Protein AF-A0A060Y395-F1 (afdb_monomer)

Organism: Oncorhynchus mykiss (NCBI:txid8022)

Structure (mmCIF, N/CA/C/O backbone):
data_AF-A0A060Y395-F1
#
_entry.id   AF-A0A060Y395-F1
#
loop_
_atom_site.group_PDB
_atom_site.id
_atom_site.type_symbol
_atom_site.label_atom_id
_atom_site.label_alt_id
_atom_site.label_comp_id
_atom_site.label_asym_id
_atom_site.label_entity_id
_atom_site.label_seq_id
_atom_site.pdbx_PDB_ins_code
_atom_site.Cartn_x
_atom_site.Cartn_y
_atom_site.Cartn_z
_atom_site.occupancy
_atom_site.B_iso_or_equiv
_atom_site.auth_seq_id
_atom_site.auth_comp_id
_atom_site.auth_asym_id
_atom_site.auth_atom_id
_atom_site.pdbx_PDB_model_num
ATOM 1 N N . MET A 1 1 ? 77.746 35.854 -129.790 1.00 38.38 1 MET A N 1
ATOM 2 C CA . MET A 1 1 ? 78.821 36.772 -130.230 1.00 38.38 1 MET A CA 1
ATOM 3 C C . MET A 1 1 ? 80.081 35.918 -130.303 1.00 38.38 1 MET A C 1
ATOM 5 O O . MET A 1 1 ? 80.412 35.333 -129.287 1.00 38.38 1 MET A O 1
ATOM 9 N N . PHE A 1 2 ? 80.633 35.550 -131.465 1.00 36.66 2 PHE A N 1
ATOM 10 C CA . PHE A 1 2 ? 81.180 36.406 -132.534 1.00 36.66 2 PHE A CA 1
ATOM 11 C C . PHE A 1 2 ? 82.167 37.447 -131.997 1.00 36.66 2 PHE A C 1
ATOM 13 O O . PHE A 1 2 ? 81.721 38.480 -131.511 1.00 36.66 2 PHE A O 1
ATOM 20 N N . LEU A 1 3 ? 83.472 37.170 -132.138 1.00 44.25 3 LEU A N 1
ATOM 21 C CA . LEU A 1 3 ? 84.481 38.069 -132.724 1.00 44.25 3 LEU A CA 1
ATOM 22 C C . LEU A 1 3 ? 85.849 37.356 -132.870 1.00 44.25 3 LEU A C 1
ATOM 24 O O . LEU A 1 3 ? 86.218 36.531 -132.043 1.00 44.25 3 LEU A O 1
ATOM 28 N N . CYS A 1 4 ? 86.583 37.714 -133.929 1.00 45.62 4 CYS A N 1
ATOM 29 C CA . CYS A 1 4 ? 88.037 37.568 -134.121 1.00 45.62 4 CYS A CA 1
ATOM 30 C C . CYS A 1 4 ? 88.732 36.191 -133.958 1.00 45.62 4 CYS A C 1
ATOM 32 O O . CYS A 1 4 ? 89.458 35.974 -132.993 1.00 45.62 4 CYS A O 1
ATOM 34 N N . VAL A 1 5 ? 88.729 35.377 -135.028 1.00 42.47 5 VAL A N 1
ATOM 35 C CA . VAL A 1 5 ? 89.919 34.586 -135.439 1.00 42.47 5 VAL A CA 1
ATOM 36 C C . VAL A 1 5 ? 90.135 34.727 -136.957 1.00 42.47 5 VAL A C 1
ATOM 38 O O . VAL A 1 5 ? 89.859 33.820 -137.736 1.00 42.47 5 VAL A O 1
ATOM 41 N N . CYS A 1 6 ? 90.626 35.894 -137.388 1.00 54.25 6 CYS A N 1
ATOM 42 C CA . CYS A 1 6 ? 91.003 36.170 -138.783 1.00 54.25 6 CYS A CA 1
ATOM 43 C C . CYS A 1 6 ? 92.441 36.705 -138.845 1.00 54.25 6 CYS A C 1
ATOM 45 O O . CYS A 1 6 ? 92.653 37.915 -138.799 1.00 54.25 6 CYS A O 1
ATOM 47 N N . PRO A 1 7 ? 93.441 35.807 -138.881 1.00 58.91 7 PRO A N 1
ATOM 48 C CA . PRO A 1 7 ? 94.378 35.847 -140.017 1.00 58.91 7 PRO A CA 1
ATOM 49 C C . PRO A 1 7 ? 94.522 34.492 -140.731 1.00 58.91 7 PRO A C 1
ATOM 51 O O . PRO A 1 7 ? 94.713 34.441 -141.945 1.00 58.91 7 PRO A O 1
ATOM 54 N N . GLN A 1 8 ? 94.382 33.382 -139.997 1.00 54.38 8 GLN A N 1
ATOM 55 C CA . GLN A 1 8 ? 94.578 32.023 -140.521 1.00 54.38 8 GLN A CA 1
ATOM 56 C C . GLN A 1 8 ? 93.573 31.657 -141.624 1.00 54.38 8 GLN A C 1
ATOM 58 O O . GLN A 1 8 ? 93.914 30.893 -142.526 1.00 54.38 8 GLN A O 1
ATOM 63 N N . LEU A 1 9 ? 92.364 32.230 -141.602 1.00 58.78 9 LEU A N 1
ATOM 64 C CA . LEU A 1 9 ? 91.356 31.968 -142.630 1.00 58.78 9 LEU A CA 1
ATOM 65 C C . LEU A 1 9 ? 91.713 32.615 -143.981 1.00 58.78 9 LEU A C 1
ATOM 67 O O . LEU A 1 9 ? 91.558 31.971 -145.011 1.00 58.78 9 LEU A O 1
ATOM 71 N N . GLU A 1 10 ? 92.286 33.827 -144.003 1.00 63.78 10 GLU A N 1
ATOM 72 C CA . GLU A 1 10 ? 92.788 34.413 -145.258 1.00 63.78 10 GLU A CA 1
ATOM 73 C C . GLU A 1 10 ? 94.008 33.659 -145.792 1.00 63.78 10 GLU A C 1
ATOM 75 O O . GLU A 1 10 ? 94.135 33.458 -147.000 1.00 63.78 10 GLU A O 1
ATOM 80 N N . GLN A 1 11 ? 94.927 33.256 -144.907 1.00 63.94 11 GLN A N 1
ATOM 81 C CA . GLN A 1 11 ? 96.128 32.539 -145.324 1.00 63.94 11 GLN A CA 1
ATOM 82 C C . GLN A 1 11 ? 95.771 31.170 -145.912 1.00 63.94 11 GLN A C 1
ATOM 84 O O . GLN A 1 11 ? 96.187 30.865 -147.031 1.00 63.94 11 GLN A O 1
ATOM 89 N N . THR A 1 12 ? 94.915 30.402 -145.230 1.00 64.94 12 THR A N 1
ATOM 90 C CA . THR A 1 12 ? 94.403 29.140 -145.778 1.00 64.94 12 THR A CA 1
ATOM 91 C C . THR A 1 12 ? 93.585 29.367 -147.051 1.00 64.94 12 THR A C 1
ATOM 93 O O . THR A 1 12 ? 93.749 28.601 -147.989 1.00 64.94 12 THR A O 1
ATOM 96 N N . GLN A 1 13 ? 92.798 30.443 -147.185 1.00 69.38 13 GLN A N 1
ATOM 97 C CA . GLN A 1 13 ? 92.070 30.745 -148.429 1.00 69.38 13 GLN A CA 1
ATOM 98 C C . GLN A 1 13 ? 92.991 31.121 -149.608 1.00 69.38 13 GLN A C 1
ATOM 100 O O . GLN A 1 13 ? 92.698 30.748 -150.749 1.00 69.38 13 GLN A O 1
ATOM 105 N N . ARG A 1 14 ? 94.131 31.786 -149.365 1.00 72.81 14 ARG A N 1
ATOM 106 C CA . ARG A 1 14 ? 95.171 32.035 -150.387 1.00 72.81 14 ARG A CA 1
ATOM 107 C C . ARG A 1 14 ? 95.894 30.745 -150.780 1.00 72.81 14 ARG A C 1
ATOM 109 O O . ARG A 1 14 ? 96.120 30.510 -151.966 1.00 72.81 14 ARG A O 1
ATOM 116 N N . GLU A 1 15 ? 96.216 29.887 -149.816 1.00 70.06 15 GLU A N 1
ATOM 117 C CA . GLU A 1 15 ? 96.837 28.582 -150.071 1.00 70.06 15 GLU A CA 1
ATOM 118 C C . GLU A 1 15 ? 95.877 27.626 -150.796 1.00 70.06 15 GLU A C 1
ATOM 120 O O . GLU A 1 15 ? 96.282 26.978 -151.758 1.00 70.06 15 GLU A O 1
ATOM 125 N N . LEU A 1 16 ? 94.591 27.616 -150.439 1.00 72.81 16 LEU A N 1
ATOM 126 C CA . LEU A 1 16 ? 93.543 26.822 -151.087 1.00 72.81 16 LEU A CA 1
ATOM 127 C C . LEU A 1 16 ? 93.286 27.312 -152.522 1.00 72.81 16 LEU A C 1
ATOM 129 O O . LEU A 1 16 ? 93.223 26.491 -153.433 1.00 72.81 16 LEU A O 1
ATOM 133 N N . SER A 1 17 ? 93.283 28.630 -152.758 1.00 75.31 17 SER A N 1
ATOM 134 C CA . SER A 1 17 ? 93.276 29.213 -154.114 1.00 75.31 17 SER A CA 1
ATOM 135 C C . SER A 1 17 ? 94.496 28.778 -154.940 1.00 75.31 17 SER A C 1
ATOM 137 O O . SER A 1 17 ? 94.365 28.373 -156.096 1.00 75.31 17 SER A O 1
ATOM 139 N N . ARG A 1 18 ? 95.702 28.804 -154.352 1.00 80.00 18 ARG A N 1
ATOM 140 C CA . ARG A 1 18 ? 96.942 28.374 -155.023 1.00 80.00 18 ARG A CA 1
ATOM 141 C C . ARG A 1 18 ? 96.932 26.872 -155.327 1.00 80.00 18 ARG A C 1
ATOM 143 O O . ARG A 1 18 ? 97.356 26.469 -156.409 1.00 80.00 18 ARG A O 1
ATOM 150 N N . LEU A 1 19 ? 96.416 26.056 -154.409 1.00 74.19 19 LEU A N 1
ATOM 151 C CA . LEU A 1 19 ? 96.227 24.619 -154.596 1.00 74.19 19 LEU A CA 1
ATOM 152 C C . LEU A 1 19 ? 95.162 24.321 -155.658 1.00 74.19 19 LEU A C 1
ATOM 154 O O . LEU A 1 19 ? 95.382 23.424 -156.465 1.00 74.19 19 LEU A O 1
ATOM 158 N N . GLN A 1 20 ? 94.068 25.088 -155.741 1.00 75.56 20 GLN A N 1
ATOM 159 C CA . GLN A 1 20 ? 93.102 24.987 -156.843 1.00 75.56 20 GLN A CA 1
ATOM 160 C C . GLN A 1 20 ? 93.747 25.313 -158.195 1.00 75.56 20 GLN A C 1
ATOM 162 O O . GLN A 1 20 ? 93.569 24.548 -159.140 1.00 75.56 20 GLN A O 1
ATOM 167 N N . GLN A 1 21 ? 94.556 26.374 -158.288 1.00 79.00 21 GLN A N 1
ATOM 168 C CA . GLN A 1 21 ? 95.262 26.729 -159.526 1.00 79.00 21 GLN A CA 1
ATOM 169 C C . GLN A 1 21 ? 96.214 25.608 -159.991 1.00 79.00 21 GLN A C 1
ATOM 171 O O . GLN A 1 21 ? 96.262 25.273 -161.175 1.00 79.00 21 GLN A O 1
ATOM 176 N N . VAL A 1 22 ? 96.936 24.982 -159.052 1.00 77.38 22 VAL A N 1
ATOM 177 C CA . VAL A 1 22 ? 97.796 23.814 -159.322 1.00 77.38 22 VAL A CA 1
ATOM 178 C C . VAL A 1 22 ? 96.968 22.576 -159.687 1.00 77.38 22 VAL A C 1
ATOM 180 O O . VAL A 1 22 ? 97.352 21.840 -160.591 1.00 77.38 22 VAL A O 1
ATOM 183 N N . ASN A 1 23 ? 95.814 22.360 -159.052 1.00 71.44 23 ASN A N 1
ATOM 184 C CA . ASN A 1 23 ? 94.918 21.243 -159.360 1.00 71.44 23 ASN A CA 1
ATOM 185 C C . ASN A 1 23 ? 94.340 21.367 -160.782 1.00 71.44 23 ASN A C 1
ATOM 187 O O . ASN A 1 23 ? 94.367 20.396 -161.527 1.00 71.44 23 ASN A O 1
ATOM 191 N N . ILE A 1 24 ? 93.929 22.568 -161.207 1.00 77.25 24 ILE A N 1
ATOM 192 C CA . ILE A 1 24 ? 93.476 22.843 -162.583 1.00 77.25 24 ILE A CA 1
ATOM 193 C C . ILE A 1 24 ? 94.603 22.578 -163.598 1.00 77.25 24 ILE A C 1
ATOM 195 O O . ILE A 1 24 ? 94.369 21.919 -164.609 1.00 77.25 24 ILE A O 1
ATOM 199 N N . SER A 1 25 ? 95.832 23.020 -163.308 1.00 72.12 25 SER A N 1
ATOM 200 C CA . SER A 1 25 ? 97.013 22.743 -164.144 1.00 72.12 25 SER A CA 1
ATOM 201 C C . SER A 1 25 ? 97.285 21.236 -164.286 1.00 72.12 25 SER A C 1
ATOM 203 O O . SER A 1 25 ? 97.408 20.718 -165.398 1.00 72.12 25 SER A O 1
ATOM 205 N N . LEU A 1 26 ? 97.285 20.499 -163.169 1.00 74.19 26 LEU A N 1
ATOM 206 C CA . LEU A 1 26 ? 97.465 19.045 -163.164 1.00 74.19 26 LEU A CA 1
ATOM 207 C C . LEU A 1 26 ? 96.314 18.315 -163.870 1.00 74.19 26 LEU A C 1
ATOM 209 O O . LEU A 1 26 ? 96.564 17.345 -164.580 1.00 74.19 26 LEU A O 1
ATOM 213 N N . GLN A 1 27 ? 95.070 18.785 -163.741 1.00 69.44 27 GLN A N 1
ATOM 214 C CA . GLN A 1 27 ? 93.933 18.241 -164.488 1.00 69.44 27 GLN A CA 1
ATOM 215 C C . GLN A 1 27 ? 94.102 18.443 -165.999 1.00 69.44 27 GLN A C 1
ATOM 217 O O . GLN A 1 27 ? 93.843 17.508 -166.749 1.00 69.44 27 GLN A O 1
ATOM 222 N N . GLN A 1 28 ? 94.593 19.601 -166.455 1.00 72.44 28 GLN A N 1
ATOM 223 C CA . GLN A 1 28 ? 94.872 19.850 -167.877 1.00 72.44 28 GLN A CA 1
ATOM 224 C C . GLN A 1 28 ? 95.999 18.954 -168.417 1.00 72.44 28 GLN A C 1
ATOM 226 O O . GLN A 1 28 ? 95.841 18.354 -169.481 1.00 72.44 28 GLN A O 1
ATOM 231 N N . GLN A 1 29 ? 97.096 18.781 -167.672 1.00 67.31 29 GLN A N 1
ATOM 232 C CA . GLN A 1 29 ? 98.173 17.851 -168.048 1.00 67.31 29 GLN A CA 1
ATOM 233 C C . GLN A 1 29 ? 97.691 16.392 -168.088 1.00 67.31 29 GLN A C 1
ATOM 235 O O . GLN A 1 29 ? 98.003 15.650 -169.019 1.00 67.31 29 GLN A O 1
ATOM 240 N N . LEU A 1 30 ? 96.873 15.985 -167.115 1.00 69.44 30 LEU A N 1
ATOM 241 C CA . LEU A 1 30 ? 96.305 14.639 -167.048 1.00 69.44 30 LEU A CA 1
ATOM 242 C C . LEU A 1 30 ? 95.219 14.411 -168.119 1.00 69.44 30 LEU A C 1
ATOM 244 O O . LEU A 1 30 ? 94.985 13.270 -168.514 1.00 69.44 30 LEU A O 1
ATOM 248 N N . GLN A 1 31 ? 94.610 15.478 -168.648 1.00 66.19 31 GLN A N 1
ATOM 249 C CA . GLN A 1 31 ? 93.768 15.440 -169.846 1.00 66.19 31 GLN A CA 1
ATOM 250 C C . GLN A 1 31 ? 94.612 15.183 -171.110 1.00 66.19 31 GLN A C 1
ATOM 252 O O . GLN A 1 31 ? 94.292 14.271 -171.867 1.00 66.19 31 GLN A O 1
ATOM 257 N N . GLN A 1 32 ? 95.731 15.899 -171.292 1.00 61.25 32 GLN A N 1
ATOM 258 C CA . GLN A 1 32 ? 96.637 15.705 -172.438 1.00 61.25 32 GLN A CA 1
ATOM 259 C C . GLN A 1 32 ? 97.252 14.297 -172.479 1.00 61.25 32 GLN A C 1
ATOM 261 O O . GLN A 1 32 ? 97.297 13.671 -173.539 1.00 61.25 32 GLN A O 1
ATOM 266 N N . GLU A 1 33 ? 97.669 13.742 -171.338 1.00 60.16 33 GLU A N 1
ATOM 267 C CA . GLU A 1 33 ? 98.155 12.353 -171.284 1.00 60.16 33 GLU A CA 1
ATOM 268 C C . GLU A 1 33 ? 97.033 11.322 -171.519 1.00 60.16 33 GLU A C 1
ATOM 270 O O . GLU A 1 33 ? 97.270 10.258 -172.096 1.00 60.16 33 GLU A O 1
ATOM 275 N N . ARG A 1 34 ? 95.777 11.645 -171.176 1.00 59.41 34 ARG A N 1
ATOM 276 C CA . ARG A 1 34 ? 94.595 10.840 -171.553 1.00 59.41 34 ARG A CA 1
ATOM 277 C C . ARG A 1 34 ? 94.244 10.916 -173.040 1.00 59.41 34 ARG A C 1
ATOM 279 O O . ARG A 1 34 ? 93.534 10.042 -173.531 1.00 59.41 34 ARG A O 1
ATOM 286 N N . GLU A 1 35 ? 94.726 11.922 -173.759 1.00 57.44 35 GLU A N 1
ATOM 287 C CA . GLU A 1 35 ? 94.578 12.031 -175.213 1.00 57.44 35 GLU A CA 1
ATOM 288 C C . GLU A 1 35 ? 95.725 11.292 -175.924 1.00 57.44 35 GLU A C 1
ATOM 290 O O . GLU A 1 35 ? 95.457 10.410 -176.740 1.00 57.44 35 GLU A O 1
ATOM 295 N N . ARG A 1 36 ? 96.980 11.482 -175.489 1.00 54.72 36 ARG A N 1
ATOM 296 C CA . ARG A 1 36 ? 98.149 10.701 -175.958 1.00 54.72 36 ARG A CA 1
ATOM 297 C C . ARG A 1 36 ? 97.998 9.188 -175.781 1.00 54.72 36 ARG A C 1
ATOM 299 O O . ARG A 1 36 ? 98.437 8.411 -176.631 1.00 54.72 36 ARG A O 1
ATOM 306 N N . THR A 1 37 ? 97.368 8.745 -174.693 1.00 53.03 37 THR A N 1
ATOM 307 C CA . THR A 1 37 ? 97.089 7.314 -174.472 1.00 53.03 37 THR A CA 1
ATOM 308 C C . THR A 1 37 ? 95.938 6.782 -175.330 1.00 53.03 37 THR A C 1
ATOM 310 O O . THR A 1 37 ? 95.930 5.594 -175.637 1.00 53.03 37 THR A O 1
ATOM 313 N N . ARG A 1 38 ? 95.009 7.627 -175.803 1.00 54.81 38 ARG A N 1
ATOM 314 C CA . ARG A 1 38 ? 93.940 7.205 -176.731 1.00 54.81 38 ARG A CA 1
ATOM 315 C C . ARG A 1 38 ? 94.454 6.938 -178.144 1.00 54.81 38 ARG A C 1
ATOM 317 O O . ARG A 1 38 ? 94.015 5.971 -178.760 1.00 54.81 38 ARG A O 1
ATOM 324 N N . GLU A 1 39 ? 95.400 7.733 -178.639 1.00 51.03 39 GLU A N 1
ATOM 325 C CA . GLU A 1 39 ? 95.950 7.564 -179.997 1.00 51.03 39 GLU A CA 1
ATOM 326 C C . GLU A 1 39 ? 96.805 6.290 -180.156 1.00 51.03 39 GLU A C 1
ATOM 328 O O . GLU A 1 39 ? 96.930 5.760 -181.257 1.00 51.03 39 GLU A O 1
ATOM 333 N N . ASN A 1 40 ? 97.323 5.729 -179.057 1.00 47.19 40 ASN A N 1
ATOM 334 C CA . ASN A 1 40 ? 98.153 4.515 -179.064 1.00 47.19 40 ASN A CA 1
ATOM 335 C C . ASN A 1 40 ? 97.363 3.188 -178.953 1.00 47.19 40 ASN A C 1
ATOM 337 O O . ASN A 1 40 ? 97.964 2.117 -178.871 1.00 47.19 40 ASN A O 1
ATOM 341 N N . HIS A 1 41 ? 96.025 3.214 -178.973 1.00 48.09 41 HIS A N 1
ATOM 342 C CA . HIS A 1 41 ? 95.170 2.025 -178.799 1.00 48.09 41 HIS A CA 1
ATOM 343 C C . HIS A 1 41 ? 94.569 1.461 -180.107 1.00 48.09 41 HIS A C 1
ATOM 345 O O . HIS A 1 41 ? 93.479 0.889 -180.090 1.00 48.09 41 HIS A O 1
ATOM 351 N N . LEU A 1 42 ? 95.265 1.596 -181.247 1.00 45.31 42 LEU A N 1
ATOM 352 C CA . LEU A 1 42 ? 94.699 1.299 -182.577 1.00 45.31 42 LEU A CA 1
ATOM 353 C C . LEU A 1 42 ? 95.373 0.186 -183.408 1.00 45.31 42 LEU A C 1
ATOM 355 O O . LEU A 1 42 ? 95.017 0.017 -184.574 1.00 45.31 42 LEU A O 1
ATOM 359 N N . LEU A 1 43 ? 96.285 -0.619 -182.845 1.00 45.59 43 LEU A N 1
ATOM 360 C CA . LEU A 1 43 ? 96.879 -1.761 -183.563 1.00 45.59 43 LEU A CA 1
ATOM 361 C C . LEU A 1 43 ? 96.780 -3.102 -182.811 1.00 45.59 43 LEU A C 1
ATOM 363 O O . LEU A 1 43 ? 97.359 -3.292 -181.749 1.00 45.59 43 LEU A O 1
ATOM 367 N N . GLN A 1 44 ? 96.102 -4.047 -183.474 1.00 41.22 44 GLN A N 1
ATOM 368 C CA . GLN A 1 44 ? 96.220 -5.509 -183.342 1.00 41.22 44 GLN A CA 1
ATOM 369 C C . GLN A 1 44 ? 95.869 -6.145 -181.981 1.00 41.22 44 GLN A C 1
ATOM 371 O O . GLN A 1 44 ? 96.712 -6.702 -181.281 1.00 41.22 44 GLN A O 1
ATOM 376 N N . PHE A 1 45 ? 94.567 -6.212 -181.687 1.00 46.47 45 PHE A N 1
ATOM 377 C CA . PHE A 1 45 ? 94.023 -7.188 -180.736 1.00 46.47 45 PHE A CA 1
ATOM 378 C C . PHE A 1 45 ? 94.015 -8.612 -181.317 1.00 46.47 45 PHE A C 1
ATOM 380 O O . PHE A 1 45 ? 93.616 -8.819 -182.463 1.00 46.47 45 PHE A O 1
ATOM 387 N N . SER A 1 46 ? 94.334 -9.608 -180.485 1.00 51.78 46 SER A N 1
ATOM 388 C CA . SER A 1 46 ? 93.948 -11.010 -180.694 1.00 51.78 46 SER A CA 1
ATOM 389 C C . SER A 1 46 ? 93.005 -11.471 -179.573 1.00 51.78 46 SER A C 1
ATOM 391 O O . SER A 1 46 ? 92.986 -10.905 -178.476 1.00 51.78 46 SER A O 1
ATOM 393 N N . SER A 1 47 ? 92.180 -12.486 -179.842 1.00 55.62 47 SER A N 1
ATOM 394 C CA . SER A 1 47 ? 91.003 -12.825 -179.021 1.00 55.62 47 SER A CA 1
ATOM 395 C C . SER A 1 47 ? 91.300 -13.289 -177.586 1.00 55.62 47 SER A C 1
ATOM 397 O O . SER A 1 47 ? 90.400 -13.278 -176.748 1.00 55.62 47 SER A O 1
ATOM 399 N N . ALA A 1 48 ? 92.543 -13.660 -177.266 1.00 53.91 48 ALA A N 1
ATOM 400 C CA . ALA A 1 48 ? 92.907 -14.206 -175.958 1.00 53.91 48 ALA A CA 1
ATOM 401 C C . ALA A 1 48 ? 92.951 -13.163 -174.819 1.00 53.91 48 ALA A C 1
ATOM 403 O O . ALA A 1 48 ? 92.647 -13.493 -173.673 1.00 53.91 48 ALA A O 1
ATOM 404 N N . GLN A 1 49 ? 93.324 -11.908 -175.099 1.00 56.81 49 GLN A N 1
ATOM 405 C CA . GLN A 1 49 ? 93.677 -10.947 -174.038 1.00 56.81 49 GLN A CA 1
ATOM 406 C C . GLN A 1 49 ? 92.467 -10.310 -173.328 1.00 56.81 49 GLN A C 1
ATOM 408 O O . GLN A 1 49 ? 92.551 -9.988 -172.142 1.00 56.81 49 GLN A O 1
ATOM 413 N N . SER A 1 50 ? 91.318 -10.183 -174.002 1.00 58.03 50 SER A N 1
ATOM 414 C CA . SER A 1 50 ? 90.119 -9.532 -173.438 1.00 58.03 50 SER A CA 1
ATOM 415 C C . SER A 1 50 ? 89.571 -10.250 -172.188 1.00 58.03 50 SER A C 1
ATOM 417 O O . SER A 1 50 ? 89.191 -9.609 -171.205 1.00 58.03 50 SER A O 1
ATOM 419 N N . CYS A 1 51 ? 89.613 -11.588 -172.174 1.00 59.56 51 CYS A N 1
ATOM 420 C CA . CYS A 1 51 ? 89.054 -12.411 -171.093 1.00 59.56 51 CYS A CA 1
ATOM 421 C C . CYS A 1 51 ? 89.842 -12.324 -169.767 1.00 59.56 51 CYS A C 1
ATOM 423 O O . CYS A 1 51 ? 89.301 -12.645 -168.708 1.00 59.56 51 CYS A O 1
ATOM 425 N N . ALA A 1 52 ? 91.107 -11.889 -169.794 1.00 63.19 52 ALA A N 1
ATOM 426 C CA . ALA A 1 52 ? 91.906 -11.712 -168.580 1.00 63.19 52 ALA A CA 1
ATOM 427 C C . ALA A 1 52 ? 91.502 -10.443 -167.808 1.00 63.19 52 ALA A C 1
ATOM 429 O O . ALA A 1 52 ? 91.355 -10.471 -166.585 1.00 63.19 52 ALA A O 1
ATOM 430 N N . TRP A 1 53 ? 91.268 -9.340 -168.525 1.00 67.25 53 TRP A N 1
ATOM 431 C CA . TRP A 1 53 ? 91.027 -8.024 -167.928 1.00 67.25 53 TRP A CA 1
ATOM 432 C C . TRP A 1 53 ? 89.685 -7.943 -167.183 1.00 67.25 53 TRP A C 1
ATOM 434 O O . TRP A 1 53 ? 89.633 -7.452 -166.055 1.00 67.25 53 TRP A O 1
ATOM 444 N N . GLN A 1 54 ? 88.614 -8.517 -167.748 1.00 71.06 54 GLN A N 1
ATOM 445 C CA . GLN A 1 54 ? 87.289 -8.547 -167.107 1.00 71.06 54 GLN A CA 1
ATOM 446 C C . GLN A 1 54 ? 87.287 -9.273 -165.750 1.00 71.06 54 GLN A C 1
ATOM 448 O O . GLN A 1 54 ? 86.600 -8.839 -164.825 1.00 71.06 54 GLN A O 1
ATOM 453 N N . ARG A 1 55 ? 88.080 -10.346 -165.593 1.00 72.69 55 ARG A N 1
ATOM 454 C CA . ARG A 1 55 ? 88.205 -11.068 -164.310 1.00 72.69 55 ARG A CA 1
ATOM 455 C C . ARG A 1 55 ? 88.834 -10.182 -163.237 1.00 72.69 55 ARG A C 1
ATOM 457 O O . ARG A 1 55 ? 88.357 -10.154 -162.108 1.00 72.69 55 ARG A O 1
ATOM 464 N N . LEU A 1 56 ? 89.872 -9.432 -163.609 1.00 74.88 56 LEU A N 1
ATOM 465 C CA . LEU A 1 56 ? 90.578 -8.512 -162.717 1.00 74.88 56 LEU A CA 1
ATOM 466 C C . LEU A 1 56 ? 89.701 -7.316 -162.315 1.00 74.88 56 LEU A C 1
ATOM 468 O O . LEU A 1 56 ? 89.730 -6.898 -161.157 1.00 74.88 56 LEU A O 1
ATOM 472 N N . GLN A 1 57 ? 88.885 -6.798 -163.241 1.00 73.44 57 GLN A N 1
ATOM 473 C CA . GLN A 1 57 ? 87.910 -5.747 -162.942 1.00 73.44 57 GLN A CA 1
ATOM 474 C C . GLN A 1 57 ? 86.827 -6.243 -161.976 1.00 73.44 57 GLN A C 1
ATOM 476 O O . GLN A 1 57 ? 86.526 -5.545 -161.008 1.00 73.44 57 GLN A O 1
ATOM 481 N N . LYS A 1 58 ? 86.280 -7.448 -162.198 1.00 79.00 58 LYS A N 1
ATOM 482 C CA . LYS A 1 58 ? 85.272 -8.026 -161.304 1.00 79.00 58 LYS A CA 1
ATOM 483 C C . LYS A 1 58 ? 85.836 -8.297 -159.905 1.00 79.00 58 LYS A C 1
ATOM 485 O O . LYS A 1 58 ? 85.260 -7.809 -158.943 1.00 79.00 58 LYS A O 1
ATOM 490 N N . LEU A 1 59 ? 87.016 -8.913 -159.791 1.00 80.38 59 LEU A N 1
ATOM 491 C CA . LEU A 1 59 ? 87.685 -9.116 -158.498 1.00 80.38 59 LEU A CA 1
ATOM 492 C C . LEU A 1 59 ? 87.892 -7.793 -157.728 1.00 80.38 59 LEU A C 1
ATOM 494 O O . LEU A 1 59 ? 87.743 -7.758 -156.514 1.00 80.38 59 LEU A O 1
ATOM 498 N N . ASN A 1 60 ? 88.180 -6.686 -158.424 1.00 74.50 60 ASN A N 1
ATOM 499 C CA . ASN A 1 60 ? 88.288 -5.354 -157.811 1.00 74.50 60 ASN A CA 1
ATOM 500 C C . ASN A 1 60 ? 86.941 -4.741 -157.383 1.00 74.50 60 ASN A C 1
ATOM 502 O O . ASN A 1 60 ? 86.932 -3.852 -156.533 1.00 74.50 60 ASN A O 1
ATOM 506 N N . GLN A 1 61 ? 85.819 -5.158 -157.972 1.00 79.75 61 GLN A N 1
ATOM 507 C CA . GLN A 1 61 ? 84.480 -4.777 -157.511 1.00 79.75 61 GLN A CA 1
ATOM 508 C C . GLN A 1 61 ? 84.067 -5.634 -156.314 1.00 79.75 61 GLN A C 1
ATOM 510 O O . GLN A 1 61 ? 83.650 -5.080 -155.300 1.00 79.75 61 GLN A O 1
ATOM 515 N N . ASP A 1 62 ? 84.264 -6.949 -156.405 1.00 81.69 62 ASP A N 1
ATOM 516 C CA . ASP A 1 62 ? 83.948 -7.908 -155.347 1.00 81.69 62 ASP A CA 1
ATOM 517 C C . ASP A 1 62 ? 84.733 -7.559 -154.060 1.00 81.69 62 ASP A C 1
ATOM 519 O O . ASP A 1 62 ? 84.118 -7.331 -153.021 1.00 81.69 62 ASP A O 1
ATOM 523 N N . LEU A 1 63 ? 86.053 -7.317 -154.147 1.00 79.75 63 LEU A N 1
ATOM 524 C CA . LEU A 1 63 ? 86.884 -6.847 -153.019 1.00 79.75 63 LEU A CA 1
ATOM 525 C C . LEU A 1 63 ? 86.420 -5.510 -152.410 1.00 79.75 63 LEU A C 1
ATOM 527 O O . LEU A 1 63 ? 86.613 -5.277 -151.219 1.00 79.75 63 LEU A O 1
ATOM 531 N N . ARG A 1 64 ? 85.825 -4.603 -153.198 1.00 79.94 64 ARG A N 1
ATOM 532 C CA . ARG A 1 64 ? 85.278 -3.340 -152.667 1.00 79.94 64 ARG A CA 1
ATOM 533 C C . ARG A 1 64 ? 83.966 -3.566 -151.932 1.00 79.94 64 ARG A C 1
ATOM 535 O O . ARG A 1 64 ? 83.786 -2.990 -150.864 1.00 79.94 64 ARG A O 1
ATOM 542 N N . PHE A 1 65 ? 83.086 -4.415 -152.461 1.00 85.25 65 PHE A N 1
ATOM 543 C CA . PHE A 1 65 ? 81.870 -4.819 -151.758 1.00 85.25 65 PHE A CA 1
ATOM 544 C C . PHE A 1 65 ? 82.191 -5.575 -150.465 1.00 85.25 65 PHE A C 1
ATOM 546 O O . PHE A 1 65 ? 81.566 -5.295 -149.446 1.00 85.25 65 PHE A O 1
ATOM 553 N N . GLU A 1 66 ? 83.195 -6.455 -150.466 1.00 84.50 66 GLU A N 1
ATOM 554 C CA . GLU A 1 66 ? 83.684 -7.133 -149.261 1.00 84.50 66 GLU A CA 1
ATOM 555 C C . GLU A 1 66 ? 84.255 -6.143 -148.238 1.00 84.50 66 GLU A C 1
ATOM 557 O O . GLU A 1 66 ? 83.866 -6.190 -147.074 1.00 84.50 66 GLU A O 1
ATOM 562 N N . LEU A 1 67 ? 85.111 -5.199 -148.651 1.00 81.81 67 LEU A N 1
ATOM 563 C CA . LEU A 1 67 ? 85.656 -4.174 -147.751 1.00 81.81 67 LEU A CA 1
ATOM 564 C C . LEU A 1 67 ? 84.576 -3.224 -147.210 1.00 81.81 67 LEU A C 1
ATOM 566 O O . LEU A 1 67 ? 84.616 -2.874 -146.033 1.00 81.81 67 LEU A O 1
ATOM 570 N N . GLU A 1 68 ? 83.592 -2.820 -148.018 1.00 82.31 68 GLU A N 1
ATOM 571 C CA . GLU A 1 68 ? 82.467 -2.004 -147.546 1.00 82.31 68 GLU A CA 1
ATOM 572 C C . GLU A 1 68 ? 81.532 -2.779 -146.611 1.00 82.31 68 GLU A C 1
ATOM 574 O O . GLU A 1 68 ? 81.112 -2.228 -145.594 1.00 82.31 68 GLU A O 1
ATOM 579 N N . ALA A 1 69 ? 81.233 -4.047 -146.904 1.00 85.19 69 ALA A N 1
ATOM 580 C CA . ALA A 1 69 ? 80.445 -4.908 -146.025 1.00 85.19 69 ALA A CA 1
ATOM 581 C C . ALA A 1 69 ? 81.179 -5.180 -144.703 1.00 85.19 69 ALA A C 1
ATOM 583 O O . ALA A 1 69 ? 80.577 -5.101 -143.635 1.00 85.19 69 ALA A O 1
ATOM 584 N N . GLN A 1 70 ? 82.493 -5.412 -144.751 1.00 83.00 70 GLN A N 1
ATOM 585 C CA . GLN A 1 70 ? 83.335 -5.567 -143.567 1.00 83.00 70 GLN A CA 1
ATOM 586 C C . GLN A 1 70 ? 83.422 -4.260 -142.761 1.00 83.00 70 GLN A C 1
ATOM 588 O O . GLN A 1 70 ? 83.403 -4.310 -141.532 1.00 83.00 70 GLN A O 1
ATOM 593 N N . ARG A 1 71 ? 83.449 -3.089 -143.418 1.00 85.38 71 ARG A N 1
ATOM 594 C CA . ARG A 1 71 ? 83.394 -1.784 -142.737 1.00 85.38 71 ARG A CA 1
ATOM 595 C C . ARG A 1 71 ? 82.046 -1.563 -142.050 1.00 85.38 71 ARG A C 1
ATOM 597 O O . ARG A 1 71 ? 82.045 -1.210 -140.878 1.00 85.38 71 ARG A O 1
ATOM 604 N N . ARG A 1 72 ? 80.926 -1.835 -142.733 1.00 83.75 72 ARG A N 1
ATOM 605 C CA . ARG A 1 72 ? 79.571 -1.745 -142.153 1.00 83.75 72 ARG A CA 1
ATOM 606 C C . ARG A 1 72 ? 79.403 -2.711 -140.986 1.00 83.75 72 ARG A C 1
ATOM 608 O O . ARG A 1 72 ? 78.997 -2.282 -139.920 1.00 83.75 72 ARG A O 1
ATOM 615 N N . SER A 1 73 ? 79.851 -3.959 -141.124 1.00 82.88 73 SER A N 1
ATOM 616 C CA . SER A 1 73 ? 79.847 -4.938 -140.030 1.00 82.88 73 SER A CA 1
ATOM 617 C C . SER A 1 73 ? 80.692 -4.488 -138.825 1.00 82.88 73 SER A C 1
ATOM 619 O O . SER A 1 73 ? 80.286 -4.695 -137.684 1.00 82.88 73 SER A O 1
ATOM 621 N N . GLN A 1 74 ? 81.832 -3.815 -139.040 1.00 82.88 74 GLN A N 1
ATOM 622 C CA . GLN A 1 74 ? 82.605 -3.197 -137.951 1.00 82.88 74 GLN A CA 1
ATOM 623 C C . GLN A 1 74 ? 81.925 -1.958 -137.345 1.00 82.88 74 GLN A C 1
ATOM 625 O O . GLN A 1 74 ? 82.099 -1.702 -136.156 1.00 82.88 74 GLN A O 1
ATOM 630 N N . GLU A 1 75 ? 81.188 -1.177 -138.133 1.00 84.25 75 GLU A N 1
ATOM 631 C CA . GLU A 1 75 ? 80.422 -0.016 -137.663 1.00 8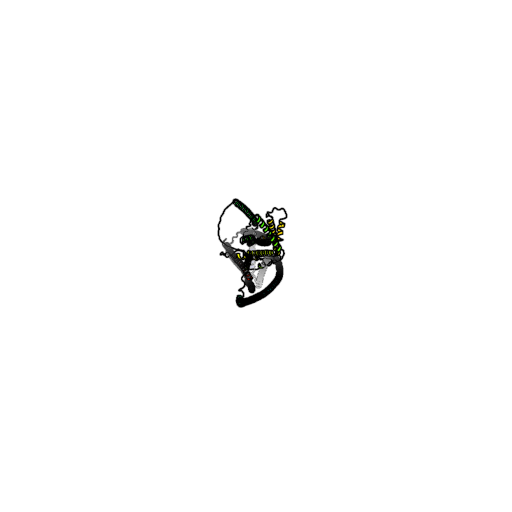4.25 75 GLU A CA 1
ATOM 632 C C . GLU A 1 75 ? 79.208 -0.472 -136.838 1.00 84.25 75 GLU A C 1
ATOM 634 O O . GLU A 1 75 ? 79.104 -0.095 -135.674 1.00 84.25 75 GLU A O 1
ATOM 639 N N . GLU A 1 76 ? 78.401 -1.400 -137.354 1.00 87.62 76 GLU A N 1
ATOM 640 C CA . GLU A 1 76 ? 77.293 -2.067 -136.655 1.00 87.62 76 GLU A CA 1
ATOM 641 C C . GLU A 1 76 ? 77.755 -2.756 -135.359 1.00 87.62 76 GLU A C 1
ATOM 643 O O . GLU A 1 76 ? 77.109 -2.621 -134.321 1.00 87.62 76 GLU A O 1
ATOM 648 N N . ALA A 1 77 ? 78.901 -3.450 -135.371 1.00 86.38 77 ALA A N 1
ATOM 649 C CA . ALA A 1 77 ? 79.456 -4.071 -134.167 1.00 86.38 77 ALA A CA 1
ATOM 650 C C . ALA A 1 77 ? 79.877 -3.036 -133.106 1.00 86.38 77 ALA A C 1
ATOM 652 O O . ALA A 1 77 ? 79.656 -3.259 -131.914 1.00 86.38 77 ALA A O 1
ATOM 653 N N . ARG A 1 78 ? 80.448 -1.894 -133.519 1.00 86.81 78 ARG A N 1
ATOM 654 C CA . ARG A 1 78 ? 80.793 -0.783 -132.612 1.00 86.81 78 ARG A CA 1
ATOM 655 C C . ARG A 1 78 ? 79.547 -0.087 -132.077 1.00 86.81 78 ARG A C 1
ATOM 657 O O . ARG A 1 78 ? 79.506 0.223 -130.891 1.00 86.81 78 ARG A O 1
ATOM 664 N N . GLU A 1 79 ? 78.533 0.135 -132.908 1.00 87.31 79 GLU A N 1
ATOM 665 C CA . GLU A 1 79 ? 77.259 0.715 -132.478 1.00 87.31 79 GLU A CA 1
ATOM 666 C C . GLU A 1 79 ? 76.527 -0.209 -131.502 1.00 87.31 79 GLU A C 1
ATOM 668 O O . GLU A 1 79 ? 76.092 0.256 -130.452 1.00 87.31 79 GLU A O 1
ATOM 673 N N . ALA A 1 80 ? 76.489 -1.520 -131.757 1.00 88.19 80 ALA A N 1
ATOM 674 C CA . ALA A 1 80 ? 75.941 -2.504 -130.824 1.00 88.19 80 ALA A CA 1
ATOM 675 C C . ALA A 1 80 ? 76.735 -2.576 -129.503 1.00 88.19 80 ALA A C 1
ATOM 677 O O . ALA A 1 80 ? 76.148 -2.765 -128.436 1.00 88.19 80 ALA A O 1
ATOM 678 N N . GLU A 1 81 ? 78.061 -2.401 -129.529 1.00 90.00 81 GLU A N 1
ATOM 679 C CA . GLU A 1 81 ? 78.860 -2.313 -128.301 1.00 90.00 81 GLU A CA 1
ATOM 680 C C . GLU A 1 81 ? 78.590 -1.008 -127.530 1.00 90.00 81 GLU A C 1
ATOM 682 O O . GLU A 1 81 ? 78.439 -1.033 -126.308 1.00 90.00 81 GLU A O 1
ATOM 687 N N . LEU A 1 82 ? 78.470 0.127 -128.225 1.00 90.25 82 LEU A N 1
ATOM 688 C CA . LEU A 1 82 ? 78.113 1.417 -127.626 1.00 90.25 82 LEU A CA 1
ATOM 689 C C . LEU A 1 82 ? 76.689 1.409 -127.051 1.00 90.25 82 LEU A C 1
ATOM 691 O O . LEU A 1 82 ? 76.489 1.922 -125.952 1.00 90.25 82 LEU A O 1
ATOM 695 N N . GLN A 1 83 ? 75.731 0.772 -127.730 1.00 90.75 83 GLN A N 1
ATOM 696 C CA . GLN A 1 83 ? 74.374 0.545 -127.226 1.00 90.75 83 GLN A CA 1
ATOM 697 C C . GLN A 1 83 ? 74.407 -0.291 -125.944 1.00 90.75 83 GLN A C 1
ATOM 699 O O . GLN A 1 83 ? 73.911 0.172 -124.923 1.00 90.75 83 GLN A O 1
ATOM 704 N N . ARG A 1 84 ? 75.094 -1.443 -125.930 1.00 91.12 84 ARG A N 1
ATOM 705 C CA . ARG A 1 84 ? 75.254 -2.270 -124.715 1.00 91.12 84 ARG A CA 1
ATOM 706 C C . ARG A 1 84 ? 75.930 -1.519 -123.566 1.00 91.12 84 ARG A C 1
ATOM 708 O O . ARG A 1 84 ? 75.543 -1.687 -122.412 1.00 91.12 84 ARG A O 1
ATOM 715 N N . ARG A 1 85 ? 76.927 -0.672 -123.855 1.00 90.62 85 ARG A N 1
ATOM 716 C CA . ARG A 1 85 ? 77.570 0.201 -122.854 1.00 90.62 85 ARG A CA 1
ATOM 717 C C . ARG A 1 85 ? 76.591 1.254 -122.317 1.00 90.62 85 ARG A C 1
ATOM 719 O O . ARG A 1 85 ? 76.559 1.476 -121.111 1.00 90.62 85 ARG A O 1
ATOM 726 N N . ALA A 1 86 ? 75.768 1.863 -123.172 1.00 87.88 86 ALA A N 1
ATOM 727 C CA . ALA A 1 86 ? 74.741 2.825 -122.767 1.00 87.88 86 ALA A CA 1
ATOM 728 C C . ALA A 1 86 ? 73.605 2.168 -121.958 1.00 87.88 86 ALA A C 1
ATOM 730 O O . ALA A 1 86 ? 73.194 2.712 -120.936 1.00 87.88 86 ALA A O 1
ATOM 731 N N . GLU A 1 87 ? 73.148 0.978 -122.356 1.00 91.06 87 GLU A N 1
ATOM 732 C CA . GLU A 1 87 ? 72.189 0.155 -121.609 1.00 91.06 87 GLU A CA 1
ATOM 733 C C . GLU A 1 87 ? 72.741 -0.239 -120.237 1.00 91.06 87 GLU A C 1
ATOM 735 O O . GLU A 1 87 ? 72.047 -0.085 -119.234 1.00 91.06 87 GLU A O 1
ATOM 740 N N . PHE A 1 88 ? 74.003 -0.677 -120.165 1.00 91.31 88 PHE A N 1
ATOM 741 C CA . PHE A 1 88 ? 74.671 -0.988 -118.901 1.00 91.31 88 PHE A CA 1
ATOM 742 C C . PHE A 1 88 ? 74.741 0.237 -117.980 1.00 91.31 88 PHE A C 1
ATOM 744 O O . PHE A 1 88 ? 74.380 0.134 -116.810 1.00 91.31 88 PHE A O 1
ATOM 751 N N . ILE A 1 89 ? 75.122 1.409 -118.501 1.00 90.50 89 ILE A N 1
ATOM 752 C CA . ILE A 1 89 ? 75.143 2.666 -117.733 1.00 90.50 89 ILE A CA 1
ATOM 753 C C . ILE A 1 89 ? 73.727 3.060 -117.278 1.00 90.50 89 ILE A C 1
ATOM 755 O O . ILE A 1 89 ? 73.547 3.467 -116.133 1.00 90.50 89 ILE A O 1
ATOM 759 N N . ALA A 1 90 ? 72.704 2.894 -118.122 1.00 87.56 90 ALA A N 1
ATOM 760 C CA . ALA A 1 90 ? 71.315 3.181 -117.762 1.00 87.56 90 ALA A CA 1
ATOM 761 C C . ALA A 1 90 ? 70.769 2.215 -116.693 1.00 87.56 90 ALA A C 1
ATOM 763 O O . ALA A 1 90 ? 70.044 2.639 -115.791 1.00 87.56 90 ALA A O 1
ATOM 764 N N . LEU A 1 91 ? 71.135 0.931 -116.753 1.00 90.81 91 LEU A N 1
ATOM 765 C CA . LEU A 1 91 ? 70.821 -0.060 -115.721 1.00 90.81 91 LEU A CA 1
ATOM 766 C C . LEU A 1 91 ? 71.572 0.232 -114.417 1.00 90.81 91 LEU A C 1
ATOM 768 O O . LEU A 1 91 ? 70.966 0.171 -113.351 1.00 90.81 91 LEU A O 1
ATOM 772 N N . GLN A 1 92 ? 72.849 0.616 -114.489 1.00 89.00 92 GLN A N 1
ATOM 773 C CA . GLN A 1 92 ? 73.655 1.003 -113.331 1.00 89.00 92 GLN A CA 1
ATOM 774 C C . GLN A 1 92 ? 73.093 2.260 -112.651 1.00 89.00 92 GLN A C 1
ATOM 776 O O . GLN A 1 92 ? 72.923 2.267 -111.435 1.00 89.00 92 GLN A O 1
ATOM 781 N N . ALA A 1 93 ? 72.726 3.290 -113.420 1.00 86.44 93 ALA A N 1
ATOM 782 C CA . ALA A 1 93 ? 72.091 4.501 -112.901 1.00 86.44 93 ALA A CA 1
ATOM 783 C C . ALA A 1 93 ? 70.735 4.198 -112.239 1.00 86.44 93 ALA A C 1
ATOM 785 O O . ALA A 1 93 ? 70.487 4.651 -111.124 1.00 86.44 93 ALA A O 1
ATOM 786 N N . ARG A 1 94 ? 69.891 3.367 -112.871 1.00 89.19 94 ARG A N 1
ATOM 787 C CA . ARG A 1 94 ? 68.620 2.905 -112.280 1.00 89.19 94 ARG A CA 1
ATOM 788 C C . ARG A 1 94 ? 68.833 2.106 -110.994 1.00 89.19 94 ARG A C 1
ATOM 790 O O . ARG A 1 94 ? 68.085 2.298 -110.039 1.00 89.19 94 ARG A O 1
ATOM 797 N N . ALA A 1 95 ? 69.840 1.233 -110.953 1.00 86.62 95 ALA A N 1
ATOM 798 C CA . ALA A 1 95 ? 70.183 0.447 -109.770 1.00 86.62 95 ALA A CA 1
ATOM 799 C C . ALA A 1 95 ? 70.690 1.328 -108.616 1.00 86.62 95 ALA A C 1
ATOM 801 O O . ALA A 1 95 ? 70.317 1.087 -107.470 1.00 86.62 95 ALA A O 1
ATOM 802 N N . LEU A 1 96 ? 71.471 2.374 -108.911 1.00 88.25 96 LEU A N 1
ATOM 803 C CA . LEU A 1 96 ? 71.896 3.371 -107.926 1.00 88.25 96 LEU A CA 1
ATOM 804 C C . LEU A 1 96 ? 70.696 4.157 -107.380 1.00 88.25 96 LEU A C 1
ATOM 806 O O . LEU A 1 96 ? 70.471 4.125 -106.173 1.00 88.25 96 LEU A O 1
ATOM 810 N N . SER A 1 97 ? 69.851 4.739 -108.241 1.00 86.44 97 SER A N 1
ATOM 811 C CA . SER A 1 97 ? 68.664 5.486 -107.790 1.00 86.44 97 SER A CA 1
ATOM 812 C C . SER A 1 97 ? 67.657 4.612 -107.029 1.00 86.44 97 SER A C 1
ATOM 814 O O . SER A 1 97 ? 67.018 5.069 -106.086 1.00 86.44 97 SER A O 1
ATOM 816 N N . ALA A 1 98 ? 67.525 3.331 -107.398 1.00 86.81 98 ALA A N 1
ATOM 817 C CA . ALA A 1 98 ? 66.709 2.373 -106.653 1.00 86.81 98 ALA A CA 1
ATOM 818 C C . ALA A 1 98 ? 67.351 1.996 -105.305 1.00 86.81 98 ALA A C 1
ATOM 820 O O . ALA A 1 98 ? 66.640 1.803 -104.321 1.00 86.81 98 ALA A O 1
ATOM 821 N N . GLY A 1 99 ? 68.684 1.923 -105.236 1.00 87.56 99 GLY A N 1
ATOM 822 C CA . GLY A 1 99 ? 69.438 1.718 -104.000 1.00 87.56 99 GLY A CA 1
ATOM 823 C C . GLY A 1 99 ? 69.302 2.886 -103.020 1.00 87.56 99 GLY A C 1
ATOM 824 O O . GLY A 1 99 ? 69.106 2.648 -101.827 1.00 87.56 99 GLY A O 1
ATOM 825 N N . GLU A 1 100 ? 69.339 4.119 -103.530 1.00 88.56 100 GLU A N 1
ATOM 826 C CA . GLU A 1 100 ? 69.108 5.370 -102.795 1.00 88.56 100 GLU A CA 1
ATOM 827 C C . GLU A 1 100 ? 67.662 5.466 -102.293 1.00 88.56 100 GLU A C 1
ATOM 829 O O . GLU A 1 100 ? 67.441 5.608 -101.091 1.00 88.56 100 GLU A O 1
ATOM 834 N N . ALA A 1 101 ? 66.669 5.277 -103.170 1.00 86.62 101 ALA A N 1
ATOM 835 C CA . ALA A 1 101 ? 65.256 5.256 -102.783 1.00 86.62 101 ALA A CA 1
ATOM 836 C C . ALA A 1 101 ? 64.959 4.160 -101.743 1.00 86.62 101 ALA A C 1
ATOM 838 O O . ALA A 1 101 ? 64.266 4.400 -100.757 1.00 86.62 101 ALA A O 1
ATOM 839 N N . ALA A 1 102 ? 65.546 2.968 -101.899 1.00 87.81 102 ALA A N 1
ATOM 840 C CA . ALA A 1 102 ? 65.424 1.901 -100.911 1.00 87.81 102 ALA A CA 1
ATOM 841 C C . ALA A 1 102 ? 66.200 2.189 -99.611 1.00 87.81 102 ALA A C 1
ATOM 843 O O . ALA A 1 102 ? 65.871 1.611 -98.578 1.00 87.81 102 ALA A O 1
ATOM 844 N N . ALA A 1 103 ? 67.226 3.047 -99.622 1.00 87.56 103 ALA A N 1
ATOM 845 C CA . ALA A 1 103 ? 67.909 3.497 -98.409 1.00 87.56 103 ALA A CA 1
ATOM 846 C C . ALA A 1 103 ? 67.063 4.515 -97.635 1.00 87.56 103 ALA A C 1
ATOM 848 O O . ALA A 1 103 ? 66.927 4.367 -96.421 1.00 87.56 103 ALA A O 1
ATOM 849 N N . LEU A 1 104 ? 66.434 5.465 -98.335 1.00 91.12 104 LEU A N 1
ATOM 850 C CA . LEU A 1 104 ? 65.466 6.398 -97.754 1.00 91.12 104 LEU A CA 1
ATOM 851 C C . LEU A 1 104 ? 64.275 5.643 -97.152 1.00 91.12 104 LEU A C 1
ATOM 853 O O . LEU A 1 104 ? 64.061 5.743 -95.949 1.00 91.12 104 LEU A O 1
ATOM 857 N N . ALA A 1 105 ? 63.625 4.759 -97.915 1.00 89.06 105 ALA A N 1
ATOM 858 C CA . ALA A 1 105 ? 62.503 3.954 -97.423 1.00 89.06 105 ALA A CA 1
ATOM 859 C C . ALA A 1 105 ? 62.876 3.038 -96.236 1.00 89.06 105 ALA A C 1
ATOM 861 O O . ALA A 1 105 ? 62.051 2.779 -95.361 1.00 89.06 105 ALA A O 1
ATOM 862 N N . ARG A 1 106 ? 64.128 2.552 -96.155 1.00 91.38 106 ARG A N 1
ATOM 863 C CA . ARG A 1 106 ? 64.629 1.843 -94.959 1.00 91.38 106 ARG A CA 1
ATOM 864 C C . ARG A 1 106 ? 64.807 2.778 -93.762 1.00 91.38 106 ARG A C 1
ATOM 866 O O . ARG A 1 106 ? 64.528 2.353 -92.646 1.00 91.38 106 ARG A O 1
ATOM 873 N N . SER A 1 107 ? 65.265 4.010 -93.979 1.00 86.12 107 SER A N 1
ATOM 874 C CA . SER A 1 107 ? 65.418 5.025 -92.930 1.00 86.12 107 SER A CA 1
ATOM 875 C C . SER A 1 107 ? 64.061 5.496 -92.402 1.00 86.12 107 SER A C 1
ATOM 877 O O . SER A 1 107 ? 63.874 5.559 -91.192 1.00 86.12 107 SER A O 1
ATOM 879 N N . GLU A 1 108 ? 63.102 5.749 -93.292 1.00 91.69 108 GLU A N 1
ATOM 880 C CA . GLU A 1 108 ? 61.718 6.113 -92.969 1.00 91.69 108 GLU A CA 1
ATOM 881 C C . GLU A 1 108 ? 61.040 4.989 -92.180 1.00 91.69 108 GLU A C 1
ATOM 883 O O . GLU A 1 108 ? 60.625 5.207 -91.046 1.00 91.69 108 GLU A O 1
ATOM 888 N N . LEU A 1 109 ? 61.063 3.748 -92.684 1.00 92.00 109 LEU A N 1
ATOM 889 C CA . LEU A 1 109 ? 60.531 2.583 -91.967 1.00 92.00 109 LEU A CA 1
ATOM 890 C C . LEU A 1 109 ? 61.242 2.339 -90.622 1.00 92.00 109 LEU A C 1
ATOM 892 O O . LEU A 1 109 ? 60.634 1.839 -89.675 1.00 92.00 109 LEU A O 1
ATOM 896 N N . GLN A 1 110 ? 62.534 2.661 -90.503 1.00 91.62 110 GLN A N 1
ATOM 897 C CA . GLN A 1 110 ? 63.254 2.587 -89.230 1.00 91.62 110 GLN A CA 1
ATOM 898 C C . GLN A 1 110 ? 62.808 3.691 -88.261 1.00 91.62 110 GLN A C 1
ATOM 900 O O . GLN A 1 110 ? 62.664 3.412 -87.071 1.00 91.62 110 GLN A O 1
ATOM 905 N N . GLN A 1 111 ? 62.547 4.903 -88.751 1.00 90.94 111 GLN A N 1
ATOM 906 C CA . GLN A 1 111 ? 62.023 6.020 -87.968 1.00 90.94 111 GLN A CA 1
ATOM 907 C C . GLN A 1 111 ? 60.579 5.758 -87.512 1.00 90.94 111 GLN A C 1
ATOM 909 O O . GLN A 1 111 ? 60.295 5.914 -86.328 1.00 90.94 111 GLN A O 1
ATOM 914 N N . GLU A 1 112 ? 59.706 5.247 -88.386 1.00 88.94 112 GLU A N 1
ATOM 915 C CA . GLU A 1 112 ? 58.353 4.782 -88.042 1.00 88.94 112 GLU A CA 1
ATOM 916 C C . GLU A 1 112 ? 58.383 3.655 -87.002 1.00 88.94 112 GLU A C 1
ATOM 918 O O . GLU A 1 112 ? 57.622 3.658 -86.037 1.00 88.94 112 GLU A O 1
ATOM 923 N N . ARG A 1 113 ? 59.303 2.691 -87.143 1.00 89.50 113 ARG A N 1
ATOM 924 C CA . ARG A 1 113 ? 59.503 1.631 -86.140 1.00 89.50 113 ARG A CA 1
ATOM 925 C C . ARG A 1 113 ? 60.050 2.163 -84.818 1.00 89.50 113 ARG A C 1
ATOM 927 O O . ARG A 1 113 ? 59.835 1.518 -83.797 1.00 89.50 113 ARG A O 1
ATOM 934 N N . GLN A 1 114 ? 60.756 3.292 -84.814 1.00 89.75 114 GLN A N 1
ATOM 935 C CA . GLN A 1 114 ? 61.211 3.951 -83.590 1.00 89.75 114 GLN A CA 1
ATOM 936 C C . GLN A 1 114 ? 60.092 4.774 -82.941 1.00 89.75 114 GLN A C 1
ATOM 938 O O . GLN A 1 114 ? 59.923 4.668 -81.730 1.00 89.75 114 GLN A O 1
ATOM 943 N N . SER A 1 115 ? 59.279 5.518 -83.700 1.00 88.38 115 SER A N 1
ATOM 944 C CA . SER A 1 115 ? 58.118 6.232 -83.146 1.00 88.38 115 SER A CA 1
ATOM 945 C C . SER A 1 115 ? 57.044 5.266 -82.644 1.00 88.38 115 SER A C 1
ATOM 947 O O . SER A 1 115 ? 56.579 5.418 -81.523 1.00 88.38 115 SER A O 1
ATOM 949 N N . ALA A 1 116 ? 56.732 4.206 -83.395 1.00 87.88 116 ALA A N 1
ATOM 950 C CA . ALA A 1 116 ? 55.785 3.173 -82.973 1.00 87.88 116 ALA A CA 1
ATOM 951 C C . ALA A 1 116 ? 56.301 2.300 -81.811 1.00 87.88 116 ALA A C 1
ATOM 953 O O . ALA A 1 116 ? 55.505 1.625 -81.165 1.00 87.88 116 ALA A O 1
ATOM 954 N N . ARG A 1 117 ? 57.617 2.285 -81.539 1.00 88.75 117 ARG A N 1
ATOM 955 C CA . ARG A 1 117 ? 58.171 1.721 -80.294 1.00 88.75 117 ARG A CA 1
ATOM 956 C C . ARG A 1 117 ? 57.995 2.684 -79.133 1.00 88.75 117 ARG A C 1
ATOM 958 O O . ARG A 1 117 ? 57.413 2.276 -78.141 1.00 88.75 117 ARG A O 1
ATOM 965 N N . LYS A 1 118 ? 58.386 3.953 -79.295 1.00 90.44 118 LYS A N 1
ATOM 966 C CA . LYS A 1 118 ? 58.186 4.989 -78.272 1.00 90.44 118 LYS A CA 1
ATOM 967 C C . LYS A 1 118 ? 56.729 5.086 -77.838 1.00 90.44 118 LYS A C 1
ATOM 969 O O . LYS A 1 118 ? 56.467 4.900 -76.667 1.00 90.44 118 LYS A O 1
ATOM 974 N N . GLN A 1 119 ? 55.787 5.184 -78.775 1.00 88.31 119 GLN A N 1
ATOM 975 C CA . GLN A 1 119 ? 54.349 5.231 -78.475 1.00 88.31 119 GLN A CA 1
ATOM 976 C C . GLN A 1 119 ? 53.831 3.988 -77.729 1.00 88.31 119 GLN A C 1
ATOM 978 O O . GLN A 1 119 ? 52.858 4.079 -76.988 1.00 88.31 119 GLN A O 1
ATOM 983 N N . ARG A 1 120 ? 54.468 2.819 -77.902 1.00 89.12 120 ARG A N 1
ATOM 984 C CA . ARG A 1 120 ? 54.152 1.611 -77.119 1.00 89.12 120 ARG A CA 1
ATOM 985 C C . ARG A 1 120 ? 54.811 1.633 -75.748 1.00 89.12 120 ARG A C 1
ATOM 987 O O . ARG A 1 120 ? 54.167 1.265 -74.783 1.00 89.12 120 ARG A O 1
ATOM 994 N N . GLU A 1 121 ? 56.064 2.058 -75.651 1.00 89.81 121 GLU A N 1
ATOM 995 C CA . GLU A 1 121 ? 56.792 2.196 -74.384 1.00 89.81 121 GLU A CA 1
ATOM 996 C C . GLU A 1 121 ? 56.139 3.272 -73.489 1.00 89.81 121 GLU A C 1
ATOM 998 O O . GLU A 1 121 ? 55.986 3.058 -72.288 1.00 89.81 121 GLU A O 1
ATOM 1003 N N . GLU A 1 122 ? 55.681 4.371 -74.095 1.00 89.69 122 GLU A N 1
ATOM 1004 C CA . GLU A 1 122 ? 54.882 5.457 -73.517 1.00 89.69 122 GLU A CA 1
ATOM 1005 C C . GLU A 1 122 ? 53.506 4.933 -73.074 1.00 89.69 122 GLU A C 1
ATOM 1007 O O . GLU A 1 122 ? 53.226 4.955 -71.879 1.00 89.69 122 GLU A O 1
ATOM 1012 N N . GLY A 1 123 ? 52.705 4.339 -73.969 1.00 88.56 123 GLY A N 1
ATOM 1013 C CA . GLY A 1 123 ? 51.386 3.788 -73.618 1.00 88.56 123 GLY A CA 1
ATOM 1014 C C . GLY A 1 123 ? 51.430 2.633 -72.605 1.00 88.56 123 GLY A C 1
ATOM 1015 O O . GLY A 1 123 ? 50.605 2.555 -71.701 1.00 88.56 123 GLY A O 1
ATOM 1016 N N . GLU A 1 124 ? 52.434 1.751 -72.663 1.00 89.94 124 GLU A N 1
ATOM 1017 C CA . GLU A 1 124 ? 52.657 0.757 -71.607 1.00 89.94 124 GLU A CA 1
ATOM 1018 C C . GLU A 1 124 ? 53.088 1.408 -70.281 1.00 89.94 124 GLU A C 1
ATOM 1020 O O . GLU A 1 124 ? 52.914 0.801 -69.223 1.00 89.94 124 GLU A O 1
ATOM 1025 N N . HIS A 1 125 ? 53.728 2.581 -70.294 1.00 91.50 125 HIS A N 1
ATOM 1026 C CA . HIS A 1 125 ? 54.068 3.298 -69.065 1.00 91.50 125 HIS A CA 1
ATOM 1027 C C . HIS A 1 125 ? 52.846 4.013 -68.486 1.00 91.50 125 HIS A C 1
ATOM 1029 O O . HIS A 1 125 ? 52.611 3.877 -67.288 1.00 91.50 125 HIS A O 1
ATOM 1035 N N . GLU A 1 126 ? 52.036 4.662 -69.324 1.00 90.31 126 GLU A N 1
ATOM 1036 C CA . GLU A 1 126 ? 50.732 5.236 -68.972 1.00 90.31 126 GLU A CA 1
ATOM 1037 C C . GLU A 1 126 ? 49.830 4.160 -68.352 1.00 90.31 126 GLU A C 1
ATOM 1039 O O . GLU A 1 126 ? 49.472 4.276 -67.184 1.00 90.31 126 GLU A O 1
ATOM 1044 N N . HIS A 1 127 ? 49.607 3.029 -69.030 1.00 89.75 127 HIS A N 1
ATOM 1045 C CA . HIS A 1 127 ? 48.828 1.913 -68.476 1.00 89.75 127 HIS A CA 1
ATOM 1046 C C . HIS A 1 127 ? 49.427 1.314 -67.191 1.00 89.75 127 HIS A C 1
ATOM 1048 O O . HIS A 1 127 ? 48.689 0.823 -66.336 1.00 89.75 127 HIS A O 1
ATOM 1054 N N . ARG A 1 128 ? 50.756 1.353 -67.000 1.00 94.12 128 ARG A N 1
ATOM 1055 C CA . ARG A 1 128 ? 51.379 0.965 -65.719 1.00 94.12 128 ARG A CA 1
ATOM 1056 C C . ARG A 1 128 ? 51.062 1.971 -64.609 1.00 94.12 128 ARG A C 1
ATOM 1058 O O . ARG A 1 128 ? 50.695 1.538 -63.520 1.00 94.12 128 ARG A O 1
ATOM 1065 N N . GLN A 1 129 ? 51.138 3.273 -64.885 1.00 93.75 129 GLN A N 1
ATOM 1066 C CA . GLN A 1 129 ? 50.764 4.331 -63.938 1.00 93.75 129 GLN A CA 1
ATOM 1067 C C . GLN A 1 129 ? 49.262 4.290 -63.605 1.00 93.75 129 GLN A C 1
ATOM 1069 O O . GLN A 1 129 ? 48.896 4.386 -62.435 1.00 93.75 129 GLN A O 1
ATOM 1074 N N . GLU A 1 130 ? 48.392 4.063 -64.594 1.00 92.69 130 GLU A N 1
ATOM 1075 C CA . GLU A 1 130 ? 46.948 3.866 -64.403 1.00 92.69 130 GLU A CA 1
ATOM 1076 C C . GLU A 1 130 ? 46.663 2.654 -63.506 1.00 92.69 130 GLU A C 1
ATOM 1078 O O . GLU A 1 130 ? 45.924 2.764 -62.529 1.00 92.69 130 GLU A O 1
ATOM 1083 N N . LEU A 1 131 ? 47.292 1.503 -63.778 1.00 93.25 131 LEU A N 1
ATOM 1084 C CA . LEU A 1 131 ? 47.150 0.300 -62.953 1.00 93.25 131 LEU A CA 1
ATOM 1085 C C . LEU A 1 131 ? 47.700 0.489 -61.532 1.00 93.25 131 LEU A C 1
ATOM 1087 O O . LEU A 1 131 ? 47.146 -0.078 -60.590 1.00 93.25 131 LEU A O 1
ATOM 1091 N N . GLU A 1 132 ? 48.764 1.270 -61.344 1.00 94.25 132 GLU A N 1
ATOM 1092 C CA . GLU A 1 132 ? 49.297 1.603 -60.018 1.00 94.25 132 GLU A CA 1
ATOM 1093 C C . GLU A 1 132 ? 48.387 2.577 -59.258 1.00 94.25 132 GLU A C 1
ATOM 1095 O O . GLU A 1 132 ? 48.097 2.331 -58.088 1.00 94.25 132 GLU A O 1
ATOM 1100 N N . CYS A 1 133 ? 47.834 3.595 -59.923 1.00 95.38 133 CYS A N 1
ATOM 1101 C CA . CYS A 1 133 ? 46.842 4.506 -59.348 1.00 95.38 133 CYS A CA 1
ATOM 1102 C C . CYS A 1 133 ? 45.546 3.769 -58.962 1.00 95.38 133 CYS A C 1
ATOM 1104 O O . CYS A 1 133 ? 45.042 3.927 -57.849 1.00 95.38 133 CYS A O 1
ATOM 1106 N N . LEU A 1 134 ? 45.039 2.883 -59.827 1.00 94.06 134 LEU A N 1
ATOM 1107 C CA . LEU A 1 134 ? 43.881 2.036 -59.525 1.00 94.06 134 LEU A CA 1
ATOM 1108 C C . LEU A 1 134 ? 44.164 1.074 -58.361 1.00 94.06 134 LEU A C 1
ATOM 1110 O O . LEU A 1 134 ? 43.299 0.884 -57.508 1.00 94.06 134 LEU A O 1
ATOM 1114 N N . ARG A 1 135 ? 45.375 0.506 -58.265 1.00 94.56 135 ARG A N 1
ATOM 1115 C CA . ARG A 1 135 ? 45.791 -0.316 -57.112 1.00 94.56 135 ARG A CA 1
ATOM 1116 C C . ARG A 1 135 ? 45.855 0.490 -55.818 1.00 94.56 135 ARG A C 1
ATOM 1118 O O . ARG A 1 135 ? 45.360 -0.001 -54.808 1.00 94.56 135 ARG A O 1
ATOM 1125 N N . GLN A 1 136 ? 46.418 1.697 -55.839 1.00 95.31 136 GLN A N 1
ATOM 1126 C CA . GLN A 1 136 ? 46.451 2.599 -54.682 1.00 95.31 136 GLN A CA 1
ATOM 1127 C C . GLN A 1 136 ? 45.027 2.936 -54.225 1.00 95.31 136 GLN A C 1
ATOM 1129 O O . GLN A 1 136 ? 44.680 2.697 -53.072 1.00 95.31 136 GLN A O 1
ATOM 1134 N N . ARG A 1 137 ? 44.154 3.348 -55.148 1.00 93.44 137 ARG A N 1
ATOM 1135 C CA . ARG A 1 137 ? 42.756 3.689 -54.850 1.00 93.44 137 ARG A CA 1
ATOM 1136 C C . ARG A 1 137 ? 41.935 2.492 -54.349 1.00 93.44 137 ARG A C 1
ATOM 1138 O O . ARG A 1 137 ? 41.105 2.644 -53.457 1.00 93.44 137 ARG A O 1
ATOM 1145 N N . LEU A 1 138 ? 42.191 1.281 -54.855 1.00 93.88 138 LEU A N 1
ATOM 1146 C CA . LEU A 1 138 ? 41.615 0.042 -54.311 1.00 93.88 138 LEU A CA 1
ATOM 1147 C C . LEU A 1 138 ? 42.153 -0.279 -52.908 1.00 93.88 138 LEU A C 1
ATOM 1149 O O . LEU A 1 138 ? 41.386 -0.708 -52.046 1.00 93.88 138 LEU A O 1
ATOM 1153 N N . GLN A 1 139 ? 43.444 -0.053 -52.646 1.00 94.62 139 GLN A N 1
ATOM 1154 C CA . GLN A 1 139 ? 44.030 -0.216 -51.312 1.00 94.62 139 GLN A CA 1
ATOM 1155 C C . GLN A 1 139 ? 43.427 0.780 -50.314 1.00 94.62 139 GLN A C 1
ATOM 1157 O O . GLN A 1 139 ? 42.996 0.352 -49.243 1.00 94.62 139 GLN A O 1
ATOM 1162 N N . GLU A 1 140 ? 43.305 2.057 -50.682 1.00 94.38 140 GLU A N 1
ATOM 1163 C CA . GLU A 1 140 ? 42.644 3.108 -49.898 1.00 94.38 140 GLU A CA 1
ATOM 1164 C C . GLU A 1 140 ? 41.195 2.745 -49.565 1.00 94.38 140 GLU A C 1
ATOM 1166 O O . GLU A 1 140 ? 40.828 2.725 -48.391 1.00 94.38 140 GLU A O 1
ATOM 1171 N N . VAL A 1 141 ? 40.382 2.378 -50.563 1.00 93.94 141 VAL A N 1
ATOM 1172 C CA . VAL A 1 141 ? 38.990 1.952 -50.339 1.00 93.94 141 VAL A CA 1
ATOM 1173 C C . VAL A 1 141 ? 38.937 0.708 -49.445 1.00 93.94 141 VAL A C 1
ATOM 1175 O O . VAL A 1 141 ? 38.147 0.673 -48.504 1.00 93.94 141 VAL A O 1
ATOM 1178 N N . SER A 1 142 ? 39.820 -0.279 -49.645 1.00 93.25 142 SER A N 1
ATOM 1179 C CA . SER A 1 142 ? 39.881 -1.466 -48.777 1.00 93.25 142 SER A CA 1
ATOM 1180 C C . SER A 1 142 ? 40.271 -1.140 -47.330 1.00 93.25 142 SER A C 1
ATOM 1182 O O . SER A 1 142 ? 39.880 -1.862 -46.415 1.00 93.25 142 SER A O 1
ATOM 1184 N N . ALA A 1 143 ? 41.066 -0.089 -47.108 1.00 94.69 143 ALA A N 1
ATOM 1185 C CA . ALA A 1 143 ? 41.472 0.362 -45.781 1.00 94.69 143 ALA A CA 1
ATOM 1186 C C . ALA A 1 143 ? 40.356 1.178 -45.114 1.00 94.69 143 ALA A C 1
ATOM 1188 O O . ALA A 1 143 ? 40.074 0.973 -43.938 1.00 94.69 143 ALA A O 1
ATOM 1189 N N . GLN A 1 144 ? 39.660 2.032 -45.871 1.00 92.75 144 GLN A N 1
ATOM 1190 C CA . GLN A 1 144 ? 38.484 2.764 -45.396 1.00 92.75 144 GLN A CA 1
ATOM 1191 C C . GLN A 1 144 ? 37.317 1.833 -45.040 1.00 92.75 144 GLN A C 1
ATOM 1193 O O . GLN A 1 144 ? 36.602 2.113 -44.081 1.00 92.75 144 GLN A O 1
ATOM 1198 N N . MET A 1 145 ? 37.116 0.738 -45.782 1.00 89.19 145 MET A N 1
ATOM 1199 C CA . MET A 1 145 ? 36.115 -0.278 -45.436 1.00 89.19 145 MET A CA 1
ATOM 1200 C C . MET A 1 145 ? 36.490 -1.007 -44.144 1.00 89.19 145 MET A C 1
ATOM 1202 O O . MET A 1 145 ? 35.702 -0.980 -43.205 1.00 89.19 145 MET A O 1
ATOM 1206 N N . ARG A 1 146 ? 37.724 -1.522 -44.032 1.00 93.94 146 ARG A N 1
ATOM 1207 C CA . ARG A 1 146 ? 38.209 -2.164 -42.795 1.00 93.94 146 ARG A CA 1
ATOM 1208 C C . ARG A 1 146 ? 38.128 -1.244 -41.576 1.00 93.94 146 ARG A C 1
ATOM 1210 O O . ARG A 1 146 ? 37.618 -1.660 -40.547 1.00 93.94 146 ARG A O 1
ATOM 1217 N N . ALA A 1 147 ? 38.510 0.027 -41.700 1.00 94.44 147 ALA A N 1
ATOM 1218 C CA . ALA A 1 147 ? 38.393 0.993 -40.604 1.00 94.44 147 ALA A CA 1
ATOM 1219 C C . ALA A 1 147 ? 36.930 1.267 -40.188 1.00 94.44 147 ALA A C 1
ATOM 1221 O O . ALA A 1 147 ? 36.660 1.537 -39.018 1.00 94.44 147 ALA A O 1
ATOM 1222 N N . LYS A 1 148 ? 35.966 1.185 -41.120 1.00 89.31 148 LYS A N 1
ATOM 1223 C CA . LYS A 1 148 ? 34.526 1.267 -40.807 1.00 89.31 148 LYS A CA 1
ATOM 1224 C C . LYS A 1 148 ? 34.013 -0.012 -40.144 1.00 89.31 148 LYS A C 1
ATOM 1226 O O . LYS A 1 148 ? 33.241 0.084 -39.196 1.00 89.31 148 LYS A O 1
ATOM 1231 N N . GLU A 1 149 ? 34.454 -1.178 -40.611 1.00 93.50 149 GLU A N 1
ATOM 1232 C CA . GLU A 1 149 ? 34.138 -2.490 -40.031 1.00 93.50 149 GLU A CA 1
ATOM 1233 C C . GLU A 1 149 ? 34.681 -2.602 -38.594 1.00 93.50 149 GLU A C 1
ATOM 1235 O O . GLU A 1 149 ? 33.939 -2.964 -37.685 1.00 93.50 149 GLU A O 1
ATOM 1240 N N . GLU A 1 150 ? 35.929 -2.190 -38.357 1.00 93.75 150 GLU A N 1
ATOM 1241 C CA . GLU A 1 150 ? 36.563 -2.115 -37.033 1.00 93.75 150 GLU A CA 1
ATOM 1242 C C . GLU A 1 150 ? 35.820 -1.138 -36.103 1.00 93.75 150 GLU A C 1
ATOM 1244 O O . GLU A 1 150 ? 35.468 -1.497 -34.977 1.00 93.75 150 GLU A O 1
ATOM 1249 N N . ALA A 1 151 ? 35.488 0.069 -36.579 1.00 91.88 151 ALA A N 1
ATOM 1250 C CA . ALA A 1 151 ? 34.717 1.045 -35.803 1.00 91.88 151 ALA A CA 1
ATOM 1251 C C . ALA A 1 151 ? 33.277 0.577 -35.501 1.00 91.88 151 ALA A C 1
ATOM 1253 O O . ALA A 1 151 ? 32.725 0.903 -34.444 1.00 91.88 151 ALA A O 1
ATOM 1254 N N . GLN A 1 152 ? 32.661 -0.199 -36.399 1.00 89.31 152 GLN A N 1
ATOM 1255 C CA . GLN A 1 152 ? 31.364 -0.827 -36.158 1.00 89.31 152 GLN A CA 1
ATOM 1256 C C . GLN A 1 152 ? 31.478 -1.969 -35.138 1.00 89.31 152 GLN A C 1
ATOM 1258 O O . GLN A 1 152 ? 30.685 -2.000 -34.198 1.00 89.31 152 GLN A O 1
ATOM 1263 N N . ALA A 1 153 ? 32.482 -2.841 -35.247 1.00 92.38 153 ALA A N 1
ATOM 1264 C CA . ALA A 1 153 ? 32.731 -3.905 -34.276 1.00 92.38 153 ALA A CA 1
ATOM 1265 C C . ALA A 1 153 ? 32.994 -3.337 -32.868 1.00 92.38 153 ALA A C 1
ATOM 1267 O O . ALA A 1 153 ? 32.429 -3.818 -31.886 1.00 92.38 153 ALA A O 1
ATOM 1268 N N . GLU A 1 154 ? 33.761 -2.247 -32.752 1.00 93.00 154 GLU A N 1
ATOM 1269 C CA . GLU A 1 154 ? 33.911 -1.513 -31.491 1.00 93.00 154 GLU A CA 1
ATOM 1270 C C . GLU A 1 154 ? 32.573 -0.993 -30.947 1.00 93.00 154 GLU A C 1
ATOM 1272 O O . GLU A 1 154 ? 32.307 -1.098 -29.747 1.00 93.00 154 GLU A O 1
ATOM 1277 N N . LYS A 1 155 ? 31.713 -0.429 -31.804 1.00 92.19 155 LYS A N 1
ATOM 1278 C CA . LYS A 1 155 ? 30.376 0.040 -31.411 1.00 92.19 155 LYS A CA 1
ATOM 1279 C C . LYS A 1 155 ? 29.502 -1.119 -30.924 1.00 92.19 155 LYS A C 1
ATOM 1281 O O . LYS A 1 155 ? 28.822 -0.967 -29.911 1.00 92.19 155 LYS A O 1
ATOM 1286 N N . GLU A 1 156 ? 29.538 -2.263 -31.596 1.00 91.38 156 GLU A N 1
ATOM 1287 C CA . GLU A 1 156 ? 28.790 -3.465 -31.219 1.00 91.38 156 GLU A CA 1
ATOM 1288 C C . GLU A 1 156 ? 29.277 -4.038 -29.881 1.00 91.38 156 GLU A C 1
ATOM 1290 O O . GLU A 1 156 ? 28.454 -4.282 -29.001 1.00 91.38 156 GLU A O 1
ATOM 1295 N N . VAL A 1 157 ? 30.591 -4.127 -29.647 1.00 95.62 157 VAL A N 1
ATOM 1296 C CA . VAL A 1 157 ? 31.164 -4.535 -28.348 1.00 95.62 157 VAL A CA 1
ATOM 1297 C C . VAL A 1 157 ? 30.786 -3.558 -27.225 1.00 95.62 157 VAL A C 1
ATOM 1299 O O . VAL A 1 157 ? 30.444 -3.981 -26.117 1.00 95.62 157 VAL A O 1
ATOM 1302 N N . ARG A 1 158 ? 30.783 -2.242 -27.489 1.00 94.31 158 ARG A N 1
ATOM 1303 C CA . ARG A 1 158 ? 30.310 -1.233 -26.520 1.00 94.31 158 ARG A CA 1
ATOM 1304 C C . ARG A 1 158 ? 28.821 -1.423 -26.202 1.00 94.31 158 ARG A C 1
ATOM 1306 O O . ARG A 1 158 ? 28.452 -1.398 -25.030 1.00 94.31 158 ARG A O 1
ATOM 1313 N N . LEU A 1 159 ? 27.977 -1.657 -27.210 1.00 93.06 159 LEU A N 1
ATOM 1314 C CA . LEU A 1 159 ? 26.543 -1.918 -27.028 1.00 93.06 159 LEU A CA 1
ATOM 1315 C C . LEU A 1 159 ? 26.291 -3.218 -26.25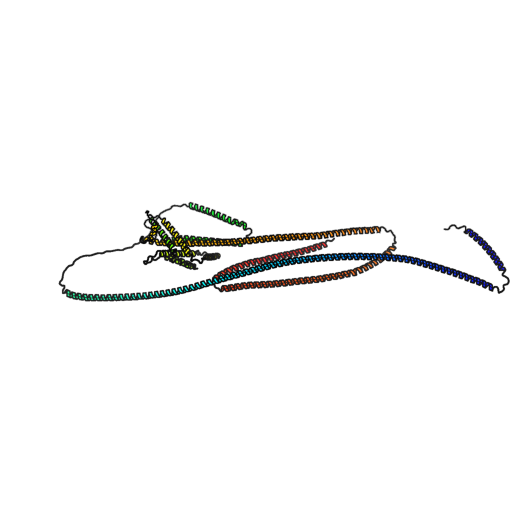0 1.00 93.06 159 LEU A C 1
ATOM 1317 O O . LEU A 1 159 ? 25.524 -3.196 -25.292 1.00 93.06 159 LEU A O 1
ATOM 1321 N N . GLN A 1 160 ? 26.985 -4.310 -26.580 1.00 94.81 160 GLN A N 1
ATOM 1322 C CA . GLN A 1 160 ? 26.929 -5.573 -25.832 1.00 94.81 160 GLN A CA 1
ATOM 1323 C C . GLN A 1 160 ? 27.318 -5.376 -24.360 1.00 94.81 160 GLN A C 1
ATOM 1325 O O . GLN A 1 160 ? 26.627 -5.871 -23.471 1.00 94.81 160 GLN A O 1
ATOM 1330 N N . LYS A 1 161 ? 28.365 -4.587 -24.076 1.00 96.00 161 LYS A N 1
ATOM 1331 C CA . LYS A 1 161 ? 28.756 -4.245 -22.700 1.00 96.00 161 LYS A CA 1
ATOM 1332 C C . LYS A 1 161 ? 27.684 -3.430 -21.967 1.00 96.00 161 LYS A C 1
ATOM 1334 O O . LYS A 1 161 ? 27.434 -3.690 -20.793 1.00 96.00 161 LYS A O 1
ATOM 1339 N N . HIS A 1 162 ? 27.047 -2.461 -22.627 1.00 94.81 162 HIS A N 1
ATOM 1340 C CA . HIS A 1 162 ? 25.955 -1.689 -22.022 1.00 94.81 162 HIS A CA 1
ATOM 1341 C C . HIS A 1 162 ? 24.705 -2.544 -21.765 1.00 94.81 162 HIS A C 1
ATOM 1343 O O . HIS A 1 162 ? 24.112 -2.422 -20.696 1.00 94.81 162 HIS A O 1
ATOM 1349 N N . LEU A 1 163 ? 24.348 -3.441 -22.691 1.00 94.25 163 LEU A N 1
ATOM 1350 C CA . LEU A 1 163 ? 23.261 -4.409 -22.514 1.00 94.25 163 LEU A CA 1
ATOM 1351 C C . LEU A 1 163 ? 23.546 -5.362 -21.346 1.00 94.25 163 LEU A C 1
ATOM 1353 O O . LEU A 1 163 ? 22.683 -5.538 -20.492 1.00 94.25 163 LEU A O 1
ATOM 1357 N N . GLY A 1 164 ? 24.768 -5.897 -21.251 1.00 95.69 164 GLY A N 1
ATOM 1358 C CA . GLY A 1 164 ? 25.193 -6.738 -20.131 1.00 95.69 164 GLY A CA 1
ATOM 1359 C C . GLY A 1 164 ? 25.109 -6.015 -18.784 1.00 95.69 164 GLY A C 1
ATOM 1360 O O . GLY A 1 164 ? 24.501 -6.531 -17.854 1.00 95.69 164 GLY A O 1
ATOM 1361 N N . LEU A 1 165 ? 25.631 -4.787 -18.682 1.00 96.12 165 LEU A N 1
ATOM 1362 C CA . LEU A 1 165 ? 25.549 -3.989 -17.449 1.00 96.12 165 LEU A CA 1
ATOM 1363 C C . LEU A 1 165 ? 24.102 -3.646 -17.052 1.00 96.12 165 LEU A C 1
ATOM 1365 O O . LEU A 1 165 ? 23.781 -3.655 -15.863 1.00 96.12 165 LEU A O 1
ATOM 1369 N N . LEU A 1 166 ? 23.229 -3.369 -18.028 1.00 94.62 166 LEU A N 1
ATOM 1370 C CA . LEU A 1 166 ? 21.803 -3.134 -17.793 1.00 94.62 166 LEU A CA 1
ATOM 1371 C C . LEU A 1 166 ? 21.104 -4.407 -17.296 1.00 94.62 166 LEU A C 1
ATOM 1373 O O . LEU A 1 166 ? 20.379 -4.352 -16.305 1.00 94.62 166 LEU A O 1
ATOM 1377 N N . GLN A 1 167 ? 21.361 -5.549 -17.938 1.00 94.75 167 GLN A N 1
ATOM 1378 C CA . GLN A 1 167 ? 20.822 -6.845 -17.532 1.00 94.75 167 GLN A CA 1
ATOM 1379 C C . GLN A 1 167 ? 21.306 -7.231 -16.128 1.00 94.75 167 GLN A C 1
ATOM 1381 O O . GLN A 1 167 ? 20.494 -7.592 -15.284 1.00 94.75 167 GLN A O 1
ATOM 1386 N N . GLU A 1 168 ? 22.592 -7.048 -15.815 1.00 94.81 168 GLU A N 1
ATOM 1387 C CA . GLU A 1 168 ? 23.097 -7.258 -14.457 1.00 94.81 168 GLU A CA 1
ATOM 1388 C C . GLU A 1 168 ? 22.438 -6.320 -13.426 1.00 94.81 168 GLU A C 1
ATOM 1390 O O . GLU A 1 168 ? 22.283 -6.721 -12.272 1.00 94.81 168 GLU A O 1
ATOM 1395 N N . SER A 1 169 ? 22.078 -5.078 -13.789 1.00 91.06 169 SER A N 1
ATOM 1396 C CA . SER A 1 169 ? 21.328 -4.170 -12.899 1.00 91.06 169 SER A CA 1
ATOM 1397 C C . SER A 1 169 ? 19.922 -4.700 -12.647 1.00 91.06 169 SER A C 1
ATOM 1399 O O . SER A 1 169 ? 19.555 -4.922 -11.496 1.00 91.06 169 SER A O 1
ATOM 1401 N N . GLN A 1 170 ? 19.191 -5.042 -13.711 1.00 91.88 170 GLN A N 1
ATOM 1402 C CA . GLN A 1 170 ? 17.864 -5.650 -13.610 1.00 91.88 170 GLN A CA 1
ATOM 1403 C C . GLN A 1 170 ? 17.897 -6.957 -12.806 1.00 91.88 170 GLN A C 1
ATOM 1405 O O . GLN A 1 170 ? 17.006 -7.202 -12.000 1.00 91.88 170 GLN A O 1
ATOM 1410 N N . ASP A 1 171 ? 18.942 -7.775 -12.942 1.00 93.69 171 ASP A N 1
ATOM 1411 C CA . ASP A 1 171 ? 19.109 -8.991 -12.147 1.00 93.69 171 ASP A CA 1
ATOM 1412 C C . ASP A 1 171 ? 19.451 -8.691 -10.680 1.00 93.69 171 ASP A C 1
ATOM 1414 O O . ASP A 1 171 ? 19.055 -9.457 -9.800 1.00 93.69 171 ASP A O 1
ATOM 1418 N N . ARG A 1 172 ? 20.199 -7.618 -10.377 1.00 93.56 172 ARG A N 1
ATOM 1419 C CA . ARG A 1 172 ? 20.440 -7.152 -8.993 1.00 93.56 172 ARG A CA 1
ATOM 1420 C C . ARG A 1 172 ? 19.144 -6.641 -8.364 1.00 93.56 172 ARG A C 1
ATOM 1422 O O . ARG A 1 172 ? 18.846 -7.001 -7.230 1.00 93.56 172 ARG A O 1
ATOM 1429 N N . GLU A 1 173 ? 18.362 -5.867 -9.109 1.00 92.56 173 GLU A N 1
ATOM 1430 C CA . GLU A 1 173 ? 17.056 -5.345 -8.703 1.00 92.56 173 GLU A CA 1
ATOM 1431 C C . GLU A 1 173 ? 16.059 -6.488 -8.470 1.00 92.56 173 GLU A C 1
ATOM 1433 O O . GLU A 1 173 ? 15.502 -6.581 -7.381 1.00 92.56 173 GLU A O 1
ATOM 1438 N N . ARG A 1 174 ? 15.928 -7.438 -9.408 1.00 93.44 174 ARG A N 1
ATOM 1439 C CA . ARG A 1 174 ? 15.119 -8.665 -9.252 1.00 93.44 174 ARG A CA 1
ATOM 1440 C C . ARG A 1 174 ? 15.516 -9.468 -8.010 1.00 93.44 174 ARG A C 1
ATOM 1442 O O . ARG A 1 174 ? 14.641 -9.907 -7.271 1.00 93.44 174 ARG A O 1
ATOM 1449 N N . ARG A 1 175 ? 16.819 -9.638 -7.744 1.00 95.62 175 ARG A N 1
ATOM 1450 C CA . ARG A 1 175 ? 17.314 -10.326 -6.533 1.00 95.62 175 ARG A CA 1
ATOM 1451 C C . ARG A 1 175 ? 17.028 -9.546 -5.248 1.00 95.62 175 ARG A C 1
ATOM 1453 O O . ARG A 1 175 ? 16.674 -10.163 -4.250 1.00 95.62 175 ARG A O 1
ATOM 1460 N N . SER A 1 176 ? 17.149 -8.219 -5.270 1.00 96.19 176 SER A N 1
ATOM 1461 C CA . SER A 1 176 ? 16.832 -7.345 -4.132 1.00 96.19 176 SER A CA 1
ATOM 1462 C C . SER A 1 176 ? 15.334 -7.366 -3.811 1.00 96.19 176 SER A C 1
ATOM 1464 O O . SER A 1 176 ? 14.941 -7.638 -2.680 1.00 96.19 176 SER A O 1
ATOM 1466 N N . LEU A 1 177 ? 14.484 -7.184 -4.825 1.00 93.44 177 LEU A N 1
ATOM 1467 C CA . LEU A 1 177 ? 13.028 -7.250 -4.700 1.00 93.44 177 LEU A CA 1
ATOM 1468 C C . LEU A 1 177 ? 12.559 -8.644 -4.264 1.00 93.44 177 LEU A C 1
ATOM 1470 O O . LEU A 1 177 ? 11.730 -8.736 -3.366 1.00 93.44 177 LEU A O 1
ATOM 1474 N N . GLY A 1 178 ? 13.135 -9.718 -4.813 1.00 96.00 178 GLY A N 1
ATOM 1475 C CA . GLY A 1 178 ? 12.849 -11.090 -4.384 1.00 96.00 178 GLY A CA 1
ATOM 1476 C C . GLY A 1 178 ? 13.267 -11.376 -2.936 1.00 96.00 178 GLY A C 1
ATOM 1477 O O . GLY A 1 178 ? 12.535 -12.043 -2.212 1.00 96.00 178 GLY A O 1
ATOM 1478 N N . ALA A 1 179 ? 14.398 -10.831 -2.474 1.00 95.81 179 ALA A N 1
ATOM 1479 C CA . ALA A 1 179 ? 14.814 -10.940 -1.074 1.00 95.81 179 ALA A CA 1
ATOM 1480 C C . ALA A 1 179 ? 13.898 -10.141 -0.128 1.00 95.81 179 ALA A C 1
ATOM 1482 O O . ALA A 1 179 ? 13.562 -10.628 0.951 1.00 95.81 179 ALA A O 1
ATOM 1483 N N . ASN A 1 180 ? 13.456 -8.949 -0.543 1.00 93.69 180 ASN A N 1
ATOM 1484 C CA . ASN A 1 180 ? 12.503 -8.132 0.210 1.00 93.69 180 ASN A CA 1
ATOM 1485 C C . ASN A 1 180 ? 11.117 -8.795 0.278 1.00 93.69 180 ASN A C 1
ATOM 1487 O O . ASN A 1 180 ? 10.509 -8.809 1.346 1.00 93.69 180 ASN A O 1
ATOM 1491 N N . LEU A 1 181 ? 10.649 -9.389 -0.826 1.00 95.00 181 LEU A N 1
ATOM 1492 C CA . LEU A 1 181 ? 9.406 -10.160 -0.884 1.00 95.00 181 LEU A CA 1
ATOM 1493 C C . LEU A 1 181 ? 9.482 -11.379 0.044 1.00 95.00 181 LEU A C 1
ATOM 1495 O O . LEU A 1 181 ? 8.656 -11.499 0.938 1.00 95.00 181 LEU A O 1
ATOM 1499 N N . ALA A 1 182 ? 10.537 -12.193 -0.056 1.00 94.69 182 ALA A N 1
ATOM 1500 C CA . ALA A 1 182 ? 10.744 -13.337 0.834 1.00 94.69 182 ALA A CA 1
ATOM 1501 C C . ALA A 1 182 ? 10.911 -12.940 2.318 1.00 94.69 182 ALA A C 1
ATOM 1503 O O . ALA A 1 182 ? 10.645 -13.745 3.212 1.00 94.69 182 ALA A O 1
ATOM 1504 N N . GLN A 1 183 ? 11.346 -11.709 2.616 1.00 95.25 183 GLN A N 1
ATOM 1505 C CA . GLN A 1 183 ? 11.333 -11.177 3.982 1.00 95.25 183 GLN A CA 1
ATOM 1506 C C . GLN A 1 183 ? 9.926 -10.739 4.419 1.00 95.25 183 GLN A C 1
ATOM 1508 O O . GLN A 1 183 ? 9.577 -10.932 5.582 1.00 95.25 183 GLN A O 1
ATOM 1513 N N . ALA A 1 184 ? 9.123 -10.162 3.523 1.00 89.56 184 ALA A N 1
ATOM 1514 C CA . ALA A 1 184 ? 7.731 -9.813 3.797 1.00 89.56 184 ALA A CA 1
ATOM 1515 C C . ALA A 1 184 ? 6.871 -11.070 4.017 1.00 89.56 184 ALA A C 1
ATOM 1517 O O . ALA A 1 184 ? 6.188 -11.146 5.031 1.00 89.56 184 ALA A O 1
ATOM 1518 N N . GLU A 1 185 ? 6.998 -12.078 3.148 1.00 95.31 185 GLU A N 1
ATOM 1519 C CA . GLU A 1 185 ? 6.336 -13.388 3.252 1.00 95.31 185 GLU A CA 1
ATOM 1520 C C . GLU A 1 185 ? 6.612 -14.059 4.605 1.00 95.31 185 GLU A C 1
ATOM 1522 O O . GLU A 1 185 ? 5.683 -14.487 5.291 1.00 95.31 185 GLU A O 1
ATOM 1527 N N . ARG A 1 186 ? 7.880 -14.075 5.043 1.00 96.06 186 ARG A N 1
ATOM 1528 C CA . ARG A 1 186 ? 8.256 -14.585 6.372 1.00 96.06 186 ARG A CA 1
ATOM 1529 C C . ARG A 1 186 ? 7.622 -13.784 7.498 1.00 96.06 186 ARG A C 1
ATOM 1531 O O . ARG A 1 186 ? 7.050 -14.388 8.387 1.00 96.06 186 ARG A O 1
ATOM 1538 N N . ARG A 1 187 ? 7.635 -12.447 7.439 1.00 94.19 187 ARG A N 1
ATOM 1539 C CA . ARG A 1 187 ? 6.959 -11.619 8.455 1.00 94.19 187 ARG A CA 1
ATOM 1540 C C . ARG A 1 187 ? 5.454 -11.881 8.498 1.00 94.19 187 ARG A C 1
ATOM 1542 O O . ARG A 1 187 ? 4.888 -11.885 9.582 1.00 94.19 187 ARG A O 1
ATOM 1549 N N . THR A 1 188 ? 4.800 -12.108 7.357 1.00 91.56 188 THR A N 1
ATOM 1550 C CA . THR A 1 188 ? 3.379 -12.486 7.340 1.00 91.56 188 THR A CA 1
ATOM 1551 C C . THR A 1 188 ? 3.145 -13.883 7.911 1.00 91.56 188 THR A C 1
ATOM 1553 O O . THR A 1 188 ? 2.169 -14.059 8.626 1.00 91.56 188 THR A O 1
ATOM 1556 N N . GLN A 1 189 ? 4.058 -14.837 7.697 1.00 95.00 189 GLN A N 1
ATOM 1557 C CA . GLN A 1 189 ? 4.013 -16.163 8.329 1.00 95.00 189 GLN A CA 1
ATOM 1558 C C . GLN A 1 189 ? 4.255 -16.077 9.847 1.00 95.00 189 GLN A C 1
ATOM 1560 O O . GLN A 1 189 ? 3.463 -16.613 10.612 1.00 95.00 189 GLN A O 1
ATOM 1565 N N . ASP A 1 190 ? 5.272 -15.328 10.292 1.00 95.44 190 ASP A N 1
ATOM 1566 C CA . ASP A 1 190 ? 5.568 -15.065 11.708 1.00 95.44 190 ASP A CA 1
ATOM 1567 C C . ASP A 1 190 ? 4.362 -14.427 12.427 1.00 95.44 190 ASP A C 1
ATOM 1569 O O . ASP A 1 190 ? 4.077 -14.754 13.580 1.00 95.44 190 ASP A O 1
ATOM 1573 N N . LEU A 1 191 ? 3.653 -13.512 11.750 1.00 94.00 191 LEU A N 1
ATOM 1574 C CA . LEU A 1 191 ? 2.446 -12.853 12.259 1.00 94.00 191 LEU A CA 1
ATOM 1575 C C . LEU A 1 191 ? 1.215 -13.768 12.229 1.00 94.00 191 LEU A C 1
ATOM 1577 O O . LEU A 1 191 ? 0.452 -13.750 13.187 1.00 94.00 191 LEU A O 1
ATOM 1581 N N . GLN A 1 192 ? 1.031 -14.593 11.195 1.00 93.50 192 GLN A N 1
ATOM 1582 C CA . GLN A 1 192 ? -0.033 -15.607 11.148 1.00 93.50 192 GLN A CA 1
ATOM 1583 C C . GLN A 1 192 ? 0.155 -16.667 12.239 1.00 93.50 192 GLN A C 1
ATOM 1585 O O . GLN A 1 192 ? -0.802 -17.024 12.918 1.00 93.50 192 GLN A O 1
ATOM 1590 N N . GLU A 1 193 ? 1.389 -17.113 12.480 1.00 96.00 193 GLU A N 1
ATOM 1591 C CA . GLU A 1 193 ? 1.716 -17.998 13.599 1.00 96.00 193 GLU A CA 1
ATOM 1592 C C . GLU A 1 193 ? 1.461 -17.344 14.965 1.00 96.00 193 GLU A C 1
ATOM 1594 O O . GLU A 1 193 ? 1.083 -18.036 15.908 1.00 96.00 193 GLU A O 1
ATOM 1599 N N . GLN A 1 194 ? 1.696 -16.035 15.109 1.00 94.38 194 GLN A N 1
ATOM 1600 C CA . GLN A 1 194 ? 1.383 -15.303 16.343 1.00 94.38 194 GLN A CA 1
ATOM 1601 C C . GLN A 1 194 ? -0.125 -15.117 16.529 1.00 94.38 194 GLN A C 1
ATOM 1603 O O . GLN A 1 194 ? -0.607 -15.301 17.644 1.00 94.38 194 GLN A O 1
ATOM 1608 N N . LEU A 1 195 ? -0.859 -14.828 15.450 1.00 93.25 195 LEU A N 1
ATOM 1609 C CA . LEU A 1 195 ? -2.317 -14.745 15.442 1.00 93.25 195 LEU A CA 1
ATOM 1610 C C . LEU A 1 195 ? -2.927 -16.078 15.892 1.00 93.25 195 LEU A C 1
ATOM 1612 O O . LEU A 1 195 ? -3.607 -16.103 16.907 1.00 93.25 195 LEU A O 1
ATOM 1616 N N . GLN A 1 196 ? -2.557 -17.193 15.254 1.00 94.81 196 GLN A N 1
ATOM 1617 C CA . GLN A 1 196 ? -3.042 -18.537 15.606 1.00 94.81 196 GLN A CA 1
ATOM 1618 C C . GLN A 1 196 ? -2.747 -18.928 17.059 1.00 94.81 196 GLN A C 1
ATOM 1620 O O . GLN A 1 196 ? -3.553 -19.596 17.702 1.00 94.81 196 GLN A O 1
ATOM 1625 N N . LYS A 1 197 ? -1.602 -18.505 17.610 1.00 94.81 197 LYS A N 1
ATOM 1626 C CA . LYS A 1 197 ? -1.261 -18.747 19.023 1.00 94.81 197 LYS A CA 1
ATOM 1627 C C . LYS A 1 197 ? -2.084 -17.873 19.973 1.00 94.81 197 LYS A C 1
ATOM 1629 O O . LYS A 1 197 ? -2.398 -18.334 21.065 1.00 94.81 197 LYS A O 1
ATOM 1634 N N . ALA A 1 198 ? -2.440 -16.652 19.575 1.00 90.56 198 ALA A N 1
ATOM 1635 C CA . ALA A 1 198 ? -3.322 -15.773 20.342 1.00 90.56 198 ALA A CA 1
ATOM 1636 C C . ALA A 1 198 ? -4.793 -16.226 20.264 1.00 90.56 198 ALA A C 1
ATOM 1638 O O . ALA A 1 198 ? -5.472 -16.242 21.285 1.00 90.56 198 ALA A O 1
ATOM 1639 N N . GLU A 1 199 ? -5.251 -16.666 19.088 1.00 92.50 199 GLU A N 1
ATOM 1640 C CA . GLU A 1 199 ? -6.565 -17.279 18.853 1.00 92.50 199 GLU A CA 1
ATOM 1641 C C . GLU A 1 199 ? -6.735 -18.530 19.724 1.00 92.50 199 GLU A C 1
ATOM 1643 O O . GLU A 1 199 ? -7.654 -18.584 20.532 1.00 92.50 199 GLU A O 1
ATOM 1648 N N . GLN A 1 200 ? -5.787 -19.475 19.682 1.00 93.06 200 GLN A N 1
ATOM 1649 C CA . GLN A 1 200 ? -5.807 -20.670 20.541 1.00 93.06 200 GLN A CA 1
ATOM 1650 C C . GLN A 1 200 ? -5.763 -20.331 22.040 1.00 93.06 200 GLN A C 1
ATOM 1652 O O . GLN A 1 200 ? -6.410 -20.996 22.846 1.00 93.06 200 GLN A O 1
ATOM 1657 N N . GLN A 1 201 ? -5.022 -19.292 22.442 1.00 92.75 201 GLN A N 1
ATOM 1658 C CA . GLN A 1 201 ? -5.024 -18.831 23.834 1.00 92.75 201 GLN A CA 1
ATOM 1659 C C . GLN A 1 201 ? -6.396 -18.276 24.235 1.00 92.75 201 GLN A C 1
ATOM 1661 O O . GLN A 1 201 ? -6.914 -18.675 25.277 1.00 92.75 201 GLN A O 1
ATOM 1666 N N . ALA A 1 202 ? -7.013 -17.439 23.397 1.00 89.81 202 ALA A N 1
ATOM 1667 C CA . ALA A 1 202 ? -8.365 -16.933 23.616 1.00 89.81 202 ALA A CA 1
ATOM 1668 C C . ALA A 1 202 ? -9.402 -18.070 23.662 1.00 89.81 202 ALA A C 1
ATOM 1670 O O . ALA A 1 202 ? -10.198 -18.108 24.593 1.00 89.81 202 ALA A O 1
ATOM 1671 N N . GLU A 1 203 ? -9.345 -19.041 22.744 1.00 92.12 203 GLU A N 1
ATOM 1672 C CA . GLU A 1 203 ? -10.202 -20.234 22.764 1.00 92.12 203 GLU A CA 1
ATOM 1673 C C . GLU A 1 203 ? -10.067 -21.011 24.080 1.00 92.12 203 GLU A C 1
ATOM 1675 O O . GLU A 1 203 ? -11.079 -21.341 24.693 1.00 92.12 203 GLU A O 1
ATOM 1680 N N . THR A 1 204 ? -8.845 -21.272 24.564 1.00 91.81 204 THR A N 1
ATOM 1681 C CA . THR A 1 204 ? -8.659 -22.003 25.835 1.00 91.81 204 THR A CA 1
ATOM 1682 C C . THR A 1 204 ? -9.119 -21.220 27.068 1.00 91.81 204 THR A C 1
ATOM 1684 O O . THR A 1 204 ? -9.576 -21.831 28.033 1.00 91.81 204 THR A O 1
ATOM 1687 N N . LEU A 1 205 ? -9.041 -19.884 27.044 1.00 92.44 205 LEU A N 1
ATOM 1688 C CA . LEU A 1 205 ? -9.577 -19.034 28.111 1.00 92.44 205 LEU A CA 1
ATOM 1689 C C . LEU A 1 205 ? -11.110 -19.025 28.084 1.00 92.44 205 LEU A C 1
ATOM 1691 O O . LEU A 1 205 ? -11.725 -19.308 29.107 1.00 92.44 205 LEU A O 1
ATOM 1695 N N . LEU A 1 206 ? -11.717 -18.816 26.913 1.00 90.00 206 LEU A N 1
ATOM 1696 C CA . LEU A 1 206 ? -13.171 -18.833 26.724 1.00 90.00 206 LEU A CA 1
ATOM 1697 C C . LEU A 1 206 ? -13.786 -20.212 27.012 1.00 90.00 206 LEU A C 1
ATOM 1699 O O . LEU A 1 206 ? -14.888 -20.285 27.543 1.00 90.00 206 LEU A O 1
ATOM 1703 N N . GLN A 1 207 ? -13.075 -21.308 26.731 1.00 89.38 207 GLN A N 1
ATOM 1704 C CA . GLN A 1 207 ? -13.475 -22.656 27.156 1.00 89.38 207 GLN A CA 1
ATOM 1705 C C . GLN A 1 207 ? -13.424 -22.801 28.684 1.00 89.38 207 GLN A C 1
ATOM 1707 O O . GLN A 1 207 ? -14.358 -23.333 29.276 1.00 89.38 207 GLN A O 1
ATOM 1712 N N . GLY A 1 208 ? -12.377 -22.289 29.342 1.00 89.88 208 GLY A N 1
ATOM 1713 C CA . GLY A 1 208 ? -12.264 -22.310 30.804 1.00 89.88 208 GLY A CA 1
ATOM 1714 C C . GLY A 1 208 ? -13.331 -21.465 31.512 1.00 89.88 208 GLY A C 1
ATOM 1715 O O . GLY A 1 208 ? -13.917 -21.916 32.497 1.00 89.88 208 GLY A O 1
ATOM 1716 N N . GLU A 1 209 ? -13.613 -20.269 30.992 1.00 91.25 209 GLU A N 1
ATOM 1717 C CA . GLU A 1 209 ? -14.684 -19.384 31.463 1.00 91.25 209 GLU A CA 1
ATOM 1718 C C . GLU A 1 209 ? -16.069 -19.973 31.164 1.00 91.25 209 GLU A C 1
ATOM 1720 O O . GLU A 1 209 ? -16.935 -19.953 32.036 1.00 91.25 209 GLU A O 1
ATOM 1725 N N . GLY A 1 210 ? -16.255 -20.581 29.989 1.00 90.12 210 GLY A N 1
ATOM 1726 C CA . GLY A 1 210 ? -17.464 -21.307 29.601 1.00 90.12 210 GLY A CA 1
ATOM 1727 C C . GLY A 1 210 ? -17.767 -22.476 30.537 1.00 90.12 210 GLY A C 1
ATOM 1728 O O . GLY A 1 210 ? -18.841 -22.510 31.128 1.00 90.12 210 GLY A O 1
ATOM 1729 N N . GLU A 1 211 ? -16.807 -23.376 30.778 1.00 92.81 211 GLU A N 1
ATOM 1730 C CA . GLU A 1 211 ? -16.973 -24.455 31.762 1.00 92.81 211 GLU A CA 1
ATOM 1731 C C . GLU A 1 211 ? -17.232 -23.915 33.181 1.00 92.81 211 GLU A C 1
ATOM 1733 O O . GLU A 1 211 ? -17.944 -24.540 33.968 1.00 92.81 211 GLU A O 1
ATOM 1738 N N . GLN A 1 212 ? -16.635 -22.779 33.559 1.00 93.06 212 GLN A N 1
ATOM 1739 C CA . GLN A 1 212 ? -16.861 -22.165 34.870 1.00 93.06 212 GLN A CA 1
ATOM 1740 C C . GLN A 1 212 ? -18.272 -21.565 34.986 1.00 93.06 212 GLN A C 1
ATOM 1742 O O . GLN A 1 212 ? -18.902 -21.708 36.038 1.00 93.06 212 GLN A O 1
ATOM 1747 N N . LEU A 1 213 ? -18.784 -20.952 33.917 1.00 92.50 213 LEU A N 1
ATOM 1748 C CA . LEU A 1 213 ? -20.162 -20.477 33.813 1.00 92.50 213 LEU A CA 1
ATOM 1749 C C . LEU A 1 213 ? -21.150 -21.647 33.814 1.00 92.50 213 LEU A C 1
ATOM 1751 O O . LEU A 1 213 ? -22.074 -21.627 34.617 1.00 92.50 213 LEU A O 1
ATOM 1755 N N . GLU A 1 214 ? -20.923 -22.706 33.031 1.00 92.25 214 GLU A N 1
ATOM 1756 C CA . GLU A 1 214 ? -21.743 -23.929 33.054 1.00 92.25 214 GLU A CA 1
ATOM 1757 C C . GLU A 1 214 ? -21.804 -24.543 34.459 1.00 92.25 214 GLU A C 1
ATOM 1759 O O . GLU A 1 214 ? -22.890 -24.828 34.968 1.00 92.25 214 GLU A O 1
ATOM 1764 N N . ARG A 1 215 ? -20.652 -24.680 35.134 1.00 92.25 215 ARG A N 1
ATOM 1765 C CA . ARG A 1 215 ? -20.581 -25.158 36.524 1.00 92.25 215 ARG A CA 1
ATOM 1766 C C . ARG A 1 215 ? -21.383 -24.266 37.478 1.00 92.25 215 ARG A C 1
ATOM 1768 O O . ARG A 1 215 ? -22.082 -24.795 38.340 1.00 92.25 215 ARG A O 1
ATOM 1775 N N . ARG A 1 216 ? -21.334 -22.937 37.316 1.00 93.31 216 ARG A N 1
ATOM 1776 C CA . ARG A 1 216 ? -22.096 -21.991 38.150 1.00 93.31 216 ARG A CA 1
ATOM 1777 C C . ARG A 1 216 ? -23.594 -21.995 37.832 1.00 93.31 216 ARG A C 1
ATOM 1779 O O . ARG A 1 216 ? -24.400 -21.945 38.755 1.00 93.31 216 ARG A O 1
ATOM 1786 N N . CYS A 1 217 ? -23.984 -22.113 36.566 1.00 89.12 217 CYS A N 1
ATOM 1787 C CA . CYS A 1 217 ? -25.376 -22.288 36.157 1.00 89.12 217 CYS A CA 1
ATOM 1788 C C . CYS A 1 217 ? -25.952 -23.597 36.708 1.00 89.12 217 CYS A C 1
ATOM 1790 O O . CYS A 1 217 ? -27.067 -23.593 37.222 1.00 89.12 217 CYS A O 1
ATOM 1792 N N . GLN A 1 218 ? -25.189 -24.694 36.681 1.00 94.50 218 GLN A N 1
ATOM 1793 C CA . GLN A 1 218 ? -25.608 -25.965 37.271 1.00 94.50 218 GLN A CA 1
ATOM 1794 C C . GLN A 1 218 ? -25.735 -25.879 38.800 1.00 94.50 218 GLN A C 1
ATOM 1796 O O . GLN A 1 218 ? -26.676 -26.428 39.366 1.00 94.50 218 GLN A O 1
ATOM 1801 N N . GLU A 1 219 ? -24.826 -25.169 39.472 1.00 94.44 219 GLU A N 1
ATOM 1802 C CA . GLU A 1 219 ? -24.901 -24.910 40.915 1.00 94.44 219 GLU A CA 1
ATOM 1803 C C . GLU A 1 219 ? -26.152 -24.091 41.286 1.00 94.44 219 GLU A C 1
ATOM 1805 O O . GLU A 1 219 ? -26.875 -24.467 42.206 1.00 94.44 219 GLU A O 1
ATOM 1810 N N . LEU A 1 220 ? -26.464 -23.035 40.525 1.00 93.75 220 LEU A N 1
ATOM 1811 C CA . LEU A 1 220 ? -27.679 -22.230 40.706 1.00 93.75 220 LEU A CA 1
ATOM 1812 C C . LEU A 1 220 ? -28.963 -23.023 40.402 1.00 93.75 220 LEU A C 1
ATOM 1814 O O . LEU A 1 220 ? -29.943 -22.892 41.130 1.00 93.75 220 LEU A O 1
ATOM 1818 N N . GLN A 1 221 ? -28.963 -23.888 39.381 1.00 93.88 221 GLN A N 1
ATOM 1819 C CA . GLN A 1 221 ? -30.083 -24.801 39.104 1.00 93.88 221 GLN A CA 1
ATOM 1820 C C . GLN A 1 221 ? -30.313 -25.798 40.246 1.00 93.88 221 GLN A C 1
ATOM 1822 O O . GLN A 1 221 ? -31.460 -26.077 40.591 1.00 93.88 221 GLN A O 1
ATOM 1827 N N . ASN A 1 222 ? -29.240 -26.313 40.855 1.00 93.94 222 ASN A N 1
ATOM 1828 C CA . ASN A 1 222 ? -29.344 -27.203 42.010 1.00 93.94 222 ASN A CA 1
ATOM 1829 C C . ASN A 1 222 ? -29.923 -26.456 43.223 1.00 93.94 222 ASN A C 1
ATOM 1831 O O . ASN A 1 222 ? -30.853 -26.955 43.846 1.00 93.94 222 ASN A O 1
ATOM 1835 N N . GLN A 1 223 ? -29.441 -25.239 43.504 1.00 95.06 223 GLN A N 1
ATOM 1836 C CA . GLN A 1 223 ? -29.965 -24.384 44.580 1.00 95.06 223 GLN A CA 1
ATOM 1837 C C . GLN A 1 223 ? -31.445 -24.027 44.371 1.00 95.06 223 GLN A C 1
ATOM 1839 O O . GLN A 1 223 ? -32.218 -24.042 45.326 1.00 95.06 223 GLN A O 1
ATOM 1844 N N . LEU A 1 224 ? -31.866 -23.766 43.127 1.00 92.75 224 LEU A N 1
ATOM 1845 C CA . LEU A 1 224 ? -33.272 -23.528 42.795 1.00 92.75 224 LEU A CA 1
ATOM 1846 C C . LEU A 1 224 ? -34.131 -24.781 43.035 1.00 92.75 224 LEU A C 1
ATOM 1848 O O . LEU A 1 224 ? -35.182 -24.687 43.658 1.00 92.75 224 LEU A O 1
ATOM 1852 N N . ALA A 1 225 ? -33.661 -25.962 42.619 1.00 92.31 225 ALA A N 1
ATOM 1853 C CA . ALA A 1 225 ? -34.362 -27.226 42.852 1.00 92.31 225 ALA A CA 1
ATOM 1854 C C . ALA A 1 225 ? -34.425 -27.621 44.344 1.00 92.31 225 ALA A C 1
ATOM 1856 O O . ALA A 1 225 ? -35.394 -28.247 44.781 1.00 92.31 225 ALA A O 1
ATOM 1857 N N . GLU A 1 226 ? -33.414 -27.251 45.136 1.00 94.88 226 GLU A N 1
ATOM 1858 C CA . GLU A 1 226 ? -33.426 -27.382 46.596 1.00 94.88 226 GLU A CA 1
ATOM 1859 C C . GLU A 1 226 ? -34.455 -26.426 47.224 1.00 94.88 226 GLU A C 1
ATOM 1861 O O . GLU A 1 226 ? -35.292 -26.877 48.009 1.00 94.88 226 GLU A O 1
ATOM 1866 N N . ALA A 1 227 ? -34.483 -25.155 46.806 1.00 90.62 227 ALA A N 1
ATOM 1867 C CA . ALA A 1 227 ? -35.460 -24.164 47.262 1.00 90.62 227 ALA A CA 1
ATOM 1868 C C . ALA A 1 227 ? -36.910 -24.537 46.892 1.00 90.62 227 ALA A C 1
ATOM 1870 O O . ALA A 1 227 ? -37.790 -24.483 47.751 1.00 90.62 227 ALA A O 1
ATOM 1871 N N . ASP A 1 228 ? -37.169 -25.002 45.665 1.00 94.00 228 ASP A N 1
ATOM 1872 C CA . ASP A 1 228 ? -38.467 -25.563 45.257 1.00 94.00 228 ASP A CA 1
ATOM 1873 C C . ASP A 1 228 ? -38.856 -26.764 46.139 1.00 94.00 228 ASP A C 1
ATOM 1875 O O . ASP A 1 228 ? -40.011 -26.915 46.552 1.00 94.00 228 ASP A O 1
ATOM 1879 N N . GLY A 1 229 ? -37.880 -27.611 46.482 1.00 93.62 229 GLY A N 1
ATOM 1880 C CA . GLY A 1 229 ? -38.048 -28.725 47.412 1.00 93.62 229 GLY A CA 1
ATOM 1881 C C . GLY A 1 229 ? -38.447 -28.279 48.823 1.00 93.62 229 GLY A C 1
ATOM 1882 O O . GLY A 1 229 ? -39.327 -28.897 49.432 1.00 93.62 229 GLY A O 1
ATOM 1883 N N . GLU A 1 230 ? -37.850 -27.201 49.336 1.00 95.81 230 GLU A N 1
ATOM 1884 C CA . GLU A 1 230 ? -38.216 -26.594 50.620 1.00 95.81 230 GLU A CA 1
ATOM 1885 C C . GLU A 1 230 ? -39.590 -25.920 50.572 1.00 95.81 230 GLU A C 1
ATOM 1887 O O . GLU A 1 230 ? -40.410 -26.167 51.457 1.00 95.81 230 GLU A O 1
ATOM 1892 N N . VAL A 1 231 ? -39.908 -25.162 49.518 1.00 95.06 231 VAL A N 1
ATOM 1893 C CA . VAL A 1 231 ? -41.237 -24.559 49.307 1.00 95.06 231 VAL A CA 1
ATOM 1894 C C . VAL A 1 231 ? -42.320 -25.639 49.295 1.00 95.06 231 VAL A C 1
ATOM 1896 O O . VAL A 1 231 ? -43.331 -25.507 49.986 1.00 95.06 231 VAL A O 1
ATOM 1899 N N . VAL A 1 232 ? -42.097 -26.759 48.603 1.00 94.50 232 VAL A N 1
ATOM 1900 C CA . VAL A 1 232 ? -43.028 -27.898 48.591 1.00 94.50 232 VAL A CA 1
ATOM 1901 C C . VAL A 1 232 ? -43.116 -28.599 49.958 1.00 94.50 232 VAL A C 1
ATOM 1903 O O . VAL A 1 232 ? -44.183 -29.108 50.311 1.00 94.50 232 VAL A O 1
ATOM 1906 N N . GLN A 1 233 ? -42.052 -28.623 50.770 1.00 96.12 233 GLN A N 1
ATOM 1907 C CA . GLN A 1 233 ? -42.141 -29.094 52.161 1.00 96.12 233 GLN A CA 1
ATOM 1908 C C . GLN A 1 233 ? -42.940 -28.130 53.049 1.00 96.12 233 GLN A C 1
ATOM 1910 O O . GLN A 1 233 ? -43.790 -28.580 53.819 1.00 96.12 233 GLN A O 1
ATOM 1915 N N . LEU A 1 234 ? -42.708 -26.822 52.929 1.00 94.50 234 LEU A N 1
ATOM 1916 C CA . LEU A 1 234 ? -43.418 -25.787 53.681 1.00 94.50 234 LEU A CA 1
ATOM 1917 C C . LEU A 1 234 ? -44.908 -25.758 53.321 1.00 94.50 234 LEU A C 1
ATOM 1919 O O . LEU A 1 234 ? -45.736 -25.715 54.225 1.00 94.50 234 LEU A O 1
ATOM 1923 N N . GLN A 1 235 ? -45.264 -25.903 52.042 1.00 93.25 235 GLN A N 1
ATOM 1924 C CA . GLN A 1 235 ? -46.654 -26.047 51.594 1.00 93.25 235 GLN A CA 1
ATOM 1925 C C . GLN A 1 235 ? -47.340 -27.278 52.205 1.00 93.25 235 GLN A C 1
ATOM 1927 O O . GLN A 1 235 ? -48.473 -27.173 52.665 1.00 93.25 235 GLN A O 1
ATOM 1932 N N . ARG A 1 236 ? -46.664 -28.436 52.280 1.00 94.69 236 ARG A N 1
ATOM 1933 C CA . ARG A 1 236 ? -47.225 -29.623 52.958 1.00 94.69 236 ARG A CA 1
ATOM 1934 C C . ARG A 1 236 ? -47.380 -29.414 54.463 1.00 94.69 236 ARG A C 1
ATOM 1936 O O . ARG A 1 236 ? -48.370 -29.867 55.024 1.00 94.69 236 ARG A O 1
ATOM 1943 N N . ARG A 1 237 ? -46.421 -28.742 55.113 1.00 95.38 237 ARG A N 1
ATOM 1944 C CA . ARG A 1 237 ? -46.502 -28.407 56.545 1.00 95.38 237 ARG A CA 1
ATOM 1945 C C . ARG A 1 237 ? -47.651 -27.444 56.835 1.00 95.38 237 ARG A C 1
ATOM 1947 O O . ARG A 1 237 ? -48.376 -27.660 57.801 1.00 95.38 237 ARG A O 1
ATOM 1954 N N . LEU A 1 238 ? -47.840 -26.440 55.979 1.00 94.19 238 LEU A N 1
ATOM 1955 C CA . LEU A 1 238 ? -48.975 -25.526 56.037 1.00 94.19 238 LEU A CA 1
ATOM 1956 C C . LEU A 1 238 ? -50.292 -26.291 55.868 1.00 94.19 238 LEU A C 1
ATOM 1958 O O . LEU A 1 238 ? -51.158 -26.156 56.715 1.00 94.19 238 LEU A O 1
ATOM 1962 N N . GLN A 1 239 ? -50.402 -27.179 54.875 1.00 93.62 239 GLN A N 1
ATOM 1963 C CA . GLN A 1 239 ? -51.590 -28.026 54.694 1.00 93.62 239 GLN A CA 1
ATOM 1964 C C . GLN A 1 239 ? -51.884 -28.920 55.909 1.00 93.62 239 GLN A C 1
ATOM 1966 O O . GLN A 1 239 ? -53.050 -29.104 56.250 1.00 93.62 239 GLN A O 1
ATOM 1971 N N . THR A 1 240 ? -50.865 -29.466 56.587 1.00 94.62 240 THR A N 1
ATOM 1972 C CA . THR A 1 240 ? -51.093 -30.227 57.828 1.00 94.62 240 THR A CA 1
ATOM 1973 C C . THR A 1 240 ? -51.567 -29.335 58.975 1.00 94.62 240 THR A C 1
ATOM 1975 O O . THR A 1 240 ? -52.561 -29.681 59.609 1.00 94.62 240 THR A O 1
ATOM 1978 N N . GLU A 1 241 ? -50.943 -28.170 59.187 1.00 93.38 241 GLU A N 1
ATOM 1979 C CA . GLU A 1 241 ? -51.394 -27.181 60.181 1.00 93.38 241 GLU A CA 1
ATOM 1980 C C . GLU A 1 241 ? -52.834 -26.729 59.885 1.00 93.38 241 GLU A C 1
ATOM 1982 O O . GLU A 1 241 ? -53.672 -26.762 60.775 1.00 93.38 241 GLU A O 1
ATOM 1987 N N . GLU A 1 242 ? -53.167 -26.402 58.632 1.00 94.12 242 GLU A N 1
ATOM 1988 C CA . GLU A 1 242 ? -54.527 -26.066 58.187 1.00 94.12 242 GLU A CA 1
ATOM 1989 C C . GLU A 1 242 ? -55.525 -27.182 58.534 1.00 94.12 242 GLU A C 1
ATOM 1991 O O . GLU A 1 242 ? -56.579 -26.905 59.110 1.00 94.12 242 GLU A O 1
ATOM 1996 N N . THR A 1 243 ? -55.202 -28.452 58.250 1.00 94.19 243 THR A N 1
ATOM 1997 C CA . THR A 1 243 ? -56.081 -29.569 58.635 1.00 94.19 243 THR A CA 1
ATOM 1998 C C . THR A 1 243 ? -56.197 -29.743 60.146 1.00 94.19 243 THR A C 1
ATOM 2000 O O . THR A 1 243 ? -57.288 -30.047 60.624 1.00 94.19 243 THR A O 1
ATOM 2003 N N . ASP A 1 244 ? -55.129 -29.515 60.910 1.00 93.75 244 ASP A N 1
ATOM 2004 C CA . ASP A 1 244 ? -55.158 -29.615 62.369 1.00 93.75 244 ASP A CA 1
ATOM 2005 C C . ASP A 1 244 ? -55.920 -28.444 63.012 1.00 93.75 244 ASP A C 1
ATOM 2007 O O . ASP A 1 244 ? -56.651 -28.660 63.980 1.00 93.75 244 ASP A O 1
ATOM 2011 N N . TYR A 1 245 ? -55.877 -27.246 62.421 1.00 94.31 245 TYR A N 1
ATOM 2012 C CA . TYR A 1 245 ? -56.745 -26.121 62.777 1.00 94.31 245 TYR A CA 1
ATOM 2013 C C . TYR A 1 245 ? -58.223 -26.428 62.495 1.00 94.31 245 TYR A C 1
ATOM 2015 O O . TYR A 1 245 ? -59.043 -26.231 63.388 1.00 94.31 245 TYR A O 1
ATOM 2023 N N . TYR A 1 246 ? -58.575 -26.980 61.325 1.00 95.00 246 TYR A N 1
ATOM 2024 C CA . TYR A 1 246 ? -59.957 -27.406 61.043 1.00 95.00 246 TYR A CA 1
ATOM 2025 C C . TYR A 1 246 ? -60.429 -28.535 61.978 1.00 95.00 246 TYR A C 1
ATOM 2027 O O . TYR A 1 246 ? -61.567 -28.516 62.452 1.00 95.00 246 TYR A O 1
ATOM 2035 N N . ASN A 1 247 ? -59.561 -29.502 62.296 1.00 94.31 247 ASN A N 1
ATOM 2036 C CA . ASN A 1 247 ? -59.853 -30.555 63.275 1.00 94.31 247 ASN A CA 1
ATOM 2037 C C . ASN A 1 247 ? -60.091 -29.964 64.678 1.00 94.31 247 ASN A C 1
ATOM 2039 O O . ASN A 1 247 ? -61.010 -30.387 65.385 1.00 94.31 247 ASN A O 1
ATOM 2043 N N . LEU A 1 248 ? -59.279 -28.981 65.083 1.00 94.44 248 LEU A N 1
ATOM 2044 C CA . LEU A 1 248 ? -59.393 -28.298 66.370 1.00 94.44 248 LEU A CA 1
ATOM 2045 C C . LEU A 1 248 ? -60.668 -27.449 66.447 1.00 94.44 248 LEU A C 1
ATOM 2047 O O . LEU A 1 248 ? -61.390 -27.556 67.438 1.00 94.44 248 LEU A O 1
ATOM 2051 N N . GLU A 1 249 ? -60.979 -26.675 65.406 1.00 93.81 249 GLU A N 1
ATOM 2052 C CA . GLU A 1 249 ? -62.209 -25.883 65.283 1.00 93.81 249 GLU A CA 1
ATOM 2053 C C . GLU A 1 249 ? -63.444 -26.783 65.403 1.00 93.81 249 GLU A C 1
ATOM 2055 O O . GLU A 1 249 ? -64.276 -26.563 66.282 1.00 93.81 249 GLU A O 1
ATOM 2060 N N . HIS A 1 250 ? -63.506 -27.879 64.643 1.00 94.06 250 HIS A N 1
ATOM 2061 C CA . HIS A 1 250 ? -64.626 -28.818 64.725 1.00 94.06 250 HIS A CA 1
ATOM 2062 C C . HIS A 1 250 ? -64.717 -29.536 66.089 1.00 94.06 250 HIS A C 1
ATOM 2064 O O . HIS A 1 250 ? -65.810 -29.819 66.593 1.00 94.06 250 HIS A O 1
ATOM 2070 N N . SER A 1 251 ? -63.581 -29.793 66.752 1.00 92.25 251 SER A N 1
ATOM 2071 C CA . SER A 1 251 ? -63.584 -30.308 68.129 1.00 92.25 251 SER A CA 1
ATOM 2072 C C . SER A 1 251 ? -64.127 -29.279 69.132 1.00 92.25 251 SER A C 1
ATOM 2074 O O . SER A 1 251 ? -64.869 -29.646 70.046 1.00 92.25 251 SER A O 1
ATOM 2076 N N . TYR A 1 252 ? -63.824 -27.991 68.933 1.00 92.31 252 TYR A N 1
ATOM 2077 C CA . TYR A 1 252 ? -64.340 -26.890 69.741 1.00 92.31 252 TYR A CA 1
ATOM 2078 C C . TYR A 1 252 ? -65.844 -26.695 69.518 1.00 92.31 252 TYR A C 1
ATOM 2080 O O . TYR A 1 252 ? -66.582 -26.577 70.496 1.00 92.31 252 TYR A O 1
ATOM 2088 N N . GLU A 1 253 ? -66.321 -26.751 68.269 1.00 94.31 253 GLU A N 1
ATOM 2089 C CA . GLU A 1 253 ? -67.752 -26.771 67.940 1.00 94.31 253 GLU A CA 1
ATOM 2090 C C . GLU A 1 253 ? -68.470 -27.904 68.684 1.00 94.31 253 GLU A C 1
ATOM 2092 O O . GLU A 1 253 ? -69.413 -27.641 69.432 1.00 94.31 253 GLU A O 1
ATOM 2097 N N . SER A 1 254 ? -67.982 -29.144 68.555 1.00 94.25 254 SER A N 1
ATOM 2098 C CA . SER A 1 254 ? -68.576 -30.331 69.187 1.00 94.25 254 SER A CA 1
ATOM 2099 C C . SER A 1 254 ? -68.642 -30.215 70.717 1.00 94.25 254 SER A C 1
ATOM 2101 O O . SER A 1 254 ? -69.687 -30.477 71.320 1.00 94.25 254 SER A O 1
ATOM 2103 N N . VAL A 1 255 ? -67.567 -29.734 71.356 1.00 94.06 255 VAL A N 1
ATOM 2104 C CA . VAL A 1 255 ? -67.544 -29.459 72.804 1.00 94.06 255 VAL A CA 1
ATOM 2105 C C . VAL A 1 255 ? -68.485 -28.306 73.171 1.00 94.06 255 VAL A C 1
ATOM 2107 O O . VAL A 1 255 ? -69.155 -28.369 74.202 1.00 94.06 255 VAL A O 1
ATOM 2110 N N . SER A 1 256 ? -68.600 -27.269 72.336 1.00 89.06 256 SER A N 1
ATOM 2111 C CA . SER A 1 256 ? -69.533 -26.161 72.567 1.00 89.06 256 SER A CA 1
ATOM 2112 C C . SER A 1 256 ? -70.994 -26.618 72.482 1.00 89.06 256 SER A C 1
ATOM 2114 O O . SER A 1 256 ? -71.802 -26.228 73.328 1.00 89.06 256 SER A O 1
ATOM 2116 N N . GLU A 1 257 ? -71.333 -27.512 71.546 1.00 94.38 257 GLU A N 1
ATOM 2117 C CA . GLU A 1 257 ? -72.651 -28.136 71.485 1.00 94.38 257 GLU A CA 1
ATOM 2118 C C . GLU A 1 257 ? -72.897 -29.053 72.689 1.00 94.38 257 GLU A C 1
ATOM 2120 O O . GLU A 1 257 ? -73.993 -29.045 73.245 1.00 94.38 257 GLU A O 1
ATOM 2125 N N . GLU A 1 258 ? -71.909 -29.841 73.125 1.00 92.62 258 GLU A N 1
ATOM 2126 C CA . GLU A 1 258 ? -72.032 -30.665 74.335 1.00 92.62 258 GLU A CA 1
ATOM 2127 C C . GLU A 1 258 ? -72.290 -29.815 75.581 1.00 92.62 258 GLU A C 1
ATOM 2129 O O . GLU A 1 258 ? -73.174 -30.149 76.373 1.00 92.62 258 GLU A O 1
ATOM 2134 N N . LEU A 1 259 ? -71.604 -28.677 75.717 1.00 91.50 259 LEU A N 1
ATOM 2135 C CA . LEU A 1 259 ? -71.839 -27.710 76.788 1.00 91.50 259 LEU A CA 1
ATOM 2136 C C . LEU A 1 259 ? -73.228 -27.061 76.688 1.00 91.50 259 LEU A C 1
ATOM 2138 O O . LEU A 1 259 ? -73.904 -26.943 77.708 1.00 91.50 259 LEU A O 1
ATOM 2142 N N . GLN A 1 260 ? -73.705 -26.706 75.490 1.00 92.69 260 GLN A N 1
ATOM 2143 C CA . GLN A 1 260 ? -75.073 -26.200 75.290 1.00 92.69 260 GLN A CA 1
ATOM 2144 C C . GLN A 1 260 ? -76.134 -27.261 75.629 1.00 92.69 260 GLN A C 1
ATOM 2146 O O . GLN A 1 260 ? -77.101 -26.971 76.337 1.00 92.69 260 GLN A O 1
ATOM 2151 N N . ARG A 1 261 ? -75.939 -28.511 75.190 1.00 94.06 261 ARG A N 1
ATOM 2152 C CA . ARG A 1 261 ? -76.819 -29.651 75.500 1.00 94.06 261 ARG A CA 1
ATOM 2153 C C . ARG A 1 261 ? -76.828 -29.953 77.006 1.00 94.06 261 ARG A C 1
ATOM 2155 O O . ARG A 1 261 ? -77.892 -30.208 77.570 1.00 94.06 261 ARG A O 1
ATOM 2162 N N . ALA A 1 262 ? -75.678 -29.868 77.677 1.00 91.44 262 ALA A N 1
ATOM 2163 C CA . ALA A 1 262 ? -75.566 -30.016 79.128 1.00 91.44 262 ALA A CA 1
ATOM 2164 C C . ALA A 1 262 ? -76.214 -28.849 79.896 1.00 91.44 262 ALA A C 1
ATOM 2166 O O . ALA A 1 262 ? -76.879 -29.087 80.904 1.00 91.44 262 ALA A O 1
ATOM 2167 N N 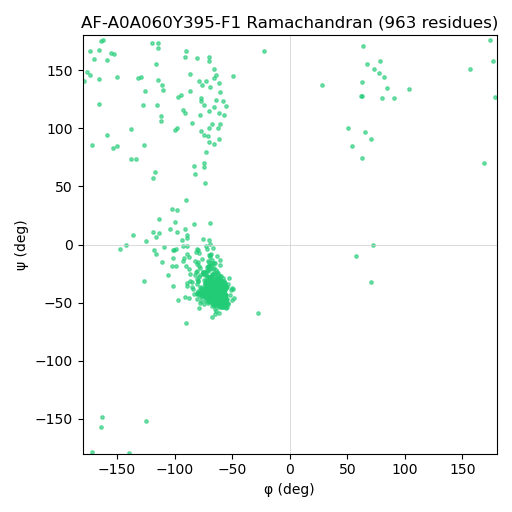. LEU A 1 263 ? -76.081 -27.610 79.408 1.00 91.88 263 LEU A N 1
ATOM 2168 C CA . LEU A 1 263 ? -76.745 -26.428 79.967 1.00 91.88 263 LEU A CA 1
ATOM 2169 C C . LEU A 1 263 ? -78.272 -26.553 79.866 1.00 91.88 263 LEU A C 1
ATOM 2171 O O . LEU A 1 263 ? -78.963 -26.314 80.854 1.00 91.88 263 LEU A O 1
ATOM 2175 N N . GLY A 1 264 ? -78.791 -27.003 78.719 1.00 91.75 264 GLY A N 1
ATOM 2176 C CA . GLY A 1 264 ? -80.215 -27.299 78.536 1.00 91.75 264 GLY A CA 1
ATOM 2177 C C . GLY A 1 264 ? -80.717 -28.352 79.528 1.00 91.75 264 GLY A C 1
ATOM 2178 O O . GLY A 1 264 ? -81.672 -28.103 80.258 1.00 91.75 264 GLY A O 1
ATOM 2179 N N . GLN A 1 265 ? -80.014 -29.484 79.661 1.00 91.88 265 GLN A N 1
ATOM 2180 C CA . GLN A 1 265 ? -80.354 -30.510 80.660 1.00 91.88 265 GLN A CA 1
ATOM 2181 C C . GLN A 1 265 ? -80.242 -30.009 82.111 1.00 91.88 265 GLN A C 1
ATOM 2183 O O . GLN A 1 265 ? -80.971 -30.482 82.984 1.00 91.88 265 GLN A O 1
ATOM 2188 N N . ALA A 1 266 ? -79.331 -29.076 82.402 1.00 88.06 266 ALA A N 1
ATOM 2189 C CA . ALA A 1 266 ? -79.229 -28.450 83.717 1.00 88.06 266 ALA A CA 1
ATOM 2190 C C . ALA A 1 266 ? -80.430 -27.531 83.993 1.00 88.06 266 ALA A C 1
ATOM 2192 O O . ALA A 1 266 ? -81.009 -27.619 85.073 1.00 88.06 266 ALA A O 1
ATOM 2193 N N . GLN A 1 267 ? -80.858 -26.736 83.008 1.00 90.62 267 GLN A N 1
ATOM 2194 C CA . GLN A 1 267 ? -82.055 -25.892 83.087 1.00 90.62 267 GLN A CA 1
ATOM 2195 C C . GLN A 1 267 ? -83.339 -26.729 83.210 1.00 90.62 267 GLN A C 1
ATOM 2197 O O . GLN A 1 267 ? -84.164 -26.446 84.073 1.00 90.62 267 GLN A O 1
ATOM 2202 N N . GLU A 1 268 ? -83.489 -27.811 82.440 1.00 89.94 268 GLU A N 1
ATOM 2203 C CA . GLU A 1 268 ? -84.603 -28.764 82.584 1.00 89.94 268 GLU A CA 1
ATOM 2204 C C . GLU A 1 268 ? -84.658 -29.371 83.994 1.00 89.94 268 GLU A C 1
ATOM 2206 O O . GLU A 1 268 ? -85.729 -29.473 84.595 1.00 89.94 268 GLU A O 1
ATOM 2211 N N . ARG A 1 269 ? -83.500 -29.743 84.560 1.00 88.38 269 ARG A N 1
ATOM 2212 C CA . ARG A 1 269 ? -83.403 -30.251 85.938 1.00 88.38 269 ARG A CA 1
ATOM 2213 C C . ARG A 1 269 ? -83.661 -29.172 86.984 1.00 88.38 269 ARG A C 1
ATOM 2215 O O . ARG A 1 269 ? -84.217 -29.496 88.028 1.00 88.38 269 ARG A O 1
ATOM 2222 N N . GLU A 1 270 ? -83.284 -27.921 86.734 1.00 89.06 270 GLU A N 1
ATOM 2223 C CA . GLU A 1 270 ? -83.587 -26.795 87.620 1.00 89.06 270 GLU A CA 1
ATOM 2224 C C . GLU A 1 270 ? -85.087 -26.479 87.623 1.00 89.06 270 GLU A C 1
ATOM 2226 O O . GLU A 1 270 ? -85.668 -26.348 88.700 1.00 89.06 270 GLU A O 1
ATOM 2231 N N . VAL A 1 271 ? -85.740 -26.471 86.456 1.00 92.19 271 VAL A N 1
ATOM 2232 C CA . VAL A 1 271 ? -87.202 -26.349 86.334 1.00 92.19 271 VAL A CA 1
ATOM 2233 C C . VAL A 1 271 ? -87.894 -27.514 87.042 1.00 92.19 271 VAL A C 1
ATOM 2235 O O . VAL A 1 271 ? -88.704 -27.274 87.931 1.00 92.19 271 VAL A O 1
ATOM 2238 N N . ALA A 1 272 ? -87.508 -28.765 86.771 1.00 90.75 272 ALA A N 1
ATOM 2239 C CA . ALA A 1 272 ? -88.087 -29.931 87.444 1.00 90.75 272 ALA A CA 1
ATOM 2240 C C . ALA A 1 272 ? -87.841 -29.935 88.969 1.00 90.75 272 ALA A C 1
ATOM 2242 O O . ALA A 1 272 ? -88.693 -30.376 89.741 1.00 90.75 272 ALA A O 1
ATOM 2243 N N . ALA A 1 273 ? -86.698 -29.416 89.433 1.00 86.88 273 ALA A N 1
ATOM 2244 C CA . ALA A 1 273 ? -86.424 -29.220 90.855 1.00 86.88 273 ALA A CA 1
ATOM 2245 C C . ALA A 1 273 ? -87.226 -28.050 91.452 1.00 86.88 273 ALA A C 1
ATOM 2247 O O . ALA A 1 273 ? -87.584 -28.106 92.628 1.00 86.88 273 ALA A O 1
ATOM 2248 N N . SER A 1 274 ? -87.530 -27.013 90.669 1.00 88.56 274 SER A N 1
ATOM 2249 C CA . SER A 1 274 ? -88.417 -25.911 91.049 1.00 88.56 274 SER A CA 1
ATOM 2250 C C . SER A 1 274 ? -89.865 -26.388 91.168 1.00 88.56 274 SER A C 1
ATOM 2252 O O . SER A 1 274 ? -90.485 -26.169 92.204 1.00 88.56 274 SER A O 1
ATOM 2254 N N . ASP A 1 275 ? -90.367 -27.143 90.189 1.00 91.50 275 ASP A N 1
ATOM 2255 C CA . ASP A 1 275 ? -91.690 -27.774 90.226 1.00 91.50 275 ASP A CA 1
ATOM 2256 C C . ASP A 1 275 ? -91.817 -28.737 91.413 1.00 91.50 275 ASP A C 1
ATOM 2258 O O . ASP A 1 275 ? -92.793 -28.681 92.160 1.00 91.50 275 ASP A O 1
ATOM 2262 N N . ALA A 1 276 ? -90.795 -29.564 91.666 1.00 88.62 276 ALA A N 1
ATOM 2263 C CA . ALA A 1 276 ? -90.760 -30.434 92.839 1.00 88.62 276 ALA A CA 1
ATOM 2264 C C . ALA A 1 276 ? -90.719 -29.639 94.157 1.00 88.62 276 ALA A C 1
ATOM 2266 O O . ALA A 1 276 ? -91.394 -30.013 95.117 1.00 88.62 276 ALA A O 1
ATOM 2267 N N . ARG A 1 277 ? -89.970 -28.526 94.230 1.00 88.62 277 ARG A N 1
ATOM 2268 C CA . ARG A 1 277 ? -89.989 -27.605 95.385 1.00 88.62 277 ARG A CA 1
ATOM 2269 C C . ARG A 1 277 ? -91.364 -26.967 95.566 1.00 88.62 277 ARG A C 1
ATOM 2271 O O . ARG A 1 277 ? -91.810 -26.843 96.705 1.00 88.62 277 ARG A O 1
ATOM 2278 N N . GLU A 1 278 ? -92.048 -26.599 94.486 1.00 91.25 278 GLU A N 1
ATOM 2279 C CA . GLU A 1 278 ? -93.421 -26.112 94.549 1.00 91.25 278 GLU A CA 1
ATOM 2280 C C . GLU A 1 278 ? -94.396 -27.199 95.000 1.00 91.25 278 GLU A C 1
ATOM 2282 O O . GLU A 1 278 ? -95.233 -26.911 95.846 1.00 91.25 278 GLU A O 1
ATOM 2287 N N . ASP A 1 279 ? -94.288 -28.445 94.540 1.00 89.69 279 ASP A N 1
ATOM 2288 C CA . ASP A 1 279 ? -95.138 -29.537 95.028 1.00 89.69 279 ASP A CA 1
ATOM 2289 C C . ASP A 1 279 ? -94.861 -29.895 96.491 1.00 89.69 279 ASP A C 1
ATOM 2291 O O . ASP A 1 279 ? -95.810 -30.093 97.256 1.00 89.69 279 ASP A O 1
ATOM 2295 N N . TYR A 1 280 ? -93.601 -29.870 96.938 1.00 86.69 280 TYR A N 1
ATOM 2296 C CA . TYR A 1 280 ? -93.280 -29.967 98.363 1.00 86.69 280 TYR A CA 1
ATOM 2297 C C . TYR A 1 280 ? -93.837 -28.783 99.156 1.00 86.69 280 TYR A C 1
ATOM 2299 O O . TYR A 1 280 ? -94.368 -29.000 100.243 1.00 86.69 280 TYR A O 1
ATOM 2307 N N . LYS A 1 281 ? -93.803 -27.556 98.622 1.00 90.81 281 LYS A N 1
ATOM 2308 C CA . LYS A 1 281 ? -94.437 -26.387 99.247 1.00 90.81 281 LYS A CA 1
ATOM 2309 C C . LYS A 1 281 ? -95.956 -26.554 99.318 1.00 90.81 281 LYS A C 1
ATOM 2311 O O . LYS A 1 281 ? -96.503 -26.515 100.407 1.00 90.81 281 LYS A O 1
ATOM 2316 N N . ARG A 1 282 ? -96.631 -26.882 98.213 1.00 92.06 282 ARG A N 1
ATOM 2317 C CA . ARG A 1 282 ? -98.079 -27.167 98.150 1.00 92.06 282 ARG A CA 1
ATOM 2318 C C . ARG A 1 282 ? -98.478 -28.309 99.099 1.00 92.06 282 ARG A C 1
ATOM 2320 O O . ARG A 1 282 ? -99.602 -28.313 99.606 1.00 92.06 282 ARG A O 1
ATOM 2327 N N . LEU A 1 283 ? -97.597 -29.287 99.335 1.00 91.94 283 LEU A N 1
ATOM 2328 C CA . LEU A 1 283 ? -97.786 -30.376 100.300 1.00 91.94 283 LEU A CA 1
ATOM 2329 C C . LEU A 1 283 ? -97.559 -29.920 101.748 1.00 91.94 283 LEU A C 1
ATOM 2331 O O . LEU A 1 283 ? -98.346 -30.297 102.616 1.00 91.94 283 LEU A O 1
ATOM 2335 N N . LEU A 1 284 ? -96.545 -29.093 102.009 1.00 89.25 284 LEU A N 1
ATOM 2336 C CA . LEU A 1 284 ? -96.330 -28.442 103.302 1.00 89.25 284 LEU A CA 1
ATOM 2337 C C . LEU A 1 284 ? -97.509 -27.528 103.635 1.00 89.25 284 LEU A C 1
ATOM 2339 O O . LEU A 1 284 ? -98.100 -27.726 104.681 1.00 89.25 284 LEU A O 1
ATOM 2343 N N . ASP A 1 285 ? -97.970 -26.673 102.721 1.00 88.62 285 ASP A N 1
ATOM 2344 C CA . ASP A 1 285 ? -99.169 -25.842 102.881 1.00 88.62 285 ASP A CA 1
ATOM 2345 C C . ASP A 1 285 ? -100.417 -26.695 103.193 1.00 88.62 285 ASP A C 1
ATOM 2347 O O . ASP A 1 285 ? -101.312 -26.265 103.921 1.00 88.62 285 ASP A O 1
ATOM 2351 N N . ARG A 1 286 ? -100.527 -27.911 102.624 1.00 92.06 286 ARG A N 1
ATOM 2352 C CA . ARG A 1 286 ? -101.603 -28.867 102.962 1.00 92.06 286 ARG A CA 1
ATOM 2353 C C . ARG A 1 286 ? -101.424 -29.419 104.370 1.00 92.06 286 ARG A C 1
ATOM 2355 O O . ARG A 1 286 ? -102.397 -29.439 105.111 1.00 92.06 286 ARG A O 1
ATOM 2362 N N . LYS A 1 287 ? -100.216 -29.838 104.750 1.00 89.38 287 LYS A N 1
ATOM 2363 C CA . LYS A 1 287 ? -99.932 -30.389 106.083 1.00 89.38 287 LYS A CA 1
ATOM 2364 C C . LYS A 1 287 ? -99.979 -29.335 107.179 1.00 89.38 287 LYS A C 1
ATOM 2366 O O . LYS A 1 287 ? -100.452 -29.642 108.261 1.00 89.38 287 LYS A O 1
ATOM 2371 N N . GLU A 1 288 ? -99.606 -28.098 106.889 1.00 85.88 288 GLU A N 1
ATOM 2372 C CA . GLU A 1 288 ? -99.801 -26.938 107.748 1.00 85.88 288 GLU A CA 1
ATOM 2373 C C . GLU A 1 288 ? -101.286 -26.602 107.871 1.00 85.88 288 GLU A C 1
ATOM 2375 O O . GLU A 1 288 ? -101.723 -26.307 108.974 1.00 85.88 288 GLU A O 1
ATOM 2380 N N . ARG A 1 289 ? -102.107 -26.736 106.817 1.00 86.25 289 ARG A N 1
ATOM 2381 C CA . ARG A 1 289 ? -103.573 -26.607 106.943 1.00 86.25 289 ARG A CA 1
ATOM 2382 C C . ARG A 1 289 ? -104.227 -27.769 107.690 1.00 86.25 289 ARG A C 1
ATOM 2384 O O . ARG A 1 289 ? -105.116 -27.518 108.491 1.00 86.25 289 ARG A O 1
ATOM 2391 N N . GLU A 1 290 ? -103.773 -29.008 107.511 1.00 86.62 290 GLU A N 1
ATOM 2392 C CA . GLU A 1 290 ? -104.212 -30.163 108.311 1.00 86.62 290 GLU A CA 1
ATOM 2393 C C . GLU A 1 290 ? -103.810 -30.010 109.788 1.00 86.62 290 GLU A C 1
ATOM 2395 O O . GLU A 1 290 ? -104.624 -30.262 110.675 1.00 86.62 290 GLU A O 1
ATOM 2400 N N . LEU A 1 291 ? -102.583 -29.549 110.058 1.00 83.50 291 LEU A N 1
ATOM 2401 C CA . LEU A 1 291 ? -102.098 -29.208 111.396 1.00 83.50 291 LEU A CA 1
ATOM 2402 C C . LEU A 1 291 ? -102.824 -27.991 111.966 1.00 83.50 291 LEU A C 1
ATOM 2404 O O . LEU A 1 291 ? -103.141 -28.008 113.143 1.00 83.50 291 LEU A O 1
ATOM 2408 N N . SER A 1 292 ? -103.147 -26.975 111.165 1.00 78.00 292 SER A N 1
ATOM 2409 C CA . SER A 1 292 ? -103.935 -25.810 111.592 1.00 78.00 292 SER A CA 1
ATOM 2410 C C . SER A 1 292 ? -105.368 -26.211 111.900 1.00 78.00 292 SER A C 1
ATOM 2412 O O . SER A 1 292 ? -105.919 -25.772 112.898 1.00 78.00 292 SER A O 1
ATOM 2414 N N . GLU A 1 293 ? -105.968 -27.105 111.115 1.00 82.38 293 GLU A N 1
ATOM 2415 C CA . GLU A 1 293 ? -107.255 -27.712 111.442 1.00 82.38 293 GLU A CA 1
ATOM 2416 C C . GLU A 1 293 ? -107.173 -28.563 112.713 1.00 82.38 293 GLU A C 1
ATOM 2418 O O . GLU A 1 293 ? -108.097 -28.528 113.521 1.00 82.38 293 GLU A O 1
ATOM 2423 N N . ALA A 1 294 ? -106.097 -29.328 112.915 1.00 76.62 294 ALA A N 1
ATOM 2424 C CA . ALA A 1 294 ? -105.879 -30.098 114.137 1.00 76.62 294 ALA A CA 1
ATOM 2425 C C . ALA A 1 294 ? -105.653 -29.181 115.349 1.00 76.62 294 ALA A C 1
ATOM 2427 O O . ALA A 1 294 ? -106.214 -29.438 116.407 1.00 76.62 294 ALA A O 1
ATOM 2428 N N . LEU A 1 295 ? -104.916 -28.081 115.188 1.00 74.44 295 LEU A N 1
ATOM 2429 C CA . LEU A 1 295 ? -104.701 -27.031 116.182 1.00 74.44 295 LEU A CA 1
ATOM 2430 C C . LEU A 1 295 ? -105.991 -26.265 116.468 1.00 74.44 295 LEU A C 1
ATOM 2432 O O . LEU A 1 295 ? -106.247 -25.985 117.624 1.00 74.44 295 LEU A O 1
ATOM 2436 N N . VAL A 1 296 ? -106.851 -26.006 115.481 1.00 75.50 296 VAL A N 1
ATOM 2437 C CA . VAL A 1 296 ? -108.187 -25.417 115.683 1.00 75.50 296 VAL A CA 1
ATOM 2438 C C . VAL A 1 296 ? -109.143 -26.416 116.339 1.00 75.50 296 VAL A C 1
ATOM 2440 O O . VAL A 1 296 ? -109.957 -26.017 117.162 1.00 75.50 296 VAL A O 1
ATOM 2443 N N . LYS A 1 297 ? -109.026 -27.722 116.072 1.00 74.38 297 LYS A N 1
ATOM 2444 C CA . LYS A 1 297 ? -109.783 -28.768 116.790 1.00 74.38 297 LYS A CA 1
ATOM 2445 C C . LYS A 1 297 ? -109.274 -28.934 118.231 1.00 74.38 297 LYS A C 1
ATOM 2447 O O . LYS A 1 297 ? -110.083 -29.069 119.144 1.00 74.38 297 LYS A O 1
ATOM 2452 N N . MET A 1 298 ? -107.964 -28.832 118.464 1.00 62.59 298 MET A N 1
ATOM 2453 C CA . MET A 1 298 ? -107.365 -28.785 119.804 1.00 62.59 298 MET A CA 1
ATOM 2454 C C . MET A 1 298 ? -107.646 -27.464 120.529 1.00 62.59 298 MET A C 1
ATOM 2456 O O . MET A 1 298 ? -107.833 -27.491 121.735 1.00 62.59 298 MET A O 1
ATOM 2460 N N . ALA A 1 299 ? -107.757 -26.335 119.829 1.00 60.47 299 ALA A N 1
ATOM 2461 C CA . ALA A 1 299 ? -108.139 -25.040 120.390 1.00 60.47 299 ALA A CA 1
ATOM 2462 C C . ALA A 1 299 ? -109.656 -24.916 120.581 1.00 60.47 299 ALA A C 1
ATOM 2464 O O . ALA A 1 299 ? -110.085 -24.181 121.456 1.00 60.47 299 ALA A O 1
ATOM 2465 N N . ALA A 1 300 ? -110.483 -25.680 119.862 1.00 59.12 300 ALA A N 1
ATOM 2466 C CA . ALA A 1 300 ? -111.889 -25.865 120.214 1.00 59.12 300 ALA A CA 1
ATOM 2467 C C . ALA A 1 300 ? -112.007 -26.632 121.543 1.00 59.12 300 ALA A C 1
ATOM 2469 O O . ALA A 1 300 ? -112.738 -26.209 122.436 1.00 59.12 300 ALA A O 1
ATOM 2470 N N . LEU A 1 301 ? -111.212 -27.695 121.727 1.00 54.88 301 LEU A N 1
ATOM 2471 C CA . LEU A 1 301 ? -111.081 -28.385 123.018 1.00 54.88 301 LEU A CA 1
ATOM 2472 C C . LEU A 1 301 ? -110.453 -27.478 124.103 1.00 54.88 301 LEU A C 1
ATOM 2474 O O . LEU A 1 301 ? -110.900 -27.499 125.245 1.00 54.88 301 LEU A O 1
ATOM 2478 N N . GLY A 1 302 ? -109.484 -26.631 123.741 1.00 49.81 302 GLY A N 1
ATOM 2479 C CA . GLY A 1 302 ? -108.846 -25.638 124.614 1.00 49.81 302 GLY A CA 1
ATOM 2480 C C . GLY A 1 302 ? -109.755 -24.463 124.981 1.00 49.81 302 GLY A C 1
ATOM 2481 O O . GLY A 1 302 ? -109.704 -23.977 126.103 1.00 49.81 302 GLY A O 1
ATOM 2482 N N . SER A 1 303 ? -110.690 -24.077 124.110 1.00 46.69 303 SER A N 1
ATOM 2483 C CA . SER A 1 303 ? -111.705 -23.051 124.394 1.00 46.69 303 SER A CA 1
ATOM 2484 C C . SER A 1 303 ? -112.740 -23.496 125.437 1.00 46.69 303 SER A C 1
ATOM 2486 O O . SER A 1 303 ? -113.507 -22.677 125.928 1.00 46.69 303 SER A O 1
ATOM 2488 N N . SER A 1 304 ? -112.715 -24.777 125.829 1.00 43.94 304 SER A N 1
ATOM 2489 C CA . SER A 1 304 ? -113.413 -25.318 127.002 1.00 43.94 304 SER A CA 1
ATOM 2490 C C . SER A 1 304 ? -112.542 -25.355 128.275 1.00 43.94 304 SER A C 1
ATOM 2492 O O . SER A 1 304 ? -112.985 -25.903 129.286 1.00 43.94 304 SER A O 1
ATOM 2494 N N . LEU A 1 305 ? -111.304 -24.844 128.234 1.00 43.81 305 LEU A N 1
ATOM 2495 C CA . LEU A 1 305 ? -110.321 -24.924 129.326 1.00 43.81 305 LEU A CA 1
ATOM 2496 C C . LEU A 1 305 ? -109.456 -23.655 129.508 1.00 43.81 305 LEU A C 1
ATOM 2498 O O . LEU A 1 305 ? -108.649 -23.606 130.428 1.00 43.81 305 LEU A O 1
ATOM 2502 N N . GLU A 1 306 ? -109.643 -22.614 128.691 1.00 42.81 306 GLU A N 1
ATOM 2503 C CA . GLU A 1 306 ? -108.940 -21.322 128.815 1.00 42.81 306 GLU A CA 1
ATOM 2504 C C . GLU A 1 306 ? -109.881 -20.156 129.197 1.00 42.81 306 GLU A C 1
ATOM 2506 O O . GLU A 1 306 ? -109.555 -18.980 129.062 1.00 42.81 306 GLU A O 1
ATOM 2511 N N . GLU A 1 307 ? -111.037 -20.480 129.794 1.00 41.41 307 GLU A N 1
ATOM 2512 C CA . GLU A 1 307 ? -111.899 -19.521 130.515 1.00 41.41 307 GLU A CA 1
ATOM 2513 C C . GLU A 1 307 ? -111.258 -19.049 131.851 1.00 41.41 307 GLU A C 1
ATOM 2515 O O . GLU A 1 307 ? -111.838 -18.273 132.612 1.00 41.41 307 GLU A O 1
ATOM 2520 N N . THR A 1 308 ? -110.023 -19.488 132.134 1.00 37.88 308 THR A N 1
ATOM 2521 C CA . THR A 1 308 ? -109.232 -19.145 133.322 1.00 37.88 308 THR A CA 1
ATOM 2522 C C . THR A 1 308 ? -107.753 -18.876 133.003 1.00 37.88 308 THR A C 1
ATOM 2524 O O . THR A 1 308 ? -106.914 -19.689 133.366 1.00 37.88 308 THR A O 1
ATOM 2527 N N . GLU A 1 309 ? -107.420 -17.728 132.393 1.00 35.97 309 GLU A N 1
ATOM 2528 C CA . GLU A 1 309 ? -106.297 -16.864 132.843 1.00 35.97 309 GLU A CA 1
ATOM 2529 C C . GLU A 1 309 ? -106.225 -15.505 132.106 1.00 35.97 309 GLU A C 1
ATOM 2531 O O . GLU A 1 309 ? -105.491 -15.284 131.147 1.00 35.97 309 GLU A O 1
ATOM 2536 N N . LEU A 1 310 ? -106.978 -14.523 132.617 1.00 31.39 310 LEU A N 1
ATOM 2537 C CA . LEU A 1 310 ? -106.723 -13.104 132.339 1.00 31.39 310 LEU A CA 1
ATOM 2538 C C . LEU A 1 310 ? -105.564 -12.583 133.212 1.00 31.39 310 LEU A C 1
ATOM 2540 O O . LEU A 1 310 ? -105.589 -12.796 134.428 1.00 31.39 310 LEU A O 1
ATOM 2544 N N . LYS A 1 311 ? -104.704 -11.730 132.616 1.00 31.11 311 LYS A N 1
ATOM 2545 C CA . LYS A 1 311 ? -103.491 -11.051 133.167 1.00 31.11 311 LYS A CA 1
ATOM 2546 C C . LYS A 1 311 ? -102.233 -11.948 133.087 1.00 31.11 311 LYS A C 1
ATOM 2548 O O . LYS A 1 311 ? -102.291 -13.097 133.480 1.00 31.11 311 LYS A O 1
ATOM 2553 N N . LEU A 1 312 ? -101.059 -11.477 132.649 1.00 32.91 312 LEU A N 1
ATOM 2554 C CA . LEU A 1 312 ? -100.331 -10.299 133.156 1.00 32.91 312 LEU A CA 1
ATOM 2555 C C . LEU A 1 312 ? -99.304 -9.707 132.159 1.00 32.91 312 LEU A C 1
ATOM 2557 O O . LEU A 1 312 ? -98.738 -10.421 131.345 1.00 32.91 312 LEU A O 1
ATOM 2561 N N . ASN A 1 313 ? -98.978 -8.427 132.391 1.00 30.08 313 ASN A N 1
ATOM 2562 C CA . ASN A 1 313 ? -97.762 -7.681 132.011 1.00 30.08 313 ASN A CA 1
ATOM 2563 C C . ASN A 1 313 ? -97.386 -7.483 130.524 1.00 30.08 313 ASN A C 1
ATOM 2565 O O . ASN A 1 313 ? -97.152 -8.415 129.767 1.00 30.08 313 ASN A O 1
ATOM 2569 N N . GLY A 1 314 ? -97.143 -6.213 130.178 1.00 24.92 314 GLY A N 1
ATOM 2570 C CA . GLY A 1 314 ? -96.239 -5.799 129.097 1.00 24.92 314 GLY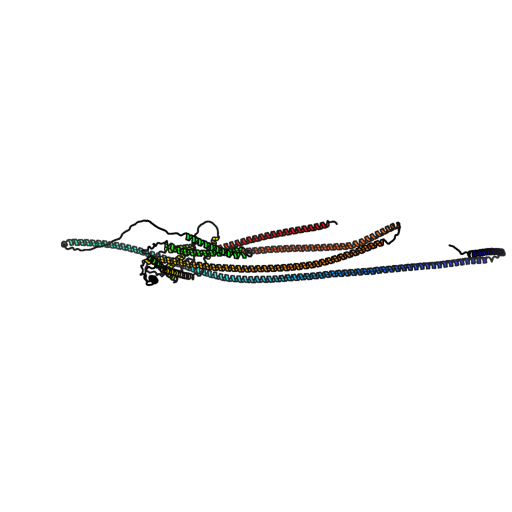 A CA 1
ATOM 2571 C C . GLY A 1 314 ? -95.029 -5.031 129.656 1.00 24.92 314 GLY A C 1
ATOM 2572 O O . GLY A 1 314 ? -94.997 -4.709 130.845 1.00 24.92 314 GLY A O 1
ATOM 2573 N N . GLY A 1 315 ? -94.048 -4.708 128.807 1.00 26.16 315 GLY A N 1
ATOM 2574 C CA . GLY A 1 315 ? -92.843 -3.945 129.169 1.00 26.16 315 GLY A CA 1
ATOM 2575 C C . GLY A 1 315 ? -92.081 -3.444 127.931 1.00 26.16 315 GLY A C 1
ATOM 2576 O O . GLY A 1 315 ? -92.048 -4.126 126.914 1.00 26.16 315 GLY A O 1
ATOM 2577 N N . GLN A 1 316 ? -91.527 -2.229 127.996 1.00 30.23 316 GLN A N 1
ATOM 2578 C CA . GLN A 1 316 ? -90.957 -1.466 126.863 1.00 30.23 316 GLN A CA 1
ATOM 2579 C C . GLN A 1 316 ? -89.447 -1.720 126.647 1.00 30.23 316 GLN A C 1
ATOM 2581 O O . GLN A 1 316 ? -88.778 -2.088 127.609 1.00 30.23 316 GLN A O 1
ATOM 2586 N N . THR A 1 317 ? -88.891 -1.402 125.456 1.00 23.73 317 THR A N 1
ATOM 2587 C CA . THR A 1 317 ? -87.715 -0.495 125.206 1.00 23.73 317 THR A CA 1
ATOM 2588 C C . THR A 1 317 ? -87.261 -0.471 123.711 1.00 23.73 317 THR A C 1
ATOM 2590 O O . THR A 1 317 ? -87.866 -1.156 122.891 1.00 23.73 317 THR A O 1
ATOM 2593 N N . ASN A 1 318 ? -86.266 0.364 123.331 1.00 26.61 318 ASN A N 1
ATOM 2594 C CA . ASN A 1 318 ? -85.879 0.768 121.942 1.00 26.61 318 ASN A CA 1
ATOM 2595 C C . ASN A 1 318 ? -84.408 0.362 121.603 1.00 26.61 318 ASN A C 1
ATOM 2597 O O . ASN A 1 318 ? -83.704 -0.044 122.522 1.00 26.61 318 ASN A O 1
ATOM 2601 N N . GLY A 1 319 ? -83.802 0.480 120.399 1.00 28.23 319 GLY A N 1
ATOM 2602 C CA . GLY A 1 319 ? -84.111 1.072 119.065 1.00 28.23 319 GLY A CA 1
ATOM 2603 C C . GLY A 1 319 ? -83.142 0.485 117.985 1.00 28.23 319 GLY A C 1
ATOM 2604 O O . GLY A 1 319 ? -82.715 -0.646 118.176 1.00 28.23 319 GLY A O 1
ATOM 2605 N N . SER A 1 320 ? -82.688 1.116 116.879 1.00 26.78 320 SER A N 1
ATOM 2606 C CA . SER A 1 320 ? -82.868 2.468 116.293 1.00 26.78 320 SER A CA 1
ATOM 2607 C C . SER A 1 320 ? -82.422 2.528 114.783 1.00 26.78 320 SER A C 1
ATOM 2609 O O . SER A 1 320 ? -82.408 1.506 114.106 1.00 26.78 320 SER A O 1
ATOM 2611 N N . SER A 1 321 ? -82.089 3.723 114.262 1.00 29.19 321 SER A N 1
ATOM 2612 C CA . SER A 1 321 ? -81.678 4.174 112.895 1.00 29.19 321 SER A CA 1
ATOM 2613 C C . SER A 1 321 ? -80.266 3.743 112.381 1.00 29.19 321 SER A C 1
ATOM 2615 O O . SER A 1 321 ? -79.446 3.376 113.217 1.00 29.19 321 SER A O 1
ATOM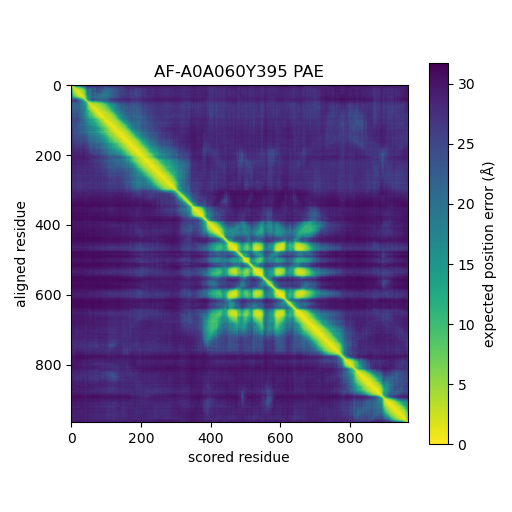 2617 N N . VAL A 1 322 ? -79.854 3.728 111.080 1.00 42.56 322 VAL A N 1
ATOM 2618 C CA . VAL A 1 322 ? -80.159 4.486 109.804 1.00 42.56 322 VAL A CA 1
ATOM 2619 C C . VAL A 1 322 ? -79.434 5.865 109.727 1.00 42.56 322 VAL A C 1
ATOM 2621 O O . VAL A 1 322 ? -79.534 6.576 110.727 1.00 42.56 322 VAL A O 1
ATOM 2624 N N . PRO A 1 323 ? -78.633 6.257 108.680 1.00 55.28 323 PRO A N 1
ATOM 2625 C CA . PRO A 1 323 ? -78.912 6.411 107.214 1.00 55.28 323 PRO A CA 1
ATOM 2626 C C . PRO A 1 323 ? -77.931 5.599 106.295 1.00 55.28 323 PRO A C 1
ATOM 2628 O O . PRO A 1 323 ? -77.536 4.537 106.761 1.00 55.28 323 PRO A O 1
ATOM 2631 N N . ALA A 1 324 ? -77.523 5.863 105.023 1.00 29.53 324 ALA A N 1
ATOM 2632 C CA . ALA A 1 324 ? -77.455 6.993 104.037 1.00 29.53 324 ALA A CA 1
ATOM 2633 C C . ALA A 1 324 ? -77.502 6.466 102.549 1.00 29.53 324 ALA A C 1
ATOM 2635 O O . ALA A 1 324 ? -77.372 5.258 102.388 1.00 29.53 324 ALA A O 1
ATOM 2636 N N . ILE A 1 325 ? -77.764 7.168 101.410 1.00 30.23 325 ILE A N 1
ATOM 2637 C CA . ILE A 1 325 ? -77.712 8.589 100.909 1.00 30.23 325 ILE A CA 1
ATOM 2638 C C . ILE A 1 325 ? -76.332 8.947 100.266 1.00 30.23 325 ILE A C 1
ATOM 2640 O O . ILE A 1 325 ? -75.339 8.769 100.957 1.00 30.23 325 ILE A O 1
ATOM 2644 N N . SER A 1 326 ? -76.136 9.466 99.021 1.00 28.11 326 SER A N 1
ATOM 2645 C CA . SER A 1 326 ? -76.992 9.903 97.864 1.00 28.11 326 SER A CA 1
ATOM 2646 C C . SER A 1 326 ? -76.169 10.093 96.538 1.00 28.11 326 SER A C 1
ATOM 2648 O O . SER A 1 326 ? -74.950 10.184 96.623 1.00 28.11 326 SER A O 1
ATOM 2650 N N . HIS A 1 327 ? -76.792 10.241 95.340 1.00 36.78 327 HIS A N 1
ATOM 2651 C CA . HIS A 1 327 ? -76.152 10.640 94.045 1.00 36.78 327 HIS A CA 1
ATOM 2652 C C . HIS A 1 327 ? -77.104 11.418 93.080 1.00 36.78 327 HIS A C 1
ATOM 2654 O O . HIS A 1 327 ? -78.281 11.079 93.016 1.00 36.78 327 HIS A O 1
ATOM 2660 N N . TYR A 1 328 ? -76.588 12.410 92.321 1.00 31.02 328 TYR A N 1
ATOM 2661 C CA . TYR A 1 328 ? -77.166 13.170 91.160 1.00 31.02 328 TYR A CA 1
ATOM 2662 C C . TYR A 1 328 ? -76.003 13.914 90.420 1.00 31.02 328 TYR A C 1
ATOM 2664 O O . TYR A 1 328 ? -74.888 13.846 90.933 1.00 31.02 328 TYR A O 1
ATOM 2672 N N . GLY A 1 329 ? -76.100 14.635 89.278 1.00 29.03 329 GLY A N 1
ATOM 2673 C CA . GLY A 1 329 ? -77.156 14.919 88.267 1.00 29.03 329 GLY A CA 1
ATOM 2674 C C . GLY A 1 329 ? -76.657 15.935 87.172 1.00 29.03 329 GLY A C 1
ATOM 2675 O O . GLY A 1 329 ? -75.699 16.645 87.470 1.00 29.03 329 GLY A O 1
ATOM 2676 N N . PRO A 1 330 ? -77.220 16.027 85.931 1.00 58.62 330 PRO A N 1
ATOM 2677 C CA . PRO A 1 330 ? -76.561 16.694 84.767 1.00 58.62 330 PRO A CA 1
ATOM 2678 C C . PRO A 1 330 ? -77.213 17.993 84.184 1.00 58.62 330 PRO A C 1
ATOM 2680 O O . PRO A 1 330 ? -78.366 18.296 84.482 1.00 58.62 330 PRO A O 1
ATOM 2683 N N . GLY A 1 331 ? -76.502 18.724 83.290 1.00 27.88 331 GLY A N 1
ATOM 2684 C CA . GLY A 1 331 ? -76.942 19.971 82.596 1.00 27.88 331 GLY A CA 1
ATOM 2685 C C . GLY A 1 331 ? -76.119 20.359 81.330 1.00 27.88 331 GLY A C 1
ATOM 2686 O O . GLY A 1 331 ? -75.165 19.660 81.007 1.00 27.88 331 GLY A O 1
ATOM 2687 N N . SER A 1 332 ? -76.489 21.427 80.585 1.00 31.17 332 SER A N 1
ATOM 2688 C CA . SER A 1 332 ? -76.025 21.739 79.193 1.00 31.17 332 SER A CA 1
ATOM 2689 C C . SER A 1 332 ? -75.731 23.246 78.901 1.00 31.17 332 SER A C 1
ATOM 2691 O O . SER A 1 332 ? -75.962 24.070 79.782 1.00 31.17 332 SER A O 1
ATOM 2693 N N . CYS A 1 333 ? -75.328 23.583 77.649 1.00 24.02 333 CYS A N 1
ATOM 2694 C CA . CYS A 1 333 ? -75.141 24.928 77.010 1.00 24.02 333 CYS A CA 1
ATOM 2695 C C . CYS A 1 333 ? -73.844 25.734 77.352 1.00 24.02 333 CYS A C 1
ATOM 2697 O O . CYS A 1 333 ? -73.273 25.507 78.409 1.00 24.02 333 CYS A O 1
ATOM 2699 N N . SER A 1 334 ? -73.321 26.720 76.574 1.00 24.55 334 SER A N 1
ATOM 2700 C CA . SER A 1 334 ? -73.397 27.087 75.123 1.00 24.55 334 SER A CA 1
ATOM 2701 C C . SER A 1 334 ? -72.535 28.342 74.754 1.00 24.55 334 SER A C 1
ATOM 2703 O O . SER A 1 334 ? -72.648 29.328 75.469 1.00 24.55 334 SER A O 1
ATOM 2705 N N . VAL A 1 335 ? -71.861 28.358 73.582 1.00 26.62 335 VAL A N 1
ATOM 2706 C CA . VAL A 1 335 ? -71.458 29.527 72.715 1.00 26.62 335 VAL A CA 1
ATOM 2707 C C . VAL A 1 335 ? -70.472 30.634 73.225 1.00 26.62 335 VAL A C 1
ATOM 2709 O O . VAL A 1 335 ? -70.550 31.093 74.355 1.00 26.62 335 VAL A O 1
ATOM 2712 N N . ASP A 1 336 ? -69.584 31.051 72.296 1.00 32.06 336 ASP A N 1
ATOM 2713 C CA . ASP A 1 336 ? -68.767 32.292 72.051 1.00 32.06 336 ASP A CA 1
ATOM 2714 C C . ASP A 1 336 ? -69.241 33.648 72.697 1.00 32.06 336 ASP A C 1
ATOM 2716 O O . ASP A 1 336 ? -70.424 33.694 73.045 1.00 32.06 336 ASP A O 1
ATOM 2720 N N . PRO A 1 337 ? -68.467 34.793 72.783 1.00 43.28 337 PRO A N 1
ATOM 2721 C CA . PRO A 1 337 ? -67.334 35.211 71.904 1.00 43.28 337 PRO A CA 1
ATOM 2722 C C . PRO A 1 337 ? -66.188 36.191 72.391 1.00 43.28 337 PRO A C 1
ATOM 2724 O O . PRO A 1 337 ? -66.370 37.019 73.278 1.00 43.28 337 PRO A O 1
ATOM 2727 N N . ALA A 1 338 ? -65.080 36.227 71.616 1.00 31.70 338 ALA A N 1
ATOM 2728 C CA . ALA A 1 338 ? -64.278 37.399 71.129 1.00 31.70 338 ALA A CA 1
ATOM 2729 C C . ALA A 1 338 ? -63.485 38.419 72.036 1.00 31.70 338 ALA A C 1
ATOM 2731 O O . ALA A 1 338 ? -63.652 38.499 73.246 1.00 31.70 338 ALA A O 1
ATOM 2732 N N . TYR A 1 339 ? -62.676 39.272 71.345 1.00 28.25 339 TYR A N 1
ATOM 2733 C CA . TYR A 1 339 ? -61.874 40.476 71.754 1.00 28.25 339 TYR A CA 1
ATOM 2734 C C . TYR A 1 339 ? -60.519 40.259 72.499 1.00 28.25 339 TYR A C 1
ATOM 2736 O O . TYR A 1 339 ? -60.420 39.344 73.302 1.00 28.25 339 TYR A O 1
ATOM 2744 N N . GLN A 1 340 ? -59.444 41.081 72.371 1.00 28.81 340 GLN A N 1
ATOM 2745 C CA . GLN A 1 340 ? -58.912 41.994 71.310 1.00 28.81 340 GLN A CA 1
ATOM 2746 C C . GLN A 1 340 ? -57.488 42.530 71.696 1.00 28.81 340 GLN A C 1
ATOM 2748 O O . GLN A 1 340 ? -57.037 42.265 72.804 1.00 28.81 340 GLN A O 1
ATOM 2753 N N . TYR A 1 341 ? -56.873 43.390 70.848 1.00 28.12 341 TYR A N 1
ATOM 2754 C CA . TYR A 1 341 ? -55.673 44.253 71.081 1.00 28.12 341 TYR A CA 1
ATOM 2755 C C . TYR A 1 341 ? -54.286 43.536 71.135 1.00 28.12 341 TYR A C 1
ATOM 2757 O O . TYR A 1 341 ? -54.230 42.409 71.598 1.00 28.12 341 TYR A O 1
ATOM 2765 N N . ILE A 1 342 ? -53.088 44.068 70.791 1.00 30.22 342 ILE A N 1
ATOM 2766 C CA . ILE A 1 342 ? -52.475 45.206 70.021 1.00 30.22 342 ILE A CA 1
ATOM 2767 C C . ILE A 1 342 ? -51.041 45.421 70.626 1.00 30.22 342 ILE A C 1
ATOM 2769 O O . ILE A 1 342 ? -50.896 45.193 71.820 1.00 30.22 342 ILE A O 1
ATOM 2773 N N . VAL A 1 343 ? -49.953 45.899 69.981 1.00 30.70 343 VAL A N 1
ATOM 2774 C CA . VAL A 1 343 ? -49.535 46.011 68.558 1.00 30.70 343 VAL A CA 1
ATOM 2775 C C . VAL A 1 343 ? -48.032 46.428 68.439 1.00 30.70 343 VAL A C 1
ATOM 2777 O O . VAL A 1 343 ? -47.492 46.990 69.383 1.00 30.70 343 VAL A O 1
ATOM 2780 N N . THR A 1 344 ? -47.396 46.163 67.281 1.00 39.72 344 THR A N 1
ATOM 2781 C CA . THR A 1 344 ? -46.118 46.683 66.681 1.00 39.72 344 THR A CA 1
ATOM 2782 C C . THR A 1 344 ? -44.919 47.202 67.512 1.00 39.72 344 THR A C 1
ATOM 2784 O O . THR A 1 344 ? -45.056 48.154 68.276 1.00 39.72 344 THR A O 1
ATOM 2787 N N . ALA A 1 345 ? -43.700 46.811 67.095 1.00 34.94 345 ALA A N 1
ATOM 2788 C CA . ALA A 1 345 ? -42.701 47.667 66.396 1.00 34.94 345 ALA A CA 1
ATOM 2789 C C . ALA A 1 345 ? -41.463 46.821 65.986 1.00 34.94 345 ALA A C 1
ATOM 2791 O O . ALA A 1 345 ? -41.137 45.879 66.700 1.00 34.94 345 ALA A O 1
ATOM 2792 N N . GLY A 1 346 ? -40.719 47.070 64.899 1.00 34.00 346 GLY A N 1
ATOM 2793 C CA . GLY A 1 346 ? -40.847 48.037 63.793 1.00 34.00 346 GLY A CA 1
ATOM 2794 C C . GLY A 1 346 ? -39.769 47.776 62.710 1.00 34.00 346 GLY A C 1
ATOM 2795 O O . GLY A 1 346 ? -38.842 47.003 62.950 1.00 34.00 346 GLY A O 1
ATOM 2796 N N . ASP A 1 347 ? -39.909 48.373 61.523 1.00 47.62 347 ASP A N 1
ATOM 2797 C CA . ASP A 1 347 ? -39.139 48.051 60.302 1.00 47.62 347 ASP A CA 1
ATOM 2798 C C . ASP A 1 347 ? -37.724 48.668 60.205 1.00 47.62 347 ASP A C 1
ATOM 2800 O O . ASP A 1 347 ? -37.442 49.699 60.813 1.00 47.62 347 ASP A O 1
ATOM 2804 N N . ASP A 1 348 ? -36.868 48.096 59.339 1.00 42.81 348 ASP A N 1
ATOM 2805 C CA . ASP A 1 348 ? -35.686 48.773 58.753 1.00 42.81 348 ASP A CA 1
ATOM 2806 C C . ASP A 1 348 ? -35.296 48.159 57.375 1.00 42.81 348 ASP A C 1
ATOM 2808 O O . ASP A 1 348 ? -34.452 47.255 57.302 1.00 42.81 348 ASP A O 1
ATOM 2812 N N . PRO A 1 349 ? -35.937 48.572 56.258 1.00 57.25 349 PRO A N 1
ATOM 2813 C CA . PRO A 1 349 ? -35.762 47.938 54.945 1.00 57.25 349 PRO A CA 1
ATOM 2814 C C . PRO A 1 349 ? -34.436 48.282 54.241 1.00 57.25 349 PRO A C 1
ATOM 2816 O O . PRO A 1 349 ? -33.935 47.477 53.450 1.00 57.25 349 PRO A O 1
ATOM 2819 N N . ASP A 1 350 ? -33.824 49.433 54.537 1.00 50.69 350 ASP A N 1
ATOM 2820 C CA . ASP A 1 350 ? -32.606 49.895 53.850 1.00 50.69 350 ASP A CA 1
ATOM 2821 C C . ASP A 1 350 ? -31.388 49.008 54.160 1.00 50.69 350 ASP A C 1
ATOM 2823 O O . ASP A 1 350 ? -30.484 48.854 53.328 1.00 50.69 350 ASP A O 1
ATOM 2827 N N . ARG A 1 351 ? -31.388 48.328 55.316 1.00 52.66 351 ARG A N 1
ATOM 2828 C CA . ARG A 1 351 ? -30.415 47.270 55.631 1.00 52.66 351 ARG A CA 1
ATOM 2829 C C . ARG A 1 351 ? -30.494 46.090 54.666 1.00 52.66 351 ARG A C 1
ATOM 2831 O O . ARG A 1 351 ? -29.448 45.599 54.244 1.00 52.66 351 ARG A O 1
ATOM 2838 N N . PHE A 1 352 ? -31.694 45.650 54.293 1.00 52.09 352 PHE A N 1
ATOM 2839 C CA . PHE A 1 352 ? -31.862 44.540 53.352 1.00 52.09 352 PHE A CA 1
ATOM 2840 C C . PHE A 1 352 ? -31.415 44.940 51.944 1.00 52.09 352 PHE A C 1
ATOM 2842 O O . PHE A 1 352 ? -30.638 44.208 51.333 1.00 52.09 352 PHE A O 1
ATOM 2849 N N . MET A 1 353 ? -31.786 46.138 51.477 1.00 62.47 353 MET A N 1
ATOM 2850 C CA . MET A 1 353 ? -31.294 46.677 50.200 1.00 62.47 353 MET A CA 1
ATOM 2851 C C . MET A 1 353 ? -29.763 46.802 50.167 1.00 62.47 353 MET A C 1
ATOM 2853 O O . MET A 1 353 ? -29.134 46.423 49.180 1.00 62.47 353 MET A O 1
ATOM 2857 N N . SER A 1 354 ? -29.148 47.248 51.267 1.00 63.38 354 SER A N 1
ATOM 2858 C CA . SER A 1 354 ? -27.686 47.336 51.393 1.00 63.38 354 SER A CA 1
ATOM 2859 C C . SER A 1 354 ? -27.006 45.962 51.336 1.00 63.38 354 SER A C 1
ATOM 2861 O O . SER A 1 354 ? -25.963 45.811 50.700 1.00 63.38 354 SER A O 1
ATOM 2863 N N . VAL A 1 355 ? -27.586 44.938 51.976 1.00 67.31 355 VAL A N 1
ATOM 2864 C CA . VAL A 1 355 ? -27.071 43.558 51.919 1.00 67.31 355 VAL A CA 1
ATOM 2865 C C . VAL A 1 355 ? -27.208 42.974 50.511 1.00 67.31 355 VAL A C 1
ATOM 2867 O O . VAL A 1 355 ? -26.260 42.351 50.034 1.00 67.31 355 VAL A O 1
ATOM 2870 N N . ILE A 1 356 ? -28.330 43.219 49.826 1.00 68.12 356 ILE A N 1
ATOM 2871 C CA . ILE A 1 356 ? -28.556 42.784 48.440 1.00 68.12 356 ILE A CA 1
ATOM 2872 C C . ILE A 1 356 ? -27.503 43.403 47.510 1.00 68.12 356 ILE A C 1
ATOM 2874 O O . ILE A 1 356 ? -26.769 42.659 46.867 1.00 68.12 356 ILE A O 1
ATOM 2878 N N . GLN A 1 357 ? -27.309 44.725 47.531 1.00 59.59 357 GLN A N 1
ATOM 2879 C CA . GLN A 1 357 ? -26.312 45.398 46.680 1.00 59.59 357 GLN A CA 1
ATOM 2880 C C . GLN A 1 357 ? -24.866 44.946 46.962 1.00 59.59 357 GLN A C 1
ATOM 2882 O O . GLN A 1 357 ? -24.041 44.840 46.049 1.00 59.59 357 GLN A O 1
ATOM 2887 N N . VAL A 1 358 ? -24.535 44.625 48.219 1.00 70.06 358 VAL A N 1
ATOM 2888 C CA . VAL A 1 358 ? -23.226 44.057 48.596 1.00 70.06 358 VAL A CA 1
ATOM 2889 C C . VAL A 1 358 ? -23.062 42.604 48.129 1.00 70.06 358 VAL A C 1
ATOM 2891 O O . VAL A 1 358 ? -21.932 42.168 47.902 1.00 70.06 358 VAL A O 1
ATOM 2894 N N . LEU A 1 359 ? -24.148 41.843 47.968 1.00 63.53 359 LEU A N 1
ATOM 2895 C CA . LEU A 1 359 ? -24.118 40.500 47.382 1.00 63.53 359 LEU A CA 1
ATOM 2896 C C . LEU A 1 359 ? -24.067 40.554 45.850 1.00 63.53 359 LEU A C 1
ATOM 2898 O O . LEU A 1 359 ? -23.250 39.848 45.267 1.00 63.53 359 LEU A O 1
ATOM 2902 N N . GLU A 1 360 ? -24.841 41.429 45.208 1.00 71.88 360 GLU A N 1
ATOM 2903 C CA . GLU A 1 360 ? -24.830 41.664 43.755 1.00 71.88 360 GLU A CA 1
ATOM 2904 C C . GLU A 1 360 ? -23.447 42.107 43.263 1.00 71.88 360 GLU A C 1
ATOM 2906 O O . GLU A 1 360 ? -22.894 41.512 42.340 1.00 71.88 360 GLU A O 1
ATOM 2911 N N . THR A 1 361 ? -22.827 43.093 43.921 1.00 74.75 361 THR A N 1
ATOM 2912 C CA . THR A 1 361 ? -21.474 43.556 43.558 1.00 74.75 361 THR A CA 1
ATOM 2913 C C . THR A 1 361 ? -20.397 42.495 43.797 1.00 74.75 361 THR A C 1
ATOM 2915 O O . THR A 1 361 ? -19.447 42.402 43.019 1.00 74.75 361 THR A O 1
ATOM 2918 N N . LYS A 1 362 ? -20.539 41.643 44.823 1.00 71.94 362 LYS A N 1
ATOM 2919 C CA . LYS A 1 362 ? -19.637 40.497 45.030 1.00 71.94 362 LYS A CA 1
ATOM 2920 C C . LYS A 1 362 ? -19.844 39.407 43.983 1.00 71.94 362 LYS A C 1
ATOM 2922 O O . LYS A 1 362 ? -18.848 38.889 43.486 1.00 71.94 362 LYS A O 1
ATOM 2927 N N . LEU A 1 363 ? -21.093 39.102 43.625 1.00 65.75 363 LEU A N 1
ATOM 2928 C CA . LEU A 1 363 ? -21.437 38.155 42.565 1.00 65.75 363 LEU A CA 1
ATOM 2929 C C . LEU A 1 363 ? -20.873 38.616 41.222 1.00 65.75 363 LEU A C 1
ATOM 2931 O O . LEU A 1 363 ? -20.141 37.849 40.602 1.00 65.75 363 LEU A O 1
ATOM 2935 N N . TYR A 1 364 ? -21.090 39.879 40.843 1.00 75.50 364 TYR A N 1
ATOM 2936 C CA . TYR A 1 364 ? -20.513 40.479 39.637 1.00 75.50 364 TYR A CA 1
ATOM 2937 C C . TYR A 1 364 ? -18.980 40.356 39.617 1.00 75.50 364 TYR A C 1
ATOM 2939 O O . TYR A 1 364 ? -18.412 39.885 38.639 1.00 75.50 364 TYR A O 1
ATOM 2947 N N . VAL A 1 365 ? -18.290 40.683 40.718 1.00 72.44 365 VAL A N 1
ATOM 2948 C CA . VAL A 1 365 ? -16.819 40.558 40.800 1.00 72.44 365 VAL A CA 1
ATOM 2949 C C . VAL A 1 365 ? -16.345 39.096 40.777 1.00 72.44 365 VAL A C 1
ATOM 2951 O O . VAL A 1 365 ? -15.239 38.827 40.306 1.00 72.44 365 VAL A O 1
ATOM 2954 N N . THR A 1 366 ? -17.134 38.128 41.258 1.00 71.81 366 THR A N 1
ATOM 2955 C CA . THR A 1 366 ? -16.818 36.700 41.056 1.00 71.81 366 THR A CA 1
ATOM 2956 C C . THR A 1 366 ? -17.103 36.232 39.633 1.00 71.81 366 THR A C 1
ATOM 2958 O O . THR A 1 366 ? -16.326 35.445 39.104 1.00 71.81 366 THR A O 1
ATOM 2961 N N . GLU A 1 367 ? -18.153 36.739 38.990 1.00 74.88 367 GLU A N 1
ATOM 2962 C CA . GLU A 1 367 ? -18.506 36.412 37.609 1.00 74.88 367 GLU A CA 1
ATOM 2963 C C . GLU A 1 367 ? -17.469 36.971 36.628 1.00 74.88 367 GLU A C 1
ATOM 2965 O O . GLU A 1 367 ? -16.981 36.242 35.773 1.00 74.88 367 GLU A O 1
ATOM 2970 N N . GLU A 1 368 ? -17.054 38.228 36.799 1.00 72.75 368 GLU A N 1
ATOM 2971 C CA . GLU A 1 368 ? -16.007 38.880 36.007 1.00 72.75 368 GLU A CA 1
ATOM 2972 C C . GLU A 1 368 ? -14.657 38.158 36.158 1.00 72.75 368 GLU A C 1
ATOM 2974 O O . GLU A 1 368 ? -13.975 37.912 35.166 1.00 72.75 368 GLU A O 1
ATOM 2979 N N . LYS A 1 369 ? -14.311 37.705 37.373 1.00 70.19 369 LYS A N 1
ATOM 2980 C CA . LYS A 1 369 ? -13.122 36.865 37.609 1.00 70.19 369 LYS A CA 1
ATOM 2981 C C . LYS A 1 369 ? -13.232 35.479 36.983 1.00 70.19 369 LYS A C 1
ATOM 2983 O O . LYS A 1 369 ? -12.244 34.994 36.447 1.00 70.19 369 LYS A O 1
ATOM 2988 N N . LEU A 1 370 ? -14.400 34.838 37.030 1.00 61.78 370 LEU A N 1
ATOM 2989 C CA . LEU A 1 370 ? -14.623 33.571 36.330 1.00 61.78 370 LEU A CA 1
ATOM 2990 C C . LEU A 1 370 ? -14.543 33.764 34.810 1.00 61.78 370 LEU A C 1
ATOM 2992 O O . LEU A 1 370 ? -13.979 32.920 34.126 1.00 61.78 370 LEU A O 1
ATOM 2996 N N . ARG A 1 371 ? -15.032 34.891 34.285 1.00 72.44 371 ARG A N 1
ATOM 2997 C CA . ARG A 1 371 ? -14.959 35.250 32.863 1.00 72.44 371 ARG A CA 1
ATOM 2998 C C . ARG A 1 371 ? -13.509 35.479 32.412 1.00 72.44 371 ARG A C 1
ATOM 3000 O O . ARG A 1 371 ? -13.104 34.912 31.404 1.00 72.44 371 ARG A O 1
ATOM 3007 N N . ASP A 1 372 ? -12.715 36.207 33.198 1.00 66.56 372 ASP A N 1
ATOM 3008 C CA . ASP A 1 372 ? -11.275 36.420 32.973 1.00 66.56 372 ASP A CA 1
ATOM 3009 C C . ASP A 1 372 ? -10.463 35.111 33.105 1.00 66.56 372 ASP A C 1
ATOM 3011 O O . ASP A 1 372 ? -9.569 34.855 32.303 1.00 66.56 372 ASP A O 1
ATOM 3015 N N . ILE A 1 373 ? -10.811 34.220 34.044 1.00 65.94 373 ILE A N 1
ATOM 3016 C CA . ILE A 1 373 ? -10.216 32.873 34.147 1.00 65.94 373 ILE A CA 1
ATOM 3017 C C . ILE A 1 373 ? -10.575 32.005 32.930 1.00 65.94 373 ILE A C 1
ATOM 3019 O O . ILE A 1 373 ? -9.697 31.331 32.397 1.00 65.94 373 ILE A O 1
ATOM 3023 N N . THR A 1 374 ? -11.825 32.038 32.457 1.00 64.25 374 THR A N 1
ATOM 3024 C CA . THR A 1 374 ? -12.252 31.313 31.246 1.00 64.25 374 THR A CA 1
ATOM 3025 C C . THR A 1 374 ? -11.514 31.828 30.011 1.00 64.25 374 THR A C 1
ATOM 3027 O O . THR A 1 374 ? -10.953 31.033 29.264 1.00 64.25 374 THR A O 1
ATOM 3030 N N . GLN A 1 375 ? -11.403 33.147 29.842 1.00 62.72 375 GLN A N 1
ATOM 3031 C CA . GLN A 1 375 ? -10.678 33.752 28.723 1.00 62.72 375 GLN A CA 1
ATOM 3032 C C . GLN A 1 375 ? -9.182 33.370 28.731 1.00 62.72 375 GLN A C 1
ATOM 3034 O O . GLN A 1 375 ? -8.625 33.008 27.695 1.00 62.72 375 GLN A O 1
ATOM 3039 N N . ARG A 1 376 ? -8.545 33.327 29.912 1.00 56.66 376 ARG A N 1
ATOM 3040 C CA . ARG A 1 376 ? -7.164 32.828 30.095 1.00 56.66 376 ARG A CA 1
ATOM 3041 C C . ARG A 1 376 ? -7.000 31.318 29.863 1.00 56.66 376 ARG A C 1
ATOM 3043 O O . ARG A 1 376 ? -5.871 30.862 29.693 1.00 56.66 376 ARG A O 1
ATOM 3050 N N . LEU A 1 377 ? -8.083 30.539 29.878 1.00 50.16 377 LEU A N 1
ATOM 3051 C CA . LEU A 1 377 ? -8.085 29.113 29.522 1.00 50.16 377 LEU A CA 1
ATOM 3052 C C . LEU A 1 377 ? -8.286 28.883 28.014 1.00 50.16 377 LEU A C 1
ATOM 3054 O O . LEU A 1 377 ? -7.875 27.839 27.511 1.00 50.16 377 LEU A O 1
ATOM 3058 N N . GLU A 1 378 ? -8.851 29.853 27.290 1.00 46.19 378 GLU A N 1
ATOM 3059 C CA . GLU A 1 378 ? -8.996 29.827 25.826 1.00 46.19 378 GLU A CA 1
ATOM 3060 C C . GLU A 1 378 ? -7.733 30.333 25.099 1.00 46.19 378 GLU A C 1
ATOM 3062 O O . GLU A 1 378 ? -7.335 29.764 24.077 1.00 46.19 378 GLU A O 1
ATOM 3067 N N . GLU A 1 379 ? -7.042 31.350 25.638 1.00 42.50 379 GLU A N 1
ATOM 3068 C CA . GLU A 1 379 ? -5.824 31.932 25.035 1.00 42.50 379 GLU A CA 1
ATOM 3069 C C . GLU A 1 379 ? -4.717 30.917 24.648 1.00 42.50 379 GLU A C 1
ATOM 3071 O O . GLU A 1 379 ? -4.139 31.074 23.566 1.00 42.50 379 GLU A O 1
ATOM 3076 N N . PRO A 1 380 ? -4.417 29.849 25.423 1.00 45.19 380 PRO A N 1
ATOM 3077 C CA . PRO A 1 380 ? -3.413 28.850 25.040 1.00 45.19 380 PRO A CA 1
ATOM 3078 C C . PRO A 1 380 ? -3.761 28.044 23.779 1.00 45.19 380 PRO A C 1
ATOM 3080 O O . PRO A 1 380 ? -2.865 27.481 23.145 1.00 45.19 380 PRO A O 1
ATOM 3083 N N . GLN A 1 381 ? -5.043 27.955 23.408 1.00 40.94 381 GLN A N 1
ATOM 3084 C CA . GLN A 1 381 ? -5.507 27.091 22.318 1.00 40.94 381 GLN A CA 1
ATOM 3085 C C . GLN A 1 381 ? -5.389 27.761 20.938 1.00 40.94 381 GLN A C 1
ATOM 3087 O O . GLN A 1 381 ? -5.077 27.095 19.948 1.00 40.94 381 GLN A O 1
ATOM 3092 N N . GLY A 1 382 ? -5.553 29.087 20.867 1.00 40.72 382 GLY A N 1
ATOM 3093 C CA . GLY A 1 382 ? -5.607 29.835 19.604 1.00 40.72 382 GLY A CA 1
ATOM 3094 C C . GLY A 1 382 ? -4.329 29.801 18.752 1.00 40.72 382 GLY A C 1
ATOM 3095 O O . GLY A 1 382 ? -4.404 29.979 17.539 1.00 40.72 382 GLY A O 1
ATOM 3096 N N . GLN A 1 383 ? -3.156 29.547 19.346 1.00 39.69 383 GLN A N 1
ATOM 3097 C CA . GLN A 1 383 ? -1.873 29.554 18.621 1.00 39.69 383 GLN A CA 1
ATOM 3098 C C . GLN A 1 383 ? -1.444 28.187 18.058 1.00 39.69 383 GLN A C 1
ATOM 3100 O O . GLN A 1 383 ? -0.532 28.144 17.235 1.00 39.69 383 GLN A O 1
ATOM 3105 N N . TRP A 1 384 ? -2.095 27.084 18.449 1.00 34.19 384 TRP A N 1
ATOM 3106 C CA . TRP A 1 384 ? -1.696 25.721 18.046 1.00 34.19 384 TRP A CA 1
ATOM 3107 C C . TRP A 1 384 ? -2.674 25.025 17.086 1.00 34.19 384 TRP A C 1
ATOM 3109 O O . TRP A 1 384 ? -2.301 24.038 16.454 1.00 34.19 384 TRP A O 1
ATOM 3119 N N . CYS A 1 385 ? -3.902 25.525 16.927 1.00 36.56 385 CYS A N 1
ATOM 3120 C CA . CYS A 1 385 ? -4.897 24.902 16.044 1.00 36.56 385 CYS A CA 1
ATOM 3121 C C . CYS A 1 385 ? -4.677 25.191 14.542 1.00 36.56 385 CYS A C 1
ATOM 3123 O O . CYS A 1 385 ? -5.156 24.437 13.699 1.00 36.56 385 CYS A O 1
ATOM 3125 N N . SER A 1 386 ? -3.936 26.245 14.185 1.00 37.38 386 SER A N 1
ATOM 3126 C CA . SER A 1 386 ? -3.928 26.833 12.830 1.00 37.38 386 SER A CA 1
ATOM 3127 C C . SER A 1 386 ? -3.164 26.066 11.734 1.00 37.38 386 SER A C 1
ATOM 3129 O O . SER A 1 386 ? -3.044 26.579 10.622 1.00 37.38 386 SER A O 1
ATOM 3131 N N . SER A 1 387 ? -2.620 24.874 12.006 1.00 40.59 387 SER A N 1
ATOM 3132 C CA . SER A 1 387 ? -1.891 24.077 10.994 1.00 40.59 387 SER A CA 1
ATOM 3133 C C . SER A 1 387 ? -1.992 22.550 11.121 1.00 40.59 387 SER A C 1
ATOM 3135 O O . SER A 1 387 ? -1.459 21.849 10.263 1.00 40.59 387 SER A O 1
ATOM 3137 N N . ALA A 1 388 ? -2.657 22.021 12.156 1.00 43.78 388 ALA A N 1
ATOM 3138 C CA . ALA A 1 388 ? -2.675 20.581 12.455 1.00 43.78 388 ALA A CA 1
ATOM 3139 C C . ALA A 1 388 ? -4.062 20.018 12.834 1.00 43.78 388 ALA A C 1
ATOM 3141 O O . ALA A 1 388 ? -4.160 18.865 13.246 1.00 43.78 388 ALA A O 1
ATOM 3142 N N . ALA A 1 389 ? -5.130 20.813 12.706 1.00 43.28 389 ALA A N 1
ATOM 3143 C CA . ALA A 1 389 ? -6.504 20.433 13.043 1.00 43.28 389 ALA A CA 1
ATOM 3144 C C . ALA A 1 389 ? -7.413 20.461 11.799 1.00 43.28 389 ALA A C 1
ATOM 3146 O O . ALA A 1 389 ? -8.352 21.248 11.713 1.00 43.28 389 ALA A O 1
ATOM 3147 N N . THR A 1 390 ? -7.105 19.619 10.808 1.00 44.72 390 THR A N 1
ATOM 3148 C CA . THR A 1 390 ? -7.850 19.537 9.534 1.00 44.72 390 THR A CA 1
ATOM 3149 C C . THR A 1 390 ? -9.017 18.542 9.559 1.00 44.72 390 THR A C 1
ATOM 3151 O O . THR A 1 390 ? -9.712 18.411 8.557 1.00 44.72 390 THR A O 1
ATOM 3154 N N . ASP A 1 391 ? -9.235 17.843 10.678 1.00 46.72 391 ASP A N 1
ATOM 3155 C CA . ASP A 1 391 ? -10.328 16.882 10.850 1.00 46.72 391 ASP A CA 1
ATOM 3156 C C . ASP A 1 391 ? -11.371 17.399 11.868 1.00 46.72 391 ASP A C 1
ATOM 3158 O O . ASP A 1 391 ? -11.109 17.400 13.079 1.00 46.72 391 ASP A O 1
ATOM 3162 N N . PRO A 1 392 ? -12.561 17.836 11.409 1.00 53.25 392 PRO A N 1
ATOM 3163 C CA . PRO A 1 392 ? -13.658 18.240 12.287 1.00 53.25 392 PRO A CA 1
ATOM 3164 C C . PRO A 1 392 ? -14.219 17.095 13.142 1.00 53.25 392 PRO A C 1
ATOM 3166 O O . PRO A 1 392 ? -14.791 17.356 14.200 1.00 53.25 392 PRO A O 1
ATOM 3169 N N . HIS A 1 393 ? -14.077 15.840 12.704 1.00 48.97 393 HIS A N 1
ATOM 3170 C CA . HIS A 1 393 ? -14.699 14.678 13.335 1.00 48.97 393 HIS A CA 1
ATOM 3171 C C . HIS A 1 393 ? -14.082 14.389 14.707 1.00 48.97 393 HIS A C 1
ATOM 3173 O O . HIS A 1 393 ? -14.805 14.290 15.698 1.00 48.97 393 HIS A O 1
ATOM 3179 N N . VAL A 1 394 ? -12.748 14.372 14.801 1.00 52.19 394 VAL A N 1
ATOM 3180 C CA . VAL A 1 394 ? -12.026 14.187 16.075 1.00 52.19 394 VAL A CA 1
ATOM 3181 C C . VAL A 1 394 ? -12.343 15.318 17.063 1.00 52.19 394 VAL A C 1
ATOM 3183 O O . VAL A 1 394 ? -12.548 15.069 18.251 1.00 52.19 394 VAL A O 1
ATOM 3186 N N . LEU A 1 395 ? -12.448 16.562 16.583 1.00 51.25 395 LEU A N 1
ATOM 3187 C CA . LEU A 1 395 ? -12.814 17.722 17.409 1.00 51.25 395 LEU A CA 1
ATOM 3188 C C . LEU A 1 395 ? -14.267 17.642 17.915 1.00 51.25 395 LEU A C 1
ATOM 3190 O O . LEU A 1 395 ? -14.532 17.957 19.079 1.00 51.25 395 LEU A O 1
ATOM 3194 N N . SER A 1 396 ? -15.191 17.161 17.077 1.00 56.97 396 SER A N 1
ATOM 3195 C CA . SER A 1 396 ? -16.573 16.851 17.465 1.00 56.97 396 SER A CA 1
ATOM 3196 C C . SER A 1 396 ? -16.630 15.735 18.512 1.00 56.97 396 SER A C 1
ATOM 3198 O O . SER A 1 396 ? -17.246 15.913 19.557 1.00 56.97 396 SER A O 1
ATOM 3200 N N . GLN A 1 397 ? -15.936 14.613 18.301 1.00 49.62 397 GLN A N 1
ATOM 3201 C CA . GLN A 1 397 ? -15.921 13.493 19.250 1.00 49.62 397 GLN A CA 1
ATOM 3202 C C . GLN A 1 397 ? -15.333 13.890 20.612 1.00 49.62 397 GLN A C 1
ATOM 3204 O O . GLN A 1 397 ? -15.912 13.560 21.649 1.00 49.62 397 GLN A O 1
ATOM 3209 N N . LEU A 1 398 ? -14.234 14.654 20.639 1.00 49.69 398 LEU A N 1
ATOM 3210 C CA . LEU A 1 398 ? -13.621 15.099 21.895 1.00 49.69 398 LEU A CA 1
ATOM 3211 C C . LEU A 1 398 ? -14.523 16.081 22.665 1.00 49.69 398 LEU A C 1
ATOM 3213 O O . LEU A 1 398 ? -14.626 15.999 23.890 1.00 49.69 398 LEU A O 1
ATOM 3217 N N . THR A 1 399 ? -15.211 16.992 21.966 1.00 59.09 399 THR A N 1
ATOM 3218 C CA . THR A 1 399 ? -16.161 17.922 22.604 1.00 59.09 399 THR A CA 1
ATOM 3219 C C . THR A 1 399 ? -17.449 17.228 23.047 1.00 59.09 399 THR A C 1
ATOM 3221 O O . THR A 1 399 ? -17.961 17.538 24.121 1.00 59.09 399 THR A O 1
ATOM 3224 N N . GLN A 1 400 ? -17.935 16.243 22.291 1.00 53.47 400 GLN A N 1
ATOM 3225 C CA . GLN A 1 400 ? -19.116 15.443 22.617 1.00 53.47 400 GLN A CA 1
ATOM 3226 C C . GLN A 1 400 ? -18.870 14.512 23.817 1.00 53.47 400 GLN A C 1
ATOM 3228 O O . GLN A 1 400 ? -19.704 14.465 24.721 1.00 53.47 400 GLN A O 1
ATOM 3233 N N . SER A 1 401 ? -17.697 13.869 23.885 1.00 52.47 401 SER A N 1
ATOM 3234 C CA . SER A 1 401 ? -17.231 13.109 25.056 1.00 52.47 401 SER A CA 1
ATOM 3235 C C . SER A 1 401 ? -17.127 14.004 26.296 1.00 52.47 401 SER A C 1
ATOM 3237 O O . SER A 1 401 ? -17.797 13.765 27.302 1.00 52.47 401 SER A O 1
ATOM 3239 N N . ARG A 1 402 ? -16.403 15.130 26.199 1.00 55.75 402 ARG A N 1
ATOM 3240 C CA . ARG A 1 402 ? -16.263 16.098 27.301 1.00 55.75 402 ARG A CA 1
ATOM 3241 C C . ARG A 1 402 ? -17.613 16.642 27.785 1.00 55.75 402 ARG A C 1
ATOM 3243 O O . ARG A 1 402 ? -17.806 16.800 28.990 1.00 55.75 402 ARG A O 1
ATOM 3250 N N . ALA A 1 403 ? -18.559 16.886 26.876 1.00 56.28 403 ALA A N 1
ATOM 3251 C CA . ALA A 1 403 ? -19.919 17.295 27.221 1.00 56.28 403 ALA A CA 1
ATOM 3252 C C . ALA A 1 403 ? -20.722 16.178 27.915 1.00 56.28 403 ALA A C 1
ATOM 3254 O O . ALA A 1 403 ? -21.517 16.477 28.805 1.00 56.28 403 ALA A O 1
ATOM 3255 N N . ALA A 1 404 ? -20.516 14.905 27.558 1.00 55.59 404 ALA A N 1
ATOM 3256 C CA . ALA A 1 404 ? -21.129 13.770 28.248 1.00 55.59 404 ALA A CA 1
ATOM 3257 C C . ALA A 1 404 ? -20.606 13.638 29.690 1.00 55.59 404 ALA A C 1
ATOM 3259 O O . ALA A 1 404 ? -21.407 13.622 30.625 1.00 55.59 404 ALA A O 1
ATOM 3260 N N . THR A 1 405 ? -19.284 13.668 29.899 1.00 52.62 405 THR A N 1
ATOM 3261 C CA . THR A 1 405 ? -18.676 13.620 31.243 1.00 52.62 405 THR A CA 1
ATOM 3262 C C . THR A 1 405 ? -19.120 14.801 32.115 1.00 52.62 405 THR A C 1
ATOM 3264 O O . THR A 1 405 ? -19.437 14.625 33.292 1.00 52.62 405 THR A O 1
ATOM 3267 N N . GLN A 1 406 ? -19.221 16.008 31.544 1.00 58.66 406 GLN A N 1
ATOM 3268 C CA . GLN A 1 406 ? -19.740 17.185 32.252 1.00 58.66 406 GLN A CA 1
ATOM 3269 C C . GLN A 1 406 ? -21.229 17.055 32.614 1.00 58.66 406 GLN A C 1
ATOM 3271 O O . GLN A 1 406 ? -21.616 17.435 33.720 1.00 58.66 406 GLN A O 1
ATOM 3276 N N . ARG A 1 407 ? -22.066 16.488 31.733 1.00 60.81 407 ARG A N 1
ATOM 3277 C CA . ARG A 1 407 ? -23.488 16.219 32.024 1.00 60.81 407 ARG A CA 1
ATOM 3278 C C . ARG A 1 407 ? -23.657 15.187 33.136 1.00 60.81 407 ARG A C 1
ATOM 3280 O O . ARG A 1 407 ? -24.411 15.452 34.066 1.00 60.81 407 ARG A O 1
ATOM 3287 N N . LEU A 1 408 ? -22.919 14.076 33.088 1.00 54.97 408 LEU A N 1
ATOM 3288 C CA . LEU A 1 408 ? -22.927 13.056 34.143 1.00 54.97 408 LEU A CA 1
ATOM 3289 C C . LEU A 1 408 ? -22.477 13.645 35.491 1.00 54.97 408 LEU A C 1
ATOM 3291 O O . LEU A 1 408 ? -23.091 13.384 36.524 1.00 54.97 408 LEU A O 1
ATOM 3295 N N . SER A 1 409 ? -21.466 14.520 35.478 1.00 53.59 409 SER A N 1
ATOM 3296 C CA . SER A 1 409 ? -21.005 15.206 36.688 1.00 53.59 409 SER A CA 1
ATOM 3297 C C . SER A 1 409 ? -22.047 16.152 37.287 1.00 53.59 409 SER A C 1
ATOM 3299 O O . SER A 1 409 ? -22.286 16.126 38.496 1.00 53.59 409 SER A O 1
ATOM 3301 N N . LEU A 1 410 ? -22.734 16.930 36.449 1.00 60.97 410 LEU A N 1
ATOM 3302 C CA . LEU A 1 410 ? -23.837 17.786 36.886 1.00 60.97 410 LEU A CA 1
ATOM 3303 C C . LEU A 1 410 ? -25.066 16.982 37.340 1.00 60.97 410 LEU A C 1
ATOM 3305 O O . LEU A 1 410 ? -25.766 17.434 38.245 1.00 60.97 410 LEU A O 1
ATOM 3309 N N . PHE A 1 411 ? -25.324 15.808 36.761 1.00 57.25 411 PHE A N 1
ATOM 3310 C CA . PHE A 1 411 ? -26.402 14.909 37.180 1.00 57.25 411 PHE A CA 1
ATOM 3311 C C . PHE A 1 411 ? -26.161 14.384 38.602 1.00 57.25 411 PHE A C 1
ATOM 3313 O O . PHE A 1 411 ? -26.926 14.719 39.506 1.00 57.25 411 PHE A O 1
ATOM 3320 N N . LEU A 1 412 ? -25.045 13.684 38.833 1.00 51.16 412 LEU A N 1
ATOM 3321 C CA . LEU A 1 412 ? -24.696 13.114 40.143 1.00 51.16 412 LEU A CA 1
ATOM 3322 C C . LEU A 1 412 ? -24.571 14.197 41.234 1.00 51.16 412 LEU A C 1
ATOM 3324 O O . LEU A 1 412 ? -24.999 14.002 42.372 1.00 51.16 412 LEU A O 1
ATOM 3328 N N . HIS A 1 413 ? -24.047 15.383 40.894 1.00 54.41 413 HIS A N 1
ATOM 3329 C CA . HIS A 1 413 ? -23.990 16.504 41.837 1.00 54.41 413 HIS A CA 1
ATOM 3330 C C . HIS A 1 413 ? -25.383 17.044 42.210 1.00 54.41 413 HIS A C 1
ATOM 3332 O O . HIS A 1 413 ? -25.606 17.412 43.365 1.00 54.41 413 HIS A O 1
ATOM 3338 N N . ASN A 1 414 ? -26.331 17.096 41.267 1.00 55.50 414 ASN A N 1
ATOM 3339 C CA . ASN A 1 414 ? -27.707 17.498 41.569 1.00 55.50 414 ASN A CA 1
ATOM 3340 C C . ASN A 1 414 ? -28.467 16.413 42.343 1.00 55.50 414 ASN A C 1
ATOM 3342 O O . ASN A 1 414 ? -29.163 16.765 43.291 1.00 55.50 414 ASN A O 1
ATOM 3346 N N . GLN A 1 415 ? -28.260 15.132 42.026 1.00 51.91 415 GLN A N 1
ATOM 3347 C CA . GLN A 1 415 ? -28.827 13.997 42.760 1.00 51.91 415 GLN A CA 1
ATOM 3348 C C . GLN A 1 415 ? -28.407 14.033 44.238 1.00 51.91 415 GLN A C 1
ATOM 3350 O O . GLN A 1 415 ? -29.257 14.125 45.120 1.00 51.91 415 GLN A O 1
ATOM 3355 N N . ALA A 1 416 ? -27.105 14.121 44.529 1.00 50.00 416 ALA A N 1
ATOM 3356 C CA . ALA A 1 416 ? -26.618 14.242 45.906 1.00 50.00 416 ALA A CA 1
ATOM 3357 C C . ALA A 1 416 ? -27.139 15.513 46.616 1.00 50.00 416 ALA A C 1
ATOM 3359 O O . ALA A 1 416 ? -27.413 15.513 47.817 1.00 50.00 416 ALA A O 1
ATOM 3360 N N . LYS A 1 417 ? -27.326 16.615 45.880 1.00 55.12 417 LYS A N 1
ATOM 3361 C CA . LYS A 1 417 ? -27.922 17.858 46.397 1.00 55.12 417 LYS A CA 1
ATOM 3362 C C . LYS A 1 417 ? -29.431 17.732 46.663 1.00 55.12 417 LYS A C 1
ATOM 3364 O O . LYS A 1 417 ? -29.936 18.447 47.530 1.00 55.12 417 LYS A O 1
ATOM 3369 N N . GLN A 1 418 ? -30.135 16.846 45.955 1.00 51.53 418 GLN A N 1
ATOM 3370 C CA . GLN A 1 418 ? -31.527 16.476 46.217 1.00 51.53 418 GLN A CA 1
ATOM 3371 C C . GLN A 1 418 ? -31.622 15.566 47.447 1.00 51.53 418 GLN A C 1
ATOM 3373 O O . GLN A 1 418 ? -32.313 15.961 48.382 1.00 51.53 418 GLN A O 1
ATOM 3378 N N . SER A 1 419 ? -30.852 14.470 47.535 1.00 51.09 419 SER A N 1
ATOM 3379 C CA . SER A 1 419 ? -30.798 13.604 48.732 1.00 51.09 419 SER A CA 1
ATOM 3380 C C . SER A 1 419 ? -30.517 14.411 50.008 1.00 51.09 419 SER A C 1
ATOM 3382 O O . SER A 1 419 ? -31.217 14.275 51.012 1.00 51.09 419 SER A O 1
ATOM 3384 N N . ARG A 1 420 ? -29.565 15.357 49.955 1.00 53.94 420 ARG A N 1
ATOM 3385 C CA . ARG A 1 420 ? -29.258 16.242 51.091 1.00 53.94 420 ARG A CA 1
ATOM 3386 C C . ARG A 1 420 ? -30.412 17.165 51.488 1.00 53.94 420 ARG A C 1
ATOM 3388 O O . ARG A 1 420 ? -30.576 17.463 52.670 1.00 53.94 420 ARG A O 1
ATOM 3395 N N . ARG A 1 421 ? -31.175 17.673 50.514 1.00 55.69 421 ARG A N 1
ATOM 3396 C CA . ARG A 1 421 ? -32.367 18.494 50.780 1.00 55.69 421 ARG A CA 1
ATOM 3397 C C . ARG A 1 421 ? -33.481 17.644 51.367 1.00 55.69 421 ARG A C 1
ATOM 3399 O O . ARG A 1 421 ? -34.051 18.058 52.366 1.00 55.69 421 ARG A O 1
ATOM 3406 N N . PHE A 1 422 ? -33.717 16.459 50.809 1.00 54.09 422 PHE A N 1
ATOM 3407 C CA . PHE A 1 422 ? -34.701 15.512 51.314 1.00 54.09 422 PHE A CA 1
ATOM 3408 C C . PHE A 1 422 ? -34.442 15.173 52.784 1.00 54.09 422 PHE A C 1
ATOM 3410 O O . PHE A 1 422 ? -35.340 15.378 53.586 1.00 54.09 422 PHE A O 1
ATOM 3417 N N . ALA A 1 423 ? -33.212 14.809 53.169 1.00 50.62 423 ALA A N 1
ATOM 3418 C CA . ALA A 1 423 ? -32.872 14.508 54.566 1.00 50.62 423 ALA A CA 1
ATOM 3419 C C . ALA A 1 423 ? -33.200 15.666 55.541 1.00 50.62 423 ALA A C 1
ATOM 3421 O O . ALA A 1 423 ? -33.772 15.446 56.611 1.00 50.62 423 ALA A O 1
ATOM 3422 N N . LEU A 1 424 ? -32.893 16.911 55.151 1.00 54.34 424 LEU A N 1
ATOM 3423 C CA . LEU A 1 424 ? -33.200 18.115 55.940 1.00 54.34 424 LEU A CA 1
ATOM 3424 C C . LEU A 1 424 ? -34.704 18.445 55.952 1.00 54.34 424 LEU A C 1
ATOM 3426 O O . LEU A 1 424 ? -35.236 18.889 56.968 1.00 54.34 424 LEU A O 1
ATOM 3430 N N . GLU A 1 425 ? -35.405 18.220 54.840 1.00 51.59 425 GLU A N 1
ATOM 3431 C CA . GLU A 1 425 ? -36.855 18.399 54.750 1.00 51.59 425 GLU A CA 1
ATOM 3432 C C . GLU A 1 425 ? -37.617 17.306 55.509 1.00 51.59 425 GLU A C 1
ATOM 3434 O O . GLU A 1 425 ? -38.644 17.617 56.103 1.00 51.59 425 GLU A O 1
ATOM 3439 N N . THR A 1 426 ? -37.122 16.066 55.580 1.00 48.66 426 THR A N 1
ATOM 3440 C CA . THR A 1 426 ? -37.712 15.006 56.412 1.00 48.66 426 THR A CA 1
ATOM 3441 C C . THR A 1 426 ? -37.498 15.266 57.898 1.00 48.66 426 THR A C 1
ATOM 3443 O O . THR A 1 426 ? -38.450 15.119 58.657 1.00 48.66 426 THR A O 1
ATOM 3446 N N . GLU A 1 427 ? -36.314 15.737 58.316 1.00 48.97 427 GLU A N 1
ATOM 3447 C CA . GLU A 1 427 ? -36.050 16.152 59.709 1.00 48.97 427 GLU A CA 1
ATOM 3448 C C . GLU A 1 427 ? -36.943 17.343 60.131 1.00 48.97 427 GLU A C 1
ATOM 3450 O O . GLU A 1 427 ? -37.324 17.473 61.296 1.00 48.97 427 GLU A O 1
ATOM 3455 N N . GLY A 1 428 ? -37.348 18.186 59.171 1.00 44.16 428 GLY A N 1
ATOM 3456 C CA . GLY A 1 428 ? -38.377 19.211 59.365 1.00 44.16 428 GLY A CA 1
ATOM 3457 C C . GLY A 1 428 ? -39.816 18.670 59.365 1.00 44.16 428 GLY A C 1
ATOM 3458 O O . GLY A 1 428 ? -40.616 19.052 60.220 1.00 44.16 428 GLY A O 1
ATOM 3459 N N . ARG A 1 429 ? -40.169 17.786 58.421 1.00 41.22 429 ARG A N 1
ATOM 3460 C CA . ARG A 1 429 ? -41.540 17.272 58.245 1.00 41.22 429 ARG A CA 1
ATOM 3461 C C . ARG A 1 429 ? -41.977 16.336 59.361 1.00 41.22 429 ARG A C 1
ATOM 3463 O O . ARG A 1 429 ? -43.119 16.463 59.780 1.00 41.22 429 ARG A O 1
ATOM 3470 N N . THR A 1 430 ? -41.113 15.463 59.882 1.00 41.94 430 THR A N 1
ATOM 3471 C CA . THR A 1 430 ? -41.463 14.602 61.031 1.00 41.94 430 THR A CA 1
ATOM 3472 C C . THR A 1 430 ? -41.901 15.450 62.224 1.00 41.94 430 THR A C 1
ATOM 3474 O O . THR A 1 430 ? -43.008 15.269 62.728 1.00 41.94 430 THR A O 1
ATOM 3477 N N . ARG A 1 431 ? -41.106 16.472 62.573 1.00 43.97 431 ARG A N 1
ATOM 3478 C CA . ARG A 1 431 ? -41.444 17.479 63.591 1.00 43.97 431 ARG A CA 1
ATOM 3479 C C . ARG A 1 431 ? -42.766 18.198 63.319 1.00 43.97 431 ARG A C 1
ATOM 3481 O O . ARG A 1 431 ? -43.553 18.389 64.241 1.00 43.97 431 ARG A O 1
ATOM 3488 N N . VAL A 1 432 ? -43.029 18.612 62.079 1.00 36.72 432 VAL A N 1
ATOM 3489 C CA . VAL A 1 432 ? -44.244 19.380 61.742 1.00 36.72 432 VAL A CA 1
ATOM 3490 C C . VAL A 1 432 ? -45.498 18.499 61.660 1.00 36.72 432 VAL A C 1
ATOM 3492 O O . VAL A 1 432 ? -46.557 18.922 62.120 1.00 36.72 432 VAL A O 1
ATOM 3495 N N . GLU A 1 433 ? -45.417 17.274 61.138 1.00 37.91 433 GLU A N 1
ATOM 3496 C CA . GLU A 1 433 ? -46.553 16.341 61.099 1.00 37.91 433 GLU A CA 1
ATOM 3497 C C . GLU A 1 433 ? -46.907 15.783 62.481 1.00 37.91 433 GLU A C 1
ATOM 3499 O O . GLU A 1 433 ? -48.090 15.629 62.781 1.00 37.91 433 GLU A O 1
ATOM 3504 N N . GLN A 1 434 ? -45.920 15.541 63.348 1.00 43.50 434 GLN A N 1
ATOM 3505 C CA . GLN A 1 434 ? -46.171 15.114 64.729 1.00 43.50 434 GLN A CA 1
ATOM 3506 C C . GLN A 1 434 ? -46.824 16.243 65.541 1.00 43.50 434 GLN A C 1
ATOM 3508 O O . GLN A 1 434 ? -47.876 16.026 66.139 1.00 43.50 434 GLN A O 1
ATOM 3513 N N . MET A 1 435 ? -46.316 17.481 65.447 1.00 33.62 435 MET A N 1
ATOM 3514 C CA . MET A 1 435 ? -46.952 18.644 66.091 1.00 33.62 435 MET A CA 1
ATOM 3515 C C . MET A 1 435 ? -48.341 19.006 65.526 1.00 33.62 435 MET A C 1
ATOM 3517 O O . MET A 1 435 ? -49.099 19.697 66.203 1.00 33.62 435 MET A O 1
ATOM 3521 N N . SER A 1 436 ? -48.703 18.575 64.309 1.00 36.09 436 SER A N 1
ATOM 3522 C CA . SER A 1 436 ? -50.005 18.898 63.687 1.00 36.09 436 SER A CA 1
ATOM 3523 C C . SER A 1 436 ? -51.054 17.780 63.750 1.00 36.09 436 SER A C 1
ATOM 3525 O O . SER A 1 436 ? -52.232 18.054 63.525 1.00 36.09 436 SER A O 1
ATOM 3527 N N . LYS A 1 437 ? -50.677 16.550 64.127 1.00 39.28 437 LYS A N 1
ATOM 3528 C CA . LYS A 1 437 ? -51.603 15.424 64.392 1.00 39.28 437 LYS A CA 1
ATOM 3529 C C . LYS A 1 437 ? -51.882 15.218 65.891 1.00 39.28 437 LYS A C 1
ATOM 3531 O O . LYS A 1 437 ? -52.330 14.150 66.308 1.00 39.28 437 LYS A O 1
ATOM 3536 N N . GLY A 1 438 ? -51.633 16.245 66.706 1.00 38.41 438 GLY A N 1
ATOM 3537 C CA . GLY A 1 438 ? -51.793 16.208 68.158 1.00 38.41 438 GLY A CA 1
ATOM 3538 C C . GLY A 1 438 ? -53.226 15.911 68.612 1.00 38.41 438 GLY A C 1
ATOM 3539 O O . GLY A 1 438 ? -54.073 16.798 68.643 1.00 38.41 438 GLY A O 1
ATOM 3540 N N . THR A 1 439 ? -53.461 14.674 69.058 1.00 39.34 439 THR A N 1
ATOM 3541 C CA . THR A 1 439 ? -54.618 14.304 69.909 1.00 39.34 439 THR A CA 1
ATOM 3542 C C . THR A 1 439 ? -54.259 14.413 71.404 1.00 39.34 439 THR A C 1
ATOM 3544 O O . THR A 1 439 ? -54.986 13.956 72.280 1.00 39.34 439 THR A O 1
ATOM 3547 N N . TYR A 1 440 ? -53.132 15.065 71.704 1.00 39.16 440 TYR A N 1
ATOM 3548 C CA . TYR A 1 440 ? -52.673 15.401 73.046 1.00 39.16 440 TYR A CA 1
ATOM 3549 C C . TYR A 1 440 ? -52.790 16.913 73.236 1.00 39.16 440 TYR A C 1
ATOM 3551 O O . TYR A 1 440 ? -52.428 17.692 72.354 1.00 39.16 440 TYR A O 1
ATOM 3559 N N . ALA A 1 441 ? -53.363 17.326 74.366 1.00 33.28 441 ALA A N 1
ATOM 3560 C CA . ALA A 1 441 ? -53.604 18.734 74.653 1.00 33.28 441 ALA A CA 1
ATOM 3561 C C . ALA A 1 441 ? -52.279 19.505 74.808 1.00 33.28 441 ALA A C 1
ATOM 3563 O O . ALA A 1 441 ? -51.297 18.929 75.283 1.00 33.28 441 ALA A O 1
ATOM 3564 N N . PRO A 1 442 ? -52.238 20.815 74.491 1.00 36.88 442 PRO A N 1
ATOM 3565 C CA . PRO A 1 442 ? -51.119 21.647 74.911 1.00 36.88 442 PRO A CA 1
ATOM 3566 C C . PRO A 1 442 ? -51.010 21.578 76.438 1.00 36.88 442 PRO A C 1
ATOM 3568 O O . PRO A 1 442 ? -51.979 21.875 77.140 1.00 36.88 442 PRO A O 1
ATOM 3571 N N . MET A 1 443 ? -49.843 21.173 76.945 1.00 38.09 443 MET A N 1
ATOM 3572 C CA . MET A 1 443 ? -49.574 21.045 78.379 1.00 38.09 443 MET A CA 1
ATOM 3573 C C . MET A 1 443 ? -49.601 22.421 79.053 1.00 38.09 443 MET A C 1
ATOM 3575 O O . MET A 1 443 ? -48.583 23.093 79.208 1.00 38.09 443 MET A O 1
ATOM 3579 N N . SER A 1 444 ? -50.795 22.849 79.460 1.00 36.94 444 SER A N 1
ATOM 3580 C CA . SER A 1 444 ? -51.002 24.018 80.304 1.00 36.94 444 SER A CA 1
ATOM 3581 C C . SER A 1 444 ? -50.560 23.687 81.729 1.00 36.94 444 SER A C 1
ATOM 3583 O O . SER A 1 444 ? -51.392 23.360 82.578 1.00 36.94 444 SER A O 1
ATOM 3585 N N . CYS A 1 445 ? -49.251 23.737 81.982 1.00 33.66 445 CYS A N 1
ATOM 3586 C CA . CYS A 1 445 ? -48.698 23.595 83.324 1.00 33.66 445 CYS A CA 1
ATOM 3587 C C . CYS A 1 445 ? -49.341 24.638 84.257 1.00 33.66 445 CYS A C 1
ATOM 3589 O O . CYS A 1 445 ? -49.199 25.840 84.004 1.00 33.66 445 CYS A O 1
ATOM 3591 N N . PRO A 1 446 ? -50.038 24.229 85.331 1.00 40.91 446 PRO A N 1
ATOM 3592 C CA . PRO A 1 446 ? -50.360 25.156 86.399 1.00 40.91 446 PRO A CA 1
ATOM 3593 C C . PRO A 1 446 ? -49.060 25.528 87.130 1.00 40.91 446 PRO A C 1
ATOM 3595 O O . PRO A 1 446 ? -48.262 24.658 87.457 1.00 40.91 446 PRO A O 1
ATOM 3598 N N . GLU A 1 447 ? -48.894 26.822 87.410 1.00 38.56 447 GLU A N 1
ATOM 3599 C CA . GLU A 1 447 ? -47.857 27.393 88.290 1.00 38.56 447 GLU A CA 1
ATOM 3600 C C . GLU A 1 447 ? -46.389 27.364 87.782 1.00 38.56 447 GLU A C 1
ATOM 3602 O O . GLU A 1 447 ? -45.589 26.502 88.130 1.00 38.56 447 GLU A O 1
ATOM 3607 N N . GLY A 1 448 ? -45.988 28.440 87.084 1.00 42.84 448 GLY A N 1
ATOM 3608 C CA . GLY A 1 448 ? -44.601 28.944 87.077 1.00 42.84 448 GLY A CA 1
ATOM 3609 C C . GLY A 1 448 ? -43.736 28.643 85.841 1.00 42.84 448 GLY A C 1
ATOM 3610 O O . GLY A 1 448 ? -43.623 27.508 85.391 1.00 42.84 448 GLY A O 1
ATOM 3611 N N . GLU A 1 449 ? -43.035 29.668 85.338 1.00 45.03 449 GLU A N 1
ATOM 3612 C CA . GLU A 1 449 ? -42.068 29.532 84.229 1.00 45.03 449 GLU A CA 1
ATOM 3613 C C . GLU A 1 449 ? -40.860 28.644 84.599 1.00 45.03 449 GLU A C 1
ATOM 3615 O O . GLU A 1 449 ? -40.322 27.945 83.742 1.00 45.03 449 GLU A O 1
ATOM 3620 N N . GLU A 1 450 ? -40.466 28.604 85.880 1.00 45.53 450 GLU A N 1
ATOM 3621 C CA . GLU A 1 450 ? -39.385 27.729 86.364 1.00 45.53 450 GLU A CA 1
ATOM 3622 C C . GLU A 1 450 ? -39.735 26.235 86.233 1.00 45.53 450 GLU A C 1
ATOM 3624 O O . GLU A 1 450 ? -38.874 25.430 85.874 1.00 45.53 450 GLU A O 1
ATOM 3629 N N . ALA A 1 451 ? -41.002 25.855 86.441 1.00 49.81 451 ALA A N 1
ATOM 3630 C CA . ALA A 1 451 ? -41.443 24.466 86.304 1.00 49.81 451 ALA A CA 1
ATOM 3631 C C . ALA A 1 451 ? -41.344 23.973 84.848 1.00 49.81 451 ALA A C 1
ATOM 3633 O O . ALA A 1 451 ? -40.973 22.824 84.614 1.00 49.81 451 ALA A O 1
ATOM 3634 N N . GLY A 1 452 ? -41.604 24.851 83.870 1.00 54.31 452 GLY A N 1
ATOM 3635 C CA . GLY A 1 452 ? -41.441 24.552 82.441 1.00 54.31 452 GLY A CA 1
ATOM 3636 C C . GLY A 1 452 ? -39.981 24.364 82.005 1.00 54.31 452 GLY A C 1
ATOM 3637 O O . GLY A 1 452 ? -39.704 23.581 81.099 1.00 54.31 452 GLY A O 1
ATOM 3638 N N . MET A 1 453 ? -39.035 25.040 82.667 1.00 58.53 453 MET A N 1
ATOM 3639 C CA . MET A 1 453 ? -37.598 24.816 82.459 1.00 58.53 453 MET A CA 1
ATOM 3640 C C . MET A 1 453 ? -37.148 23.475 83.052 1.00 58.53 453 MET A C 1
ATOM 3642 O O . MET A 1 453 ? -36.411 22.736 82.400 1.00 58.53 453 MET A O 1
ATOM 3646 N N . GLU A 1 454 ? -37.598 23.122 84.264 1.00 59.75 454 GLU A N 1
ATOM 3647 C CA . GLU A 1 454 ? -37.242 21.831 84.868 1.00 59.75 454 GLU A CA 1
ATOM 3648 C C . GLU A 1 454 ? -37.809 20.634 84.098 1.00 59.75 454 GLU A C 1
ATOM 3650 O O . GLU A 1 454 ? -37.096 19.645 83.922 1.00 59.75 454 GLU A O 1
ATOM 3655 N N . THR A 1 455 ? -39.054 20.700 83.613 1.00 62.59 455 THR A N 1
ATOM 3656 C CA . THR A 1 455 ? -39.619 19.615 82.793 1.00 62.59 455 THR A CA 1
ATOM 3657 C C . THR A 1 455 ? -38.879 19.473 81.465 1.00 62.59 455 THR A C 1
ATOM 3659 O O . THR A 1 455 ? -38.567 18.347 81.084 1.00 62.59 455 THR A O 1
ATOM 3662 N N . LEU A 1 456 ? -38.487 20.578 80.817 1.00 66.19 456 LEU A N 1
ATOM 3663 C CA . LEU A 1 456 ? -37.636 20.551 79.620 1.00 66.19 456 LEU A CA 1
ATOM 3664 C C . LEU A 1 456 ? -36.229 19.980 79.894 1.00 66.19 456 LEU A C 1
ATOM 3666 O O . LEU A 1 456 ? -35.675 19.282 79.047 1.00 66.19 456 LEU A O 1
ATOM 3670 N N . GLY A 1 457 ? -35.653 20.223 81.075 1.00 65.88 457 GLY A N 1
ATOM 3671 C CA . GLY A 1 457 ? -34.386 19.608 81.486 1.00 65.88 457 GLY A CA 1
ATOM 3672 C C . GLY A 1 457 ? -34.502 18.090 81.638 1.00 65.88 457 GLY A C 1
ATOM 3673 O O . GLY A 1 457 ? -33.805 17.341 80.954 1.00 65.88 457 GLY A O 1
ATOM 3674 N N . ARG A 1 458 ? -35.452 17.632 82.468 1.00 68.12 458 ARG A N 1
ATOM 3675 C CA . ARG A 1 458 ? -35.750 16.197 82.662 1.00 68.12 458 ARG A CA 1
ATOM 3676 C C . ARG A 1 458 ? -36.046 15.499 81.330 1.00 68.12 458 ARG A C 1
ATOM 3678 O O . ARG A 1 458 ? -35.635 14.360 81.126 1.00 68.12 458 ARG A O 1
ATOM 3685 N N . ALA A 1 459 ? -36.717 16.199 80.417 1.00 68.38 459 ALA A N 1
ATOM 3686 C CA . ALA A 1 459 ? -37.042 15.707 79.090 1.00 68.38 459 ALA A CA 1
ATOM 3687 C C . ALA A 1 459 ? -35.807 15.394 78.230 1.00 68.38 459 ALA A C 1
ATOM 3689 O O . ALA A 1 459 ? -35.684 14.289 77.698 1.00 68.38 459 ALA A O 1
ATOM 3690 N N . LEU A 1 460 ? -34.873 16.345 78.134 1.00 73.81 460 LEU A N 1
ATOM 3691 C CA . LEU A 1 460 ? -33.635 16.194 77.364 1.00 73.81 460 LEU A CA 1
ATOM 3692 C C . LEU A 1 460 ? -32.698 15.138 77.976 1.00 73.81 460 LEU A C 1
ATOM 3694 O O . LEU A 1 460 ? -31.994 14.447 77.239 1.00 73.81 460 LEU A O 1
ATOM 3698 N N . GLU A 1 461 ? -32.700 14.977 79.304 1.00 74.62 461 GLU A N 1
ATOM 3699 C CA . GLU A 1 461 ? -31.955 13.911 79.993 1.00 74.62 461 GLU A CA 1
ATOM 3700 C C . GLU A 1 461 ? -32.541 12.516 79.676 1.00 74.62 461 GLU A C 1
ATOM 3702 O O . GLU A 1 461 ? -31.784 11.572 79.426 1.00 74.62 461 GLU A O 1
ATOM 3707 N N . LEU A 1 462 ? -33.873 12.389 79.576 1.00 76.06 462 LEU A N 1
ATOM 3708 C CA . LEU A 1 462 ? -34.543 11.140 79.187 1.00 76.06 462 LEU A CA 1
ATOM 3709 C C . LEU A 1 462 ? -34.322 10.789 77.702 1.00 76.06 462 LEU A C 1
ATOM 3711 O O . LEU A 1 462 ? -34.038 9.630 77.391 1.00 76.06 462 LEU A O 1
ATOM 3715 N N . GLU A 1 463 ? -34.376 11.771 76.790 1.00 79.12 463 GLU A N 1
ATOM 3716 C CA . GLU A 1 463 ? -34.018 11.601 75.366 1.00 79.12 463 GLU A CA 1
ATOM 3717 C C . GLU A 1 463 ? -32.557 11.152 75.221 1.00 79.12 463 GLU A C 1
ATOM 3719 O O . GLU A 1 463 ? -32.262 10.170 74.537 1.00 79.12 463 GLU A O 1
ATOM 3724 N N . ALA A 1 464 ? -31.630 11.806 75.928 1.00 77.81 464 ALA A N 1
ATOM 3725 C CA . ALA A 1 464 ? -30.218 11.449 75.896 1.00 77.81 464 ALA A CA 1
ATOM 3726 C C . ALA A 1 464 ? -29.956 10.026 76.422 1.00 77.81 464 ALA A C 1
ATOM 3728 O O . ALA A 1 464 ? -29.241 9.260 75.776 1.00 77.81 464 ALA A O 1
ATOM 3729 N N . SER A 1 465 ? -30.556 9.659 77.559 1.00 80.00 465 SER A N 1
ATOM 3730 C CA . SER A 1 465 ? -30.460 8.311 78.136 1.00 80.00 465 SER A CA 1
ATOM 3731 C C . SER A 1 465 ? -31.029 7.250 77.187 1.00 80.00 465 SER A C 1
ATOM 3733 O O . SER A 1 465 ? -30.381 6.235 76.925 1.00 80.00 465 SER A O 1
ATOM 3735 N N . THR A 1 466 ? -32.190 7.520 76.580 1.00 80.19 466 THR A N 1
ATOM 3736 C CA . THR A 1 466 ? -32.814 6.635 75.583 1.00 80.19 466 THR A CA 1
ATOM 3737 C C . THR A 1 466 ? -31.889 6.424 74.383 1.00 80.19 466 THR A C 1
ATOM 3739 O O . THR A 1 466 ? -31.641 5.284 73.998 1.00 80.19 466 THR A O 1
ATOM 3742 N N . LEU A 1 467 ? -31.285 7.486 73.843 1.00 84.06 467 LEU A N 1
ATOM 3743 C CA . LEU A 1 467 ? -30.350 7.394 72.717 1.00 84.06 467 LEU A CA 1
ATOM 3744 C C . LEU A 1 467 ? -29.040 6.659 73.064 1.00 84.06 467 LEU A C 1
ATOM 3746 O O . LEU A 1 467 ? -28.525 5.928 72.217 1.00 84.06 467 LEU A O 1
ATOM 3750 N N . GLU A 1 468 ? -28.501 6.784 74.284 1.00 83.81 468 GLU A N 1
ATOM 3751 C CA . GLU A 1 468 ? -27.338 5.981 74.711 1.00 83.81 468 GLU A CA 1
ATOM 3752 C C . GLU A 1 468 ? -27.689 4.499 74.909 1.00 83.81 468 GLU A C 1
ATOM 3754 O O . GLU A 1 468 ? -26.882 3.631 74.554 1.00 83.81 468 GLU A O 1
ATOM 3759 N N . LYS A 1 469 ? -28.900 4.198 75.398 1.00 82.81 469 LYS A N 1
ATOM 3760 C CA . LYS A 1 469 ? -29.437 2.833 75.499 1.00 82.81 469 LYS A CA 1
ATOM 3761 C C . LYS A 1 469 ? -29.656 2.211 74.109 1.00 82.81 469 LYS A C 1
ATOM 3763 O O . LYS A 1 469 ? -29.110 1.142 73.838 1.00 82.81 469 LYS A O 1
ATOM 3768 N N . MET A 1 470 ? -30.321 2.911 73.183 1.00 82.94 470 MET A N 1
ATOM 3769 C CA . MET A 1 470 ? -30.484 2.497 71.774 1.00 82.94 470 MET A CA 1
ATOM 3770 C C . MET A 1 470 ? -29.130 2.243 71.087 1.00 82.94 470 MET A C 1
ATOM 3772 O O . MET A 1 470 ? -28.934 1.222 70.429 1.00 82.94 470 MET A O 1
ATOM 3776 N N . ALA A 1 471 ? -28.153 3.131 71.298 1.00 84.00 471 ALA A N 1
ATOM 3777 C CA . ALA A 1 471 ? -26.795 2.990 70.770 1.00 84.00 471 ALA A CA 1
ATOM 3778 C C . ALA A 1 471 ? -25.972 1.851 71.394 1.00 84.00 471 ALA A C 1
ATOM 3780 O O . ALA A 1 471 ? -24.880 1.553 70.909 1.00 84.00 471 ALA A O 1
ATOM 3781 N N . SER A 1 472 ? -26.453 1.254 72.484 1.00 82.50 472 SER A N 1
ATOM 3782 C CA . SER A 1 472 ? -25.809 0.122 73.154 1.00 82.50 472 SER A CA 1
ATOM 3783 C C . SER A 1 472 ? -26.488 -1.199 72.788 1.00 82.50 472 SER A C 1
ATOM 3785 O O . SER A 1 472 ? -25.779 -2.168 72.540 1.00 82.50 472 SER A O 1
ATOM 3787 N N . ALA A 1 473 ? -27.813 -1.205 72.603 1.00 76.62 473 ALA A N 1
ATOM 3788 C CA . ALA A 1 473 ? -28.551 -2.328 72.015 1.00 76.62 473 ALA A CA 1
ATOM 3789 C C . ALA A 1 473 ? -28.061 -2.672 70.589 1.00 76.62 473 ALA A C 1
ATOM 3791 O O . ALA A 1 473 ? -27.860 -3.835 70.263 1.00 76.62 473 ALA A O 1
ATOM 3792 N N . MET A 1 474 ? -27.739 -1.664 69.765 1.00 73.75 474 MET A N 1
ATOM 3793 C CA . MET A 1 474 ? -27.092 -1.874 68.453 1.00 73.75 474 MET A CA 1
ATOM 3794 C C . MET A 1 474 ? -25.656 -2.433 68.522 1.00 73.75 474 MET A C 1
ATOM 3796 O O . MET A 1 474 ? -25.031 -2.634 67.486 1.00 73.75 474 MET A O 1
ATOM 3800 N N . GLN A 1 475 ? -25.083 -2.626 69.713 1.00 72.12 475 GLN A N 1
ATOM 3801 C CA . GLN A 1 475 ? -23.723 -3.153 69.891 1.00 72.12 475 GLN A CA 1
ATOM 3802 C C . GLN A 1 475 ? -23.676 -4.487 70.644 1.00 72.12 475 GLN A C 1
ATOM 3804 O O . GLN A 1 475 ? -22.597 -5.064 70.758 1.00 72.12 475 GLN A O 1
ATOM 3809 N N . SER A 1 476 ? -24.810 -4.988 71.141 1.00 67.00 476 SER A N 1
ATOM 3810 C CA . SER A 1 476 ? -24.892 -6.261 71.869 1.00 67.00 476 SER A CA 1
ATOM 3811 C C . SER A 1 476 ? -25.215 -7.473 70.984 1.00 67.00 476 SER A C 1
ATOM 3813 O O . SER A 1 476 ? -25.276 -8.574 71.511 1.00 67.00 476 SER A O 1
ATOM 3815 N N . GLN A 1 477 ? -25.419 -7.295 69.669 1.00 55.47 477 GLN A N 1
ATOM 3816 C CA . GLN A 1 477 ? -25.810 -8.326 68.676 1.00 55.47 477 GLN A CA 1
ATOM 3817 C C . GLN A 1 477 ? -27.124 -9.101 68.960 1.00 55.47 477 GLN A C 1
ATOM 3819 O O . GLN A 1 477 ? -27.630 -9.780 68.066 1.00 55.47 477 GLN A O 1
ATOM 3824 N N . ASP A 1 478 ? -27.733 -8.966 70.142 1.00 45.53 478 ASP A N 1
ATOM 3825 C CA . ASP A 1 478 ? -28.972 -9.654 70.512 1.00 45.53 478 ASP A CA 1
ATOM 3826 C C . ASP A 1 478 ? -30.229 -9.128 69.783 1.00 45.53 478 ASP A C 1
ATOM 3828 O O . ASP A 1 478 ? -30.982 -8.288 70.274 1.00 45.53 478 ASP A O 1
ATOM 3832 N N . THR A 1 479 ? -30.524 -9.796 68.664 1.00 46.75 479 THR A N 1
ATOM 3833 C CA . THR A 1 479 ? -31.858 -10.038 68.073 1.00 46.75 479 THR A CA 1
ATOM 3834 C C . THR A 1 479 ? -32.533 -8.950 67.207 1.00 46.75 479 THR A C 1
ATOM 3836 O O . THR A 1 479 ? -32.493 -7.754 67.468 1.00 46.75 479 THR A O 1
ATOM 3839 N N . LEU A 1 480 ? -33.249 -9.437 66.178 1.00 45.91 480 LEU A N 1
ATOM 3840 C CA . LEU A 1 480 ? -34.330 -8.789 65.404 1.00 45.91 480 LEU A CA 1
ATOM 3841 C C . LEU A 1 480 ? -34.023 -7.652 64.401 1.00 45.91 480 LEU A C 1
ATOM 3843 O O . LEU A 1 480 ? -34.958 -7.221 63.728 1.00 45.91 480 LEU A O 1
ATOM 3847 N N . PHE A 1 481 ? -32.777 -7.209 64.196 1.00 49.62 481 PHE A N 1
ATOM 3848 C CA . PHE A 1 481 ? -32.506 -6.117 63.231 1.00 49.62 481 PHE A CA 1
ATOM 3849 C C . PHE A 1 481 ? -32.380 -6.548 61.758 1.00 49.62 481 PHE A C 1
ATOM 3851 O O . PHE A 1 481 ? -32.973 -5.916 60.884 1.00 49.62 481 PHE A O 1
ATOM 3858 N N . CYS A 1 482 ? -31.696 -7.655 61.465 1.00 41.72 482 CYS A N 1
ATOM 3859 C CA . CYS A 1 482 ? -31.311 -8.041 60.096 1.00 41.72 482 CYS A CA 1
ATOM 3860 C C . CYS A 1 482 ? -32.348 -8.914 59.347 1.00 41.72 482 CYS A C 1
ATOM 3862 O O . CYS A 1 482 ? -31.975 -9.855 58.654 1.00 41.72 482 CYS A O 1
ATOM 3864 N N . GLN A 1 483 ? -33.658 -8.667 59.508 1.00 41.84 483 GLN A N 1
ATOM 3865 C CA . GLN A 1 483 ? -34.715 -9.457 58.830 1.00 41.84 483 GLN A CA 1
ATOM 3866 C C . GLN A 1 483 ? -35.588 -8.675 57.832 1.00 41.84 483 GLN A C 1
ATOM 3868 O O . GLN A 1 483 ? -36.365 -9.293 57.109 1.00 41.84 483 GLN A O 1
ATOM 3873 N N . ASN A 1 484 ? -35.469 -7.343 57.751 1.00 42.78 484 ASN A N 1
ATOM 3874 C CA . ASN A 1 484 ? -36.364 -6.521 56.919 1.00 42.78 484 ASN A CA 1
ATOM 3875 C C . ASN A 1 484 ? -35.761 -6.056 55.578 1.00 42.78 484 ASN A C 1
ATOM 3877 O O . ASN A 1 484 ? -36.521 -5.716 54.674 1.00 42.78 484 ASN A O 1
ATOM 3881 N N . GLU A 1 485 ? -34.434 -6.065 55.397 1.00 40.09 485 GLU A N 1
ATOM 3882 C CA . GLU A 1 485 ? -33.807 -5.616 54.136 1.00 40.09 485 GLU A CA 1
ATOM 3883 C C . GLU A 1 485 ? -34.063 -6.577 52.956 1.00 40.09 485 GLU A C 1
ATOM 3885 O O . GLU A 1 485 ? -34.033 -6.154 51.803 1.00 40.09 485 GLU A O 1
ATOM 3890 N N . ALA A 1 486 ? -34.457 -7.830 53.221 1.00 39.84 486 ALA A N 1
ATOM 3891 C CA . ALA A 1 486 ? -34.894 -8.787 52.195 1.00 39.84 486 ALA A CA 1
ATOM 3892 C C . ALA A 1 486 ? -36.130 -8.323 51.387 1.00 39.84 486 ALA A C 1
ATOM 3894 O O . ALA A 1 486 ? -36.377 -8.834 50.298 1.00 39.84 486 ALA A O 1
ATOM 3895 N N . LEU A 1 487 ? -36.887 -7.334 51.882 1.00 41.69 487 LEU A N 1
ATOM 3896 C CA . LEU A 1 487 ? -38.006 -6.707 51.162 1.00 41.69 487 LEU A CA 1
ATOM 3897 C C . LEU A 1 487 ? -37.561 -5.658 50.120 1.00 41.69 487 LEU A C 1
ATOM 3899 O O . LEU A 1 487 ? -38.406 -5.124 49.408 1.00 41.69 487 LEU A O 1
ATOM 3903 N N . LEU A 1 488 ? -36.264 -5.336 50.030 1.00 43.56 488 LEU A N 1
ATOM 3904 C CA . LEU A 1 488 ? -35.729 -4.275 49.160 1.00 43.56 488 LEU A CA 1
ATOM 3905 C C . LEU A 1 488 ? -35.102 -4.778 47.847 1.00 43.56 488 LEU A C 1
ATOM 3907 O O . LEU A 1 488 ? -34.689 -3.951 47.033 1.00 43.56 488 LEU A O 1
ATOM 3911 N N . GLY A 1 489 ? -35.014 -6.100 47.656 1.00 39.31 489 GLY A N 1
ATOM 3912 C CA . GLY A 1 489 ? -34.358 -6.751 46.511 1.00 39.31 489 GLY A CA 1
ATOM 3913 C C . GLY A 1 489 ? -35.297 -7.324 45.439 1.00 39.31 489 GLY A C 1
ATOM 3914 O O . GLY A 1 489 ? -34.851 -8.133 44.633 1.00 39.31 489 GLY A O 1
ATOM 3915 N N . GLY A 1 490 ? -36.587 -6.972 45.454 1.00 36.75 490 GLY A N 1
ATOM 3916 C CA . GLY A 1 490 ? -37.571 -7.415 44.456 1.00 36.75 490 GLY A CA 1
ATOM 3917 C C . GLY A 1 490 ? -37.787 -6.379 43.348 1.00 36.75 490 GLY A C 1
ATOM 3918 O O . GLY A 1 490 ? -38.099 -5.225 43.642 1.00 36.75 490 GLY A O 1
ATOM 3919 N N . ASP A 1 491 ? -37.651 -6.791 42.086 1.00 40.81 491 ASP A N 1
ATOM 3920 C CA . ASP A 1 491 ? -37.722 -5.912 40.906 1.00 40.81 491 ASP A CA 1
ATOM 3921 C C . ASP A 1 491 ? -39.169 -5.614 40.452 1.00 40.81 491 ASP A C 1
ATOM 3923 O O . ASP A 1 491 ? -39.600 -5.946 39.350 1.00 40.81 491 ASP A O 1
ATOM 3927 N N . GLU A 1 492 ? -39.960 -5.001 41.338 1.00 42.16 492 GLU A N 1
ATOM 3928 C CA . GLU A 1 492 ? -41.342 -4.589 41.062 1.00 42.16 492 GLU A CA 1
ATOM 3929 C C . GLU A 1 492 ? -41.635 -3.186 41.627 1.00 42.16 492 GLU A C 1
ATOM 3931 O O . GLU A 1 492 ? -41.939 -2.998 42.808 1.00 42.16 492 GLU A O 1
ATOM 3936 N N . GLY A 1 493 ? -41.590 -2.168 40.761 1.00 48.59 493 GLY A N 1
ATOM 3937 C CA . GLY A 1 493 ? -41.789 -0.768 41.164 1.00 48.59 493 GLY A CA 1
ATOM 3938 C C . GLY A 1 493 ? -43.171 -0.437 41.752 1.00 48.59 493 GLY A C 1
ATOM 3939 O O . GLY A 1 493 ? -43.278 0.489 42.556 1.00 48.59 493 GLY A O 1
ATOM 3940 N N . ASP A 1 494 ? -44.212 -1.198 41.396 1.00 45.03 494 ASP A N 1
ATOM 3941 C CA . ASP A 1 494 ? -45.577 -0.988 41.901 1.00 45.03 494 ASP A CA 1
ATOM 3942 C C . ASP A 1 494 ? -45.816 -1.661 43.264 1.00 45.03 494 ASP A C 1
ATOM 3944 O O . ASP A 1 494 ? -46.476 -1.084 44.135 1.00 45.03 494 ASP A O 1
ATOM 3948 N N . SER A 1 495 ? -45.263 -2.859 43.500 1.00 50.16 495 SER A N 1
ATOM 3949 C CA . SER A 1 495 ? -45.452 -3.554 44.780 1.00 50.16 495 SER A CA 1
ATOM 3950 C C . SER A 1 495 ? -44.631 -2.907 45.899 1.00 50.16 495 SER A C 1
ATOM 3952 O O . SER A 1 495 ? -45.127 -2.794 47.021 1.00 50.16 495 SER A O 1
ATOM 3954 N N . ALA A 1 496 ? -43.452 -2.351 45.601 1.00 52.28 496 ALA A N 1
ATOM 3955 C CA . ALA A 1 496 ? -42.645 -1.595 46.562 1.00 52.28 496 ALA A CA 1
ATOM 3956 C C . ALA A 1 496 ? -43.372 -0.359 47.145 1.00 52.28 496 ALA A C 1
ATOM 3958 O O . ALA A 1 496 ? -43.304 -0.114 48.354 1.00 52.28 496 ALA A O 1
ATOM 3959 N N . HIS A 1 497 ? -44.131 0.385 46.325 1.00 50.97 497 HIS A N 1
ATOM 3960 C CA . HIS A 1 497 ? -44.997 1.484 46.794 1.00 50.97 497 HIS A CA 1
ATOM 3961 C C . HIS A 1 497 ? -46.120 0.974 47.703 1.00 50.97 497 HIS A C 1
ATOM 3963 O O . HIS A 1 497 ? -46.377 1.551 48.761 1.00 50.97 497 HIS A O 1
ATOM 3969 N N . MET A 1 498 ? -46.759 -0.137 47.323 1.00 51.25 498 MET A N 1
ATOM 3970 C CA . MET A 1 498 ? -47.813 -0.767 48.123 1.00 51.25 498 MET A CA 1
ATOM 3971 C C . MET A 1 498 ? -47.281 -1.268 49.473 1.00 51.25 498 MET A C 1
ATOM 3973 O O . MET A 1 498 ? -47.938 -1.065 50.493 1.00 51.25 498 MET A O 1
ATOM 3977 N N . TYR A 1 499 ? -46.078 -1.850 49.522 1.00 56.47 499 TYR A N 1
ATOM 3978 C CA . TYR A 1 499 ? -45.424 -2.225 50.778 1.00 56.47 499 TYR A CA 1
ATOM 3979 C C . TYR A 1 499 ? -45.072 -1.003 51.634 1.00 56.47 499 TYR A C 1
ATOM 3981 O O . TYR A 1 499 ? -45.342 -1.029 52.834 1.00 56.47 499 TYR A O 1
ATOM 3989 N N . ALA A 1 500 ? -44.547 0.080 51.052 1.00 54.09 500 ALA A N 1
ATOM 3990 C CA . ALA A 1 500 ? -44.245 1.308 51.791 1.00 54.09 500 ALA A CA 1
ATOM 3991 C C . ALA A 1 500 ? -45.507 1.947 52.406 1.00 54.09 500 ALA A C 1
ATOM 3993 O O . ALA A 1 500 ? -45.508 2.297 53.585 1.00 54.09 500 ALA A O 1
ATOM 3994 N N . ASP A 1 501 ? -46.604 2.038 51.650 1.00 50.06 501 ASP A N 1
ATOM 3995 C CA . ASP A 1 501 ? -47.893 2.567 52.118 1.00 50.06 501 ASP A CA 1
ATOM 3996 C C . ASP A 1 501 ? -48.571 1.636 53.147 1.00 50.06 501 ASP A C 1
ATOM 3998 O O . ASP A 1 501 ? -49.105 2.103 54.156 1.00 50.06 501 ASP A O 1
ATOM 4002 N N . VAL A 1 502 ? -48.480 0.310 52.978 1.00 54.19 502 VAL A N 1
ATOM 4003 C CA . VAL A 1 502 ? -48.929 -0.669 53.987 1.00 54.19 502 VAL A CA 1
ATOM 4004 C C . VAL A 1 502 ? -48.097 -0.578 55.269 1.00 54.19 502 VAL A C 1
ATOM 4006 O O . VAL A 1 502 ? -48.675 -0.631 56.356 1.00 54.19 502 VAL A O 1
ATOM 4009 N N . LEU A 1 503 ? -46.776 -0.394 55.186 1.00 58.09 503 LEU A N 1
ATOM 4010 C CA . LEU A 1 503 ? -45.914 -0.176 56.353 1.00 58.09 503 LEU A CA 1
ATOM 4011 C C . LEU A 1 503 ? -46.247 1.150 57.049 1.00 58.09 503 LEU A C 1
ATOM 4013 O O . LEU A 1 503 ? -46.432 1.154 58.267 1.00 58.09 503 LEU A O 1
ATOM 4017 N N . LEU A 1 504 ? -46.432 2.247 56.304 1.00 55.78 504 LEU A N 1
ATOM 4018 C CA . LEU A 1 504 ? -46.867 3.537 56.853 1.00 55.78 504 LEU A CA 1
ATOM 4019 C C . LEU A 1 504 ? -48.214 3.419 57.577 1.00 55.78 504 LEU A C 1
ATOM 4021 O O . LEU A 1 504 ? -48.355 3.875 58.713 1.00 55.78 504 LEU A O 1
ATOM 4025 N N . LYS A 1 505 ? -49.193 2.747 56.961 1.00 51.69 505 LYS A N 1
ATOM 4026 C CA . LYS A 1 505 ? -50.508 2.478 57.562 1.00 51.69 505 LYS A CA 1
ATOM 4027 C C . LYS A 1 505 ? -50.402 1.576 58.788 1.00 51.69 505 LYS A C 1
ATOM 4029 O O . LYS A 1 505 ? -51.076 1.839 59.778 1.00 51.69 505 LYS A O 1
ATOM 4034 N N . ARG A 1 506 ? -49.534 0.561 58.778 1.00 51.72 506 ARG A N 1
ATOM 4035 C CA . ARG A 1 506 ? -49.303 -0.340 59.921 1.00 51.72 506 ARG A CA 1
ATOM 4036 C C . ARG A 1 506 ? -48.586 0.355 61.082 1.00 51.72 506 ARG A C 1
ATOM 4038 O O . ARG A 1 506 ? -48.865 0.028 62.231 1.00 51.72 506 ARG A O 1
ATOM 4045 N N . MET A 1 507 ? -47.728 1.340 60.807 1.00 53.91 507 MET A N 1
ATOM 4046 C CA . MET A 1 507 ? -47.150 2.220 61.829 1.00 53.91 507 MET A CA 1
ATOM 4047 C C . MET A 1 507 ? -48.192 3.201 62.388 1.00 53.91 507 MET A C 1
ATOM 4049 O O . MET A 1 507 ? -48.302 3.331 63.604 1.00 53.91 507 MET A O 1
ATOM 4053 N N . ALA A 1 508 ? -49.016 3.820 61.534 1.00 49.81 508 ALA A N 1
ATOM 4054 C CA . ALA A 1 508 ? -50.076 4.744 61.953 1.00 49.81 508 ALA A CA 1
ATOM 4055 C C . ALA A 1 508 ? -51.194 4.060 62.768 1.00 49.81 508 ALA A C 1
ATOM 4057 O O . ALA A 1 508 ? -51.661 4.610 63.761 1.00 49.81 508 ALA A O 1
ATOM 4058 N N . LEU A 1 509 ? -51.587 2.840 62.389 1.00 45.97 509 LEU A N 1
ATOM 4059 C CA . LEU A 1 509 ? -52.519 1.988 63.143 1.00 45.97 509 LEU A CA 1
ATOM 4060 C C . LEU A 1 509 ? -51.863 1.331 64.373 1.00 45.97 509 LEU A C 1
ATOM 4062 O O . LEU A 1 509 ? -52.556 0.781 65.222 1.00 45.97 509 LEU A O 1
ATOM 4066 N N . GLY A 1 510 ? -50.531 1.376 64.476 1.00 46.75 510 GLY A N 1
ATOM 4067 C CA . GLY A 1 510 ? -49.740 0.744 65.533 1.00 46.75 510 GLY A CA 1
ATOM 4068 C C . GLY A 1 510 ? -49.508 1.607 66.777 1.00 46.75 510 GLY A C 1
ATOM 4069 O O . GLY A 1 510 ? -48.704 1.217 67.628 1.00 46.75 510 GLY A O 1
ATOM 4070 N N . MET A 1 511 ? -50.160 2.770 66.895 1.00 44.75 511 MET A N 1
ATOM 4071 C CA . MET A 1 511 ? -50.064 3.606 68.101 1.00 44.75 511 MET A CA 1
ATOM 4072 C C . MET A 1 511 ? -50.739 2.967 69.321 1.00 44.75 511 MET A C 1
ATOM 4074 O O . MET A 1 511 ? -50.254 3.162 70.434 1.00 44.75 511 MET A O 1
ATOM 4078 N N . ASP A 1 512 ? -51.751 2.117 69.114 1.00 42.03 512 ASP A N 1
ATOM 4079 C CA . ASP A 1 512 ? -52.310 1.250 70.155 1.00 42.03 512 ASP A CA 1
ATOM 4080 C C . ASP A 1 512 ? -51.358 0.078 70.462 1.00 42.03 512 ASP A C 1
ATOM 4082 O O . ASP A 1 512 ? -51.633 -1.096 70.195 1.00 42.03 512 ASP A O 1
ATOM 4086 N N . CYS A 1 513 ? -50.225 0.396 71.096 1.00 35.72 513 CYS A N 1
ATOM 4087 C CA . CYS A 1 513 ? -49.580 -0.546 72.003 1.00 35.72 513 CYS A CA 1
ATOM 4088 C C . CYS A 1 513 ? -50.565 -0.840 73.137 1.00 35.72 513 CYS A C 1
ATOM 4090 O O . CYS A 1 513 ? -50.575 -0.150 74.154 1.00 35.72 513 CYS A O 1
ATOM 4092 N N . ARG A 1 514 ? -51.398 -1.870 72.965 1.00 39.16 514 ARG A N 1
ATOM 4093 C CA . ARG A 1 514 ? -52.178 -2.431 74.066 1.00 39.16 514 ARG A CA 1
ATOM 4094 C C . ARG A 1 514 ? -51.188 -2.850 75.151 1.00 39.16 514 ARG A C 1
ATOM 4096 O O . ARG A 1 514 ? -50.406 -3.772 74.923 1.00 39.16 514 ARG A O 1
ATOM 4103 N N . GLU A 1 515 ? -51.206 -2.156 76.287 1.00 38.62 515 GLU A N 1
ATOM 4104 C CA . GLU A 1 515 ? -50.385 -2.504 77.450 1.00 38.62 515 GLU A CA 1
ATOM 4105 C C . GLU A 1 515 ? -50.547 -4.000 77.770 1.00 38.62 515 GLU A C 1
ATOM 4107 O O . GLU A 1 515 ? -51.646 -4.543 77.580 1.00 38.62 515 GLU A O 1
ATOM 4112 N N . PRO A 1 516 ? -49.497 -4.695 78.245 1.00 36.12 516 PRO A N 1
ATOM 4113 C CA . PRO A 1 516 ? -49.624 -6.083 78.661 1.00 36.12 516 PRO A CA 1
ATOM 4114 C C . PRO A 1 516 ? -50.602 -6.172 79.841 1.00 36.12 516 PRO A C 1
ATOM 4116 O O . PRO A 1 516 ? -50.257 -5.900 80.990 1.00 36.12 516 PRO A O 1
ATOM 4119 N N . VAL A 1 517 ? -51.852 -6.556 79.555 1.00 38.75 517 VAL A N 1
ATOM 4120 C CA . VAL A 1 517 ? -52.929 -6.727 80.547 1.00 38.75 517 VAL A CA 1
ATOM 4121 C C . VAL A 1 517 ? -52.679 -8.011 81.350 1.00 38.75 517 VAL A C 1
ATOM 4123 O O . VAL A 1 517 ? -53.400 -8.999 81.219 1.00 38.75 517 VAL A O 1
ATOM 4126 N N . GLY A 1 518 ? -51.606 -8.019 82.144 1.00 37.06 518 GLY A N 1
ATOM 4127 C CA . GLY A 1 518 ? -51.129 -9.217 82.824 1.00 37.06 518 GLY A CA 1
ATOM 4128 C C . GLY A 1 518 ? -49.750 -9.098 83.471 1.00 37.06 518 GLY A C 1
ATOM 4129 O O . GLY A 1 518 ? -48.835 -9.779 83.037 1.00 37.06 518 GLY A O 1
ATOM 4130 N N . GLY A 1 519 ? -49.642 -8.314 84.548 1.00 37.97 519 GLY A N 1
ATOM 4131 C CA . GLY A 1 519 ? -48.805 -8.613 85.728 1.00 37.97 519 GLY A CA 1
ATOM 4132 C C . GLY A 1 519 ? -47.272 -8.549 85.639 1.00 37.97 519 GLY A C 1
ATOM 4133 O O . GLY A 1 519 ? -46.655 -8.203 86.645 1.00 37.97 519 GLY A O 1
ATOM 4134 N N . ASP A 1 520 ? -46.662 -8.856 84.498 1.00 35.75 520 ASP A N 1
ATOM 4135 C CA . ASP A 1 520 ? -45.210 -8.985 84.364 1.00 35.75 520 ASP A CA 1
ATOM 4136 C C . ASP A 1 520 ? -44.569 -7.672 83.889 1.00 35.75 520 ASP A C 1
ATOM 4138 O O . ASP A 1 520 ? -44.969 -7.080 82.885 1.00 35.75 520 ASP A O 1
ATOM 4142 N N . THR A 1 521 ? -43.544 -7.212 84.609 1.00 46.53 521 THR A N 1
ATOM 4143 C CA . THR A 1 521 ? -42.768 -6.020 84.244 1.00 46.53 521 THR A CA 1
ATOM 4144 C C . THR A 1 521 ? -41.919 -6.297 83.007 1.00 46.53 521 THR A C 1
ATOM 4146 O O . THR A 1 521 ? -40.983 -7.099 83.067 1.00 46.53 521 THR A O 1
ATOM 4149 N N . GLU A 1 522 ? -42.194 -5.609 81.899 1.00 50.44 522 GLU A N 1
ATOM 4150 C CA . GLU A 1 522 ? -41.326 -5.660 80.722 1.00 50.44 522 GLU A CA 1
ATOM 4151 C C . GLU A 1 522 ? -39.918 -5.144 81.066 1.00 50.44 522 GLU A C 1
ATOM 4153 O O . GLU A 1 522 ? -39.776 -4.067 81.645 1.00 50.44 522 GLU A O 1
ATOM 4158 N N . SER A 1 523 ? -38.868 -5.885 80.685 1.00 58.97 523 SER A N 1
ATOM 4159 C CA . SER A 1 523 ? -37.492 -5.371 80.780 1.00 58.97 523 SER A CA 1
ATOM 4160 C C . SER A 1 523 ? -37.345 -4.129 79.898 1.00 58.97 523 SER A C 1
ATOM 4162 O O . SER A 1 523 ? -37.807 -4.131 78.750 1.00 58.97 523 SER A O 1
ATOM 4164 N N . GLU A 1 524 ? -36.643 -3.103 80.393 1.00 58.56 524 GLU A N 1
ATOM 4165 C CA . GLU A 1 524 ? -36.306 -1.905 79.611 1.00 58.56 524 GLU A CA 1
ATOM 4166 C C . GLU A 1 524 ? -35.696 -2.276 78.250 1.00 58.56 524 GLU A C 1
ATOM 4168 O O . GLU A 1 524 ? -36.015 -1.660 77.235 1.00 58.56 524 GLU A O 1
ATOM 4173 N N . GLU A 1 525 ? -34.865 -3.321 78.214 1.00 60.06 525 GLU A N 1
ATOM 4174 C CA . GLU A 1 525 ? -34.191 -3.843 77.018 1.00 60.06 525 GLU A CA 1
ATOM 4175 C C . GLU A 1 525 ? -35.191 -4.241 75.920 1.00 60.06 525 GLU A C 1
ATOM 4177 O O . GLU A 1 525 ? -34.978 -3.935 74.745 1.00 60.06 525 GLU A O 1
ATOM 4182 N N . SER A 1 526 ? -36.333 -4.828 76.298 1.00 62.28 526 SER A N 1
ATOM 4183 C CA . SER A 1 526 ? -37.412 -5.173 75.364 1.00 62.28 526 SER A CA 1
ATOM 4184 C C . SER A 1 526 ? -38.095 -3.923 74.803 1.00 62.28 526 SER A C 1
ATOM 4186 O O . SER A 1 526 ? -38.364 -3.841 73.602 1.00 62.28 526 SER A O 1
ATOM 4188 N N . ALA A 1 527 ? -38.321 -2.906 75.642 1.00 65.06 527 ALA A N 1
ATOM 4189 C CA . ALA A 1 527 ? -38.875 -1.631 75.195 1.00 65.06 527 ALA A CA 1
ATOM 4190 C C . ALA A 1 527 ? -37.926 -0.913 74.215 1.00 65.06 527 ALA A C 1
ATOM 4192 O O . ALA A 1 527 ? -38.363 -0.481 73.146 1.00 65.06 527 ALA A O 1
ATOM 4193 N N . ILE A 1 528 ? -36.626 -0.857 74.529 1.00 72.62 528 ILE A N 1
ATOM 4194 C CA . ILE A 1 528 ? -35.581 -0.247 73.689 1.00 72.62 528 ILE A CA 1
ATOM 4195 C C . ILE A 1 528 ? -35.478 -0.968 72.339 1.00 72.62 528 ILE A C 1
ATOM 4197 O O . ILE A 1 528 ? -35.480 -0.308 71.298 1.00 72.62 528 ILE A O 1
ATOM 4201 N N . GLY A 1 529 ? -35.465 -2.306 72.333 1.00 68.06 529 GLY A N 1
ATOM 4202 C CA . GLY A 1 529 ? -35.434 -3.108 71.106 1.00 68.06 529 GLY A CA 1
ATOM 4203 C C . GLY A 1 529 ? -36.601 -2.786 70.167 1.00 68.06 529 GLY A C 1
ATOM 4204 O O . GLY A 1 529 ? -36.393 -2.520 68.982 1.00 68.06 529 GLY A O 1
ATOM 4205 N N . ARG A 1 530 ? -37.829 -2.691 70.699 1.00 69.62 530 ARG A N 1
ATOM 4206 C CA . ARG A 1 530 ? -39.019 -2.297 69.917 1.00 69.62 530 ARG A CA 1
ATOM 4207 C C . ARG A 1 530 ? -38.955 -0.856 69.406 1.00 69.62 530 ARG A C 1
ATOM 4209 O O . ARG A 1 530 ? -39.447 -0.583 68.312 1.00 69.62 530 ARG A O 1
ATOM 4216 N N . VAL A 1 531 ? -38.369 0.066 70.170 1.00 70.75 531 VAL A N 1
ATOM 4217 C CA . VAL A 1 531 ? -38.204 1.476 69.771 1.00 70.75 531 VAL A CA 1
ATOM 4218 C C . VAL A 1 531 ? -37.191 1.603 68.630 1.00 70.75 531 VAL A C 1
ATOM 4220 O O . VAL A 1 531 ? -37.485 2.286 67.650 1.00 70.75 531 VAL A O 1
ATOM 4223 N N . CYS A 1 532 ? -36.066 0.885 68.685 1.00 74.44 532 CYS A N 1
ATOM 4224 C CA . CYS A 1 532 ? -35.129 0.778 67.562 1.00 74.44 532 CYS A CA 1
ATOM 4225 C C . CYS A 1 532 ? -35.776 0.103 66.334 1.00 74.44 532 CYS A C 1
ATOM 4227 O O . CYS A 1 532 ? -35.630 0.600 65.221 1.00 74.44 532 CYS A O 1
ATOM 4229 N N . ALA A 1 533 ? -36.542 -0.981 66.511 1.00 70.50 533 ALA A N 1
ATOM 4230 C CA . ALA A 1 533 ? -37.162 -1.704 65.395 1.00 70.50 533 ALA A CA 1
ATOM 4231 C C . ALA A 1 533 ? -38.235 -0.864 64.675 1.00 70.50 533 ALA A C 1
ATOM 4233 O O . ALA A 1 533 ? -38.341 -0.895 63.450 1.00 70.50 533 ALA A O 1
ATOM 4234 N N . ARG A 1 534 ? -38.994 -0.049 65.424 1.00 69.75 534 ARG A N 1
ATOM 4235 C CA . ARG A 1 534 ? -39.895 0.970 64.857 1.00 69.75 534 ARG A CA 1
ATOM 4236 C C . ARG A 1 534 ? -39.138 2.044 64.075 1.00 69.75 534 ARG A C 1
ATOM 4238 O O . ARG A 1 534 ? -39.626 2.470 63.032 1.00 69.75 534 ARG A O 1
ATOM 4245 N N . ALA A 1 535 ? -37.960 2.458 64.545 1.00 74.62 535 ALA A N 1
ATOM 4246 C CA . ALA A 1 535 ? -37.140 3.441 63.846 1.00 74.62 535 ALA A CA 1
ATOM 4247 C C . ALA A 1 535 ? -36.592 2.903 62.510 1.00 74.62 535 ALA A C 1
ATOM 4249 O O . ALA A 1 535 ? -36.716 3.591 61.500 1.00 74.62 535 ALA A O 1
ATOM 4250 N N . GLU A 1 536 ? -36.072 1.671 62.460 1.00 76.00 536 GLU A N 1
ATOM 4251 C CA . GLU A 1 536 ? -35.606 1.084 61.190 1.00 76.00 536 GLU A CA 1
ATOM 4252 C C . GLU A 1 536 ? -36.761 0.830 60.203 1.00 76.00 536 GLU A C 1
ATOM 4254 O O . GLU A 1 536 ? -36.638 1.147 59.022 1.00 76.00 536 GLU A O 1
ATOM 4259 N N . LEU A 1 537 ? -37.937 0.375 60.661 1.00 70.12 537 LEU A N 1
ATOM 4260 C CA . LEU A 1 537 ? -39.117 0.259 59.786 1.00 70.12 537 LEU A CA 1
ATOM 4261 C C . LEU A 1 537 ? -39.574 1.618 59.220 1.00 70.12 537 LEU A C 1
ATOM 4263 O O . LEU A 1 537 ? -39.995 1.693 58.062 1.00 70.12 537 LEU A O 1
ATOM 4267 N N . ALA A 1 538 ? -39.454 2.701 59.995 1.00 68.94 538 ALA A N 1
ATOM 4268 C CA . ALA A 1 538 ? -39.722 4.056 59.517 1.00 68.94 538 ALA A CA 1
ATOM 4269 C C . ALA A 1 538 ? -38.676 4.530 58.490 1.00 68.94 538 ALA A C 1
ATOM 4271 O O . ALA A 1 538 ? -39.048 5.100 57.463 1.00 68.94 538 ALA A O 1
ATOM 4272 N N . TYR A 1 539 ? -37.389 4.248 58.718 1.00 73.94 539 TYR A N 1
ATOM 4273 C CA . TYR A 1 539 ? -36.302 4.523 57.770 1.00 73.94 539 TYR A CA 1
ATOM 4274 C C . TYR A 1 539 ? -36.484 3.765 56.438 1.00 73.94 539 TYR A C 1
ATOM 4276 O O . TYR A 1 539 ? -36.439 4.383 55.371 1.00 73.94 539 TYR A O 1
ATOM 4284 N N . ILE A 1 540 ? -36.781 2.462 56.486 1.00 70.88 540 ILE A N 1
ATOM 4285 C CA . ILE A 1 540 ? -37.054 1.626 55.303 1.00 70.88 540 ILE A CA 1
ATOM 4286 C C . ILE A 1 540 ? -38.258 2.176 54.519 1.00 70.88 540 ILE A C 1
ATOM 4288 O O . ILE A 1 540 ? -38.198 2.323 53.299 1.00 70.88 540 ILE A O 1
ATOM 4292 N N . SER A 1 541 ? -39.334 2.560 55.213 1.00 64.81 541 SER A N 1
ATOM 4293 C CA . SER A 1 541 ? -40.530 3.123 54.567 1.00 64.81 541 SER A CA 1
ATOM 4294 C C . SER A 1 541 ? -40.244 4.460 53.865 1.00 64.81 541 SER A C 1
ATOM 4296 O O . SER A 1 541 ? -40.701 4.679 52.744 1.00 64.81 541 SER A O 1
ATOM 4298 N N . LEU A 1 542 ? -39.461 5.348 54.492 1.00 66.62 542 LEU A N 1
ATOM 4299 C CA . LEU A 1 542 ? -39.102 6.660 53.935 1.00 66.62 542 LEU A CA 1
ATOM 4300 C C . LEU A 1 542 ? -38.124 6.565 52.754 1.00 66.62 542 LEU A C 1
ATOM 4302 O O . LEU A 1 542 ? -38.248 7.322 51.790 1.00 66.62 542 LEU A O 1
ATOM 4306 N N . THR A 1 543 ? -37.164 5.639 52.807 1.00 65.75 543 THR A N 1
ATOM 4307 C CA . THR A 1 543 ? -36.202 5.414 51.714 1.00 65.75 543 THR A CA 1
ATOM 4308 C C . THR A 1 543 ? -36.858 4.765 50.497 1.00 65.75 543 THR A C 1
ATOM 4310 O O . THR A 1 543 ? -36.616 5.221 49.377 1.00 65.75 543 THR A O 1
ATOM 4313 N N . LEU A 1 544 ? -37.761 3.795 50.696 1.00 65.50 544 LEU A N 1
ATOM 4314 C CA . LEU A 1 544 ? -38.646 3.286 49.641 1.00 65.50 544 LEU A CA 1
ATOM 4315 C C . LEU A 1 544 ? -39.475 4.415 49.020 1.00 65.50 544 LEU A C 1
ATOM 4317 O O . LEU A 1 544 ? -39.444 4.611 47.806 1.00 65.50 544 LEU A O 1
ATOM 4321 N N . GLN A 1 545 ? -40.164 5.208 49.847 1.00 61.34 545 GLN A N 1
ATOM 4322 C CA . GLN A 1 545 ? -41.000 6.305 49.362 1.00 61.34 545 GLN A CA 1
ATOM 4323 C C . GLN A 1 545 ? -40.200 7.320 48.526 1.00 61.34 545 GLN A C 1
ATOM 4325 O O . GLN A 1 545 ? -40.688 7.763 47.488 1.00 61.34 545 GLN A O 1
ATOM 4330 N N . HIS A 1 546 ? -38.963 7.649 48.915 1.00 60.22 546 HIS A N 1
ATOM 4331 C CA . HIS A 1 546 ? -38.092 8.523 48.122 1.00 60.22 546 HIS A CA 1
ATOM 4332 C C . HIS A 1 546 ? -37.650 7.878 46.798 1.00 60.22 546 HIS A C 1
ATOM 4334 O O . HIS A 1 546 ? -37.708 8.533 45.757 1.00 60.22 546 HIS A O 1
ATOM 4340 N N . ARG A 1 547 ? -37.262 6.591 46.811 1.00 57.38 547 ARG A N 1
ATOM 4341 C CA . ARG A 1 547 ? -36.817 5.840 45.618 1.00 57.38 547 ARG A CA 1
ATOM 4342 C C . ARG A 1 547 ? -37.876 5.827 44.505 1.00 57.38 547 ARG A C 1
ATOM 4344 O O . ARG A 1 547 ? -37.509 5.846 43.332 1.00 57.38 547 ARG A O 1
ATOM 4351 N N . TYR A 1 548 ? -39.164 5.850 44.860 1.00 54.69 548 TYR A N 1
ATOM 4352 C CA . TYR A 1 548 ? -40.280 5.753 43.910 1.00 54.69 548 TYR A CA 1
ATOM 4353 C C . TYR A 1 548 ? -41.159 7.023 43.782 1.00 54.69 548 TYR A C 1
ATOM 4355 O O . TYR A 1 548 ? -42.191 6.974 43.114 1.00 54.69 548 TYR A O 1
ATOM 4363 N N . GLN A 1 549 ? -40.778 8.181 44.348 1.00 48.75 549 GLN A N 1
ATOM 4364 C CA . GLN A 1 549 ? -41.481 9.476 44.154 1.00 48.75 549 GLN A CA 1
ATOM 4365 C C . GLN A 1 549 ? -40.843 10.392 43.078 1.00 48.75 549 GLN A C 1
ATOM 4367 O O . GLN A 1 549 ? -40.937 11.621 43.141 1.00 48.75 549 GLN A O 1
ATOM 4372 N N . GLY A 1 550 ? -40.200 9.806 42.064 1.00 40.75 550 GLY A N 1
ATOM 4373 C CA . GLY A 1 550 ? -39.587 10.534 40.946 1.00 40.75 550 GLY A CA 1
ATOM 4374 C C . GLY A 1 550 ? -40.591 11.043 39.900 1.00 40.75 550 GLY A C 1
ATOM 4375 O O . GLY A 1 550 ? -40.924 10.304 38.984 1.00 40.75 550 GLY A O 1
ATOM 4376 N N . GLU A 1 551 ? -40.973 12.321 40.018 1.00 30.55 551 GLU A N 1
ATOM 4377 C CA . GLU A 1 551 ? -41.893 13.104 39.157 1.00 30.55 551 GLU A CA 1
ATOM 4378 C C . GLU A 1 551 ? -43.362 12.602 39.078 1.00 30.55 551 GLU A C 1
ATOM 4380 O O . GLU A 1 551 ? -43.626 11.446 38.753 1.00 30.55 551 GLU A O 1
ATOM 4385 N N . PRO A 1 552 ? -44.371 13.467 39.327 1.00 33.88 552 PRO A N 1
ATOM 4386 C CA . PRO A 1 552 ? -45.764 13.136 39.041 1.00 33.88 552 PRO A CA 1
ATOM 4387 C C . PRO A 1 552 ? -46.038 13.231 37.534 1.00 33.88 552 PRO A C 1
ATOM 4389 O O . PRO A 1 552 ? -45.652 14.206 36.887 1.00 33.88 552 PRO A O 1
ATOM 4392 N N . ILE A 1 553 ? -46.777 12.265 36.984 1.00 34.31 553 ILE A N 1
ATOM 4393 C CA . ILE A 1 553 ? -47.234 12.316 35.590 1.00 34.31 553 ILE A CA 1
ATOM 4394 C C . ILE A 1 553 ? -48.249 13.459 35.442 1.00 34.31 553 ILE A C 1
ATOM 4396 O O . ILE A 1 553 ? -49.405 13.336 35.845 1.00 34.31 553 ILE A O 1
ATOM 4400 N N . GLN A 1 554 ? -47.816 14.577 34.856 1.00 31.84 554 GLN A N 1
ATOM 4401 C CA . GLN A 1 554 ? -48.718 15.593 34.318 1.00 31.84 554 GLN A CA 1
ATOM 4402 C C . GLN A 1 554 ? -48.968 15.303 32.836 1.00 31.84 554 GLN A C 1
ATOM 4404 O O . GLN A 1 554 ? -48.053 15.368 32.017 1.00 31.84 554 GLN A O 1
ATOM 4409 N N . GLU A 1 555 ? -50.220 14.998 32.496 1.00 34.91 555 GLU A N 1
ATOM 4410 C CA . GLU A 1 555 ? -50.683 14.891 31.113 1.00 34.91 555 GLU A CA 1
ATOM 4411 C C . GLU A 1 555 ? -50.732 16.284 30.453 1.00 34.91 555 GLU A C 1
ATOM 4413 O O . GLU A 1 555 ? -51.767 16.950 30.461 1.00 34.91 555 GLU A O 1
ATOM 4418 N N . GLU A 1 556 ? -49.629 16.729 29.846 1.00 29.19 556 GLU A N 1
ATOM 4419 C CA . GLU A 1 556 ? -49.652 17.816 28.855 1.00 29.19 556 GLU A CA 1
ATOM 4420 C C . GLU A 1 556 ? -49.238 17.306 27.467 1.00 29.19 556 GLU A C 1
ATOM 4422 O O . GLU A 1 556 ? -48.396 16.419 27.317 1.00 29.19 556 GLU A O 1
ATOM 4427 N N . LEU A 1 557 ? -49.907 17.822 26.431 1.00 38.62 557 LEU A N 1
ATOM 4428 C CA . LEU A 1 557 ? -49.945 17.190 25.113 1.00 38.62 557 LEU A CA 1
ATOM 4429 C C . LEU A 1 557 ? -48.777 17.572 24.186 1.00 38.62 557 LEU A C 1
ATOM 4431 O O . LEU A 1 557 ? -48.383 18.729 24.092 1.00 38.62 557 LEU A O 1
ATOM 4435 N N . HIS A 1 558 ? -48.393 16.592 23.360 1.00 40.16 558 HIS A N 1
ATOM 4436 C CA . HIS A 1 558 ? -47.714 16.726 22.062 1.00 40.16 558 HIS A CA 1
ATOM 4437 C C . HIS A 1 558 ? -46.283 17.305 22.030 1.00 40.16 558 HIS A C 1
ATOM 4439 O O . HIS A 1 558 ? -46.082 18.496 21.804 1.00 40.16 558 HIS A O 1
ATOM 4445 N N . SER A 1 559 ? -45.287 16.411 22.003 1.00 32.59 559 SER A N 1
ATOM 44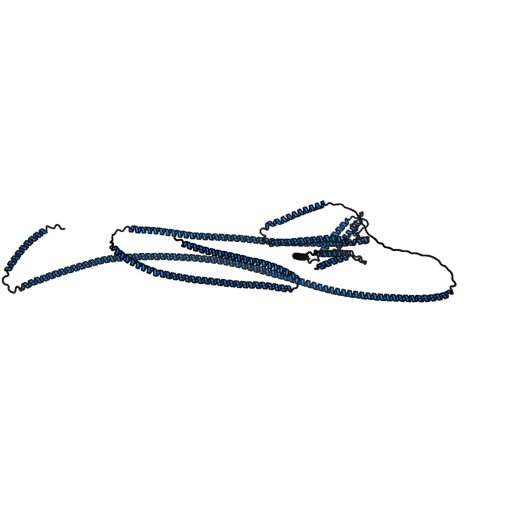46 C CA . SER A 1 559 ? -44.222 16.440 20.980 1.00 32.59 559 SER A CA 1
ATOM 4447 C C . SER A 1 559 ? -43.445 15.123 20.986 1.00 32.59 559 SER A C 1
ATOM 4449 O O . SER A 1 559 ? -42.815 14.797 21.989 1.00 32.59 559 SER A O 1
ATOM 4451 N N . ASP A 1 560 ? -43.412 14.404 19.863 1.00 38.75 560 ASP A N 1
ATOM 4452 C CA . ASP A 1 560 ? -42.575 13.206 19.721 1.00 38.75 560 ASP A CA 1
ATOM 4453 C C . ASP A 1 560 ? -41.085 13.570 19.820 1.00 38.75 560 ASP A C 1
ATOM 4455 O O . ASP A 1 560 ? -40.599 14.424 19.073 1.00 38.75 560 ASP A O 1
ATOM 4459 N N . ASN A 1 561 ? -40.348 12.937 20.739 1.00 29.86 561 ASN A N 1
ATOM 4460 C CA . ASN A 1 561 ? -38.888 13.045 20.813 1.00 29.86 561 ASN A CA 1
ATOM 4461 C C . ASN A 1 561 ? -38.286 11.843 21.585 1.00 29.86 561 ASN A C 1
ATOM 4463 O O . ASN A 1 561 ? -38.215 11.888 22.817 1.00 29.86 561 ASN A O 1
ATOM 4467 N N . PRO A 1 562 ? -37.854 10.760 20.903 1.00 35.03 562 PRO A N 1
ATOM 4468 C CA . PRO A 1 562 ? -37.522 9.476 21.547 1.00 35.03 562 PRO A CA 1
ATOM 4469 C C . PRO A 1 562 ? -36.283 9.520 22.462 1.00 35.03 562 PRO A C 1
ATOM 4471 O O . PRO A 1 562 ? -36.054 8.625 23.272 1.00 35.03 562 PRO A O 1
ATOM 4474 N N . THR A 1 563 ? -35.482 10.583 22.390 1.00 35.31 563 THR A N 1
ATOM 4475 C CA . THR A 1 563 ? -34.208 10.725 23.111 1.00 35.31 563 THR A CA 1
ATOM 4476 C C . THR A 1 563 ? -34.344 10.885 24.634 1.00 35.31 563 THR A C 1
ATOM 4478 O O . THR A 1 563 ? -33.328 10.881 25.328 1.00 35.31 563 THR A O 1
ATOM 4481 N N . ARG A 1 564 ? -35.558 11.068 25.183 1.00 32.94 564 ARG A N 1
ATOM 4482 C CA . ARG A 1 564 ? -35.768 11.248 26.637 1.00 32.94 564 ARG A CA 1
ATOM 4483 C C . ARG A 1 564 ? -35.913 9.922 27.396 1.00 32.94 564 ARG A C 1
ATOM 4485 O O . ARG A 1 564 ? -35.475 9.845 28.540 1.00 32.94 564 ARG A O 1
ATOM 4492 N N . GLU A 1 565 ? -36.460 8.882 26.770 1.00 34.84 565 GLU A N 1
ATOM 4493 C CA . GLU A 1 565 ? -36.688 7.580 27.421 1.00 34.84 565 GLU A CA 1
ATOM 4494 C C . GLU A 1 565 ? -35.390 6.773 27.558 1.00 34.84 565 GLU A C 1
ATOM 4496 O O . GLU A 1 565 ? -35.102 6.242 28.629 1.00 34.84 565 GLU A O 1
ATOM 4501 N N . GLN A 1 566 ? -34.533 6.782 26.530 1.00 35.81 566 GLN A N 1
ATOM 4502 C CA . GLN A 1 566 ? -33.224 6.108 26.566 1.00 35.81 566 GLN A CA 1
ATOM 4503 C C . GLN A 1 566 ? -32.316 6.635 27.696 1.00 35.81 566 GLN A C 1
ATOM 4505 O O . GLN A 1 566 ? -31.604 5.861 28.336 1.00 35.81 566 GLN A O 1
ATOM 4510 N N . LEU A 1 567 ? -32.390 7.937 27.999 1.00 31.84 567 LEU A N 1
ATOM 4511 C CA . LEU A 1 567 ? -31.666 8.552 29.119 1.00 31.84 567 LEU A CA 1
ATOM 4512 C C . LEU A 1 567 ? -32.259 8.195 30.495 1.00 31.84 567 LEU A C 1
ATOM 4514 O O . LEU A 1 567 ? -31.534 8.225 31.485 1.00 31.84 567 LEU A O 1
ATOM 4518 N N . SER A 1 568 ? -33.543 7.827 30.566 1.00 31.25 568 SER A N 1
ATOM 4519 C CA . SER A 1 568 ? -34.170 7.297 31.787 1.00 31.25 568 SER A CA 1
ATOM 4520 C C . SER A 1 568 ? -33.718 5.856 32.059 1.00 31.25 568 SER A C 1
ATOM 4522 O O . SER A 1 568 ? -33.298 5.533 33.171 1.00 31.25 568 SER A O 1
ATOM 4524 N N . GLY A 1 569 ? -33.698 5.008 31.022 1.00 31.47 569 GLY A N 1
ATOM 4525 C CA . GLY A 1 569 ? -33.200 3.631 31.116 1.00 31.47 569 GLY A CA 1
ATOM 4526 C C . GLY A 1 569 ? -31.734 3.560 31.558 1.00 31.47 569 GLY A C 1
ATOM 4527 O O . GLY A 1 569 ? -31.409 2.873 32.526 1.00 31.47 569 GLY A O 1
ATOM 4528 N N . GLN A 1 570 ? -30.853 4.346 30.928 1.00 33.50 570 GLN A N 1
ATOM 4529 C CA . GLN A 1 570 ? -29.433 4.401 31.308 1.00 33.50 570 GLN A CA 1
ATOM 4530 C C . GLN A 1 570 ? -29.189 4.990 32.710 1.00 33.50 570 GLN A C 1
ATOM 4532 O O . GLN A 1 570 ? -28.186 4.655 33.336 1.00 33.50 570 GLN A O 1
ATOM 4537 N N . ALA A 1 571 ? -30.097 5.820 33.237 1.00 30.41 571 ALA A N 1
ATOM 4538 C CA . ALA A 1 571 ? -30.014 6.301 34.616 1.00 30.41 571 ALA A CA 1
ATOM 4539 C C . ALA A 1 571 ? -30.393 5.221 35.649 1.00 30.41 571 ALA A C 1
ATOM 4541 O O . ALA A 1 571 ? -29.828 5.217 36.742 1.00 30.41 571 ALA A O 1
ATOM 4542 N N . ARG A 1 572 ? -31.295 4.284 35.313 1.00 32.69 572 ARG A N 1
ATOM 4543 C CA . ARG A 1 572 ? -31.595 3.116 36.165 1.00 32.69 572 ARG A CA 1
ATOM 4544 C C . ARG A 1 572 ? -30.453 2.100 36.166 1.00 32.69 572 ARG A C 1
ATOM 4546 O O . ARG A 1 572 ? -30.013 1.705 37.239 1.00 32.69 572 ARG A O 1
ATOM 4553 N N . GLY A 1 573 ? -29.905 1.760 34.997 1.00 30.62 573 GLY A N 1
ATOM 4554 C CA . GLY A 1 573 ? -28.825 0.764 34.865 1.00 30.62 573 GLY A CA 1
ATOM 4555 C C . GLY A 1 573 ? -27.494 1.114 35.556 1.00 30.62 573 GLY A C 1
ATOM 4556 O O . GLY A 1 573 ? -26.618 0.263 35.650 1.00 30.62 573 GLY A O 1
ATOM 4557 N N . LEU A 1 574 ? -27.326 2.346 36.055 1.00 34.72 574 LEU A N 1
ATOM 4558 C CA . LEU A 1 574 ? -26.163 2.766 36.853 1.00 34.72 574 LEU A CA 1
ATOM 4559 C C . LEU A 1 574 ? -26.433 2.825 38.368 1.00 34.72 574 LEU A C 1
ATOM 4561 O O . LEU A 1 574 ? -25.501 3.064 39.133 1.00 34.72 574 LEU A O 1
ATOM 4565 N N . ALA A 1 575 ? -27.672 2.596 38.813 1.00 32.09 575 ALA A N 1
ATOM 4566 C CA . ALA A 1 575 ? -28.007 2.477 40.235 1.00 32.09 575 ALA A CA 1
ATOM 4567 C C . ALA A 1 575 ? -27.722 1.071 40.802 1.00 32.09 575 ALA A C 1
ATOM 4569 O O . ALA A 1 575 ? -27.697 0.898 42.017 1.00 32.09 575 ALA A O 1
ATOM 4570 N N . ASP A 1 576 ? -27.496 0.085 39.929 1.00 31.86 576 ASP A N 1
ATOM 4571 C CA . ASP A 1 576 ? -27.539 -1.345 40.264 1.00 31.86 576 ASP A CA 1
ATOM 4572 C C . ASP A 1 576 ? -26.159 -1.978 40.544 1.00 31.86 576 ASP A C 1
ATOM 4574 O O . ASP A 1 576 ? -26.010 -3.189 40.685 1.00 31.86 576 ASP A O 1
ATOM 4578 N N . VAL A 1 577 ? -25.109 -1.157 40.671 1.00 31.44 577 VAL A N 1
ATOM 4579 C CA . VAL A 1 577 ? -23.760 -1.621 41.045 1.00 31.44 577 VAL A CA 1
ATOM 4580 C C . VAL A 1 577 ? -23.651 -1.760 42.570 1.00 31.44 577 VAL A C 1
ATOM 4582 O O . VAL A 1 577 ? -22.918 -1.023 43.231 1.00 31.44 577 VAL A O 1
ATOM 4585 N N . SER A 1 578 ? -24.384 -2.724 43.131 1.00 30.19 578 SER A N 1
ATOM 4586 C CA . SER A 1 578 ? -24.215 -3.184 44.516 1.00 30.19 578 SER A CA 1
ATOM 4587 C C . SER A 1 578 ? -23.212 -4.347 44.559 1.00 30.19 578 SER A C 1
ATOM 4589 O O . SER A 1 578 ? -23.507 -5.412 44.016 1.00 30.19 578 SER A O 1
ATOM 4591 N N . PRO A 1 579 ? -22.019 -4.199 45.173 1.00 31.34 579 PRO A N 1
ATOM 4592 C CA . PRO A 1 579 ? -21.044 -5.288 45.248 1.00 31.34 579 PRO A CA 1
ATOM 4593 C C . PRO A 1 579 ? -21.569 -6.485 46.070 1.00 31.34 579 PRO A C 1
ATOM 4595 O O . PRO A 1 579 ? -22.223 -6.248 47.088 1.00 31.34 579 PRO A O 1
ATOM 4598 N N . PRO A 1 580 ? -21.236 -7.752 45.735 1.00 33.34 580 PRO A N 1
ATOM 4599 C CA . PRO A 1 580 ? -21.783 -8.945 46.411 1.00 33.34 580 PRO A CA 1
ATOM 4600 C C . PRO A 1 580 ? -21.343 -9.194 47.873 1.00 33.34 580 PRO A C 1
ATOM 4602 O O . PRO A 1 580 ? -21.451 -10.315 48.364 1.00 33.34 580 PRO A O 1
ATOM 4605 N N . GLU A 1 581 ? -20.825 -8.186 48.580 1.00 38.00 581 GLU A N 1
ATOM 4606 C CA . GLU A 1 581 ? -20.201 -8.302 49.908 1.00 38.00 581 GLU A CA 1
ATOM 4607 C C . GLU A 1 581 ? -20.950 -7.469 50.969 1.00 38.00 581 GLU A C 1
ATOM 4609 O O . GLU A 1 581 ? -20.378 -6.592 51.616 1.00 38.00 581 GLU A O 1
ATOM 4614 N N . LEU A 1 582 ? -22.252 -7.723 51.155 1.00 44.72 582 LEU A N 1
ATOM 4615 C CA . LEU A 1 582 ? -23.087 -6.971 52.110 1.00 44.72 582 LEU A CA 1
ATOM 4616 C C . LEU A 1 582 ? -22.958 -7.436 53.578 1.00 44.72 582 LEU A C 1
ATOM 4618 O O . LEU A 1 582 ? -23.139 -6.634 54.492 1.00 44.72 582 LEU A O 1
ATOM 4622 N N . ALA A 1 583 ? -22.555 -8.684 53.839 1.00 38.62 583 ALA A N 1
ATOM 4623 C CA . ALA A 1 583 ? -22.444 -9.200 55.212 1.00 38.62 583 ALA A CA 1
ATOM 4624 C C . ALA A 1 583 ? -21.446 -8.430 56.124 1.00 38.62 583 ALA A C 1
ATOM 4626 O O . ALA A 1 583 ? -21.772 -8.201 57.287 1.00 38.62 583 ALA A O 1
ATOM 4627 N N . PRO A 1 584 ? -20.266 -7.960 55.656 1.00 43.72 584 PRO A N 1
ATOM 4628 C CA . PRO A 1 584 ? -19.373 -7.105 56.455 1.00 43.72 584 PRO A CA 1
ATOM 4629 C C . PRO A 1 584 ? -19.815 -5.631 56.523 1.00 43.72 584 PRO A C 1
ATOM 4631 O O . PRO A 1 584 ? -19.176 -4.816 57.196 1.00 43.72 584 PRO A O 1
ATOM 4634 N N . TYR A 1 585 ? -20.845 -5.253 55.761 1.00 50.53 585 TYR A N 1
ATOM 4635 C CA . TYR A 1 585 ? -21.240 -3.866 55.539 1.00 50.53 585 TYR A CA 1
ATOM 4636 C C . TYR A 1 585 ? -22.281 -3.390 56.562 1.00 50.53 585 TYR A C 1
ATOM 4638 O O . TYR A 1 585 ? -22.087 -2.325 57.156 1.00 50.53 585 TYR A O 1
ATOM 4646 N N . GLU A 1 586 ? -23.310 -4.198 56.845 1.00 54.78 586 GLU A N 1
ATOM 4647 C CA . GLU A 1 586 ? -24.339 -3.902 57.859 1.00 54.78 586 GLU A CA 1
ATOM 4648 C C . GLU A 1 586 ? -23.723 -3.574 59.230 1.00 54.78 586 GLU A C 1
ATOM 4650 O O . GLU A 1 586 ? -23.991 -2.506 59.790 1.00 54.78 586 GLU A O 1
ATOM 4655 N N . GLU A 1 587 ? -22.821 -4.429 59.737 1.00 58.72 587 GLU A N 1
ATOM 4656 C CA . GLU A 1 587 ? -22.121 -4.205 61.012 1.00 58.72 587 GLU A CA 1
ATOM 4657 C C . GLU A 1 587 ? -21.373 -2.862 61.026 1.00 58.72 587 GLU A C 1
ATOM 4659 O O . GLU A 1 587 ? -21.372 -2.137 62.026 1.00 58.72 587 GLU A O 1
ATOM 4664 N N . GLN A 1 588 ? -20.758 -2.480 59.901 1.00 65.44 588 GLN A N 1
ATOM 4665 C CA . GLN A 1 588 ? -19.999 -1.237 59.811 1.00 65.44 588 GLN A CA 1
ATOM 4666 C C . GLN A 1 588 ? -20.905 0.006 59.797 1.00 65.44 588 GLN A C 1
ATOM 4668 O O . GLN A 1 588 ? -20.491 1.058 60.294 1.00 65.44 588 GLN A O 1
ATOM 4673 N N . VAL A 1 589 ? -22.127 -0.082 59.261 1.00 71.31 589 VAL A N 1
ATOM 4674 C CA . VAL A 1 589 ? -23.112 1.013 59.329 1.00 71.31 589 VAL A CA 1
ATOM 4675 C C . VAL A 1 589 ? -23.732 1.097 60.726 1.00 71.31 589 VAL A C 1
ATOM 4677 O O . VAL A 1 589 ? -23.762 2.188 61.297 1.00 71.31 589 VAL A O 1
ATOM 4680 N N . GLN A 1 590 ? -24.108 -0.031 61.340 1.00 73.31 590 GLN A N 1
ATOM 4681 C CA . GLN A 1 590 ? -24.624 -0.078 62.718 1.00 73.31 590 GLN A CA 1
ATOM 4682 C C . GLN A 1 590 ? -23.611 0.502 63.729 1.00 73.31 590 GLN A C 1
ATOM 4684 O O . GLN A 1 590 ? -23.967 1.329 64.576 1.00 73.31 590 GLN A O 1
ATOM 4689 N N . LEU A 1 591 ? -22.318 0.177 63.587 1.00 79.75 591 LEU A N 1
ATOM 4690 C CA . LEU A 1 591 ? -21.239 0.762 64.395 1.00 79.75 591 LEU A CA 1
ATOM 4691 C C . LEU A 1 591 ? -21.114 2.286 64.215 1.00 79.75 591 LEU A C 1
ATOM 4693 O O . LEU A 1 591 ? -20.947 3.007 65.206 1.00 79.75 591 LEU A O 1
ATOM 4697 N N . LYS A 1 592 ? -21.217 2.800 62.980 1.00 82.81 592 LYS A N 1
ATOM 4698 C CA . LYS A 1 592 ? -21.219 4.252 62.705 1.00 82.81 592 LYS A CA 1
ATOM 4699 C C . LYS A 1 592 ? -22.455 4.927 63.309 1.00 82.81 592 LYS A C 1
ATOM 4701 O O . LYS A 1 592 ? -22.321 5.990 63.918 1.00 82.81 592 LYS A O 1
ATOM 4706 N N . LEU A 1 593 ? -23.629 4.304 63.204 1.00 84.81 593 LEU A N 1
ATOM 4707 C CA . LEU A 1 593 ? -24.897 4.820 63.726 1.00 84.81 593 LEU A CA 1
ATOM 4708 C C . LEU A 1 593 ? -24.875 4.928 65.254 1.00 84.81 593 LEU A C 1
ATOM 4710 O O . LEU A 1 593 ? -25.123 6.008 65.792 1.00 84.81 593 LEU A O 1
ATOM 4714 N N . ALA A 1 594 ? -24.446 3.875 65.956 1.00 84.50 594 ALA A N 1
ATOM 4715 C CA . ALA A 1 594 ? -24.234 3.898 67.405 1.00 84.50 594 ALA A CA 1
ATOM 4716 C C . ALA A 1 594 ? -23.278 5.027 67.851 1.00 84.50 594 ALA A C 1
ATOM 4718 O O . ALA A 1 594 ? -23.481 5.659 68.893 1.00 84.50 594 ALA A O 1
ATOM 4719 N N . VAL A 1 595 ? -22.253 5.335 67.047 1.00 86.31 595 VAL A N 1
ATOM 4720 C CA . VAL A 1 595 ? -21.350 6.471 67.288 1.00 86.31 595 VAL A CA 1
ATOM 4721 C C . VAL A 1 595 ? -22.041 7.824 67.061 1.00 86.31 595 VAL A C 1
ATOM 4723 O O . VAL A 1 595 ? -21.806 8.737 67.854 1.00 86.31 595 VAL A O 1
ATOM 4726 N N . GLN A 1 596 ? -22.900 7.982 66.047 1.00 83.00 596 GLN A N 1
ATOM 4727 C CA . GLN A 1 596 ? -23.659 9.227 65.837 1.00 83.00 596 GLN A CA 1
ATOM 4728 C C . GLN A 1 596 ? -24.695 9.463 66.952 1.00 83.00 596 GLN A C 1
ATOM 4730 O O . GLN A 1 596 ? -24.716 10.552 67.530 1.00 83.00 596 GLN A O 1
ATOM 4735 N N . LEU A 1 597 ? -25.473 8.446 67.349 1.00 85.94 597 LEU A N 1
ATOM 4736 C CA . LEU A 1 597 ? -26.445 8.572 68.447 1.00 85.94 597 LEU A CA 1
ATOM 4737 C C . LEU A 1 597 ? -25.764 8.972 69.766 1.00 85.94 597 LEU A C 1
ATOM 4739 O O . LEU A 1 597 ? -26.206 9.906 70.435 1.00 85.94 597 LEU A O 1
ATOM 4743 N N . ARG A 1 598 ? -24.615 8.363 70.099 1.00 86.88 598 ARG A N 1
ATOM 4744 C CA . ARG A 1 598 ? -23.812 8.740 71.281 1.00 86.88 598 ARG A CA 1
ATOM 4745 C C . ARG A 1 598 ? -23.182 10.133 71.189 1.00 86.88 598 ARG A C 1
ATOM 4747 O O . ARG A 1 598 ? -22.844 10.697 72.227 1.00 86.88 598 ARG A O 1
ATOM 4754 N N . LYS A 1 599 ? -23.007 10.725 70.000 1.00 85.06 599 LYS A N 1
ATOM 4755 C CA . LYS A 1 599 ? -22.685 12.165 69.884 1.00 85.06 599 LYS A CA 1
ATOM 4756 C C . LYS A 1 599 ? -23.922 13.012 70.178 1.00 85.06 599 LYS A C 1
ATOM 4758 O O . LYS A 1 599 ? -23.819 13.982 70.924 1.00 85.06 599 LYS A O 1
ATOM 4763 N N . ARG A 1 600 ? -25.086 12.640 69.633 1.00 82.31 600 ARG A N 1
ATOM 4764 C CA . ARG A 1 600 ? -26.344 13.382 69.808 1.00 82.31 600 ARG A CA 1
ATOM 4765 C C . ARG A 1 600 ? -26.786 13.417 71.273 1.00 82.31 600 ARG A C 1
ATOM 4767 O O . ARG A 1 600 ? -27.060 14.498 71.785 1.00 82.31 600 ARG A O 1
ATOM 4774 N N . ALA A 1 601 ? -26.725 12.282 71.968 1.00 82.81 601 ALA A N 1
ATOM 4775 C CA . ALA A 1 601 ? -27.002 12.179 73.400 1.00 82.81 601 ALA A CA 1
ATOM 4776 C C . ALA A 1 601 ? -26.072 13.048 74.267 1.00 82.81 601 ALA A C 1
ATOM 4778 O O . ALA A 1 601 ? -26.519 13.656 75.238 1.00 82.81 601 ALA A O 1
ATOM 4779 N N . LYS A 1 602 ? -24.790 13.180 73.896 1.00 82.06 602 LYS A N 1
ATOM 4780 C CA . LYS A 1 602 ? -23.841 14.071 74.591 1.00 82.06 602 LYS A CA 1
ATOM 4781 C C . LYS A 1 602 ? -24.178 15.548 74.410 1.00 82.06 602 LYS A C 1
ATOM 4783 O O . LYS A 1 602 ? -24.024 16.309 75.359 1.00 82.06 602 LYS A O 1
ATOM 4788 N N . VAL A 1 603 ? -24.670 15.946 73.235 1.00 80.12 603 VAL A N 1
ATOM 4789 C CA . VAL A 1 603 ? -25.155 17.317 72.993 1.00 80.12 603 VAL A CA 1
ATOM 4790 C C . VAL A 1 603 ? -26.429 17.594 73.799 1.00 80.12 603 VAL A C 1
ATOM 4792 O O . VAL A 1 603 ? -26.540 18.654 74.405 1.00 80.12 603 VAL A O 1
ATOM 4795 N N . LEU A 1 604 ? -27.357 16.636 73.887 1.00 76.50 604 LEU A N 1
ATOM 4796 C CA . LEU A 1 604 ? -28.562 16.761 74.720 1.00 76.50 604 LEU A CA 1
ATOM 4797 C C . LEU A 1 604 ? -28.215 16.862 76.220 1.00 76.50 604 LEU A C 1
ATOM 4799 O O . LEU A 1 604 ? -28.707 17.759 76.900 1.00 76.50 604 LEU A O 1
ATOM 4803 N N . HIS A 1 605 ? -27.278 16.041 76.712 1.00 78.31 605 HIS A N 1
ATOM 4804 C CA . HIS A 1 605 ? -26.720 16.161 78.068 1.00 78.31 605 HIS A CA 1
ATOM 4805 C C . HIS A 1 605 ? -26.060 17.525 78.334 1.00 78.31 605 HIS A C 1
ATOM 4807 O O . HIS A 1 605 ? -26.109 18.008 79.465 1.00 78.31 605 HIS A O 1
ATOM 4813 N N . GLN A 1 606 ? -25.407 18.131 77.336 1.00 75.06 606 GLN A N 1
ATOM 4814 C CA . GLN A 1 606 ? -24.804 19.464 77.457 1.00 75.06 606 GLN A CA 1
ATOM 4815 C C . GLN A 1 606 ? -25.882 20.550 77.541 1.00 75.06 606 GLN A C 1
ATOM 4817 O O . GLN A 1 606 ? -25.856 21.344 78.474 1.00 75.06 606 GLN A O 1
ATOM 4822 N N . LEU A 1 607 ? -26.877 20.520 76.650 1.00 72.56 607 LEU A N 1
ATOM 4823 C CA . LEU A 1 607 ? -28.013 21.448 76.675 1.00 72.56 607 LEU A CA 1
ATOM 4824 C C . LEU A 1 607 ? -28.801 21.354 77.993 1.00 72.56 607 LEU A C 1
ATOM 4826 O O . LEU A 1 607 ? -29.152 22.377 78.572 1.00 72.56 607 LEU A O 1
ATOM 4830 N N . CYS A 1 608 ? -28.999 20.145 78.530 1.00 72.62 608 CYS A N 1
ATOM 4831 C CA . CYS A 1 608 ? -29.616 19.945 79.844 1.00 72.62 608 CYS A CA 1
ATOM 4832 C C . CYS A 1 608 ? -28.807 20.578 80.998 1.00 72.62 608 CYS A C 1
ATOM 4834 O O . CYS A 1 608 ? -29.392 21.021 81.984 1.00 72.62 608 CYS A O 1
ATOM 4836 N N . GLN A 1 609 ? -27.474 20.645 80.893 1.00 72.12 609 GLN A N 1
ATOM 4837 C CA . GLN A 1 609 ? -26.606 21.283 81.896 1.00 72.12 609 GLN A CA 1
ATOM 4838 C C . GLN A 1 609 ? -26.568 22.817 81.785 1.00 72.12 609 GLN A C 1
ATOM 4840 O O . GLN A 1 609 ? -26.128 23.479 82.725 1.00 72.12 609 GLN A O 1
ATOM 4845 N N . GLU A 1 610 ? -27.029 23.384 80.668 1.00 70.19 610 GLU A N 1
ATOM 4846 C CA . GLU A 1 610 ? -27.147 24.834 80.461 1.00 70.19 610 GLU A CA 1
ATOM 4847 C C . GLU A 1 610 ? -28.496 25.401 80.956 1.00 70.19 610 GLU A C 1
ATOM 4849 O O . GLU A 1 610 ? -28.636 26.617 81.098 1.00 70.19 610 GLU A O 1
ATOM 4854 N N . ILE A 1 611 ? -29.471 24.541 81.289 1.00 68.50 611 ILE A N 1
ATOM 4855 C CA . ILE A 1 611 ? -30.764 24.939 81.871 1.00 68.50 611 ILE A CA 1
ATOM 4856 C C . ILE A 1 611 ? -30.591 25.274 83.372 1.00 68.50 611 ILE A C 1
ATOM 4858 O O . ILE A 1 611 ? -30.134 24.429 84.148 1.00 68.50 611 ILE A O 1
ATOM 4862 N N . PRO A 1 612 ? -30.956 26.489 83.831 1.00 55.19 612 PRO A N 1
ATOM 4863 C CA . PRO A 1 612 ? -30.683 26.934 85.197 1.00 55.19 612 PRO A CA 1
ATOM 4864 C C . PRO A 1 612 ? -31.663 26.343 86.226 1.00 55.19 612 PRO A C 1
ATOM 4866 O O . PRO A 1 612 ? -32.827 26.730 86.284 1.00 55.19 612 PRO A O 1
ATOM 4869 N N . SER A 1 613 ? -31.180 25.455 87.100 1.00 50.53 613 SER A N 1
ATOM 4870 C CA . SER A 1 613 ? -31.967 24.891 88.213 1.00 50.53 613 SER A CA 1
ATOM 4871 C C . SER A 1 613 ? -32.110 25.890 89.376 1.00 50.53 613 SER A C 1
ATOM 4873 O O . SER A 1 613 ? -31.102 26.354 89.917 1.00 50.53 613 SER A O 1
ATOM 4875 N N . SER A 1 614 ? -33.333 26.193 89.830 1.00 47.53 614 SER A N 1
ATOM 4876 C CA . SER A 1 614 ? -33.595 27.269 90.810 1.00 47.53 614 SER A CA 1
ATOM 4877 C C . SER A 1 614 ? -33.388 26.899 92.297 1.00 47.53 614 SER A C 1
ATOM 4879 O O . SER A 1 614 ? -33.799 27.634 93.196 1.00 47.53 614 SER A O 1
ATOM 4881 N N . SER A 1 615 ? -32.665 25.812 92.611 1.00 43.12 615 SER A N 1
ATOM 4882 C CA . SER A 1 615 ? -32.365 25.409 93.999 1.00 43.12 615 SER A CA 1
ATOM 4883 C C . SER A 1 615 ? -30.975 25.857 94.485 1.00 43.12 615 SER A C 1
ATOM 4885 O O . SER A 1 615 ? -29.958 25.202 94.242 1.00 43.12 615 SER A O 1
ATOM 4887 N N . GLY A 1 616 ? -30.921 26.951 95.250 1.00 42.53 616 GLY A N 1
ATOM 4888 C CA . GLY A 1 616 ? -29.690 27.536 95.805 1.00 42.53 616 GLY A CA 1
ATOM 4889 C C . GLY A 1 616 ? -29.030 26.776 96.972 1.00 42.53 616 GLY A C 1
ATOM 4890 O O . GLY A 1 616 ? -28.741 27.387 98.000 1.00 42.53 616 GLY A O 1
ATOM 4891 N N . SER A 1 617 ? -28.748 25.474 96.839 1.00 38.69 617 SER A N 1
ATOM 4892 C CA . SER A 1 617 ? -28.026 24.675 97.847 1.00 38.69 617 SER A CA 1
ATOM 4893 C C . SER A 1 617 ? -26.642 24.231 97.357 1.00 38.69 617 SER A C 1
ATOM 4895 O O . SER A 1 617 ? -26.524 23.363 96.495 1.00 38.69 617 SER A O 1
ATOM 4897 N N . LYS A 1 618 ? -25.571 24.783 97.944 1.00 43.38 618 LYS A N 1
ATOM 4898 C CA . LYS A 1 618 ? -24.189 24.342 97.681 1.00 43.38 618 LYS A CA 1
ATOM 4899 C C . LYS A 1 618 ? -23.902 23.003 98.370 1.00 43.38 618 LYS A C 1
ATOM 4901 O O . LYS A 1 618 ? -23.483 22.990 99.525 1.00 43.38 618 LYS A O 1
ATOM 4906 N N . GLY A 1 619 ? -24.077 21.901 97.651 1.00 44.12 619 GLY A N 1
ATOM 4907 C CA . GLY A 1 619 ? -23.701 20.567 98.112 1.00 44.12 619 GLY A CA 1
ATOM 4908 C C . GLY A 1 619 ? -24.061 19.499 97.084 1.00 44.12 619 GLY A C 1
ATOM 4909 O O . GLY A 1 619 ? -25.213 19.419 96.681 1.00 44.12 619 GLY A O 1
ATOM 4910 N N . GLU A 1 620 ? -23.066 18.687 96.719 1.00 37.22 620 GLU A N 1
ATOM 4911 C CA . GLU A 1 620 ? -23.169 17.537 95.804 1.00 37.22 620 GLU A CA 1
ATOM 4912 C C . GLU A 1 620 ? -23.477 17.880 94.329 1.00 37.22 620 GLU A C 1
ATOM 4914 O O . GLU A 1 620 ? -23.921 18.971 93.979 1.00 37.22 620 GLU A O 1
ATOM 4919 N N . SER A 1 621 ? -23.090 16.977 93.422 1.00 38.47 621 SER A N 1
ATOM 4920 C CA . SER A 1 621 ? -23.093 17.228 91.973 1.00 38.47 621 SER A CA 1
ATOM 4921 C C . SER A 1 621 ? -24.454 16.918 91.355 1.00 38.47 621 SER A C 1
ATOM 4923 O O . SER A 1 621 ? -24.972 15.819 91.551 1.00 38.47 621 SER A O 1
ATOM 4925 N N . SER A 1 622 ? -24.992 17.826 90.532 1.00 45.56 622 SER A N 1
ATOM 4926 C CA . SER A 1 622 ? -26.253 17.594 89.803 1.00 45.56 622 SER A CA 1
ATOM 4927 C C . SER A 1 622 ? -26.202 16.311 88.953 1.00 45.56 622 SER A C 1
ATOM 4929 O O . SER A 1 622 ? -27.124 15.499 88.979 1.00 45.56 622 SER A O 1
ATOM 4931 N N . ALA A 1 623 ? -25.044 16.023 88.343 1.00 39.03 623 ALA A N 1
ATOM 4932 C CA . ALA A 1 623 ? -24.789 14.807 87.563 1.00 39.03 623 ALA A CA 1
ATOM 4933 C C . ALA A 1 623 ? -24.726 13.498 88.391 1.00 39.03 623 ALA A C 1
ATOM 4935 O O . ALA A 1 623 ? -24.464 12.432 87.833 1.00 39.03 623 ALA A O 1
ATOM 4936 N N . ALA A 1 624 ? -24.918 13.557 89.715 1.00 40.03 624 ALA A N 1
ATOM 4937 C CA . ALA A 1 624 ? -25.169 12.392 90.570 1.00 40.03 624 ALA A CA 1
ATOM 4938 C C . ALA A 1 624 ? -26.666 12.198 90.885 1.00 40.03 624 ALA A C 1
ATOM 4940 O O . ALA A 1 624 ? -27.064 11.095 91.250 1.00 40.03 624 ALA A O 1
ATOM 4941 N N . LYS A 1 625 ? -27.499 13.235 90.711 1.00 42.88 625 LYS A N 1
ATOM 4942 C CA . LYS A 1 625 ? -28.959 13.155 90.859 1.00 42.88 625 LYS A CA 1
ATOM 4943 C C . LYS A 1 625 ? -29.594 12.488 89.637 1.00 42.88 625 LYS A C 1
ATOM 4945 O O . LYS A 1 625 ? -30.307 11.509 89.811 1.00 42.88 625 LYS A O 1
ATOM 4950 N N . GLY A 1 626 ? -29.230 12.930 88.428 1.00 42.78 626 GLY A N 1
ATOM 4951 C CA . GLY A 1 626 ? -29.721 12.377 87.153 1.00 42.78 626 GLY A CA 1
ATOM 4952 C C . GLY A 1 626 ? -29.553 10.858 86.997 1.00 42.78 626 GLY A C 1
ATOM 4953 O O . GLY A 1 626 ? -30.426 10.182 86.465 1.00 42.78 626 GLY A O 1
ATOM 4954 N N . ARG A 1 627 ? -28.481 10.271 87.554 1.00 38.62 627 ARG A N 1
ATOM 4955 C CA . ARG A 1 627 ? -28.286 8.807 87.540 1.00 38.62 627 ARG A CA 1
ATOM 4956 C C . ARG A 1 627 ? -29.089 8.029 88.584 1.00 38.62 627 ARG A C 1
ATOM 4958 O O . ARG A 1 627 ? -29.237 6.828 88.416 1.00 38.62 627 ARG A O 1
ATOM 4965 N N . ARG A 1 628 ? -29.603 8.665 89.642 1.00 37.72 628 ARG A N 1
ATOM 4966 C CA . ARG A 1 628 ? -30.277 7.955 90.744 1.00 37.72 628 ARG A CA 1
ATOM 4967 C C . ARG A 1 628 ? -31.733 7.582 90.433 1.00 37.72 628 ARG A C 1
ATOM 4969 O O . ARG A 1 628 ? -32.282 6.715 91.101 1.00 37.72 628 ARG A O 1
ATOM 4976 N N . TRP A 1 629 ? -32.348 8.197 89.421 1.00 43.75 629 TRP A N 1
ATOM 4977 C CA . TRP A 1 629 ? -33.750 7.948 89.057 1.00 43.75 629 TRP A CA 1
ATOM 4978 C C . TRP A 1 629 ? -34.010 6.570 88.413 1.00 43.75 629 TRP A C 1
ATOM 4980 O O . TRP A 1 629 ? -35.165 6.175 88.317 1.00 43.75 629 TRP A O 1
ATOM 4990 N N . LEU A 1 630 ? -32.973 5.845 87.967 1.00 45.31 630 LEU A N 1
ATOM 4991 C CA . LEU A 1 630 ? -33.114 4.501 87.375 1.00 45.31 630 LEU A CA 1
ATOM 4992 C C . LEU A 1 630 ? -33.112 3.366 88.415 1.00 45.31 630 LEU A C 1
ATOM 4994 O O . LEU A 1 630 ? -33.659 2.303 88.143 1.00 45.31 630 LEU A O 1
ATOM 4998 N N . ASP A 1 631 ? -32.506 3.577 89.588 1.00 40.38 631 ASP A N 1
ATOM 4999 C CA . ASP A 1 631 ? -32.267 2.511 90.575 1.00 40.38 631 ASP A CA 1
ATOM 5000 C C . ASP A 1 631 ? -33.427 2.322 91.585 1.00 40.38 631 ASP A C 1
ATOM 5002 O O . ASP A 1 631 ? -33.387 1.393 92.392 1.00 40.38 631 ASP A O 1
ATOM 5006 N N . ASP A 1 632 ? -34.432 3.212 91.595 1.00 40.34 632 ASP A N 1
ATOM 5007 C CA . ASP A 1 632 ? -35.496 3.260 92.620 1.00 40.34 632 ASP A CA 1
ATOM 5008 C C . ASP A 1 632 ? -36.834 3.816 92.057 1.00 40.34 632 ASP A C 1
ATOM 5010 O O . ASP A 1 632 ? -37.101 5.023 92.169 1.00 40.34 632 ASP A O 1
ATOM 5014 N N . PRO A 1 633 ? -37.679 2.964 91.429 1.00 43.47 633 PRO A N 1
ATOM 5015 C CA . PRO A 1 633 ? -38.897 3.390 90.722 1.00 43.47 633 PRO A CA 1
ATOM 5016 C C . PRO A 1 633 ? -39.974 4.037 91.605 1.00 43.47 633 PRO A C 1
ATOM 5018 O O . PRO A 1 633 ? -40.741 4.870 91.124 1.00 43.47 633 PRO A O 1
ATOM 5021 N N . ASP A 1 634 ? -40.027 3.685 92.893 1.00 39.19 634 ASP A N 1
ATOM 5022 C CA . ASP A 1 634 ? -41.064 4.143 93.831 1.00 39.19 634 ASP A CA 1
ATOM 5023 C C . ASP A 1 634 ? -40.788 5.555 94.391 1.00 39.19 634 ASP A C 1
ATOM 5025 O O . ASP A 1 634 ? -41.615 6.134 95.100 1.00 39.19 634 ASP A O 1
ATOM 5029 N N . SER A 1 635 ? -39.622 6.135 94.083 1.00 42.12 635 SER A N 1
ATOM 5030 C CA . SER A 1 635 ? -39.173 7.421 94.635 1.00 42.12 635 SER A CA 1
ATOM 5031 C C . SER A 1 635 ? -39.771 8.667 93.957 1.00 42.12 635 SER A C 1
ATOM 5033 O O . SER A 1 635 ? -39.532 9.790 94.416 1.00 42.12 635 SER A O 1
ATOM 5035 N N . VAL A 1 636 ? -40.565 8.495 92.891 1.00 43.31 636 VAL A N 1
ATOM 5036 C CA . VAL A 1 636 ? -41.134 9.576 92.064 1.00 43.31 636 VAL A CA 1
ATOM 5037 C C . VAL A 1 636 ? -42.643 9.394 91.898 1.00 43.31 636 VAL A C 1
ATOM 5039 O O . VAL A 1 636 ? -43.137 8.277 91.772 1.00 43.31 636 VAL A O 1
ATOM 5042 N N . GLY A 1 637 ? -43.400 10.496 91.858 1.00 41.31 637 GLY A N 1
ATOM 5043 C CA . GLY A 1 637 ? -44.839 10.451 91.589 1.00 41.31 637 GLY A CA 1
ATOM 5044 C C . GLY A 1 637 ? -45.130 9.861 90.206 1.00 41.31 637 GLY A C 1
ATOM 5045 O O . GLY A 1 637 ? -44.826 10.484 89.192 1.00 41.31 637 GLY A O 1
ATOM 5046 N N . THR A 1 638 ? -45.755 8.683 90.172 1.00 40.50 638 THR A N 1
ATOM 5047 C CA . THR A 1 638 ? -45.860 7.802 88.990 1.00 40.50 638 THR A CA 1
ATOM 5048 C C . THR A 1 638 ? -46.586 8.417 87.782 1.00 40.50 638 THR A C 1
ATOM 5050 O O . THR A 1 638 ? -46.499 7.877 86.687 1.00 40.50 638 THR A O 1
ATOM 5053 N N . LEU A 1 639 ? -47.284 9.546 87.959 1.00 41.72 639 LEU A N 1
ATOM 5054 C CA . LEU A 1 639 ? -48.060 10.226 86.914 1.00 41.72 639 LEU A CA 1
ATOM 5055 C C . LEU A 1 639 ? -47.199 11.079 85.957 1.00 41.72 639 LEU A C 1
ATOM 5057 O O . LEU A 1 639 ? -47.551 11.203 84.783 1.00 41.72 639 LEU A O 1
ATOM 5061 N N . ASP A 1 640 ? -46.091 11.660 86.434 1.00 44.19 640 ASP A N 1
ATOM 5062 C CA . ASP A 1 640 ? -45.267 12.603 85.647 1.00 44.19 640 ASP A CA 1
ATOM 5063 C C . ASP A 1 640 ? -44.547 11.889 84.489 1.00 44.19 640 ASP A C 1
ATOM 5065 O O . ASP A 1 640 ? -44.499 12.380 83.361 1.00 44.19 640 ASP A O 1
ATOM 5069 N N . LEU A 1 641 ? -44.015 10.691 84.754 1.00 47.19 641 LEU A N 1
ATOM 5070 C CA . LEU A 1 641 ? -43.248 9.917 83.775 1.00 47.19 641 LEU A CA 1
ATOM 5071 C C . LEU A 1 641 ? -44.150 9.327 82.681 1.00 47.19 641 LEU A C 1
ATOM 5073 O O . LEU A 1 641 ? -43.810 9.389 81.500 1.00 47.19 641 LEU A O 1
ATOM 5077 N N . THR A 1 642 ? -45.325 8.804 83.050 1.00 51.31 642 THR A N 1
ATOM 5078 C CA . THR A 1 642 ? -46.287 8.195 82.111 1.00 51.31 642 THR A CA 1
ATOM 5079 C C . THR A 1 642 ? -46.820 9.165 81.059 1.00 51.31 642 THR A C 1
ATOM 5081 O O . THR A 1 642 ? -47.144 8.740 79.954 1.00 51.31 642 THR A O 1
ATOM 5084 N N . LEU A 1 643 ? -46.886 10.465 81.371 1.00 56.38 643 LEU A N 1
ATOM 5085 C CA . LEU A 1 643 ? -47.306 11.495 80.417 1.00 56.38 643 LEU A CA 1
ATOM 5086 C C . LEU A 1 643 ? -46.210 11.869 79.413 1.00 56.38 643 LEU A C 1
ATOM 5088 O O . LEU A 1 643 ? -46.535 12.320 78.317 1.00 56.38 643 LEU A O 1
ATOM 5092 N N . TYR A 1 644 ? -44.932 11.698 79.769 1.00 58.19 644 TYR A N 1
ATOM 5093 C CA . TYR A 1 644 ? -43.817 12.203 78.966 1.00 58.19 644 TYR A CA 1
ATOM 5094 C C . TYR A 1 644 ? -43.049 11.125 78.181 1.00 58.19 644 TYR A C 1
ATOM 5096 O O . TYR A 1 644 ? -42.524 11.411 77.104 1.00 58.19 644 TYR A O 1
ATOM 5104 N N . TRP A 1 645 ? -43.043 9.869 78.646 1.00 62.91 645 TRP A N 1
ATOM 51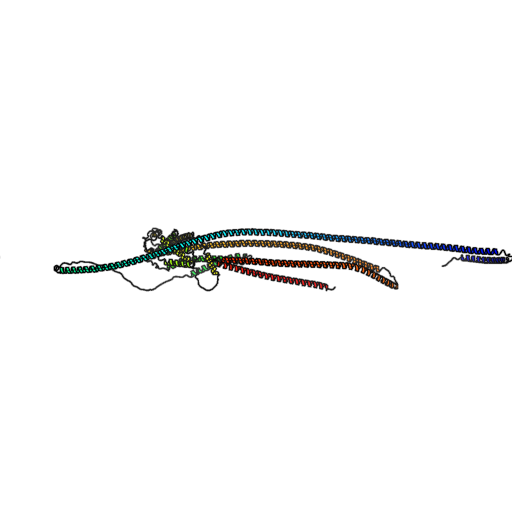05 C CA . TRP A 1 645 ? -42.411 8.748 77.933 1.00 62.91 645 TRP A CA 1
ATOM 5106 C C . TRP A 1 645 ? -42.778 8.637 76.437 1.00 62.91 645 TRP A C 1
ATOM 5108 O O . TRP A 1 645 ? -41.853 8.462 75.641 1.00 62.91 645 TRP A O 1
ATOM 5118 N N . PRO A 1 646 ? -44.053 8.753 76.002 1.00 64.56 646 PRO A N 1
ATOM 5119 C CA . PRO A 1 646 ? -44.403 8.589 74.588 1.00 64.56 646 PRO A CA 1
ATOM 5120 C C . PRO A 1 646 ? -43.684 9.583 73.666 1.00 64.56 646 PRO A C 1
ATOM 5122 O O . PRO A 1 646 ? -43.157 9.185 72.627 1.00 64.56 646 PRO A O 1
ATOM 5125 N N . GLU A 1 647 ? -43.598 10.851 74.079 1.00 65.12 647 GLU A N 1
ATOM 5126 C CA . GLU A 1 647 ? -42.959 11.921 73.306 1.00 65.12 647 GLU A CA 1
ATOM 5127 C C . GLU A 1 647 ? -41.449 11.677 73.165 1.00 65.12 647 GLU A C 1
ATOM 5129 O O . GLU A 1 647 ? -40.893 11.807 72.075 1.00 65.12 647 GLU A O 1
ATOM 5134 N N . VAL A 1 648 ? -40.785 11.222 74.236 1.00 70.31 648 VAL A N 1
ATOM 5135 C CA . VAL A 1 648 ? -39.350 10.877 74.224 1.00 70.31 648 VAL A CA 1
ATOM 5136 C C . VAL A 1 648 ? -39.045 9.736 73.273 1.00 70.31 648 VAL A C 1
ATOM 5138 O O . VAL A 1 648 ? -38.054 9.794 72.542 1.00 70.31 648 VAL A O 1
ATOM 5141 N N . LEU A 1 649 ? -39.876 8.693 73.265 1.00 72.69 649 LEU A N 1
ATOM 5142 C CA . LEU A 1 649 ? -39.663 7.543 72.390 1.00 72.69 649 LEU A CA 1
ATOM 5143 C C . LEU A 1 649 ? -39.858 7.925 70.915 1.00 72.69 649 LEU A C 1
ATOM 5145 O O . LEU A 1 649 ? -39.072 7.491 70.074 1.00 72.69 649 LEU A O 1
ATOM 5149 N N . VAL A 1 650 ? -40.829 8.791 70.605 1.00 70.81 650 VAL A N 1
ATOM 5150 C CA . VAL A 1 650 ? -41.040 9.340 69.253 1.00 70.81 650 VAL A CA 1
ATOM 5151 C C . VAL A 1 650 ? -39.877 10.246 68.827 1.00 70.81 650 VAL A C 1
ATOM 5153 O O . VAL A 1 650 ? -39.300 10.049 67.758 1.00 70.81 650 VAL A O 1
ATOM 5156 N N . GLN A 1 651 ? -39.463 11.188 69.675 1.00 71.00 651 GLN A N 1
ATOM 5157 C CA . GLN A 1 651 ? -38.343 12.101 69.415 1.00 71.00 651 GLN A CA 1
ATOM 5158 C C . GLN A 1 651 ? -36.995 11.349 69.286 1.00 71.00 651 GLN A C 1
ATOM 5160 O O . GLN A 1 651 ? -36.155 11.704 68.451 1.00 71.00 651 GLN A O 1
ATOM 5165 N N . SER A 1 652 ? -36.818 10.244 70.021 1.00 77.38 652 SER A N 1
ATOM 5166 C CA . SER A 1 652 ? -35.669 9.334 69.880 1.00 77.38 652 SER A CA 1
ATOM 5167 C C . SER A 1 652 ? -35.710 8.542 68.564 1.00 77.38 652 SER A C 1
ATOM 5169 O O . SER A 1 652 ? -34.679 8.415 67.903 1.00 77.38 652 SER A O 1
ATOM 5171 N N . GLN A 1 653 ? -36.885 8.067 68.127 1.00 77.62 653 GLN A N 1
ATOM 5172 C CA . GLN A 1 653 ? -37.070 7.411 66.820 1.00 77.62 653 GLN A CA 1
ATOM 5173 C C . GLN A 1 653 ? -36.787 8.365 65.652 1.00 77.62 653 GLN A C 1
ATOM 5175 O O . GLN A 1 653 ? -36.069 7.998 64.724 1.00 77.62 653 GLN A O 1
ATOM 5180 N N . VAL A 1 654 ? -37.283 9.607 65.705 1.00 73.69 654 VAL A N 1
ATOM 5181 C CA . VAL A 1 654 ? -36.994 10.628 64.680 1.00 73.69 654 VAL A CA 1
ATOM 5182 C C . VAL A 1 654 ? -35.496 10.927 64.617 1.00 73.69 654 VAL A C 1
ATOM 5184 O O . VAL A 1 654 ? -34.920 10.977 63.530 1.00 73.69 654 VAL A O 1
ATOM 5187 N N . THR A 1 655 ? -34.846 11.058 65.775 1.00 76.69 655 THR A N 1
ATOM 5188 C CA . THR A 1 655 ? -33.393 11.258 65.867 1.00 76.69 655 THR A CA 1
ATOM 5189 C C . THR A 1 655 ? -32.606 10.071 65.301 1.00 76.69 655 THR A C 1
ATOM 5191 O O . THR A 1 655 ? -31.607 10.274 64.611 1.00 76.69 655 THR A O 1
ATOM 5194 N N . TYR A 1 656 ? -33.070 8.839 65.528 1.00 83.38 656 TYR A N 1
ATOM 5195 C CA . TYR A 1 656 ? -32.483 7.628 64.951 1.00 83.38 656 TYR A CA 1
ATOM 5196 C C . TYR A 1 656 ? -32.554 7.634 63.419 1.00 83.38 656 TYR A C 1
ATOM 5198 O O . TYR A 1 656 ? -31.522 7.519 62.759 1.00 83.38 656 TYR A O 1
ATOM 5206 N N . VAL A 1 657 ? -33.751 7.838 62.856 1.00 78.06 657 VAL A N 1
ATOM 5207 C CA . VAL A 1 657 ? -33.984 7.874 61.400 1.00 78.06 657 VAL A CA 1
ATOM 5208 C C . VAL A 1 657 ? -33.158 8.977 60.734 1.00 78.06 657 VAL A C 1
ATOM 5210 O O . VAL A 1 657 ? -32.536 8.737 59.700 1.00 78.06 657 VAL A O 1
ATOM 5213 N N . ALA A 1 658 ? -33.082 10.164 61.345 1.00 74.81 658 ALA A N 1
ATOM 5214 C CA . ALA A 1 658 ? -32.250 11.258 60.849 1.00 74.81 658 ALA A CA 1
ATOM 5215 C C . ALA A 1 658 ? -30.754 10.891 60.841 1.00 74.81 658 ALA A C 1
ATOM 5217 O O . ALA A 1 658 ? -30.069 11.132 59.848 1.00 74.81 658 ALA A O 1
ATOM 5218 N N . CYS A 1 659 ? -30.238 10.264 61.906 1.00 81.00 659 CYS A N 1
ATOM 5219 C CA . CYS A 1 659 ? -28.844 9.814 61.953 1.00 81.00 659 CYS A CA 1
ATOM 5220 C C . CYS A 1 659 ? -28.537 8.642 61.004 1.00 81.00 659 CYS A C 1
ATOM 5222 O O . CYS A 1 659 ? -27.392 8.543 60.561 1.00 81.00 659 CYS A O 1
ATOM 5224 N N . ARG A 1 660 ? -29.520 7.791 60.673 1.00 82.00 660 ARG A N 1
ATOM 5225 C CA . ARG A 1 660 ? -29.388 6.742 59.648 1.00 82.00 660 ARG A CA 1
ATOM 5226 C C . ARG A 1 660 ? -29.255 7.378 58.260 1.00 82.00 660 ARG A C 1
ATOM 5228 O O . ARG A 1 660 ? -28.161 7.356 57.705 1.00 82.00 660 ARG A O 1
ATOM 5235 N N . LEU A 1 661 ? -30.279 8.120 57.817 1.00 74.38 661 LEU A N 1
ATOM 5236 C CA . LEU A 1 661 ? -30.306 8.838 56.528 1.00 74.38 661 LEU A CA 1
ATOM 5237 C C . LEU A 1 661 ? -29.061 9.711 56.282 1.00 74.38 661 LEU A C 1
ATOM 5239 O O . LEU A 1 661 ? -28.580 9.812 55.154 1.00 74.38 661 LEU A O 1
ATOM 5243 N N . GLN A 1 662 ? -28.525 10.354 57.327 1.00 75.31 662 GLN A N 1
ATOM 5244 C CA . GLN A 1 662 ? -27.296 11.147 57.231 1.00 75.31 662 GLN A CA 1
ATOM 5245 C C . GLN A 1 662 ? -26.055 10.296 56.909 1.00 75.31 662 GLN A C 1
ATOM 5247 O O . GLN A 1 662 ? -25.214 10.749 56.135 1.00 75.31 662 GLN A O 1
ATOM 5252 N N . LEU A 1 663 ? -25.933 9.084 57.461 1.00 78.50 663 LEU A N 1
ATOM 5253 C CA . LEU A 1 663 ? -24.809 8.178 57.194 1.00 78.50 663 LEU A CA 1
ATOM 5254 C C . LEU A 1 663 ? -24.882 7.559 55.799 1.00 78.50 663 LEU A C 1
ATOM 5256 O O . LEU A 1 663 ? -23.865 7.524 55.104 1.00 78.50 663 LEU A O 1
ATOM 5260 N N . ASP A 1 664 ? -26.068 7.115 55.377 1.00 72.50 664 ASP A N 1
ATOM 5261 C CA . ASP A 1 664 ? -26.255 6.549 54.039 1.00 72.50 664 ASP A CA 1
ATOM 5262 C C . ASP A 1 664 ? -25.947 7.623 52.974 1.00 72.50 664 ASP A C 1
ATOM 5264 O O . ASP A 1 664 ? -25.177 7.384 52.044 1.00 72.50 664 ASP A O 1
ATOM 5268 N N . HIS A 1 665 ? -26.407 8.864 53.184 1.00 70.50 665 HIS A N 1
ATOM 5269 C CA . HIS A 1 665 ? -26.095 9.992 52.303 1.00 70.50 665 HIS A CA 1
ATOM 5270 C C . HIS A 1 665 ? -24.612 10.431 52.334 1.00 70.50 665 HIS A C 1
ATOM 5272 O O . HIS A 1 665 ? -24.043 10.775 51.292 1.00 70.50 665 HIS A O 1
ATOM 5278 N N . GLU A 1 666 ? -23.943 10.409 53.497 1.00 73.56 666 GLU A N 1
ATOM 5279 C CA . GLU A 1 666 ? -22.485 10.613 53.576 1.00 73.56 666 GLU A CA 1
ATOM 5280 C C . GLU A 1 666 ? -21.726 9.564 52.744 1.00 73.56 666 GLU A C 1
ATOM 5282 O O . GLU A 1 666 ? -20.702 9.889 52.130 1.00 73.56 666 GLU A O 1
ATOM 5287 N N . GLN A 1 667 ? -22.251 8.336 52.663 1.00 75.38 667 GLN A N 1
ATOM 5288 C CA . GLN A 1 667 ? -21.675 7.260 51.868 1.00 75.38 667 GLN A CA 1
ATOM 5289 C C . GLN A 1 667 ? -21.993 7.357 50.370 1.00 75.38 667 GLN A C 1
ATOM 5291 O O . GLN A 1 667 ? -21.061 7.211 49.579 1.00 75.38 667 GLN A O 1
ATOM 5296 N N . GLU A 1 668 ? -23.231 7.665 49.960 1.00 67.06 668 GLU A N 1
ATOM 5297 C CA . GLU A 1 668 ? -23.577 7.987 48.559 1.00 67.06 668 GLU A CA 1
ATOM 5298 C C . GLU A 1 668 ? -22.611 9.049 48.007 1.00 67.06 668 GLU A C 1
ATOM 5300 O O . GLU A 1 668 ? -22.000 8.892 46.947 1.00 67.06 668 GLU A O 1
ATOM 5305 N N . LEU A 1 669 ? -22.397 10.118 48.786 1.00 69.56 669 LEU A N 1
ATOM 5306 C CA . LEU A 1 669 ? -21.453 11.191 48.479 1.00 69.56 669 LEU A CA 1
ATOM 5307 C C . LEU A 1 669 ? -20.002 10.715 48.358 1.00 69.56 669 LEU A C 1
ATOM 5309 O O . LEU A 1 669 ? -19.206 11.393 47.708 1.00 69.56 669 LEU A O 1
ATOM 5313 N N . GLN A 1 670 ? -19.615 9.625 49.018 1.00 74.44 670 GLN A N 1
ATOM 5314 C CA . GLN A 1 670 ? -18.258 9.081 48.966 1.00 74.44 670 GLN A CA 1
ATOM 5315 C C . GLN A 1 670 ? -18.078 8.077 47.820 1.00 74.44 670 GLN A C 1
ATOM 5317 O O . GLN A 1 670 ? -17.043 8.118 47.156 1.00 74.44 670 GLN A O 1
ATOM 5322 N N . GLN A 1 671 ? -19.102 7.278 47.508 1.00 71.06 671 GLN A N 1
ATOM 5323 C CA . GLN A 1 671 ? -19.164 6.458 46.293 1.00 71.06 671 GLN A CA 1
ATOM 5324 C C . GLN A 1 671 ? -19.114 7.344 45.037 1.00 71.06 671 GLN A C 1
ATOM 5326 O O . GLN A 1 671 ? -18.270 7.129 44.169 1.00 71.06 671 GLN A O 1
ATOM 5331 N N . CYS A 1 672 ? -19.914 8.418 44.989 1.00 63.34 672 CYS A N 1
ATOM 5332 C CA . CYS A 1 672 ? -19.890 9.393 43.892 1.00 63.34 672 CYS A CA 1
ATOM 5333 C C . CYS A 1 672 ? -18.501 10.027 43.695 1.00 63.34 672 CYS A C 1
ATOM 5335 O O . CYS A 1 672 ? -18.067 10.206 42.561 1.00 63.34 672 CYS A O 1
ATOM 5337 N N . LYS A 1 673 ? -17.777 10.354 44.779 1.00 71.19 673 LYS A N 1
ATOM 5338 C CA . LYS A 1 673 ? -16.396 10.874 44.692 1.00 71.19 673 LYS A CA 1
ATOM 5339 C C . LYS A 1 673 ? -15.438 9.833 44.116 1.00 71.19 673 LYS A C 1
ATOM 5341 O O . LYS A 1 673 ? -14.705 10.163 43.194 1.00 71.19 673 LYS A O 1
ATOM 5346 N N . GLY A 1 674 ? -15.498 8.587 44.593 1.00 69.94 674 GLY A N 1
ATOM 5347 C CA . GLY A 1 674 ? -14.692 7.492 44.045 1.00 69.94 674 GLY A CA 1
ATOM 5348 C C . GLY A 1 674 ? -14.934 7.291 42.546 1.00 69.94 674 GLY A C 1
ATOM 5349 O O . GLY A 1 674 ? -13.980 7.229 41.778 1.00 69.94 674 GLY A O 1
ATOM 5350 N N . ALA A 1 675 ? -16.198 7.311 42.111 1.00 66.94 675 ALA A N 1
ATOM 5351 C CA . ALA A 1 675 ? -16.556 7.256 40.695 1.00 66.94 675 ALA A CA 1
ATOM 5352 C C . ALA A 1 675 ? -16.006 8.456 39.895 1.00 66.94 675 ALA A C 1
ATOM 5354 O O . ALA A 1 675 ? -15.519 8.274 38.778 1.00 66.94 675 ALA A O 1
ATOM 5355 N N . PHE A 1 676 ? -16.022 9.672 40.458 1.00 63.78 676 PHE A N 1
ATOM 5356 C CA . PHE A 1 676 ? -15.413 10.847 39.823 1.00 63.78 676 PHE A CA 1
ATOM 5357 C C . PHE A 1 676 ? -13.895 10.748 39.690 1.00 63.78 676 PHE A C 1
ATOM 5359 O O . PHE A 1 676 ? -13.370 11.069 38.624 1.00 63.78 676 PHE A O 1
ATOM 5366 N N . ASP A 1 677 ? -13.197 10.294 40.728 1.00 71.56 677 ASP A N 1
ATOM 5367 C CA . ASP A 1 677 ? -11.744 10.123 40.695 1.00 71.56 677 ASP A CA 1
ATOM 5368 C C . ASP A 1 677 ? -11.349 9.029 39.680 1.00 71.56 677 ASP A C 1
ATOM 5370 O O . ASP A 1 677 ? -10.413 9.217 38.897 1.00 71.56 677 ASP A O 1
ATOM 5374 N N . SER A 1 678 ? -12.116 7.933 39.601 1.00 71.56 678 SER A N 1
ATOM 5375 C CA . SER A 1 678 ? -11.946 6.869 38.599 1.00 71.56 678 SER A CA 1
ATOM 5376 C C . SER A 1 678 ? -12.197 7.348 37.164 1.00 71.56 678 SER A C 1
ATOM 5378 O O . SER A 1 678 ? -11.364 7.112 36.287 1.00 71.56 678 SER A O 1
ATOM 5380 N N . LEU A 1 679 ? -13.296 8.067 36.908 1.00 70.50 679 LEU A N 1
ATOM 5381 C CA . LEU A 1 679 ? -13.565 8.677 35.597 1.00 70.50 679 LEU A CA 1
ATOM 5382 C C . LEU A 1 679 ? -12.490 9.712 35.230 1.00 70.50 679 LEU A C 1
ATOM 5384 O O . LEU A 1 679 ? -12.069 9.785 34.078 1.00 70.50 679 LEU A O 1
ATOM 5388 N N . GLY A 1 680 ? -11.996 10.475 36.208 1.00 68.19 680 GLY A N 1
ATOM 5389 C CA . GLY A 1 680 ? -10.892 11.416 36.033 1.00 68.19 680 GLY A CA 1
ATOM 5390 C C . GLY A 1 680 ? -9.585 10.736 35.620 1.00 68.19 680 GLY A C 1
ATOM 5391 O O . GLY A 1 680 ? -8.880 11.262 34.756 1.00 68.19 680 GLY A O 1
ATOM 5392 N N . ALA A 1 681 ? -9.275 9.567 36.187 1.00 70.19 681 ALA A N 1
ATOM 5393 C CA . ALA A 1 681 ? -8.116 8.763 35.805 1.00 70.19 681 ALA A CA 1
ATOM 5394 C C . ALA A 1 681 ? -8.248 8.199 34.378 1.00 70.19 681 ALA A C 1
ATOM 5396 O O . ALA A 1 681 ? -7.315 8.333 33.586 1.00 70.19 681 ALA A O 1
ATOM 5397 N N . LEU A 1 682 ? -9.417 7.654 34.018 1.00 67.62 682 LEU A N 1
ATOM 5398 C CA . LEU A 1 682 ? -9.689 7.142 32.667 1.00 67.62 682 LEU A CA 1
ATOM 5399 C C . LEU A 1 682 ? -9.579 8.244 31.598 1.00 67.62 682 LEU A C 1
ATOM 5401 O O . LEU A 1 682 ? -8.928 8.041 30.572 1.00 67.62 682 LEU A O 1
ATOM 5405 N N . CYS A 1 683 ? -10.125 9.438 31.858 1.00 66.44 683 CYS A N 1
ATOM 5406 C CA . CYS A 1 683 ? -9.957 10.592 30.969 1.00 66.44 683 CYS A CA 1
ATOM 5407 C C . CYS A 1 683 ? -8.476 10.974 30.793 1.00 66.44 683 CYS A C 1
ATOM 5409 O O . CYS A 1 683 ? -8.035 11.217 29.671 1.00 66.44 683 CYS A O 1
ATOM 5411 N N . GLN A 1 684 ? -7.688 10.994 31.875 1.00 72.62 684 GLN A N 1
ATOM 5412 C CA . GLN A 1 684 ? -6.253 11.305 31.813 1.00 72.62 684 GLN A CA 1
ATOM 5413 C C . GLN A 1 684 ? -5.454 10.249 31.039 1.00 72.62 684 GLN A C 1
ATOM 5415 O O . GLN A 1 684 ? -4.530 10.599 30.303 1.00 72.62 684 GLN A O 1
ATOM 5420 N N . GLU A 1 685 ? -5.803 8.966 31.159 1.00 70.50 685 GLU A N 1
ATOM 5421 C CA . GLU A 1 685 ? -5.165 7.902 30.381 1.00 70.50 685 GLU A CA 1
ATOM 5422 C C . GLU A 1 685 ? -5.519 7.991 28.888 1.00 70.50 685 GLU A C 1
ATOM 5424 O O . GLU A 1 685 ? -4.628 7.865 28.042 1.00 70.50 685 GLU A O 1
ATOM 5429 N N . GLN A 1 686 ? -6.770 8.317 28.550 1.00 64.31 686 GLN A N 1
ATOM 5430 C CA . GLN A 1 686 ? -7.192 8.560 27.168 1.00 64.31 686 GLN A CA 1
ATOM 5431 C C . GLN A 1 686 ? -6.493 9.795 26.563 1.00 64.31 686 GLN A C 1
ATOM 5433 O O . GLN A 1 686 ? -5.967 9.727 25.449 1.00 64.31 686 GLN A O 1
ATOM 5438 N N . GLU A 1 687 ? -6.389 10.904 27.303 1.00 64.56 687 GLU A N 1
ATOM 5439 C CA . GLU A 1 687 ? -5.613 12.083 26.887 1.00 64.56 687 GLU A CA 1
ATOM 5440 C C . GLU A 1 687 ? -4.114 11.768 26.729 1.00 64.56 687 GLU A C 1
ATOM 5442 O O . GLU A 1 687 ? -3.459 12.284 25.814 1.00 64.56 687 GLU A O 1
ATOM 5447 N N . ALA A 1 688 ? -3.556 10.895 27.576 1.00 73.81 688 ALA A N 1
ATOM 5448 C CA . ALA A 1 688 ? -2.172 10.440 27.481 1.00 73.81 688 ALA A CA 1
ATOM 5449 C C . ALA A 1 688 ? -1.937 9.512 26.276 1.00 73.81 688 ALA A C 1
ATOM 5451 O O . ALA A 1 688 ? -0.892 9.628 25.633 1.00 73.81 688 ALA A O 1
ATOM 5452 N N . MET A 1 689 ? -2.891 8.636 25.941 1.00 73.94 689 MET A N 1
ATOM 5453 C CA . MET A 1 689 ? -2.888 7.799 24.734 1.00 73.94 689 MET A CA 1
ATOM 5454 C C . MET A 1 689 ? -2.889 8.673 23.475 1.00 73.94 689 MET A C 1
ATOM 5456 O O . MET A 1 689 ? -1.894 8.695 22.752 1.00 73.94 689 MET A O 1
ATOM 5460 N N . LEU A 1 690 ? -3.904 9.527 23.307 1.00 76.31 690 LEU A N 1
ATOM 5461 C CA . LEU A 1 690 ? -4.006 10.467 22.183 1.00 76.31 690 LEU A CA 1
ATOM 5462 C C . LEU A 1 690 ? -2.777 11.394 22.082 1.00 76.31 690 LEU A C 1
ATOM 5464 O O . LEU A 1 690 ? -2.332 11.759 20.991 1.00 76.31 690 LEU A O 1
ATOM 5468 N N . SER A 1 691 ? -2.169 11.752 23.219 1.00 74.50 691 SER A N 1
ATOM 5469 C CA . SER A 1 691 ? -0.919 12.522 23.261 1.00 74.50 691 SER A CA 1
ATOM 5470 C C . SER A 1 691 ? 0.331 11.731 22.866 1.00 74.50 691 SER A C 1
ATOM 5472 O O . SER A 1 691 ? 1.295 12.354 22.416 1.00 74.50 691 SER A O 1
ATOM 5474 N N . ARG A 1 692 ? 0.361 10.401 23.029 1.00 83.69 692 ARG A N 1
ATOM 5475 C CA . ARG A 1 692 ? 1.416 9.528 22.481 1.00 83.69 692 ARG A CA 1
ATOM 5476 C C . ARG A 1 692 ? 1.235 9.397 20.971 1.00 83.69 692 ARG A C 1
ATOM 5478 O O . ARG A 1 692 ? 2.188 9.655 20.239 1.00 83.69 692 ARG A O 1
ATOM 5485 N N . ASP A 1 693 ? 0.019 9.124 20.514 1.00 73.44 693 ASP A N 1
ATOM 5486 C CA . ASP A 1 693 ? -0.279 8.901 19.096 1.00 73.44 693 ASP A CA 1
ATOM 5487 C C . ASP A 1 693 ? -0.028 10.163 18.265 1.00 73.44 693 ASP A C 1
ATOM 5489 O O . ASP A 1 693 ? 0.674 10.136 17.256 1.00 73.44 693 ASP A O 1
ATOM 5493 N N . ARG A 1 694 ? -0.450 11.337 18.752 1.00 76.12 694 ARG A N 1
ATOM 5494 C CA . ARG A 1 694 ? -0.120 12.617 18.104 1.00 76.12 694 ARG A CA 1
ATOM 5495 C C . ARG A 1 694 ? 1.395 12.851 17.970 1.00 76.12 694 ARG A C 1
ATOM 5497 O O . ARG A 1 694 ? 1.824 13.520 17.030 1.00 76.12 694 ARG A O 1
ATOM 5504 N N . ARG A 1 695 ? 2.227 12.302 18.869 1.00 82.88 695 ARG A N 1
ATOM 5505 C CA . ARG A 1 695 ? 3.699 12.361 18.750 1.00 82.88 695 ARG A CA 1
ATOM 5506 C C . ARG A 1 695 ? 4.223 11.352 17.728 1.00 82.88 695 ARG A C 1
ATOM 5508 O O . ARG A 1 695 ? 5.095 11.722 16.947 1.00 82.88 695 ARG A O 1
ATOM 5515 N N . THR A 1 696 ? 3.708 10.121 17.688 1.00 83.88 696 THR A N 1
ATOM 5516 C CA . THR A 1 696 ? 4.138 9.120 16.692 1.00 83.88 696 THR A CA 1
ATOM 5517 C C . THR A 1 696 ? 3.760 9.549 15.273 1.00 83.88 696 THR A C 1
ATOM 5519 O O . THR A 1 696 ? 4.622 9.516 14.396 1.00 83.88 696 THR A O 1
ATOM 5522 N N . PHE A 1 697 ? 2.547 10.077 15.062 1.00 79.75 697 PHE A N 1
ATOM 5523 C CA . PHE A 1 697 ? 2.140 10.691 13.793 1.00 79.75 697 PHE A CA 1
ATOM 5524 C C . PHE A 1 697 ? 3.018 11.892 13.415 1.00 79.75 697 PHE A C 1
ATOM 5526 O O . PHE A 1 697 ? 3.476 11.972 12.278 1.00 79.75 697 PHE A O 1
ATOM 5533 N N . SER A 1 698 ? 3.324 12.790 14.360 1.00 82.56 698 SER A N 1
ATOM 5534 C CA . SER A 1 698 ? 4.229 13.925 14.112 1.00 82.56 698 SER A CA 1
ATOM 5535 C C . SER A 1 698 ? 5.627 13.464 13.669 1.00 82.56 698 SER A C 1
ATOM 5537 O O . SER A 1 698 ? 6.136 13.923 12.648 1.00 82.56 698 SER A O 1
ATOM 5539 N N . HIS A 1 699 ? 6.216 12.475 14.352 1.00 87.81 699 HIS A N 1
ATOM 5540 C CA . HIS A 1 699 ? 7.509 11.901 13.961 1.00 87.81 699 HIS A CA 1
ATOM 5541 C C . HIS A 1 699 ? 7.469 11.168 12.609 1.00 87.81 699 HIS A C 1
ATOM 5543 O O . HIS A 1 699 ? 8.447 11.225 11.861 1.00 87.81 699 HIS A O 1
ATOM 5549 N N . ALA A 1 700 ? 6.363 10.498 12.271 1.00 85.94 700 ALA A N 1
ATOM 5550 C CA . ALA A 1 700 ? 6.180 9.875 10.961 1.00 85.94 700 ALA A CA 1
ATOM 5551 C C . ALA A 1 700 ? 6.101 10.927 9.840 1.00 85.94 700 ALA A C 1
ATOM 5553 O O . ALA A 1 700 ? 6.755 10.773 8.809 1.00 85.94 700 ALA A O 1
ATOM 5554 N N . LEU A 1 701 ? 5.376 12.029 10.067 1.00 84.94 701 LEU A N 1
ATOM 5555 C CA . LEU A 1 701 ? 5.299 13.158 9.138 1.00 84.94 701 LEU A CA 1
ATOM 5556 C C . LEU A 1 701 ? 6.666 13.827 8.934 1.00 84.94 701 LEU A C 1
ATOM 5558 O O . LEU A 1 701 ? 7.041 14.064 7.788 1.00 84.94 701 LEU A O 1
ATOM 5562 N N . SER A 1 702 ? 7.443 14.062 10.001 1.00 87.75 702 SER A N 1
ATOM 5563 C CA . SER A 1 702 ? 8.808 14.601 9.875 1.00 87.75 702 SER A CA 1
ATOM 5564 C C . SER A 1 702 ? 9.703 13.704 9.017 1.00 87.75 702 SER A C 1
ATOM 5566 O O . SER A 1 702 ? 10.347 14.204 8.100 1.00 87.75 702 SER A O 1
ATOM 5568 N N . ARG A 1 703 ? 9.682 12.380 9.230 1.00 91.00 703 ARG A N 1
ATOM 5569 C CA . ARG A 1 703 ? 10.461 11.431 8.411 1.00 91.00 703 ARG A CA 1
ATOM 5570 C C . ARG A 1 703 ? 10.046 11.437 6.943 1.00 91.00 703 ARG A C 1
ATOM 5572 O O . ARG A 1 703 ? 10.903 11.525 6.075 1.00 91.00 703 ARG A O 1
ATOM 5579 N N . LEU A 1 704 ? 8.744 11.418 6.651 1.00 84.69 704 LEU A N 1
ATOM 5580 C CA . LEU A 1 704 ? 8.247 11.515 5.271 1.00 84.69 704 LEU A CA 1
ATOM 5581 C C . LEU A 1 704 ? 8.637 12.848 4.606 1.00 84.69 704 LEU A C 1
ATOM 5583 O O . LEU A 1 704 ? 8.850 12.904 3.394 1.00 84.69 704 LEU A O 1
ATOM 5587 N N . GLN A 1 705 ? 8.756 13.922 5.389 1.00 88.38 705 GLN A N 1
ATOM 5588 C CA . GLN A 1 705 ? 9.203 15.231 4.920 1.00 88.38 705 GLN A CA 1
ATOM 5589 C C . GLN A 1 705 ? 10.721 15.266 4.656 1.00 88.38 705 GLN A C 1
ATOM 5591 O O . GLN A 1 705 ? 11.132 15.803 3.626 1.00 88.38 705 GLN A O 1
ATOM 5596 N N . GLU A 1 706 ? 11.530 14.640 5.517 1.00 91.81 706 GLU A N 1
ATOM 5597 C CA . GLU A 1 706 ? 12.974 14.411 5.332 1.00 91.81 706 GLU A CA 1
ATOM 5598 C C . GLU A 1 706 ? 13.249 13.533 4.097 1.00 91.81 706 GLU A C 1
ATOM 5600 O O . GLU A 1 706 ? 14.018 13.924 3.218 1.00 91.81 706 GLU A O 1
ATOM 5605 N N . ASP A 1 707 ? 12.554 12.399 3.953 1.00 89.62 707 ASP A N 1
ATOM 5606 C CA . ASP A 1 707 ? 12.648 11.518 2.781 1.00 89.62 707 ASP A CA 1
ATOM 5607 C C . ASP A 1 707 ? 12.227 12.247 1.491 1.00 89.62 707 ASP A C 1
ATOM 5609 O O . ASP A 1 707 ? 12.885 12.122 0.455 1.00 89.62 707 ASP A O 1
ATOM 5613 N N . SER A 1 708 ? 11.175 13.076 1.543 1.00 81.12 708 SER A N 1
ATOM 5614 C CA . SER A 1 708 ? 10.754 13.915 0.410 1.00 81.12 708 SER A CA 1
ATOM 5615 C C . SER A 1 708 ? 11.813 14.951 0.018 1.00 81.12 708 SER A C 1
ATOM 5617 O O . SER A 1 708 ? 11.976 15.232 -1.171 1.00 81.12 708 SER A O 1
ATOM 5619 N N . GLN A 1 709 ? 12.541 15.522 0.983 1.00 91.88 709 GLN A N 1
ATOM 5620 C CA . GLN A 1 709 ? 13.660 16.434 0.720 1.00 91.88 709 GLN A CA 1
ATOM 5621 C C . GLN A 1 709 ? 14.848 15.679 0.112 1.00 91.88 709 GLN A C 1
ATOM 5623 O O . GLN A 1 709 ? 15.308 16.047 -0.967 1.00 91.88 709 GLN A O 1
ATOM 5628 N N . ALA A 1 710 ? 15.260 14.556 0.705 1.00 93.44 710 ALA A N 1
ATOM 5629 C CA . ALA A 1 710 ? 16.350 13.725 0.195 1.00 93.44 710 ALA A CA 1
ATOM 5630 C C . ALA A 1 710 ? 16.070 13.152 -1.211 1.00 93.44 710 ALA A C 1
ATOM 5632 O O . ALA A 1 710 ? 16.997 12.947 -1.997 1.00 93.44 710 ALA A O 1
ATOM 5633 N N . LEU A 1 711 ? 14.804 12.892 -1.560 1.00 87.56 711 LEU A N 1
ATOM 5634 C CA . LEU A 1 711 ? 14.400 12.514 -2.920 1.00 87.56 711 LEU A CA 1
ATOM 5635 C C . LEU A 1 711 ? 14.477 13.691 -3.905 1.00 87.56 711 LEU A C 1
ATOM 5637 O O . LEU A 1 711 ? 14.908 13.485 -5.039 1.00 87.56 711 LEU A O 1
ATOM 5641 N N . LYS A 1 712 ? 14.124 14.914 -3.487 1.00 90.44 712 LYS A N 1
ATOM 5642 C CA . LYS A 1 712 ? 14.268 16.128 -4.314 1.00 90.44 712 LYS A CA 1
ATOM 5643 C C . LYS A 1 712 ? 15.734 16.461 -4.580 1.00 90.44 712 LYS A C 1
ATOM 5645 O O . LYS A 1 712 ? 16.087 16.695 -5.728 1.00 90.44 712 LYS A O 1
ATOM 5650 N N . GLU A 1 713 ? 16.595 16.387 -3.566 1.00 93.06 713 GLU A N 1
ATOM 5651 C CA . GLU A 1 713 ? 18.044 16.581 -3.727 1.00 93.06 713 GLU A CA 1
ATOM 5652 C C . GLU A 1 713 ? 18.657 15.558 -4.696 1.00 93.06 713 GLU A C 1
ATOM 5654 O O . GLU A 1 713 ? 19.461 15.915 -5.556 1.00 93.06 713 GLU A O 1
ATOM 5659 N N . LYS A 1 714 ? 18.248 14.283 -4.611 1.00 93.00 714 LYS A N 1
ATOM 5660 C CA . LYS A 1 714 ? 18.678 13.238 -5.557 1.00 93.00 714 LYS A CA 1
ATOM 5661 C C . LYS A 1 714 ? 18.163 13.490 -6.974 1.00 93.00 714 LYS A C 1
ATOM 5663 O O . LYS A 1 714 ? 18.909 13.262 -7.924 1.00 93.00 714 LYS A O 1
ATOM 5668 N N . LEU A 1 715 ? 16.922 13.960 -7.126 1.00 87.12 715 LEU A N 1
ATOM 5669 C CA . LEU A 1 715 ? 16.371 14.340 -8.428 1.00 87.12 715 LEU A CA 1
ATOM 5670 C C . LEU A 1 715 ? 17.183 15.491 -9.036 1.00 87.12 715 LEU A C 1
ATOM 5672 O O . LEU A 1 715 ? 17.633 15.376 -10.171 1.00 87.12 715 LEU A O 1
ATOM 5676 N N . GLU A 1 716 ? 17.452 16.544 -8.262 1.00 92.12 716 GLU A N 1
ATOM 5677 C CA . GLU A 1 716 ? 18.231 17.698 -8.716 1.00 92.12 716 GLU A CA 1
ATOM 5678 C C . GLU A 1 716 ? 19.668 17.299 -9.097 1.00 92.12 716 GLU A C 1
ATOM 5680 O O . GLU A 1 716 ? 20.159 17.697 -10.151 1.00 92.12 716 GLU A O 1
ATOM 5685 N N . GLN A 1 717 ? 20.328 16.432 -8.319 1.00 91.06 717 GLN A N 1
ATOM 5686 C CA . GLN A 1 717 ? 21.645 15.880 -8.670 1.00 91.06 717 GLN A CA 1
ATOM 5687 C C . GLN A 1 717 ? 21.619 15.087 -9.990 1.00 91.06 717 GLN A C 1
ATOM 5689 O O . GLN A 1 717 ? 22.547 15.196 -10.798 1.00 91.06 717 GLN A O 1
ATOM 5694 N N . VAL A 1 718 ? 20.558 14.312 -10.245 1.00 89.31 718 VAL A N 1
ATOM 5695 C CA . VAL A 1 718 ? 20.372 13.584 -11.512 1.00 89.31 718 VAL A CA 1
ATOM 5696 C C . VAL A 1 718 ? 20.093 14.545 -12.671 1.00 89.31 718 VAL A C 1
ATOM 5698 O O . VAL A 1 718 ? 20.639 14.350 -13.757 1.00 89.31 718 VAL A O 1
ATOM 5701 N N . GLU A 1 719 ? 19.316 15.609 -12.466 1.00 88.00 719 GLU A N 1
ATOM 5702 C CA . GLU A 1 719 ? 19.054 16.633 -13.485 1.00 88.00 719 GLU A CA 1
ATOM 5703 C C . GLU A 1 719 ? 20.303 17.460 -13.818 1.00 88.00 719 GLU A C 1
ATOM 5705 O O . GLU A 1 719 ? 20.611 17.647 -14.997 1.00 88.00 719 GLU A O 1
ATOM 5710 N N . GLN A 1 720 ? 21.078 17.872 -12.811 1.00 89.75 720 GLN A N 1
ATOM 5711 C CA . GLN A 1 720 ? 22.381 18.521 -12.987 1.00 89.75 720 GLN A CA 1
ATOM 5712 C C . GLN A 1 720 ? 23.359 17.596 -13.735 1.00 89.75 720 GLN A C 1
ATOM 5714 O O . GLN A 1 720 ? 24.012 18.024 -14.689 1.00 89.75 720 GLN A O 1
ATOM 5719 N N . GLY A 1 721 ? 23.411 16.306 -13.377 1.00 91.12 721 GLY A N 1
ATOM 5720 C CA . GLY A 1 721 ? 24.199 15.295 -14.089 1.00 91.12 721 GLY A CA 1
ATOM 5721 C C . GLY A 1 721 ? 23.755 15.096 -15.545 1.00 91.12 721 GLY A C 1
ATOM 5722 O O . GLY A 1 721 ? 24.594 15.011 -16.446 1.00 91.12 721 GLY A O 1
ATOM 5723 N N . ARG A 1 722 ? 22.440 15.095 -15.803 1.00 84.38 722 ARG A N 1
ATOM 5724 C CA . ARG A 1 722 ? 21.860 15.019 -17.152 1.00 84.38 722 ARG A CA 1
ATOM 5725 C C . ARG A 1 722 ? 22.224 16.252 -17.981 1.00 84.38 722 ARG A C 1
ATOM 5727 O O . ARG A 1 722 ? 22.650 16.097 -19.121 1.00 84.38 722 ARG A O 1
ATOM 5734 N N . ALA A 1 723 ? 22.128 17.452 -17.409 1.00 87.81 723 ALA A N 1
ATOM 5735 C CA . ALA A 1 723 ? 22.501 18.705 -18.067 1.00 87.81 723 ALA A CA 1
ATOM 5736 C C . ALA A 1 723 ? 24.015 18.799 -18.349 1.00 87.81 723 ALA A C 1
ATOM 5738 O O . ALA A 1 723 ? 24.421 19.287 -19.407 1.00 87.81 723 ALA A O 1
ATOM 5739 N N . ALA A 1 724 ? 24.863 18.281 -17.455 1.00 90.25 724 ALA A N 1
ATOM 5740 C CA . ALA A 1 724 ? 26.305 18.167 -17.684 1.00 90.25 724 ALA A CA 1
ATOM 5741 C C . ALA A 1 724 ? 26.628 17.195 -18.838 1.00 90.25 724 ALA A C 1
ATOM 5743 O O . ALA A 1 724 ? 27.428 17.515 -19.717 1.00 90.25 724 ALA A O 1
ATOM 5744 N N . ALA A 1 725 ? 25.961 16.038 -18.894 1.00 86.94 725 ALA A N 1
ATOM 5745 C CA . ALA A 1 725 ? 26.108 15.098 -20.005 1.00 86.94 725 ALA A CA 1
ATOM 5746 C C . ALA A 1 725 ? 25.586 15.675 -21.337 1.00 86.94 725 ALA A C 1
ATOM 5748 O O . ALA A 1 725 ? 26.248 15.537 -22.365 1.00 86.94 725 ALA A O 1
ATOM 5749 N N . GLU A 1 726 ? 24.432 16.348 -21.326 1.00 86.62 726 GLU A N 1
ATOM 5750 C CA . GLU A 1 726 ? 23.813 16.968 -22.505 1.00 86.62 726 GLU A CA 1
ATOM 5751 C C . GLU A 1 726 ? 24.655 18.133 -23.053 1.00 86.62 726 GLU A C 1
ATOM 5753 O O . GLU A 1 726 ? 24.858 18.249 -24.262 1.00 86.62 726 GLU A O 1
ATOM 5758 N N . SER A 1 727 ? 25.222 18.969 -22.181 1.00 85.25 727 SER A N 1
ATOM 5759 C CA . SER A 1 727 ? 26.137 20.037 -22.601 1.00 85.25 727 SER A CA 1
ATOM 5760 C C . SER A 1 727 ? 27.465 19.495 -23.143 1.00 85.25 727 SER A C 1
ATOM 5762 O O . SER A 1 727 ? 27.945 20.006 -24.154 1.00 85.25 727 SER A O 1
ATOM 5764 N N . GLU A 1 728 ? 28.026 18.426 -22.570 1.00 89.38 728 GLU A N 1
ATOM 5765 C CA . GLU A 1 728 ? 29.250 17.796 -23.083 1.00 89.38 728 GLU A CA 1
ATOM 5766 C C . GLU A 1 728 ? 29.035 17.054 -24.416 1.00 89.38 728 GLU A C 1
ATOM 5768 O O . GLU A 1 728 ? 29.913 17.087 -25.284 1.00 89.38 728 GLU A O 1
ATOM 5773 N N . THR A 1 729 ? 27.875 16.423 -24.646 1.00 82.00 729 THR A N 1
ATOM 5774 C CA . THR A 1 729 ? 27.549 15.875 -25.978 1.00 82.00 729 THR A CA 1
ATOM 5775 C C . THR A 1 729 ? 27.319 16.993 -26.990 1.00 82.00 729 THR A C 1
ATOM 5777 O O . THR A 1 729 ? 27.867 16.926 -28.090 1.00 82.00 729 THR A O 1
ATOM 5780 N N . ARG A 1 730 ? 26.609 18.066 -26.618 1.00 86.00 730 ARG A N 1
ATOM 5781 C CA . ARG A 1 730 ? 26.416 19.250 -27.470 1.00 86.00 730 ARG A CA 1
ATOM 5782 C C . ARG A 1 730 ? 27.743 19.930 -27.826 1.00 86.00 730 ARG A C 1
ATOM 5784 O O . ARG A 1 730 ? 27.915 20.339 -28.972 1.00 86.00 730 ARG A O 1
ATOM 5791 N N . ARG A 1 731 ? 28.700 19.987 -26.891 1.00 90.06 731 ARG A N 1
ATOM 5792 C CA . ARG A 1 731 ? 30.069 20.481 -27.118 1.00 90.06 731 ARG A CA 1
ATOM 5793 C C . ARG A 1 731 ? 30.807 19.616 -28.145 1.00 90.06 731 ARG A C 1
ATOM 5795 O O . ARG A 1 731 ? 31.301 20.151 -29.132 1.00 90.06 731 ARG A O 1
ATOM 5802 N N . LYS A 1 732 ? 30.801 18.288 -27.972 1.00 88.62 732 LYS A N 1
ATOM 5803 C CA . LYS A 1 732 ? 31.411 17.328 -28.915 1.00 88.62 732 LYS A CA 1
ATOM 5804 C C . LYS A 1 732 ? 30.786 17.370 -30.315 1.00 88.62 732 LYS A C 1
ATOM 5806 O O . LYS A 1 732 ? 31.508 17.264 -31.302 1.00 88.62 732 LYS A O 1
ATOM 5811 N N . VAL A 1 733 ? 29.465 17.539 -30.415 1.00 86.12 733 VAL A N 1
ATOM 5812 C CA . VAL A 1 733 ? 28.774 17.727 -31.704 1.00 86.12 733 VAL A CA 1
ATOM 5813 C C . VAL A 1 733 ? 29.190 19.054 -32.344 1.00 86.12 733 VAL A C 1
ATOM 5815 O O . VAL A 1 733 ? 29.504 19.068 -33.529 1.00 86.12 733 VAL A O 1
ATOM 5818 N N . GLY A 1 734 ? 29.293 20.139 -31.569 1.00 85.75 734 GLY A N 1
ATOM 5819 C CA . GLY A 1 734 ? 29.837 21.417 -32.042 1.00 85.75 734 GLY A CA 1
ATOM 5820 C C . GLY A 1 734 ? 31.265 21.294 -32.589 1.00 85.75 734 GLY A C 1
ATOM 5821 O O . GLY A 1 734 ? 31.532 21.752 -33.694 1.00 85.75 734 GLY A O 1
ATOM 5822 N N . GLU A 1 735 ? 32.158 20.593 -31.881 1.00 90.81 735 GLU A N 1
ATOM 5823 C CA . GLU A 1 735 ? 33.529 20.316 -32.346 1.00 90.81 735 GLU A CA 1
ATOM 5824 C C . GLU A 1 735 ? 33.577 19.489 -33.643 1.00 90.81 735 GLU A C 1
ATOM 5826 O O . GLU A 1 735 ? 34.517 19.631 -34.423 1.00 90.81 735 GLU A O 1
ATOM 5831 N N . GLN A 1 736 ? 32.605 18.601 -33.877 1.00 84.94 736 GLN A N 1
ATOM 5832 C CA . GLN A 1 736 ? 32.506 17.827 -35.121 1.00 84.94 736 GLN A CA 1
ATOM 5833 C C . GLN A 1 736 ? 31.948 18.666 -36.274 1.00 84.94 736 GLN A C 1
ATOM 5835 O O . GLN A 1 736 ? 32.486 18.601 -37.377 1.00 84.94 736 GLN A O 1
ATOM 5840 N N . VAL A 1 737 ? 30.919 19.482 -36.020 1.00 86.75 737 VAL A N 1
ATOM 5841 C CA . VAL A 1 737 ? 30.365 20.418 -37.009 1.00 86.75 737 VAL A CA 1
ATOM 5842 C C . VAL A 1 737 ? 31.425 21.430 -37.434 1.00 86.75 737 VAL A C 1
ATOM 5844 O O . VAL A 1 737 ? 31.667 21.558 -38.627 1.00 86.75 737 VAL A O 1
ATOM 5847 N N . GLN A 1 738 ? 32.139 22.054 -36.490 1.00 87.00 738 GLN A N 1
ATOM 5848 C CA . GLN A 1 738 ? 33.185 23.029 -36.810 1.00 87.00 738 GLN A CA 1
ATOM 5849 C C . GLN A 1 738 ? 34.312 22.413 -37.660 1.00 87.00 738 GLN A C 1
ATOM 5851 O O . GLN A 1 738 ? 34.748 23.027 -38.627 1.00 87.00 738 GLN A O 1
ATOM 5856 N N . LYS A 1 739 ? 34.750 21.178 -37.372 1.00 91.75 739 LYS A N 1
ATOM 5857 C CA . LYS A 1 739 ? 35.757 20.484 -38.202 1.00 91.75 739 LYS A CA 1
ATOM 5858 C C . LYS A 1 739 ? 35.261 20.214 -39.621 1.00 91.75 739 LYS A C 1
ATOM 5860 O O . LYS A 1 739 ? 36.022 20.368 -40.571 1.00 91.75 739 LYS A O 1
ATOM 5865 N N . LEU A 1 740 ? 33.990 19.839 -39.776 1.00 90.44 740 LEU A N 1
ATOM 5866 C CA . LEU A 1 740 ? 33.378 19.672 -41.094 1.00 90.44 740 LEU A CA 1
ATOM 5867 C C . LEU A 1 740 ? 33.251 21.018 -41.823 1.00 90.44 740 LEU A C 1
ATOM 5869 O O . LEU A 1 740 ? 33.526 21.078 -43.016 1.00 90.44 740 LEU A O 1
ATOM 5873 N N . GLU A 1 741 ? 32.896 22.100 -41.129 1.00 86.88 741 GLU A N 1
ATOM 5874 C CA . GLU A 1 741 ? 32.867 23.459 -41.686 1.00 86.88 741 GLU A CA 1
ATOM 5875 C C . GLU A 1 741 ? 34.262 23.930 -42.126 1.00 86.88 741 GLU A C 1
ATOM 5877 O O . GLU A 1 741 ? 34.395 24.465 -43.225 1.00 86.88 741 GLU A O 1
ATOM 5882 N N . GLU A 1 742 ? 35.306 23.679 -41.333 1.00 92.69 742 GLU A N 1
ATOM 5883 C CA . GLU A 1 742 ? 36.707 23.953 -41.681 1.00 92.69 742 GLU A CA 1
ATOM 5884 C C . GLU A 1 742 ? 37.159 23.124 -42.900 1.00 92.69 742 GLU A C 1
ATOM 5886 O O . GLU A 1 742 ? 37.749 23.670 -43.835 1.00 92.69 742 GLU A O 1
ATOM 5891 N N . GLU A 1 743 ? 36.807 21.834 -42.967 1.00 94.00 743 GLU A N 1
ATOM 5892 C CA . GLU A 1 743 ? 37.037 20.995 -44.152 1.00 94.00 743 GLU A CA 1
ATOM 5893 C C . GLU A 1 743 ? 36.288 21.498 -45.397 1.00 94.00 743 GLU A C 1
ATOM 5895 O O . GLU A 1 743 ? 36.845 21.484 -46.497 1.00 94.00 743 GLU A O 1
ATOM 5900 N N . PHE A 1 744 ? 35.026 21.920 -45.261 1.00 85.56 744 PHE A N 1
ATOM 5901 C CA . PHE A 1 744 ? 34.236 22.450 -46.374 1.00 85.56 744 PHE A CA 1
ATOM 5902 C C . PHE A 1 744 ? 34.755 23.814 -46.840 1.00 85.56 744 PHE A C 1
ATOM 5904 O O . PHE A 1 744 ? 34.806 24.049 -48.046 1.00 85.56 744 PHE A O 1
ATOM 5911 N N . GLN A 1 745 ? 35.198 24.685 -45.929 1.00 91.19 745 GLN A N 1
ATOM 5912 C CA . GLN A 1 745 ? 35.858 25.946 -46.276 1.00 91.19 745 GLN A CA 1
ATOM 5913 C C . GLN A 1 745 ? 37.193 25.699 -46.989 1.00 91.19 745 GLN A C 1
ATOM 5915 O O . GLN A 1 745 ? 37.440 26.319 -48.021 1.00 91.19 745 GLN A O 1
ATOM 5920 N N . GLY A 1 746 ? 38.009 24.753 -46.512 1.00 92.69 746 GLY A N 1
ATOM 5921 C CA . GLY A 1 746 ? 39.252 24.352 -47.178 1.00 92.69 746 GLY A CA 1
ATOM 5922 C C . GLY A 1 746 ? 39.009 23.837 -48.600 1.00 92.69 746 GLY A C 1
ATOM 5923 O O . GLY A 1 746 ? 39.600 24.347 -49.549 1.00 92.69 746 GLY A O 1
ATOM 5924 N N . LYS A 1 747 ? 38.059 22.907 -48.773 1.00 91.81 747 LYS A N 1
ATOM 5925 C CA . LYS A 1 747 ? 37.654 22.385 -50.093 1.00 91.81 747 LYS A CA 1
ATOM 5926 C C . LYS A 1 747 ? 37.075 23.480 -50.998 1.00 91.81 747 LYS A C 1
ATOM 5928 O O . LYS A 1 747 ? 37.316 23.461 -52.199 1.00 91.81 747 LYS A O 1
ATOM 5933 N N . MET A 1 748 ? 36.348 24.455 -50.447 1.00 86.44 748 MET A N 1
ATOM 5934 C CA . MET A 1 748 ? 35.817 25.593 -51.207 1.00 86.44 748 MET A CA 1
ATOM 5935 C C . MET A 1 748 ? 36.931 26.535 -51.687 1.00 86.44 748 MET A C 1
ATOM 5937 O O . MET A 1 748 ? 36.906 26.949 -52.843 1.00 86.44 748 MET A O 1
ATOM 5941 N N . GLN A 1 749 ? 37.921 26.832 -50.840 1.00 89.19 749 GLN A N 1
ATOM 5942 C CA . GLN A 1 749 ? 39.102 27.624 -51.209 1.00 89.19 749 GLN A CA 1
ATOM 5943 C C . GLN A 1 749 ? 39.976 26.895 -52.239 1.00 89.19 749 GLN A C 1
ATOM 5945 O O . GLN A 1 749 ? 40.472 27.513 -53.179 1.00 89.19 749 GLN A O 1
ATOM 5950 N N . GLU A 1 750 ? 40.128 25.575 -52.113 1.00 93.06 750 GLU A N 1
ATOM 5951 C CA . GLU A 1 750 ? 40.823 24.748 -53.101 1.00 93.06 750 GLU A CA 1
ATOM 5952 C C . GLU A 1 750 ? 40.094 24.758 -54.453 1.00 93.06 750 GLU A C 1
ATOM 5954 O O . GLU A 1 750 ? 40.726 24.992 -55.482 1.00 93.06 750 GLU A O 1
ATOM 5959 N N . LEU A 1 751 ? 38.762 24.621 -54.464 1.00 89.75 751 LEU A N 1
ATOM 5960 C CA . LEU A 1 751 ? 37.958 24.707 -55.688 1.00 89.75 751 LEU A CA 1
ATOM 5961 C C . LEU A 1 751 ? 38.016 26.107 -56.328 1.00 89.75 751 LEU A C 1
ATOM 5963 O O . LEU A 1 751 ? 38.107 26.220 -57.549 1.00 89.75 751 LEU A O 1
ATOM 5967 N N . GLN A 1 752 ? 38.011 27.170 -55.516 1.00 83.31 752 GLN A N 1
ATOM 5968 C CA . GLN A 1 752 ? 38.211 28.551 -55.973 1.00 83.31 752 GLN A CA 1
ATOM 5969 C C . GLN A 1 752 ? 39.595 28.731 -56.606 1.00 83.31 752 GLN A C 1
ATOM 5971 O O . GLN A 1 752 ? 39.688 29.263 -57.708 1.00 83.31 752 GLN A O 1
ATOM 5976 N N . LYS A 1 753 ? 40.657 28.217 -55.976 1.00 92.62 753 LYS A N 1
ATOM 5977 C CA . LYS A 1 753 ? 42.022 28.262 -56.519 1.00 92.62 753 LYS A CA 1
ATOM 5978 C C . LYS A 1 753 ? 42.163 27.455 -57.813 1.00 92.62 753 LYS A C 1
ATOM 5980 O O . LYS A 1 753 ? 42.816 27.919 -58.743 1.00 92.62 753 LYS A O 1
ATOM 5985 N N . ILE A 1 754 ? 41.542 26.276 -57.903 1.00 90.75 754 ILE A N 1
ATOM 5986 C CA . ILE A 1 754 ? 41.486 25.489 -59.145 1.00 90.75 754 ILE A CA 1
ATOM 5987 C C . ILE A 1 754 ? 40.782 26.299 -60.239 1.00 90.75 754 ILE A C 1
ATOM 5989 O O . ILE A 1 754 ? 41.314 26.410 -61.339 1.00 90.75 754 ILE A O 1
ATOM 5993 N N . HIS A 1 755 ? 39.648 26.934 -59.928 1.00 86.88 755 HIS A N 1
ATOM 5994 C CA . HIS A 1 755 ? 38.939 27.796 -60.872 1.00 86.88 755 HIS A CA 1
ATOM 5995 C C . HIS A 1 755 ? 39.776 29.012 -61.306 1.00 86.88 755 HIS A C 1
ATOM 5997 O O . HIS A 1 755 ? 39.828 29.313 -62.495 1.00 86.88 755 HIS A O 1
ATOM 6003 N N . GLU A 1 756 ? 40.483 29.686 -60.395 1.00 89.69 756 GLU A N 1
ATOM 6004 C CA . GLU A 1 756 ? 41.411 30.774 -60.735 1.00 89.69 756 GLU A CA 1
ATOM 6005 C C . GLU A 1 756 ? 42.544 30.288 -61.652 1.00 89.69 756 GLU A C 1
ATOM 6007 O O . GLU A 1 756 ? 42.824 30.917 -62.675 1.00 89.69 756 GLU A O 1
ATOM 6012 N N . GLU A 1 757 ? 43.161 29.143 -61.346 1.00 89.31 757 GLU A N 1
ATOM 6013 C CA . GLU A 1 757 ? 44.189 28.540 -62.195 1.00 89.31 757 GLU A CA 1
ATOM 6014 C C . GLU A 1 757 ? 43.645 28.144 -63.576 1.00 89.31 757 GLU A C 1
ATOM 6016 O O . GLU A 1 757 ? 44.303 28.401 -64.585 1.00 89.31 757 GLU A O 1
ATOM 6021 N N . GLU A 1 758 ? 42.449 27.560 -63.661 1.00 87.00 758 GLU A N 1
ATOM 6022 C CA . GLU A 1 758 ? 41.791 27.226 -64.928 1.00 87.00 758 GLU A CA 1
ATOM 6023 C C . GLU A 1 758 ? 41.411 28.471 -65.728 1.00 87.00 758 GLU A C 1
ATOM 6025 O O . GLU A 1 758 ? 41.662 28.519 -66.932 1.00 87.00 758 GLU A O 1
ATOM 6030 N N . MET A 1 759 ? 40.903 29.520 -65.081 1.00 84.06 759 MET A N 1
ATOM 6031 C CA . MET A 1 759 ? 40.618 30.796 -65.733 1.00 84.06 759 MET A CA 1
ATOM 6032 C C . MET A 1 759 ? 41.902 31.469 -66.233 1.00 84.06 759 MET A C 1
ATOM 6034 O O . MET A 1 759 ? 41.899 32.022 -67.334 1.00 84.06 759 MET A O 1
ATOM 6038 N N . ILE A 1 760 ? 43.021 31.380 -65.506 1.00 89.31 760 ILE A N 1
ATOM 6039 C CA . ILE A 1 760 ? 44.336 31.851 -65.972 1.00 89.31 760 ILE A CA 1
ATOM 6040 C C . ILE A 1 760 ? 44.830 31.010 -67.160 1.00 89.31 760 ILE A C 1
ATOM 6042 O O . ILE A 1 760 ? 45.317 31.575 -68.144 1.00 89.31 760 ILE A O 1
ATOM 6046 N N . ARG A 1 761 ? 44.672 29.679 -67.127 1.00 84.62 761 ARG A N 1
ATOM 6047 C CA . ARG A 1 761 ? 45.007 28.779 -68.249 1.00 84.62 761 ARG A CA 1
ATOM 6048 C C . ARG A 1 761 ? 44.149 29.086 -69.485 1.00 84.62 761 ARG A C 1
ATOM 6050 O O . ARG A 1 761 ? 44.699 29.196 -70.579 1.00 84.62 761 ARG A O 1
ATOM 6057 N N . LEU A 1 762 ? 42.843 29.316 -69.325 1.00 80.12 762 LEU A N 1
ATOM 6058 C CA . LEU A 1 762 ? 41.916 29.681 -70.405 1.00 80.12 762 LEU A CA 1
ATOM 6059 C C . LEU A 1 762 ? 42.242 31.050 -71.009 1.00 80.12 762 LEU A C 1
ATOM 6061 O O . LEU A 1 762 ? 42.378 31.149 -72.227 1.00 80.12 762 LEU A O 1
ATOM 6065 N N . HIS A 1 763 ? 42.465 32.087 -70.193 1.00 78.75 763 HIS A N 1
ATOM 6066 C CA . HIS A 1 763 ? 42.922 33.392 -70.691 1.00 78.75 763 HIS A CA 1
ATOM 6067 C C . HIS A 1 763 ? 44.269 33.274 -71.420 1.00 78.75 763 HIS A C 1
ATOM 6069 O O . HIS A 1 763 ? 44.443 33.854 -72.494 1.00 78.75 763 HIS A O 1
ATOM 6075 N N . SER A 1 764 ? 45.193 32.461 -70.897 1.00 75.94 764 SER A N 1
ATOM 6076 C CA . SER A 1 764 ? 46.478 32.176 -71.546 1.00 75.94 764 SER A CA 1
ATOM 6077 C C . SER A 1 764 ? 46.309 31.446 -72.880 1.00 75.94 764 SER A C 1
ATOM 6079 O O . SER A 1 764 ? 47.049 31.733 -73.814 1.00 75.94 764 SER A O 1
ATOM 6081 N N . HIS A 1 765 ? 45.333 30.546 -73.014 1.00 73.88 765 HIS A N 1
ATOM 6082 C CA . HIS A 1 765 ? 45.064 29.807 -74.251 1.00 73.88 765 HIS A CA 1
ATOM 6083 C C . HIS A 1 765 ? 44.245 30.623 -75.273 1.00 73.88 765 HIS A C 1
ATOM 6085 O O . HIS A 1 765 ? 44.428 30.475 -76.481 1.00 73.88 765 HIS A O 1
ATOM 6091 N N . HIS A 1 766 ? 43.387 31.541 -74.820 1.00 63.69 766 HIS A N 1
ATOM 6092 C CA . HIS A 1 766 ? 42.718 32.524 -75.679 1.00 63.69 766 HIS A CA 1
ATOM 6093 C C . HIS A 1 766 ? 43.730 33.532 -76.239 1.00 63.69 766 HIS A C 1
ATOM 6095 O O . HIS A 1 766 ? 43.708 33.829 -77.434 1.00 63.69 766 HIS A O 1
ATOM 6101 N N . ALA A 1 767 ? 44.684 33.974 -75.415 1.00 68.12 767 ALA A N 1
ATOM 6102 C CA . ALA A 1 767 ? 45.859 34.716 -75.862 1.00 68.12 767 ALA A CA 1
ATOM 6103 C C . ALA A 1 767 ? 46.720 33.863 -76.831 1.00 68.12 767 ALA A C 1
ATOM 6105 O O . ALA A 1 767 ? 47.003 34.311 -77.942 1.00 68.12 767 ALA A O 1
ATOM 6106 N N . GLN A 1 768 ? 46.986 32.599 -76.461 1.00 66.06 768 GLN A N 1
ATOM 6107 C CA . GLN A 1 768 ? 47.410 31.449 -77.291 1.00 66.06 768 GLN A CA 1
ATOM 6108 C C . GLN A 1 768 ? 46.923 31.550 -78.752 1.00 66.06 768 GLN A C 1
ATOM 6110 O O . GLN A 1 768 ? 47.713 31.589 -79.701 1.00 66.06 768 GLN A O 1
ATOM 6115 N N . SER A 1 769 ? 45.606 31.621 -78.942 1.00 56.03 769 SER A N 1
ATOM 6116 C CA . SER A 1 769 ? 44.991 31.727 -80.271 1.00 56.03 769 SER A CA 1
ATOM 6117 C C . SER A 1 769 ? 45.058 33.134 -80.874 1.00 56.03 769 SER A C 1
ATOM 6119 O O . SER A 1 769 ? 45.269 33.264 -82.080 1.00 56.03 769 SER A O 1
ATOM 6121 N N . ALA A 1 770 ? 44.923 34.190 -80.068 1.00 54.66 770 ALA A N 1
ATOM 6122 C CA . ALA A 1 770 ? 44.912 35.573 -80.542 1.00 54.66 770 ALA A CA 1
ATOM 6123 C C . ALA A 1 770 ? 46.229 35.998 -81.219 1.00 54.66 770 ALA A C 1
ATOM 6125 O O . ALA A 1 770 ? 46.177 36.670 -82.249 1.00 54.66 770 ALA A O 1
ATOM 6126 N N . TYR A 1 771 ? 47.402 35.583 -80.715 1.00 55.06 771 TYR A N 1
ATOM 6127 C CA . TYR A 1 771 ? 48.665 35.837 -81.429 1.00 55.06 771 TYR A CA 1
ATOM 6128 C C . TYR A 1 771 ? 48.969 34.825 -82.545 1.00 55.06 771 TYR A C 1
ATOM 6130 O O . TYR A 1 771 ? 49.599 35.209 -83.529 1.00 55.06 771 TYR A O 1
ATOM 6138 N N . LYS A 1 772 ? 48.464 33.582 -82.485 1.00 52.12 772 LYS A N 1
ATOM 6139 C CA . LYS A 1 772 ? 48.561 32.641 -83.624 1.00 52.12 772 LYS A CA 1
ATOM 6140 C C . LYS A 1 772 ? 47.798 33.134 -84.860 1.00 52.12 772 LYS A C 1
ATOM 6142 O O . LYS A 1 772 ? 48.289 32.982 -85.970 1.00 52.12 772 LYS A O 1
ATOM 6147 N N . LEU A 1 773 ? 46.650 33.791 -84.678 1.00 52.03 773 LEU A N 1
ATOM 6148 C CA . LEU A 1 773 ? 45.856 34.376 -85.770 1.00 52.03 773 LEU A CA 1
ATOM 6149 C C .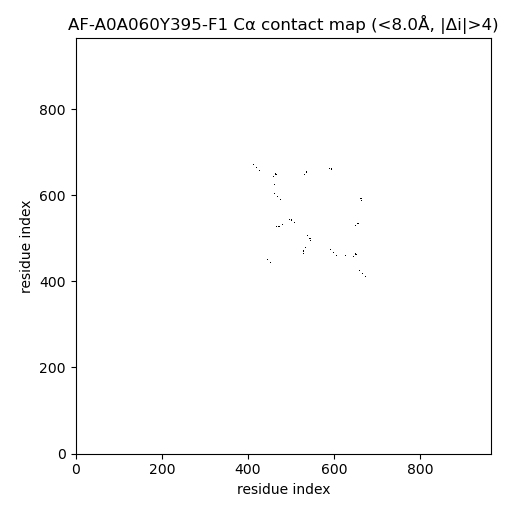 LEU A 1 773 ? 46.465 35.645 -86.405 1.00 52.03 773 LEU A C 1
ATOM 6151 O O . LEU A 1 773 ? 45.881 36.181 -87.343 1.00 52.03 773 LEU A O 1
ATOM 6155 N N . ASN A 1 774 ? 47.614 36.132 -85.922 1.00 46.75 774 ASN A N 1
ATOM 6156 C CA . ASN A 1 774 ? 48.246 37.372 -86.391 1.00 46.75 774 ASN A CA 1
ATOM 6157 C C . ASN A 1 774 ? 49.623 37.174 -87.059 1.00 46.75 774 ASN A C 1
ATOM 6159 O O . ASN A 1 774 ? 50.279 38.171 -87.361 1.00 46.75 774 ASN A O 1
ATOM 6163 N N . LEU A 1 775 ? 50.081 35.932 -87.286 1.00 48.31 775 LEU A N 1
ATOM 6164 C CA . LEU A 1 775 ? 51.461 35.668 -87.734 1.00 48.31 775 LEU A CA 1
ATOM 6165 C C . LEU A 1 775 ? 51.639 34.839 -89.020 1.00 48.31 775 LEU A C 1
ATOM 6167 O O . LEU A 1 775 ? 52.783 34.611 -89.405 1.00 48.31 775 LEU A O 1
ATOM 6171 N N . ASP A 1 776 ? 50.562 34.449 -89.711 1.00 35.38 776 ASP A N 1
ATOM 6172 C CA . ASP A 1 776 ? 50.639 33.825 -91.044 1.00 35.38 776 ASP A CA 1
ATOM 6173 C C . ASP A 1 776 ? 50.080 34.741 -92.145 1.00 35.38 776 ASP A C 1
ATOM 6175 O O . ASP A 1 776 ? 49.082 35.444 -91.971 1.00 35.38 776 ASP A O 1
ATOM 6179 N N . GLY A 1 777 ? 50.792 34.788 -93.274 1.00 39.12 777 GLY A N 1
ATOM 6180 C CA . GLY A 1 777 ? 50.706 35.874 -94.253 1.00 39.12 777 GLY A CA 1
ATOM 6181 C C . GLY A 1 777 ? 49.663 35.716 -95.366 1.00 39.12 777 GLY A C 1
ATOM 6182 O O . GLY A 1 777 ? 49.129 34.643 -95.640 1.00 39.12 777 GLY A O 1
ATOM 6183 N N . ALA A 1 778 ? 49.412 36.818 -96.076 1.00 41.50 778 ALA A N 1
ATOM 6184 C CA . ALA A 1 778 ? 48.441 36.872 -97.164 1.00 41.50 778 ALA A CA 1
ATOM 6185 C C . ALA A 1 778 ? 48.836 36.003 -98.376 1.00 41.50 778 ALA A C 1
ATOM 6187 O O . ALA A 1 778 ? 49.800 36.304 -99.080 1.00 41.50 778 ALA A O 1
ATOM 6188 N N . CYS A 1 779 ? 48.008 35.006 -98.699 1.00 39.75 779 CYS A N 1
ATOM 6189 C CA . CYS A 1 779 ? 48.031 34.303 -99.982 1.00 39.75 779 CYS A CA 1
ATOM 6190 C C . CYS A 1 779 ? 46.730 34.556 -100.754 1.00 39.75 779 CYS A C 1
ATOM 6192 O O . CYS A 1 779 ? 45.643 34.205 -100.296 1.00 39.75 779 CYS A O 1
ATOM 6194 N N . LYS A 1 780 ? 46.835 35.138 -101.955 1.00 50.81 780 LYS A N 1
ATOM 6195 C CA . LYS A 1 780 ? 45.727 35.156 -102.921 1.00 50.81 780 LYS A CA 1
ATOM 6196 C C . LYS A 1 780 ? 45.604 33.757 -103.525 1.00 50.81 780 LYS A C 1
ATOM 6198 O O . LYS A 1 780 ? 46.552 33.286 -104.146 1.00 50.81 780 LYS A O 1
ATOM 6203 N N . LEU A 1 781 ? 44.450 33.119 -103.355 1.00 43.03 781 LEU A N 1
ATOM 6204 C CA . LEU A 1 781 ? 44.123 31.813 -103.927 1.00 43.03 781 LEU A CA 1
ATOM 6205 C C . LEU A 1 781 ? 42.816 31.928 -104.714 1.00 43.03 781 LEU A C 1
ATOM 6207 O O . LEU A 1 781 ? 41.852 32.526 -104.234 1.00 43.03 781 LEU A O 1
ATOM 6211 N N . ASP A 1 782 ? 42.806 31.405 -105.940 1.00 47.44 782 ASP A N 1
ATOM 6212 C CA . ASP A 1 782 ? 41.741 31.683 -106.902 1.00 47.44 782 ASP A CA 1
ATOM 6213 C C . ASP A 1 782 ? 40.374 31.126 -106.494 1.00 47.44 782 ASP A C 1
ATOM 6215 O O . ASP A 1 782 ? 40.239 30.005 -105.994 1.00 47.44 782 ASP A O 1
ATOM 6219 N N . MET A 1 783 ? 39.335 31.900 -106.821 1.00 45.44 783 MET A N 1
A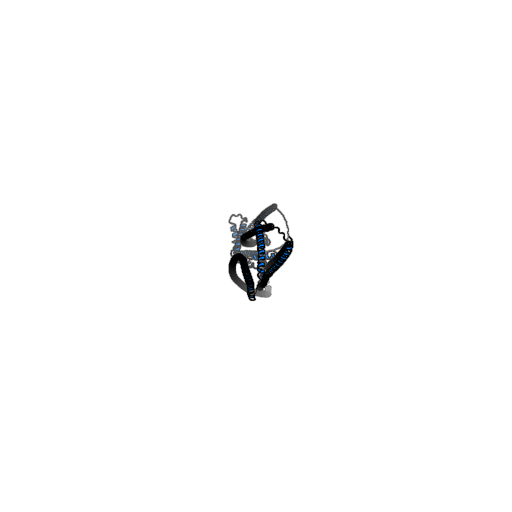TOM 6220 C CA . MET A 1 783 ? 37.926 31.626 -106.510 1.00 45.44 783 MET A CA 1
ATOM 6221 C C . MET A 1 783 ? 37.458 30.229 -106.963 1.00 45.44 783 MET A C 1
ATOM 6223 O O . MET A 1 783 ? 36.604 29.622 -106.324 1.00 45.44 783 MET A O 1
ATOM 6227 N N . VAL A 1 784 ? 38.059 29.683 -108.025 1.00 54.25 784 VAL A N 1
ATOM 6228 C CA . VAL A 1 784 ? 37.739 28.357 -108.585 1.00 54.25 784 VAL A CA 1
ATOM 6229 C C . VAL A 1 784 ? 38.186 27.205 -107.665 1.00 54.25 784 VAL A C 1
ATOM 6231 O O . VAL A 1 784 ? 37.553 26.150 -107.654 1.00 54.25 784 VAL A O 1
ATOM 6234 N N . SER A 1 785 ? 39.226 27.404 -106.846 1.00 57.28 785 SER A N 1
ATOM 6235 C CA . SER A 1 785 ? 39.721 26.396 -105.891 1.00 57.28 785 SER A CA 1
ATOM 6236 C C . SER A 1 785 ? 38.810 26.252 -104.661 1.00 57.28 785 SER A C 1
ATOM 6238 O O . SER A 1 785 ? 38.747 25.203 -104.018 1.00 57.28 785 SER A O 1
ATOM 6240 N N . ILE A 1 786 ? 38.040 27.296 -104.343 1.00 54.31 786 ILE A N 1
ATOM 6241 C CA . ILE A 1 786 ? 37.101 27.290 -103.216 1.00 54.31 786 ILE A CA 1
ATOM 6242 C C . ILE A 1 786 ? 35.909 26.365 -103.503 1.00 54.31 786 ILE A C 1
ATOM 6244 O O . ILE A 1 786 ? 35.449 25.674 -102.598 1.00 54.31 786 ILE A O 1
ATOM 6248 N N . GLU A 1 787 ? 35.432 26.274 -104.748 1.00 57.78 787 GLU A N 1
ATOM 6249 C CA . GLU A 1 787 ? 34.305 25.395 -105.096 1.00 57.78 787 GLU A CA 1
ATOM 6250 C C . GLU A 1 787 ? 34.659 23.901 -105.012 1.00 57.78 787 GLU A C 1
ATOM 6252 O O . GLU A 1 787 ? 33.827 23.079 -104.618 1.00 57.78 787 GLU A O 1
ATOM 6257 N N . THR A 1 788 ? 35.895 23.530 -105.359 1.00 64.25 788 THR A N 1
ATOM 6258 C CA . THR A 1 788 ? 36.398 22.155 -105.215 1.00 64.25 788 THR A CA 1
ATOM 6259 C C . THR A 1 788 ? 36.717 21.825 -103.761 1.00 64.25 788 THR A C 1
ATOM 6261 O O . THR A 1 788 ? 36.349 20.741 -103.305 1.00 64.25 788 THR A O 1
ATOM 6264 N N . MET A 1 789 ? 37.305 22.757 -103.000 1.00 61.06 789 MET A N 1
ATOM 6265 C CA . MET A 1 789 ? 37.511 22.571 -101.561 1.00 61.06 789 MET A CA 1
ATOM 6266 C C . MET A 1 789 ? 36.192 22.475 -100.793 1.00 61.06 789 MET A C 1
ATOM 6268 O O . MET A 1 789 ? 36.057 21.543 -100.014 1.00 61.06 789 MET A O 1
ATOM 6272 N N . LYS A 1 790 ? 35.179 23.311 -101.059 1.00 66.81 790 LYS A N 1
ATOM 6273 C CA . LYS A 1 790 ? 33.838 23.172 -100.452 1.00 66.81 790 LYS A CA 1
ATOM 6274 C C . LYS A 1 790 ? 33.224 21.798 -100.715 1.00 66.81 790 LYS A C 1
ATOM 6276 O O . LYS A 1 790 ? 32.713 21.177 -99.793 1.00 66.81 790 LYS A O 1
ATOM 6281 N N . LYS A 1 791 ? 33.310 21.283 -101.948 1.00 74.19 791 LYS A N 1
ATOM 6282 C CA . LYS A 1 791 ? 32.819 19.931 -102.280 1.00 74.19 791 LYS A CA 1
ATOM 6283 C C . LYS A 1 791 ? 33.609 18.837 -101.559 1.00 74.19 791 LYS A C 1
ATOM 6285 O O . LYS A 1 791 ? 33.015 17.867 -101.104 1.00 74.19 791 LYS A O 1
ATOM 6290 N N . ARG A 1 792 ? 34.932 18.987 -101.419 1.00 78.25 792 ARG A N 1
ATOM 6291 C CA . ARG A 1 792 ? 35.777 18.030 -100.687 1.00 78.25 792 ARG A CA 1
ATOM 6292 C C . ARG A 1 792 ? 35.543 18.083 -99.177 1.00 78.25 792 ARG A C 1
ATOM 6294 O O . ARG A 1 792 ? 35.490 17.026 -98.563 1.00 78.25 792 ARG A O 1
ATOM 6301 N N . ILE A 1 793 ? 35.359 19.277 -98.616 1.00 76.81 793 ILE A N 1
ATOM 6302 C CA . ILE A 1 793 ? 34.953 19.509 -97.228 1.00 76.81 793 ILE A CA 1
ATOM 6303 C C . ILE A 1 793 ? 33.594 18.857 -96.995 1.00 76.81 793 ILE A C 1
ATOM 6305 O O . ILE A 1 793 ? 33.509 18.019 -96.120 1.00 76.81 793 ILE A O 1
ATOM 6309 N N . HIS A 1 794 ? 32.592 19.085 -97.845 1.00 73.31 794 HIS A N 1
ATOM 6310 C CA . HIS A 1 794 ? 31.270 18.473 -97.683 1.00 73.31 794 HIS A CA 1
ATOM 6311 C C . HIS A 1 794 ? 31.280 16.934 -97.775 1.00 73.31 794 HIS A C 1
ATOM 6313 O O . HIS A 1 794 ? 30.561 16.255 -97.043 1.00 73.31 794 HIS A O 1
ATOM 6319 N N . VAL A 1 795 ? 32.137 16.352 -98.625 1.00 78.19 795 VAL A N 1
ATOM 6320 C CA . VAL A 1 795 ? 32.379 14.895 -98.647 1.00 78.19 795 VAL A CA 1
ATOM 6321 C C . VAL A 1 795 ? 33.072 14.414 -97.365 1.00 78.19 795 VAL A C 1
ATOM 6323 O O . VAL A 1 795 ? 32.716 13.365 -96.843 1.00 78.19 795 VAL A O 1
ATOM 6326 N N . LEU A 1 796 ? 34.027 15.170 -96.818 1.00 76.75 796 LEU A N 1
ATOM 6327 C CA . LEU A 1 796 ? 34.686 14.818 -95.556 1.00 76.75 796 LEU A CA 1
ATOM 6328 C C . LEU A 1 796 ? 33.775 15.035 -94.337 1.00 76.75 796 LEU A C 1
ATOM 6330 O O . LEU A 1 796 ? 33.798 14.216 -93.431 1.00 76.75 796 LEU A O 1
ATOM 6334 N N . GLU A 1 797 ? 32.934 16.068 -94.325 1.00 75.25 797 GLU A N 1
ATOM 6335 C CA . GLU A 1 797 ? 31.904 16.326 -93.311 1.00 75.25 797 GLU A CA 1
ATOM 6336 C C . GLU A 1 797 ? 30.867 15.207 -93.301 1.00 75.25 797 GLU A C 1
ATOM 6338 O O . GLU A 1 797 ? 30.548 14.685 -92.240 1.00 75.25 797 GLU A O 1
ATOM 6343 N N . THR A 1 798 ? 30.371 14.791 -94.470 1.00 77.19 798 THR A N 1
ATOM 6344 C CA . THR A 1 798 ? 29.444 13.654 -94.562 1.00 77.19 798 THR A CA 1
ATOM 6345 C C . THR A 1 798 ? 30.111 12.344 -94.143 1.00 77.19 798 THR A C 1
ATOM 6347 O O . THR A 1 798 ? 29.494 11.604 -93.387 1.00 77.19 798 THR A O 1
ATOM 6350 N N . GLN A 1 799 ? 31.376 12.087 -94.509 1.00 72.50 799 GLN A N 1
ATOM 6351 C CA . GLN A 1 799 ? 32.118 10.907 -94.032 1.00 72.50 799 GLN A CA 1
ATOM 6352 C C . GLN A 1 799 ? 32.401 10.932 -92.517 1.00 72.50 799 GLN A C 1
ATOM 6354 O O . GLN A 1 799 ? 32.256 9.907 -91.849 1.00 72.50 799 GLN A O 1
ATOM 6359 N N . VAL A 1 800 ? 32.778 12.085 -91.956 1.00 74.00 800 VAL A N 1
ATOM 6360 C CA . VAL A 1 800 ? 33.004 12.263 -90.511 1.00 74.00 800 VAL A CA 1
ATOM 6361 C C . VAL A 1 800 ? 31.692 12.146 -89.743 1.00 74.00 800 VAL A C 1
ATOM 6363 O O . VAL A 1 800 ? 31.672 11.479 -88.715 1.00 74.00 800 VAL A O 1
ATOM 6366 N N . ASN A 1 801 ? 30.593 12.707 -90.252 1.00 71.75 801 ASN A N 1
ATOM 6367 C CA . ASN A 1 801 ? 29.273 12.548 -89.649 1.00 71.75 801 ASN A CA 1
ATOM 6368 C C . ASN A 1 801 ? 28.813 11.087 -89.711 1.00 71.75 801 ASN A C 1
ATOM 6370 O O . ASN A 1 801 ? 28.433 10.562 -88.675 1.00 71.75 801 ASN A O 1
ATOM 6374 N N . THR A 1 802 ? 28.967 10.366 -90.832 1.00 70.38 802 THR A N 1
ATOM 6375 C CA . THR A 1 802 ? 28.642 8.926 -90.852 1.00 70.38 802 THR A CA 1
ATOM 6376 C C . THR A 1 802 ? 29.500 8.121 -89.877 1.00 70.38 802 THR A C 1
ATOM 6378 O O . THR A 1 802 ? 28.954 7.303 -89.147 1.00 70.38 802 THR A O 1
ATOM 6381 N N . MET A 1 803 ? 30.811 8.385 -89.765 1.00 66.31 803 MET A N 1
ATOM 6382 C CA . MET A 1 803 ? 31.639 7.705 -88.754 1.00 66.31 803 MET A CA 1
ATOM 6383 C C . MET A 1 803 ? 31.257 8.092 -87.317 1.00 66.31 803 MET A C 1
ATOM 6385 O O . MET A 1 803 ? 31.330 7.253 -86.423 1.00 66.31 803 MET A O 1
ATOM 6389 N N . LYS A 1 804 ? 30.816 9.333 -87.083 1.00 69.00 804 LYS A N 1
ATOM 6390 C CA . LYS A 1 804 ? 30.327 9.808 -85.783 1.00 69.00 804 LYS A CA 1
ATOM 6391 C C . LYS A 1 804 ? 28.980 9.176 -85.418 1.00 69.00 804 LYS A C 1
ATOM 6393 O O . LYS A 1 804 ? 28.804 8.771 -84.275 1.00 69.00 804 LYS A O 1
ATOM 6398 N N . ASP A 1 805 ? 28.081 9.013 -86.384 1.00 64.62 805 ASP A N 1
ATOM 6399 C CA . ASP A 1 805 ? 26.777 8.364 -86.216 1.00 64.62 805 ASP A CA 1
ATOM 6400 C C . ASP A 1 805 ? 26.899 6.830 -86.116 1.00 64.62 805 ASP A C 1
ATOM 6402 O O . ASP A 1 805 ? 26.025 6.166 -85.557 1.00 64.62 805 ASP A O 1
ATOM 6406 N N . GLU A 1 806 ? 27.966 6.241 -86.662 1.00 63.12 806 GLU A N 1
ATOM 6407 C CA . GLU A 1 806 ? 28.320 4.827 -86.485 1.00 63.12 806 GLU A CA 1
ATOM 6408 C C . GLU A 1 806 ? 29.037 4.549 -85.157 1.00 63.12 806 GLU A C 1
ATOM 6410 O O . GLU A 1 806 ? 28.844 3.477 -84.582 1.00 63.12 806 GLU A O 1
ATOM 6415 N N . ALA A 1 807 ? 29.859 5.483 -84.667 1.00 58.44 807 ALA A N 1
ATOM 6416 C CA . ALA A 1 807 ? 30.467 5.407 -83.339 1.00 58.44 807 ALA A CA 1
ATOM 6417 C C . ALA A 1 807 ? 29.426 5.669 -82.238 1.00 58.44 807 ALA A C 1
ATOM 6419 O O . ALA A 1 807 ? 29.369 4.934 -81.258 1.00 58.44 807 ALA A O 1
ATOM 6420 N N . GLY A 1 808 ? 28.547 6.658 -82.436 1.00 59.19 808 GLY A N 1
ATOM 6421 C CA . GLY A 1 808 ? 27.444 6.964 -81.525 1.00 59.19 808 GLY A CA 1
ATOM 6422 C C . GLY A 1 808 ? 26.492 5.784 -81.340 1.00 59.19 808 GLY A C 1
ATOM 6423 O O . GLY A 1 808 ? 26.189 5.429 -80.208 1.00 59.19 808 GLY A O 1
ATOM 6424 N N . ARG A 1 809 ? 26.090 5.107 -82.428 1.00 56.28 809 ARG A N 1
ATOM 6425 C CA . ARG A 1 809 ? 25.251 3.897 -82.332 1.00 56.28 809 ARG A CA 1
ATOM 6426 C C . ARG A 1 809 ? 25.926 2.761 -81.562 1.00 56.28 809 ARG A C 1
ATOM 6428 O O . ARG A 1 809 ? 25.304 2.193 -80.673 1.00 56.28 809 ARG A O 1
ATOM 6435 N N . ARG A 1 810 ? 27.208 2.484 -81.830 1.00 55.78 810 ARG A N 1
ATOM 6436 C CA . ARG A 1 810 ? 27.961 1.424 -81.130 1.00 55.78 810 ARG A CA 1
ATOM 6437 C C . ARG A 1 810 ? 28.139 1.680 -79.630 1.00 55.78 810 ARG A C 1
ATOM 6439 O O . ARG A 1 810 ? 28.209 0.714 -78.881 1.00 55.78 810 ARG A O 1
ATOM 6446 N N . ASN A 1 811 ? 28.198 2.943 -79.206 1.00 54.34 811 ASN A N 1
ATOM 6447 C CA . ASN A 1 811 ? 28.418 3.310 -77.805 1.00 54.34 811 ASN A CA 1
ATOM 6448 C C . ASN A 1 811 ? 27.118 3.529 -77.006 1.00 54.34 811 ASN A C 1
ATOM 6450 O O . ASN A 1 811 ? 27.179 3.591 -75.786 1.00 54.34 811 ASN A O 1
ATOM 6454 N N . LEU A 1 812 ? 25.961 3.662 -77.664 1.00 54.00 812 LEU A N 1
ATOM 6455 C CA . LEU A 1 812 ? 24.663 3.799 -76.987 1.00 54.00 812 LEU A CA 1
ATOM 6456 C C . LEU A 1 812 ? 23.928 2.453 -76.902 1.00 54.00 812 LEU A C 1
ATOM 6458 O O . LEU A 1 812 ? 23.517 2.048 -75.821 1.00 54.00 812 LEU A O 1
ATOM 6462 N N . GLU A 1 813 ? 23.843 1.700 -78.006 1.00 53.41 813 GLU A N 1
ATOM 6463 C CA . GLU A 1 813 ? 23.053 0.454 -78.070 1.00 53.41 813 GLU A CA 1
ATOM 6464 C C . GLU A 1 813 ? 23.607 -0.693 -77.191 1.00 53.41 813 GLU A C 1
ATOM 6466 O O . GLU A 1 813 ? 22.892 -1.657 -76.927 1.00 53.41 813 GLU A O 1
ATOM 6471 N N . GLY A 1 814 ? 24.861 -0.605 -76.731 1.00 55.34 814 GLY A N 1
ATOM 6472 C CA . GLY A 1 814 ? 25.458 -1.543 -75.771 1.00 55.34 814 GLY A CA 1
ATOM 6473 C C . GLY A 1 814 ? 25.248 -1.110 -74.318 1.00 55.34 814 GLY A C 1
ATOM 6474 O O . GLY A 1 814 ? 24.509 -1.753 -73.569 1.00 55.34 814 GLY A O 1
ATOM 6475 N N . ASP A 1 815 ? 25.879 0.001 -73.935 1.00 52.59 815 ASP A N 1
ATOM 6476 C CA . ASP A 1 815 ? 25.951 0.450 -72.540 1.00 52.59 815 ASP A CA 1
ATOM 6477 C C . ASP A 1 815 ? 24.573 0.848 -71.979 1.00 52.59 815 ASP A C 1
ATOM 6479 O O . ASP A 1 815 ? 24.261 0.510 -70.835 1.00 52.59 815 ASP A O 1
ATOM 6483 N N . GLU A 1 816 ? 23.695 1.483 -72.773 1.00 52.28 816 GLU A N 1
ATOM 6484 C CA . GLU A 1 816 ? 22.324 1.783 -72.325 1.00 52.28 816 GLU A CA 1
ATOM 6485 C C . GLU A 1 816 ? 21.514 0.496 -72.106 1.00 52.28 816 GLU A C 1
ATOM 6487 O O . GLU A 1 816 ? 20.725 0.421 -71.164 1.00 52.28 816 GLU A O 1
ATOM 6492 N N . CYS A 1 817 ? 21.731 -0.549 -72.914 1.00 58.12 817 CYS A N 1
ATOM 6493 C CA . CYS A 1 817 ? 21.047 -1.831 -72.751 1.00 58.12 817 CYS A CA 1
ATOM 6494 C C . CYS A 1 817 ? 21.503 -2.592 -71.500 1.00 58.12 817 CYS A C 1
ATOM 6496 O O . CYS A 1 817 ? 20.649 -3.143 -70.799 1.00 58.12 817 CYS A O 1
ATOM 6498 N N . GLU A 1 818 ? 22.800 -2.621 -71.178 1.00 57.94 818 GLU A N 1
ATOM 6499 C CA . GLU A 1 818 ? 23.273 -3.262 -69.942 1.00 57.94 818 GLU A CA 1
ATOM 6500 C C . GLU A 1 818 ? 22.865 -2.464 -68.696 1.00 57.94 818 GLU A C 1
ATOM 6502 O O . GLU A 1 818 ? 22.349 -3.056 -67.745 1.00 57.94 818 GLU A O 1
ATOM 6507 N N . ILE A 1 819 ? 22.976 -1.129 -68.719 1.00 66.81 819 ILE A N 1
ATOM 6508 C CA . ILE A 1 819 ? 22.537 -0.265 -67.611 1.00 66.81 819 ILE A CA 1
ATOM 6509 C C . ILE A 1 819 ? 21.024 -0.385 -67.389 1.00 66.81 819 ILE A C 1
ATOM 6511 O O . ILE A 1 819 ? 20.600 -0.603 -66.256 1.00 66.81 819 ILE A O 1
ATOM 6515 N N . HIS A 1 820 ? 20.202 -0.329 -68.442 1.00 67.69 820 HIS A N 1
ATOM 6516 C CA . HIS A 1 820 ? 18.748 -0.491 -68.331 1.00 67.69 820 HIS A CA 1
ATOM 6517 C C . HIS A 1 820 ? 18.358 -1.909 -67.878 1.00 67.69 820 HIS A C 1
ATOM 6519 O O . HIS A 1 820 ? 17.430 -2.080 -67.087 1.00 67.69 820 HIS A O 1
ATOM 6525 N N . THR A 1 821 ? 19.073 -2.948 -68.325 1.00 66.25 821 THR A N 1
ATOM 6526 C CA . THR A 1 821 ? 18.827 -4.332 -67.876 1.00 66.25 821 THR A CA 1
ATOM 6527 C C . THR A 1 821 ? 19.173 -4.508 -66.398 1.00 66.25 821 THR A C 1
ATOM 6529 O O . THR A 1 821 ? 18.396 -5.117 -65.658 1.00 66.25 821 THR A O 1
ATOM 6532 N N . LEU A 1 822 ? 20.294 -3.938 -65.943 1.00 73.06 822 LEU A N 1
ATOM 6533 C CA . LEU A 1 822 ? 20.666 -3.916 -64.530 1.00 73.06 822 LEU A CA 1
ATOM 6534 C C . LEU A 1 822 ? 19.660 -3.106 -63.709 1.00 73.06 822 LEU A C 1
ATOM 6536 O O . LEU A 1 822 ? 19.174 -3.624 -62.706 1.00 73.06 822 LEU A O 1
ATOM 6540 N N . GLN A 1 823 ? 19.271 -1.910 -64.158 1.00 74.94 823 GLN A N 1
ATOM 6541 C CA . GLN A 1 823 ? 18.275 -1.065 -63.499 1.00 74.94 823 GLN A CA 1
ATOM 6542 C C . GLN A 1 823 ? 16.944 -1.806 -63.311 1.00 74.94 823 GLN A C 1
ATOM 6544 O O . GLN A 1 823 ? 16.505 -1.962 -62.175 1.00 74.94 823 GLN A O 1
ATOM 6549 N N . VAL A 1 824 ? 16.363 -2.369 -64.376 1.00 75.94 824 VAL A N 1
ATOM 6550 C CA . VAL A 1 824 ? 15.117 -3.156 -64.296 1.00 75.94 824 VAL A CA 1
ATOM 6551 C C . VAL A 1 824 ? 15.283 -4.403 -63.413 1.00 75.94 824 VAL A C 1
ATOM 6553 O O . VAL A 1 824 ? 14.334 -4.826 -62.749 1.00 75.94 824 VAL A O 1
ATOM 6556 N N . SER A 1 825 ? 16.478 -5.006 -63.357 1.00 76.00 825 SER A N 1
ATOM 6557 C CA . SER A 1 825 ? 16.747 -6.129 -62.447 1.00 76.00 825 SER A CA 1
ATOM 6558 C C . SER A 1 825 ? 16.807 -5.702 -60.974 1.00 76.00 825 SER A C 1
ATOM 6560 O O . SER A 1 825 ? 16.266 -6.409 -60.122 1.00 76.00 825 SER A O 1
ATOM 6562 N N . CYS A 1 826 ? 17.389 -4.533 -60.687 1.00 78.12 826 CYS A N 1
ATOM 6563 C CA . CYS A 1 826 ? 17.476 -3.938 -59.358 1.00 78.12 826 CYS A CA 1
ATOM 6564 C C . CYS A 1 826 ? 16.107 -3.455 -58.879 1.00 78.12 826 CYS A C 1
ATOM 6566 O O . CYS A 1 826 ? 15.695 -3.829 -57.788 1.00 78.12 826 CYS A O 1
ATOM 6568 N N . GLU A 1 827 ? 15.369 -2.705 -59.701 1.00 81.31 827 GLU A N 1
ATOM 6569 C CA . GLU A 1 827 ? 14.001 -2.250 -59.418 1.00 81.31 827 GLU A CA 1
ATOM 6570 C C . GLU A 1 827 ? 13.084 -3.436 -59.100 1.00 81.31 827 GLU A C 1
ATOM 6572 O O . GLU A 1 827 ? 12.454 -3.464 -58.046 1.00 81.31 827 GLU A O 1
ATOM 6577 N N . ARG A 1 828 ? 13.099 -4.488 -59.932 1.00 84.25 828 ARG A N 1
ATOM 6578 C CA . ARG A 1 828 ? 12.347 -5.727 -59.667 1.00 84.25 828 ARG A CA 1
ATOM 6579 C C . ARG A 1 828 ? 12.806 -6.441 -58.388 1.00 84.25 828 ARG A C 1
ATOM 6581 O O . ARG A 1 828 ? 11.987 -7.073 -57.725 1.00 84.25 828 ARG A O 1
ATOM 6588 N N . GLY A 1 829 ? 14.090 -6.352 -58.040 1.00 85.69 829 GLY A N 1
ATOM 6589 C CA . GLY A 1 829 ? 14.634 -6.851 -56.774 1.00 85.69 829 GLY A CA 1
ATOM 6590 C C . GLY A 1 829 ? 14.125 -6.065 -55.562 1.00 85.69 829 GLY A C 1
ATOM 6591 O O . GLY A 1 829 ? 13.695 -6.674 -54.582 1.00 85.69 829 GLY A O 1
ATOM 6592 N N . PHE A 1 830 ? 14.101 -4.732 -55.650 1.00 81.12 830 PHE A N 1
ATOM 6593 C CA . PHE A 1 830 ? 13.546 -3.858 -54.619 1.00 81.12 830 PHE A CA 1
ATOM 6594 C C . PHE A 1 830 ? 12.045 -4.088 -54.448 1.00 81.12 830 PHE A C 1
ATOM 6596 O O . PHE A 1 830 ? 11.637 -4.398 -53.336 1.00 81.12 830 PHE A O 1
ATOM 6603 N N . THR A 1 831 ? 11.241 -4.084 -55.517 1.00 85.06 831 THR A N 1
ATOM 6604 C CA . THR A 1 831 ? 9.792 -4.346 -55.418 1.00 85.06 831 THR A CA 1
ATOM 6605 C C . THR A 1 831 ? 9.493 -5.722 -54.816 1.00 85.06 831 THR A C 1
ATOM 6607 O O . THR A 1 831 ? 8.632 -5.838 -53.949 1.00 85.06 831 THR A O 1
ATOM 6610 N N . ALA A 1 832 ? 10.236 -6.772 -55.193 1.00 86.31 832 ALA A N 1
ATOM 6611 C CA . ALA A 1 832 ? 10.070 -8.096 -54.586 1.00 86.31 832 ALA A CA 1
ATOM 6612 C C . ALA A 1 832 ? 10.437 -8.110 -53.087 1.00 86.31 832 ALA A C 1
ATOM 6614 O O . ALA A 1 832 ? 9.766 -8.767 -52.289 1.00 86.31 832 ALA A O 1
ATOM 6615 N N . MET A 1 833 ? 11.475 -7.371 -52.685 1.00 88.06 833 MET A N 1
ATOM 6616 C CA . MET A 1 833 ? 11.869 -7.227 -51.282 1.00 88.06 833 MET A CA 1
ATOM 6617 C C . MET A 1 833 ? 10.870 -6.374 -50.482 1.00 88.06 833 MET A C 1
ATOM 6619 O O . MET A 1 833 ? 10.579 -6.702 -49.332 1.00 88.06 833 MET A O 1
ATOM 6623 N N . GLU A 1 834 ? 10.321 -5.314 -51.073 1.00 88.56 834 GLU A N 1
ATOM 6624 C CA . GLU A 1 834 ? 9.276 -4.465 -50.494 1.00 88.56 834 GLU A CA 1
ATOM 6625 C C . GLU A 1 834 ? 7.976 -5.249 -50.306 1.00 88.56 834 GLU A C 1
ATOM 6627 O O . GLU A 1 834 ? 7.415 -5.230 -49.214 1.00 88.56 834 GLU A O 1
ATOM 6632 N N . GLU A 1 835 ? 7.547 -6.029 -51.304 1.00 88.94 835 GLU A N 1
ATOM 6633 C CA . GLU A 1 835 ? 6.411 -6.947 -51.183 1.00 88.94 835 GLU A CA 1
ATOM 6634 C C . GLU A 1 835 ? 6.587 -7.940 -50.026 1.00 88.94 835 GLU A C 1
ATOM 6636 O O . GLU A 1 835 ? 5.634 -8.207 -49.294 1.00 88.94 835 GLU A O 1
ATOM 6641 N N . VAL A 1 836 ? 7.786 -8.511 -49.857 1.00 91.25 836 VAL A N 1
ATOM 6642 C CA . VAL A 1 836 ? 8.077 -9.462 -48.770 1.00 91.25 836 VAL A CA 1
ATOM 6643 C C . VAL A 1 836 ? 8.059 -8.770 -47.407 1.00 91.25 836 VAL A C 1
ATOM 6645 O O . VAL A 1 836 ? 7.437 -9.294 -46.484 1.00 91.25 836 VAL A O 1
ATOM 6648 N N . HIS A 1 837 ? 8.652 -7.580 -47.271 1.00 86.81 837 HIS A N 1
ATOM 6649 C CA . HIS A 1 837 ? 8.576 -6.809 -46.025 1.00 86.81 837 HIS A CA 1
ATOM 6650 C C . HIS A 1 837 ? 7.145 -6.353 -45.717 1.00 86.81 837 HIS A C 1
ATOM 6652 O O . HIS A 1 837 ? 6.718 -6.432 -44.569 1.00 86.81 837 HIS A O 1
ATOM 6658 N N . GLN A 1 838 ? 6.374 -5.929 -46.718 1.00 92.69 838 GLN A N 1
ATOM 6659 C CA . GLN A 1 838 ? 4.989 -5.495 -46.545 1.00 92.69 838 GLN A CA 1
ATOM 6660 C C . GLN A 1 838 ? 4.071 -6.668 -46.165 1.00 92.69 838 GLN A C 1
ATOM 6662 O O . GLN A 1 838 ? 3.205 -6.510 -45.302 1.00 92.69 838 GLN A O 1
ATOM 6667 N N . LYS A 1 839 ? 4.307 -7.865 -46.726 1.00 94.38 839 LYS A N 1
ATOM 6668 C CA . LYS A 1 839 ? 3.669 -9.117 -46.283 1.00 94.38 839 LYS A CA 1
ATOM 6669 C C . LYS A 1 839 ? 4.049 -9.440 -44.836 1.00 94.38 839 LYS A C 1
ATOM 6671 O O . LYS A 1 839 ? 3.147 -9.560 -44.017 1.00 94.38 839 LYS A O 1
ATOM 6676 N N . LEU A 1 840 ? 5.342 -9.456 -44.494 1.00 94.94 840 LEU A N 1
ATOM 6677 C CA . LEU A 1 840 ? 5.835 -9.746 -43.139 1.00 94.94 840 LEU A CA 1
ATOM 6678 C C . LEU A 1 840 ? 5.302 -8.765 -42.081 1.00 94.94 840 LEU A C 1
ATOM 6680 O O . LEU A 1 840 ? 4.866 -9.192 -41.016 1.00 94.94 840 LEU A O 1
ATOM 6684 N N . VAL A 1 841 ? 5.282 -7.461 -42.369 1.00 91.31 841 VAL A N 1
ATOM 6685 C CA . VAL A 1 841 ? 4.686 -6.446 -41.484 1.00 91.31 841 VAL A CA 1
ATOM 6686 C C . VAL A 1 841 ? 3.178 -6.668 -41.348 1.00 91.31 841 VAL A C 1
ATOM 6688 O O . VAL A 1 841 ? 2.657 -6.593 -40.240 1.00 91.31 841 VAL A O 1
ATOM 6691 N N . GLY A 1 842 ? 2.479 -7.013 -42.434 1.00 93.06 842 GLY A N 1
ATOM 6692 C CA . GLY A 1 842 ? 1.064 -7.386 -42.387 1.00 93.06 842 GLY A CA 1
ATOM 6693 C C . GLY A 1 842 ? 0.793 -8.687 -41.619 1.00 93.06 842 GLY A C 1
ATOM 6694 O O . GLY A 1 842 ? -0.240 -8.799 -40.962 1.00 93.06 842 GLY A O 1
ATOM 6695 N N . ASP A 1 843 ? 1.701 -9.664 -41.667 1.00 93.62 843 ASP A N 1
ATOM 6696 C CA . ASP A 1 843 ? 1.640 -10.897 -40.876 1.00 93.62 843 ASP A CA 1
ATOM 6697 C C . ASP A 1 843 ? 1.858 -10.617 -39.389 1.00 93.62 843 ASP A C 1
ATOM 6699 O O . ASP A 1 843 ? 1.037 -11.042 -38.580 1.00 93.62 843 ASP A O 1
ATOM 6703 N N . LEU A 1 844 ? 2.874 -9.824 -39.035 1.00 90.69 844 LEU A N 1
ATOM 6704 C CA . LEU A 1 844 ? 3.141 -9.392 -37.659 1.00 90.69 844 LEU A CA 1
ATOM 6705 C C . LEU A 1 844 ? 2.000 -8.537 -37.088 1.00 90.69 844 LEU A C 1
ATOM 6707 O O . LEU A 1 844 ? 1.587 -8.751 -35.952 1.00 90.69 844 LEU A O 1
ATOM 6711 N N . GLN A 1 845 ? 1.426 -7.619 -37.872 1.00 82.94 845 GLN A N 1
ATOM 6712 C CA . GLN A 1 845 ? 0.252 -6.840 -37.459 1.00 82.94 845 GLN A CA 1
ATOM 6713 C C . GLN A 1 845 ? -0.973 -7.735 -37.233 1.00 82.94 845 GLN A C 1
ATOM 6715 O O . GLN A 1 845 ? -1.669 -7.573 -36.232 1.00 82.94 845 GLN A O 1
ATOM 6720 N N . ARG A 1 846 ? -1.221 -8.719 -38.111 1.00 94.31 846 ARG A N 1
ATOM 6721 C CA . ARG A 1 846 ? -2.307 -9.699 -37.932 1.00 94.31 846 ARG A CA 1
ATOM 6722 C C . ARG A 1 846 ? -2.048 -10.675 -36.784 1.00 94.31 846 ARG A C 1
ATOM 6724 O O . ARG A 1 846 ? -3.008 -11.135 -36.177 1.00 94.31 846 ARG A O 1
ATOM 6731 N N . GLN A 1 847 ? -0.794 -11.003 -36.484 1.00 89.62 847 GLN A N 1
ATOM 6732 C CA . GLN A 1 847 ? -0.423 -11.785 -35.305 1.00 89.62 847 GLN A CA 1
ATOM 6733 C C . GLN A 1 847 ? -0.693 -10.980 -34.031 1.00 89.62 847 GLN A C 1
ATOM 6735 O O . GLN A 1 847 ? -1.467 -11.437 -33.198 1.00 89.62 847 GLN A O 1
ATOM 6740 N N . HIS A 1 848 ? -0.182 -9.752 -33.940 1.00 91.94 848 HIS A N 1
ATOM 6741 C CA . HIS A 1 848 ? -0.419 -8.863 -32.804 1.00 91.94 848 HIS A CA 1
ATOM 6742 C C . HIS A 1 848 ? -1.919 -8.606 -32.564 1.00 91.94 848 HIS A C 1
ATOM 6744 O O . HIS A 1 848 ? -2.381 -8.660 -31.431 1.00 91.94 848 HIS A O 1
ATOM 6750 N N . GLN A 1 849 ? -2.716 -8.415 -33.623 1.00 89.81 849 GLN A N 1
ATOM 6751 C CA . GLN A 1 849 ? -4.178 -8.297 -33.512 1.00 89.81 849 GLN A CA 1
ATOM 6752 C C . GLN A 1 849 ? -4.849 -9.559 -32.943 1.00 89.81 849 GLN A C 1
ATOM 6754 O O . GLN A 1 849 ? -5.831 -9.440 -32.215 1.00 89.81 849 GLN A O 1
ATOM 6759 N N . ARG A 1 850 ? -4.335 -10.759 -33.251 1.00 93.06 850 ARG A N 1
ATOM 6760 C CA . ARG A 1 850 ? -4.836 -12.021 -32.677 1.00 93.06 850 ARG A CA 1
ATOM 6761 C C . ARG A 1 850 ? -4.420 -12.174 -31.220 1.00 93.06 850 ARG A C 1
ATOM 6763 O O . ARG A 1 850 ? -5.266 -12.525 -30.416 1.00 93.06 850 ARG A O 1
ATOM 6770 N N . GLU A 1 851 ? -3.167 -11.871 -30.891 1.00 90.00 851 GLU A N 1
ATOM 6771 C CA . GLU A 1 851 ? -2.643 -11.904 -29.518 1.00 90.00 851 GLU A CA 1
ATOM 6772 C C . GLU A 1 851 ? -3.395 -10.919 -28.612 1.00 90.00 851 GLU A C 1
ATOM 6774 O O . GLU A 1 851 ? -3.790 -11.270 -27.506 1.00 90.00 851 GLU A O 1
ATOM 6779 N N . VAL A 1 852 ? -3.684 -9.708 -29.101 1.00 91.50 852 VAL A N 1
ATOM 6780 C CA . VAL A 1 852 ? -4.544 -8.744 -28.398 1.00 91.50 852 VAL A CA 1
ATOM 6781 C C . VAL A 1 852 ? -5.970 -9.280 -28.250 1.00 91.50 852 VAL A C 1
ATOM 6783 O O . VAL A 1 852 ? -6.552 -9.132 -27.182 1.00 91.50 852 VAL A O 1
ATOM 6786 N N . ALA A 1 853 ? -6.538 -9.933 -29.270 1.00 90.31 853 ALA A N 1
ATOM 6787 C CA . ALA A 1 853 ? -7.876 -10.518 -29.172 1.00 90.31 853 ALA A CA 1
ATOM 6788 C C . ALA A 1 853 ? -7.951 -11.691 -28.173 1.00 90.31 853 ALA A C 1
ATOM 6790 O O . ALA A 1 853 ? -8.910 -11.758 -27.408 1.00 90.31 853 ALA A O 1
ATOM 6791 N N . THR A 1 854 ? -6.948 -12.578 -28.129 1.00 91.94 854 THR A N 1
ATOM 6792 C CA . THR A 1 854 ? -6.903 -13.680 -27.152 1.00 91.94 854 THR A CA 1
ATOM 6793 C C . THR A 1 854 ? -6.667 -13.163 -25.740 1.00 91.94 854 THR A C 1
ATOM 6795 O O . THR A 1 854 ? -7.409 -13.544 -24.846 1.00 91.94 854 THR A O 1
ATOM 6798 N N . LEU A 1 855 ? -5.737 -12.221 -25.538 1.00 90.50 855 LEU A N 1
ATOM 6799 C CA . LEU A 1 855 ? -5.507 -11.596 -24.228 1.00 90.50 855 LEU A CA 1
ATOM 6800 C C . LEU A 1 855 ? -6.737 -10.818 -23.734 1.00 90.50 855 LEU A C 1
ATOM 6802 O O . LEU A 1 855 ? -7.033 -10.825 -22.541 1.00 90.50 855 LEU A O 1
ATOM 6806 N N . LEU A 1 856 ? -7.482 -10.164 -24.634 1.00 89.56 856 LEU A N 1
ATOM 6807 C CA . LEU A 1 856 ? -8.757 -9.538 -24.284 1.00 89.56 856 LEU A CA 1
ATOM 6808 C C . LEU A 1 856 ? -9.794 -10.583 -23.863 1.00 89.56 856 LEU A C 1
ATOM 6810 O O . LEU A 1 856 ? -10.454 -10.346 -22.856 1.00 89.56 856 LEU A O 1
ATOM 6814 N N . GLN A 1 857 ? -9.912 -11.707 -24.576 1.00 93.44 857 GLN A N 1
ATOM 6815 C CA . GLN A 1 857 ? -10.842 -12.788 -24.234 1.00 93.44 857 GLN A CA 1
ATOM 6816 C C . GLN A 1 857 ? -10.469 -13.477 -22.911 1.00 93.44 857 GLN A C 1
ATOM 6818 O O . GLN A 1 857 ? -11.336 -13.664 -22.067 1.00 93.44 857 GLN A O 1
ATOM 6823 N N . GLU A 1 858 ? -9.193 -13.802 -22.696 1.00 91.94 858 GLU A N 1
ATOM 6824 C CA . GLU A 1 858 ? -8.679 -14.363 -21.436 1.00 91.94 858 GLU A CA 1
ATOM 6825 C C . GLU A 1 858 ? -9.001 -13.435 -20.257 1.00 91.94 858 GLU A C 1
ATOM 6827 O O . GLU A 1 858 ? -9.489 -13.885 -19.224 1.00 91.94 858 GLU A O 1
ATOM 6832 N N . ARG A 1 859 ? -8.818 -12.122 -20.436 1.00 90.12 859 ARG A N 1
ATOM 6833 C CA . ARG A 1 859 ? -9.172 -11.101 -19.442 1.00 90.12 859 ARG A CA 1
ATOM 6834 C C . ARG A 1 859 ? -10.686 -10.952 -19.236 1.00 90.12 859 ARG A C 1
ATOM 6836 O O . ARG A 1 859 ? -11.077 -10.655 -18.116 1.00 90.12 859 ARG A O 1
ATOM 6843 N N . ASP A 1 860 ? -11.534 -11.147 -20.251 1.00 88.31 860 ASP A N 1
ATOM 6844 C CA . ASP A 1 860 ? -12.996 -11.201 -20.050 1.00 88.31 860 ASP A CA 1
ATOM 6845 C C . ASP A 1 860 ? -13.392 -12.451 -19.248 1.00 88.31 860 ASP A C 1
ATOM 6847 O O . ASP A 1 860 ? -14.081 -12.322 -18.241 1.00 88.31 860 ASP A O 1
ATOM 6851 N N . CYS A 1 861 ? -12.896 -13.638 -19.615 1.00 93.44 861 CYS A N 1
ATOM 6852 C CA . CYS A 1 861 ? -13.196 -14.879 -18.893 1.00 93.44 861 CYS A CA 1
ATOM 6853 C C . CYS A 1 861 ? -12.711 -14.840 -17.434 1.00 93.44 861 CYS A C 1
ATOM 6855 O O . CYS A 1 861 ? -13.454 -15.229 -16.542 1.00 93.44 861 CYS A O 1
ATOM 6857 N N . LEU A 1 862 ? -11.516 -14.301 -17.164 1.00 91.75 862 LEU A N 1
ATOM 6858 C CA . LEU A 1 862 ? -11.029 -14.114 -15.791 1.00 91.75 862 LEU A CA 1
ATOM 6859 C C . LEU A 1 862 ? -11.885 -13.111 -14.997 1.00 91.75 862 LEU A C 1
ATOM 6861 O O . LEU A 1 862 ? -12.107 -13.312 -13.807 1.00 91.75 862 LEU A O 1
ATOM 6865 N N . LEU A 1 863 ? -12.413 -12.055 -15.631 1.00 93.44 863 LEU A N 1
ATOM 6866 C CA . LEU A 1 863 ? -13.368 -11.153 -14.974 1.00 93.44 863 LEU A CA 1
ATOM 6867 C C . LEU A 1 863 ? -14.709 -11.846 -14.689 1.00 93.44 863 LEU A C 1
ATOM 6869 O O . LEU A 1 863 ? -15.301 -11.589 -13.641 1.00 93.44 863 LEU A O 1
ATOM 6873 N N . GLU A 1 864 ? -15.188 -12.725 -15.572 1.00 91.25 864 GLU A N 1
ATOM 6874 C CA . GLU A 1 864 ? -16.384 -13.546 -15.330 1.00 91.25 864 GLU A CA 1
ATOM 6875 C C . GLU A 1 864 ? -16.161 -14.553 -14.186 1.00 91.25 864 GLU A C 1
ATOM 6877 O O . GLU A 1 864 ? -17.033 -14.694 -13.329 1.00 91.25 864 GLU A O 1
ATOM 6882 N N . GLU A 1 865 ? -14.988 -15.190 -14.111 1.00 91.62 865 GLU A N 1
ATOM 6883 C CA . GLU A 1 865 ? -14.605 -16.116 -13.033 1.00 91.62 865 GLU A CA 1
ATOM 6884 C C . GLU A 1 865 ? -14.494 -15.411 -11.667 1.00 91.62 865 GLU A C 1
ATOM 6886 O O . GLU A 1 865 ? -15.106 -15.863 -10.697 1.00 91.62 865 GLU A O 1
ATOM 6891 N N . GLU A 1 866 ? -13.812 -14.263 -11.585 1.00 85.94 866 GLU A N 1
ATOM 6892 C CA . GLU A 1 866 ? -13.744 -13.434 -10.366 1.00 85.94 866 GLU A CA 1
ATOM 6893 C C . GLU A 1 866 ? -15.129 -12.886 -9.961 1.00 85.94 866 GLU A C 1
ATOM 6895 O O . GLU A 1 866 ? -15.477 -12.838 -8.776 1.00 85.94 866 GLU A O 1
ATOM 6900 N N . THR A 1 867 ? -15.978 -12.530 -10.933 1.00 92.06 867 THR A N 1
ATOM 6901 C CA . THR A 1 867 ? -17.371 -12.118 -10.670 1.00 92.06 867 THR A CA 1
ATOM 6902 C C . THR A 1 867 ? -18.199 -13.283 -10.119 1.00 92.06 867 THR A C 1
ATOM 6904 O O . THR A 1 867 ? -18.957 -13.107 -9.167 1.00 92.06 867 THR A O 1
ATOM 6907 N N . ALA A 1 868 ? -18.037 -14.495 -10.656 1.00 90.56 868 ALA A N 1
ATOM 6908 C CA . ALA A 1 868 ? -18.717 -15.684 -10.150 1.00 90.56 868 ALA A CA 1
ATOM 6909 C C . ALA A 1 868 ? -18.236 -16.064 -8.736 1.00 90.56 868 ALA A C 1
ATOM 6911 O O . ALA A 1 868 ? -19.058 -16.367 -7.870 1.00 90.56 868 ALA A O 1
ATOM 6912 N N . ALA A 1 869 ? -16.927 -15.990 -8.476 1.00 89.19 869 ALA A N 1
ATOM 6913 C CA . ALA A 1 869 ? -16.339 -16.266 -7.166 1.00 89.19 869 ALA A CA 1
ATOM 6914 C C . ALA A 1 869 ? -16.803 -15.262 -6.095 1.00 89.19 869 ALA A C 1
ATOM 6916 O O . ALA A 1 869 ? -17.187 -15.661 -4.993 1.00 89.19 869 ALA A O 1
ATOM 6917 N N . THR A 1 870 ? -16.835 -13.966 -6.420 1.00 88.81 870 THR A N 1
ATOM 6918 C CA . THR A 1 870 ? -17.321 -12.924 -5.497 1.00 88.81 870 THR A CA 1
ATOM 6919 C C . THR A 1 870 ? -18.826 -13.024 -5.237 1.00 88.81 870 THR A C 1
ATOM 6921 O O . THR A 1 870 ? -19.244 -12.882 -4.086 1.00 88.81 870 THR A O 1
ATOM 6924 N N . VAL A 1 871 ? -19.647 -13.358 -6.242 1.00 90.00 871 VAL A N 1
ATOM 6925 C CA . VAL A 1 871 ? -21.077 -13.665 -6.035 1.00 90.00 871 VAL A CA 1
ATOM 6926 C C . VAL A 1 871 ? -21.253 -14.882 -5.121 1.00 90.00 871 VAL A C 1
ATOM 6928 O O . VAL A 1 871 ? -22.001 -14.796 -4.148 1.00 90.00 871 VAL A O 1
ATOM 6931 N N . ALA A 1 872 ? -20.526 -15.977 -5.360 1.00 90.38 872 ALA A N 1
ATOM 6932 C CA . ALA A 1 872 ? -20.602 -17.181 -4.531 1.00 90.38 872 ALA A CA 1
ATOM 6933 C C . ALA A 1 872 ? -20.183 -16.924 -3.069 1.00 90.38 872 ALA A C 1
ATOM 6935 O O . ALA A 1 872 ? -20.819 -17.436 -2.147 1.00 90.38 872 ALA A O 1
ATOM 6936 N N . ALA A 1 873 ? -19.166 -16.087 -2.835 1.00 88.62 873 ALA A N 1
ATOM 6937 C CA . ALA A 1 873 ? -18.768 -15.669 -1.490 1.00 88.62 873 ALA A CA 1
ATOM 6938 C C . ALA A 1 873 ? -19.870 -14.852 -0.784 1.00 88.62 873 ALA A C 1
ATOM 6940 O O . ALA A 1 873 ? -20.179 -15.101 0.382 1.00 88.62 873 ALA A O 1
ATOM 6941 N N . ILE A 1 874 ? -20.518 -13.923 -1.497 1.00 83.31 874 ILE A N 1
ATOM 6942 C CA . ILE A 1 874 ? -21.647 -13.137 -0.972 1.00 83.31 874 ILE A CA 1
ATOM 6943 C C . ILE A 1 874 ? -22.852 -14.039 -0.653 1.00 83.31 874 ILE A C 1
ATOM 6945 O O . ILE A 1 874 ? -23.526 -13.831 0.358 1.00 83.31 874 ILE A O 1
ATOM 6949 N N . GLU A 1 875 ? -23.133 -15.051 -1.477 1.00 90.31 875 GLU A N 1
ATOM 6950 C CA . GLU A 1 875 ? -24.198 -16.027 -1.215 1.00 90.31 875 GLU A CA 1
ATOM 6951 C C . GLU A 1 875 ? -23.881 -16.937 -0.021 1.00 90.31 875 GLU A C 1
ATOM 6953 O O . GLU A 1 875 ? -24.764 -17.171 0.805 1.00 90.31 875 GLU A O 1
ATOM 6958 N N . ALA A 1 876 ? -22.629 -17.376 0.140 1.00 91.25 876 ALA A N 1
ATOM 6959 C CA . ALA A 1 876 ? -22.192 -18.135 1.312 1.00 91.25 876 ALA A CA 1
ATOM 6960 C C . ALA A 1 876 ? -22.382 -17.338 2.616 1.00 91.25 876 ALA A C 1
ATOM 6962 O O . ALA A 1 876 ? -22.990 -17.848 3.556 1.00 91.25 876 ALA A O 1
ATOM 6963 N N . ILE A 1 877 ? -21.959 -16.067 2.648 1.00 85.06 877 ILE A N 1
ATOM 6964 C CA . ILE A 1 877 ? -22.146 -15.168 3.803 1.00 85.06 877 ILE A CA 1
ATOM 6965 C C . ILE A 1 877 ? -23.641 -14.973 4.113 1.00 85.06 877 ILE A C 1
ATOM 6967 O O . ILE A 1 877 ? -24.064 -15.091 5.263 1.00 85.06 877 ILE A O 1
ATOM 6971 N N . ARG A 1 878 ? -24.470 -14.731 3.086 1.00 87.75 878 ARG A N 1
ATOM 6972 C CA . ARG A 1 878 ? -25.929 -14.571 3.243 1.00 87.75 878 ARG A CA 1
ATOM 6973 C C . ARG A 1 878 ? -26.622 -15.831 3.758 1.00 87.75 878 ARG A C 1
ATOM 6975 O O . ARG A 1 878 ? -27.616 -15.713 4.471 1.00 87.75 878 ARG A O 1
ATOM 6982 N N . ASN A 1 879 ? -26.136 -17.014 3.391 1.00 84.25 879 ASN A N 1
ATOM 6983 C CA . ASN A 1 879 ? -26.697 -18.279 3.856 1.00 84.25 879 ASN A CA 1
ATOM 6984 C C . ASN A 1 879 ? -26.245 -18.614 5.283 1.00 84.25 879 ASN A C 1
ATOM 6986 O O . ASN A 1 879 ? -27.093 -18.986 6.085 1.00 84.25 879 ASN A O 1
ATOM 6990 N N . ALA A 1 880 ? -24.977 -18.382 5.640 1.00 88.19 880 ALA A N 1
ATOM 6991 C CA . ALA A 1 880 ? -24.505 -18.534 7.019 1.00 88.19 880 ALA A CA 1
ATOM 6992 C C . ALA A 1 880 ? -25.312 -17.653 7.993 1.00 88.19 880 ALA A C 1
ATOM 6994 O O . ALA A 1 880 ? -25.891 -18.160 8.951 1.00 88.19 880 ALA A O 1
ATOM 6995 N N . HIS A 1 881 ? -25.467 -16.364 7.671 1.00 77.12 881 HIS A N 1
ATOM 6996 C CA . HIS A 1 881 ? -26.263 -15.421 8.466 1.00 77.12 881 HIS A CA 1
ATOM 6997 C C . HIS A 1 881 ? -27.758 -15.801 8.538 1.00 77.12 881 HIS A C 1
ATOM 6999 O O . HIS A 1 881 ? -28.421 -15.550 9.543 1.00 77.12 881 HIS A O 1
ATOM 7005 N N . ARG A 1 882 ? -28.307 -16.446 7.495 1.00 86.62 882 ARG A N 1
ATOM 7006 C CA . ARG A 1 882 ? -29.669 -17.007 7.527 1.00 86.62 882 ARG A CA 1
ATOM 7007 C C . ARG A 1 882 ? -29.770 -18.171 8.510 1.00 86.62 882 ARG A C 1
ATOM 7009 O O . ARG A 1 882 ? -30.684 -18.171 9.325 1.00 86.62 882 ARG A O 1
ATOM 7016 N N . GLU A 1 883 ? -28.864 -19.145 8.440 1.00 79.69 883 GLU A N 1
ATOM 7017 C CA . GLU A 1 883 ? -28.891 -20.281 9.368 1.00 79.69 883 GLU A CA 1
ATOM 7018 C C . GLU A 1 883 ? -28.687 -19.835 10.823 1.00 79.69 883 GLU A C 1
ATOM 7020 O O . GLU A 1 883 ? -29.235 -20.440 11.739 1.00 79.69 883 GLU A O 1
ATOM 7025 N N . GLU A 1 884 ? -27.902 -18.783 11.052 1.00 72.19 884 GLU A N 1
ATOM 7026 C CA . GLU A 1 884 ? -27.689 -18.194 12.374 1.00 72.19 884 GLU A CA 1
ATOM 7027 C C . GLU A 1 884 ? -28.964 -17.516 12.904 1.00 72.19 884 GLU A C 1
ATOM 7029 O O . GLU A 1 884 ? -29.381 -17.788 14.028 1.00 72.19 884 GLU A O 1
ATOM 7034 N N . LEU A 1 885 ? -29.676 -16.755 12.063 1.00 72.00 885 LEU A N 1
ATOM 7035 C CA . LEU A 1 885 ? -31.020 -16.243 12.368 1.00 72.00 885 LEU A CA 1
ATOM 7036 C C . LEU A 1 885 ? -32.043 -17.362 12.639 1.00 72.00 885 LEU A C 1
ATOM 7038 O O . LEU A 1 885 ? -32.860 -17.231 13.550 1.00 72.00 885 LEU A O 1
ATOM 7042 N N . GLU A 1 886 ? -32.005 -18.462 11.883 1.00 74.12 886 GLU A N 1
ATOM 7043 C CA . GLU A 1 886 ? -32.884 -19.624 12.085 1.00 74.12 886 GLU A CA 1
ATOM 7044 C C . GLU A 1 886 ? -32.545 -20.386 13.382 1.00 74.12 886 GLU A C 1
ATOM 7046 O O . GLU A 1 886 ? -33.454 -20.838 14.082 1.00 74.12 886 GLU A O 1
ATOM 7051 N N . ARG A 1 887 ? -31.262 -20.458 13.771 1.00 72.75 887 ARG A N 1
ATOM 7052 C CA . ARG A 1 887 ? -30.826 -20.974 15.083 1.00 72.75 887 ARG A CA 1
ATOM 7053 C C . ARG A 1 887 ? -31.317 -20.076 16.219 1.00 72.75 887 ARG A C 1
ATOM 7055 O O . ARG A 1 887 ? -31.965 -20.584 17.135 1.00 72.75 887 ARG A O 1
ATOM 7062 N N . SER A 1 888 ? -31.113 -18.762 16.130 1.00 57.25 888 SER A N 1
ATOM 7063 C CA . SER A 1 888 ? -31.568 -17.792 17.140 1.00 57.25 888 SER A CA 1
ATOM 7064 C C . SER A 1 888 ? -33.089 -17.788 17.326 1.00 57.25 888 SER A C 1
ATOM 7066 O O . SER A 1 888 ? -33.564 -17.694 18.452 1.00 57.25 888 SER A O 1
ATOM 7068 N N . GLN A 1 889 ? -33.875 -17.984 16.261 1.00 56.03 889 GLN A N 1
ATOM 7069 C CA . GLN A 1 889 ? -35.339 -18.112 16.362 1.00 56.03 889 GLN A CA 1
ATOM 7070 C C . GLN A 1 889 ? -35.812 -19.415 17.034 1.00 56.03 889 GLN A C 1
ATOM 7072 O O . GLN A 1 889 ? -36.977 -19.506 17.422 1.00 56.03 889 GLN A O 1
ATOM 7077 N N . SER A 1 890 ? -34.941 -20.419 17.189 1.00 53.94 890 SER A N 1
ATOM 7078 C CA . SER A 1 890 ? -35.268 -21.676 17.881 1.00 53.94 890 SER A CA 1
ATOM 7079 C C . SER A 1 890 ? -34.982 -21.649 19.391 1.00 53.94 890 SER A C 1
ATOM 7081 O O . SER A 1 890 ? -35.536 -22.466 20.128 1.00 53.94 890 SER A O 1
ATOM 7083 N N . GLY A 1 891 ? -34.159 -20.704 19.862 1.00 49.91 891 GLY A N 1
ATOM 7084 C CA . GLY A 1 891 ? -33.847 -20.501 21.277 1.00 49.91 891 GLY A CA 1
ATOM 7085 C C . GLY A 1 891 ? -34.662 -19.357 21.874 1.00 49.91 891 GLY A C 1
ATOM 7086 O O . GLY A 1 891 ? -34.298 -18.197 21.727 1.00 49.91 891 GLY A O 1
ATOM 7087 N N . GLY A 1 892 ? -35.761 -19.667 22.565 1.00 53.66 892 GLY A N 1
ATOM 7088 C CA . GLY A 1 892 ? -36.600 -18.647 23.199 1.00 53.66 892 GLY A CA 1
ATOM 7089 C C . GLY A 1 892 ? -35.922 -17.984 24.403 1.00 53.66 892 GLY A C 1
ATOM 7090 O O . GLY A 1 892 ? -35.958 -18.544 25.495 1.00 53.66 892 GLY A O 1
ATOM 7091 N N . SER A 1 893 ? -35.363 -16.786 24.211 1.00 41.47 893 SER A N 1
ATOM 7092 C CA . SER A 1 893 ? -34.907 -15.886 25.280 1.00 41.47 893 SER A CA 1
ATOM 7093 C C . SER A 1 893 ? -35.421 -14.462 25.051 1.00 41.47 893 SER A C 1
ATOM 7095 O O . SER A 1 893 ? -35.508 -14.003 23.911 1.00 41.47 893 SER A O 1
ATOM 7097 N N . SER A 1 894 ? -35.768 -13.765 26.135 1.00 53.38 894 SER A N 1
ATOM 7098 C CA . SER A 1 894 ? -36.422 -12.450 26.105 1.00 53.38 894 SER A CA 1
ATOM 7099 C C . SER A 1 894 ? -35.528 -11.323 25.573 1.00 53.38 894 SER A C 1
ATOM 7101 O O . SER A 1 894 ? -36.042 -10.392 24.964 1.00 53.38 894 SER A O 1
ATOM 7103 N N . ASP A 1 895 ? -34.204 -11.430 25.726 1.00 50.09 895 ASP A N 1
ATOM 7104 C CA . ASP A 1 895 ? -33.235 -10.399 25.302 1.00 50.09 895 ASP A CA 1
ATOM 7105 C C . ASP A 1 895 ? -33.094 -10.272 23.769 1.00 50.09 895 ASP A C 1
ATOM 7107 O O . ASP A 1 895 ? -32.463 -9.349 23.249 1.00 50.09 895 ASP A O 1
ATOM 7111 N N . ILE A 1 896 ? -33.695 -11.197 23.012 1.00 52.16 896 ILE A N 1
ATOM 7112 C CA . ILE A 1 896 ? -33.574 -11.287 21.549 1.00 52.16 896 ILE A CA 1
ATOM 7113 C C . ILE A 1 896 ? -34.338 -10.152 20.826 1.00 52.16 896 ILE A C 1
ATOM 7115 O O . ILE A 1 896 ? -34.223 -10.022 19.610 1.00 52.16 896 ILE A O 1
ATOM 7119 N N . THR A 1 897 ? -35.079 -9.277 21.519 1.00 57.09 897 THR A N 1
ATOM 7120 C CA . THR A 1 897 ? -35.752 -8.123 20.882 1.00 57.09 897 THR A CA 1
ATOM 7121 C C . THR A 1 897 ? -34.837 -6.931 20.597 1.00 57.09 897 THR A C 1
ATOM 7123 O O . THR A 1 897 ? -35.048 -6.243 19.596 1.00 57.09 897 THR A O 1
ATOM 7126 N N . ASP A 1 898 ? -33.808 -6.696 21.415 1.00 56.91 898 ASP A N 1
ATOM 7127 C CA . ASP A 1 898 ? -32.983 -5.482 21.306 1.00 56.91 898 ASP A CA 1
ATOM 7128 C C . ASP A 1 898 ? -31.790 -5.658 20.359 1.00 56.91 898 ASP A C 1
ATOM 7130 O O . ASP A 1 898 ? -31.419 -4.729 19.635 1.00 56.91 898 ASP A O 1
ATOM 7134 N N . LEU A 1 899 ? -31.223 -6.865 20.289 1.00 59.09 899 LEU A N 1
ATOM 7135 C CA . LEU A 1 899 ? -30.081 -7.163 19.421 1.00 59.09 899 LEU A CA 1
ATOM 7136 C C . LEU A 1 899 ? -30.396 -6.979 17.912 1.00 59.09 899 LEU A C 1
ATOM 7138 O O . LEU A 1 899 ? -29.593 -6.353 17.217 1.00 59.09 899 LEU A O 1
ATOM 7142 N N . PRO A 1 900 ? -31.568 -7.394 17.376 1.00 55.78 900 PRO A N 1
ATOM 7143 C CA . PRO A 1 900 ? -31.968 -7.080 16.004 1.00 55.78 900 PRO A CA 1
ATOM 7144 C C . PRO A 1 900 ? -32.150 -5.581 15.756 1.00 55.78 900 PRO A C 1
ATOM 7146 O O . PRO A 1 900 ? -31.863 -5.119 14.657 1.00 55.78 900 PRO A O 1
ATOM 7149 N N . SER A 1 901 ? -32.588 -4.811 16.759 1.00 63.22 901 SER A N 1
ATOM 7150 C CA . SER A 1 901 ? -32.715 -3.351 16.652 1.00 63.22 901 SER A CA 1
ATOM 7151 C C . SER A 1 901 ? -31.340 -2.693 16.480 1.00 63.22 901 SER A C 1
ATOM 7153 O O . SER A 1 901 ? -31.156 -1.851 15.598 1.00 63.22 901 SER A O 1
ATOM 7155 N N . GLN A 1 902 ? -30.343 -3.143 17.249 1.00 64.94 902 GLN A N 1
ATOM 7156 C CA . GLN A 1 902 ? -28.955 -2.690 17.117 1.00 64.94 902 GLN A CA 1
ATOM 7157 C C . GLN A 1 902 ? -28.363 -3.082 15.755 1.00 64.94 902 GLN A C 1
ATOM 7159 O O . GLN A 1 902 ? -27.893 -2.203 15.030 1.00 64.94 902 GLN A O 1
ATOM 7164 N N . TYR A 1 903 ? -28.488 -4.347 15.334 1.00 67.44 903 TYR A N 1
ATOM 7165 C CA . TYR A 1 903 ? -28.023 -4.776 14.010 1.00 67.44 903 TYR A CA 1
ATOM 7166 C C . TYR A 1 903 ? -28.749 -4.070 12.858 1.00 67.44 903 TYR A C 1
ATOM 7168 O O . TYR A 1 903 ? -28.114 -3.728 11.863 1.00 67.44 903 TYR A O 1
ATOM 7176 N N . GLU A 1 904 ? -30.050 -3.782 12.962 1.00 72.50 904 GLU A N 1
ATOM 7177 C CA . GLU A 1 904 ? -30.732 -2.958 11.963 1.00 72.50 904 GLU A CA 1
ATOM 7178 C C . GLU A 1 904 ? -30.163 -1.530 11.907 1.00 72.50 904 GLU A C 1
ATOM 7180 O O . GLU A 1 904 ? -30.064 -0.961 10.820 1.00 72.50 904 GLU A O 1
ATOM 7185 N N . VAL A 1 905 ? -29.807 -0.923 13.045 1.00 75.50 905 VAL A N 1
ATOM 7186 C CA . VAL A 1 905 ? -29.197 0.417 13.091 1.00 75.50 905 VAL A CA 1
ATOM 7187 C C . VAL A 1 905 ? -27.794 0.408 12.477 1.00 75.50 905 VAL A C 1
ATOM 7189 O O . VAL A 1 905 ? -27.499 1.280 11.658 1.00 75.50 905 VAL A O 1
ATOM 7192 N N . GLU A 1 906 ? -26.967 -0.593 12.780 1.00 81.31 906 GLU A N 1
ATOM 7193 C CA . GLU A 1 906 ? -25.640 -0.757 12.172 1.00 81.31 906 GLU A CA 1
ATOM 7194 C C . GLU A 1 906 ? -25.733 -1.025 10.666 1.00 81.31 906 GLU A C 1
ATOM 7196 O O . GLU A 1 906 ? -25.087 -0.334 9.875 1.00 81.31 906 GLU A O 1
ATOM 7201 N N . LEU A 1 907 ? -26.618 -1.930 10.232 1.00 81.62 907 LEU A N 1
ATOM 7202 C CA . LEU A 1 907 ? -26.898 -2.169 8.813 1.00 81.62 907 LEU A CA 1
ATOM 7203 C C . LEU A 1 907 ? -27.388 -0.892 8.112 1.00 81.62 907 LEU A C 1
ATOM 7205 O O . LEU A 1 907 ? -26.987 -0.637 6.979 1.00 81.62 907 LEU A O 1
ATOM 7209 N N . ARG A 1 908 ? -28.196 -0.049 8.774 1.00 82.75 908 ARG A N 1
ATOM 7210 C CA . ARG A 1 908 ? -28.630 1.271 8.266 1.00 82.75 908 ARG A CA 1
ATOM 7211 C C . ARG A 1 908 ? -27.519 2.332 8.266 1.00 82.75 908 ARG A C 1
ATOM 7213 O O . ARG A 1 908 ? -27.670 3.323 7.546 1.00 82.75 908 ARG A O 1
ATOM 7220 N N . SER A 1 909 ? -26.440 2.166 9.036 1.00 78.56 909 SER A N 1
ATOM 7221 C CA . SER A 1 909 ? -25.225 2.992 8.923 1.00 78.56 909 SER A CA 1
ATOM 7222 C C . SER A 1 909 ? -24.388 2.527 7.737 1.00 78.56 909 SER A C 1
ATOM 7224 O O . SER A 1 909 ? -24.190 3.286 6.790 1.00 78.56 909 SER A O 1
ATOM 7226 N N . LEU A 1 910 ? -24.044 1.236 7.706 1.00 86.44 910 LEU A N 1
ATOM 7227 C CA . LEU A 1 910 ? -23.262 0.613 6.638 1.00 86.44 910 LEU A CA 1
ATOM 7228 C C . LEU A 1 910 ? -23.911 0.797 5.258 1.00 86.44 910 LEU A C 1
ATOM 7230 O O . LEU A 1 910 ? -23.205 1.049 4.284 1.00 86.44 910 LEU A O 1
ATOM 7234 N N . HIS A 1 911 ? -25.246 0.751 5.151 1.00 84.69 911 HIS A N 1
ATOM 7235 C CA . HIS A 1 911 ? -25.933 1.047 3.888 1.00 84.69 911 HIS A CA 1
ATOM 7236 C C . HIS A 1 911 ? -25.731 2.501 3.447 1.00 84.69 911 HIS A C 1
ATOM 7238 O O . HIS A 1 911 ? -25.449 2.736 2.278 1.00 84.69 911 HIS A O 1
ATOM 7244 N N . ARG A 1 912 ? -25.807 3.475 4.365 1.00 88.44 912 ARG A N 1
ATOM 7245 C CA . ARG A 1 912 ? -25.567 4.897 4.055 1.00 88.44 912 ARG A CA 1
ATOM 7246 C C . ARG A 1 912 ? -24.107 5.178 3.717 1.00 88.44 912 ARG A C 1
ATOM 7248 O O . ARG A 1 912 ? -23.825 5.985 2.837 1.00 88.44 912 ARG A O 1
ATOM 7255 N N . GLU A 1 913 ? -23.177 4.510 4.387 1.00 90.75 913 GLU A N 1
ATOM 7256 C CA . GLU A 1 913 ? -21.748 4.602 4.088 1.00 90.75 913 GLU A CA 1
ATOM 7257 C C . GLU A 1 913 ? -21.449 4.028 2.695 1.00 90.75 913 GLU A C 1
ATOM 7259 O O . GLU A 1 913 ? -20.768 4.674 1.899 1.00 90.75 913 GLU A O 1
ATOM 7264 N N . LEU A 1 914 ? -22.045 2.883 2.341 1.00 88.50 914 LEU A N 1
ATOM 7265 C CA . LEU A 1 914 ? -21.980 2.311 0.993 1.00 88.50 914 LEU A CA 1
ATOM 7266 C C . LEU A 1 914 ? -22.685 3.185 -0.060 1.00 88.50 914 LEU A C 1
ATOM 7268 O O . LEU A 1 914 ? -22.147 3.354 -1.153 1.00 88.50 914 LEU A O 1
ATOM 7272 N N . GLU A 1 915 ? -23.834 3.795 0.244 1.00 87.81 915 GLU A N 1
ATOM 7273 C CA . GLU A 1 915 ? -24.500 4.774 -0.630 1.00 87.81 915 GLU A CA 1
ATOM 7274 C C . GLU A 1 915 ? -23.577 5.972 -0.908 1.00 87.81 915 GLU A C 1
ATOM 7276 O O . GLU A 1 915 ? -23.342 6.311 -2.069 1.00 87.81 915 GLU A O 1
ATOM 7281 N N . VAL A 1 916 ? -22.972 6.560 0.130 1.00 91.81 916 VAL A N 1
ATOM 7282 C CA . VAL A 1 916 ? -22.030 7.686 0.006 1.00 91.81 916 VAL A CA 1
ATOM 7283 C C . VAL A 1 916 ? -20.776 7.288 -0.778 1.00 91.81 916 VAL A C 1
ATOM 7285 O O . VAL A 1 916 ? -20.364 8.026 -1.677 1.00 91.81 916 VAL A O 1
ATOM 7288 N N . LEU A 1 917 ? -20.186 6.122 -0.502 1.00 87.94 917 LEU A N 1
ATOM 7289 C CA . LEU A 1 917 ? -19.016 5.618 -1.230 1.00 87.94 917 LEU A CA 1
ATOM 7290 C C . LEU A 1 917 ? -19.346 5.286 -2.693 1.00 87.94 917 LEU A C 1
ATOM 7292 O O . LEU A 1 917 ? -18.557 5.611 -3.580 1.00 87.94 917 LEU A O 1
ATOM 7296 N N . SER A 1 918 ? -20.517 4.711 -2.978 1.00 85.00 918 SER A N 1
ATOM 7297 C CA . SER A 1 918 ? -20.959 4.441 -4.354 1.00 85.00 918 SER A CA 1
ATOM 7298 C C . SER A 1 918 ? -21.258 5.737 -5.125 1.00 85.00 918 SER A C 1
ATOM 7300 O O . SER A 1 918 ? -20.896 5.856 -6.299 1.00 85.00 918 SER A O 1
ATOM 7302 N N . GLY A 1 919 ? -21.798 6.760 -4.450 1.00 90.25 919 GLY A N 1
ATOM 7303 C CA . GLY A 1 919 ? -21.920 8.118 -4.973 1.00 90.25 919 GLY A CA 1
ATOM 7304 C C . GLY A 1 919 ? -20.556 8.709 -5.337 1.00 90.25 919 GLY A C 1
ATOM 7305 O O . GLY A 1 919 ? -20.349 9.098 -6.485 1.00 90.25 919 GLY A O 1
ATOM 7306 N N . GLN A 1 920 ? -19.592 8.692 -4.410 1.00 89.44 920 GLN A N 1
ATOM 7307 C CA . GLN A 1 920 ? -18.229 9.186 -4.656 1.00 89.44 920 GLN A CA 1
ATOM 7308 C C . GLN A 1 920 ? -17.518 8.426 -5.787 1.00 89.44 920 GLN A C 1
ATOM 7310 O O . GLN A 1 920 ? -16.843 9.044 -6.613 1.00 89.44 920 GLN A O 1
ATOM 7315 N N . TYR A 1 921 ? -17.685 7.103 -5.864 1.00 88.75 921 TYR A N 1
ATOM 7316 C CA . TYR A 1 921 ? -17.126 6.287 -6.941 1.00 88.75 921 TYR A CA 1
ATOM 7317 C C . TYR A 1 921 ? -17.753 6.638 -8.296 1.00 88.75 921 TYR A C 1
ATOM 7319 O O . TYR A 1 921 ? -17.027 6.921 -9.248 1.00 88.75 921 TYR A O 1
ATOM 7327 N N . SER A 1 922 ? -19.087 6.714 -8.380 1.00 88.25 922 SER A N 1
ATOM 7328 C CA . SER A 1 922 ? -19.781 7.084 -9.622 1.00 88.25 922 SER A CA 1
ATOM 7329 C C . SER A 1 922 ? -19.429 8.501 -10.091 1.00 88.25 922 SER A C 1
ATOM 7331 O O . SER A 1 922 ? -19.221 8.716 -11.288 1.00 88.25 922 SER A O 1
ATOM 7333 N N . GLN A 1 923 ? -19.251 9.449 -9.163 1.00 92.69 923 GLN A N 1
ATOM 7334 C CA . GLN A 1 923 ? -18.764 10.786 -9.486 1.00 92.69 923 GLN A CA 1
ATOM 7335 C C . GLN A 1 923 ? -17.314 10.757 -9.992 1.00 92.69 923 GLN A C 1
ATOM 7337 O O . GLN A 1 923 ? -17.034 11.382 -11.013 1.00 92.69 923 GLN A O 1
ATOM 7342 N N . LYS A 1 924 ? -16.405 9.982 -9.382 1.00 92.00 924 LYS A N 1
ATOM 7343 C CA . LYS A 1 924 ? -15.048 9.809 -9.931 1.00 92.00 924 LYS A CA 1
ATOM 7344 C C . LYS A 1 924 ? -15.044 9.168 -11.318 1.00 92.00 924 LYS A C 1
ATOM 7346 O O . LYS A 1 924 ? -14.253 9.578 -12.162 1.00 92.00 924 LYS A O 1
ATOM 7351 N N . CYS A 1 925 ? -15.939 8.221 -11.602 1.00 88.25 925 CYS A N 1
ATOM 7352 C CA . CYS A 1 925 ? -16.091 7.676 -12.952 1.00 88.25 925 CYS A CA 1
ATOM 7353 C C . CYS A 1 925 ? -16.536 8.752 -13.959 1.00 88.25 925 CYS A C 1
ATOM 7355 O O . CYS A 1 925 ? -16.003 8.800 -15.068 1.00 88.25 925 CYS A O 1
ATOM 7357 N N . LEU A 1 926 ? -17.454 9.646 -13.573 1.00 92.69 926 LEU A N 1
ATOM 7358 C CA . LEU A 1 926 ? -17.871 10.792 -14.393 1.00 92.69 926 LEU A CA 1
ATOM 7359 C C . LEU A 1 926 ? -16.734 11.808 -14.596 1.00 92.69 926 LEU A C 1
ATOM 7361 O O . LEU A 1 926 ? -16.522 12.261 -15.720 1.00 92.69 926 LEU A O 1
ATOM 7365 N N . GLU A 1 927 ? -15.969 12.128 -13.552 1.00 93.69 927 GLU A N 1
ATOM 7366 C CA . GLU A 1 927 ? -14.802 13.018 -13.628 1.00 93.69 927 GLU A CA 1
ATOM 7367 C C . GLU A 1 927 ? -13.712 12.437 -14.546 1.00 93.69 927 GLU A C 1
ATOM 7369 O O . GLU A 1 927 ? -13.217 13.134 -15.434 1.00 93.69 927 GLU A O 1
ATOM 7374 N N . CYS A 1 928 ? -13.393 11.144 -14.426 1.00 86.62 928 CYS A N 1
ATOM 7375 C CA . CYS A 1 928 ? -12.467 10.463 -15.335 1.00 86.62 928 CYS A CA 1
ATOM 7376 C C . CYS A 1 928 ? -12.995 10.402 -16.780 1.00 86.62 928 CYS A C 1
ATOM 7378 O O . CYS A 1 928 ? -12.213 10.551 -17.721 1.00 86.62 928 CYS A O 1
ATOM 7380 N N . ALA A 1 929 ? -14.304 10.228 -16.992 1.00 88.38 929 ALA A N 1
ATOM 7381 C CA . ALA A 1 929 ? -14.899 10.273 -18.328 1.00 88.38 929 ALA A CA 1
ATOM 7382 C C . ALA A 1 929 ? -14.773 11.670 -18.966 1.00 88.38 929 ALA A C 1
ATOM 7384 O O . ALA A 1 929 ? -14.389 11.778 -20.131 1.00 88.38 929 ALA A O 1
ATOM 7385 N N . GLN A 1 930 ? -15.015 12.739 -18.200 1.00 92.38 930 GLN A N 1
ATOM 7386 C CA . GLN A 1 930 ? -14.834 14.124 -18.655 1.00 92.38 930 GLN A CA 1
ATOM 7387 C C . GLN A 1 930 ? -13.360 14.445 -18.957 1.00 92.38 930 GLN A C 1
ATOM 7389 O O . GLN A 1 930 ? -13.060 15.048 -19.987 1.00 92.38 930 GLN A O 1
ATOM 7394 N N . GLN A 1 931 ? -12.428 13.994 -18.110 1.00 91.94 931 GLN A N 1
ATOM 7395 C CA . GLN A 1 931 ? -10.984 14.150 -18.336 1.00 91.94 931 GLN A CA 1
ATOM 7396 C C . GLN A 1 931 ? -10.516 13.418 -19.603 1.00 91.94 931 GLN A C 1
ATOM 7398 O O . GLN A 1 931 ? -9.747 13.977 -20.386 1.00 91.94 931 GLN A O 1
ATOM 7403 N N . ASN A 1 932 ? -11.020 12.205 -19.857 1.00 87.06 932 ASN A N 1
ATOM 7404 C CA . ASN A 1 932 ? -10.734 11.472 -21.091 1.00 87.06 932 ASN A CA 1
ATOM 7405 C C . ASN A 1 932 ? -11.303 12.184 -22.330 1.00 87.06 932 ASN A C 1
ATOM 7407 O O . ASN A 1 932 ? -10.588 12.324 -23.319 1.00 87.06 932 ASN A O 1
ATOM 7411 N N . GLN A 1 933 ? -12.532 12.711 -22.272 1.00 91.06 933 GLN A N 1
ATOM 7412 C CA . GLN A 1 933 ? -13.108 13.501 -23.372 1.00 91.06 933 GLN A CA 1
ATOM 7413 C C . GLN A 1 933 ? -12.306 14.782 -23.659 1.00 91.06 933 GLN A C 1
ATOM 7415 O O . GLN A 1 933 ? -12.107 15.131 -24.823 1.00 91.06 933 GLN A O 1
ATOM 7420 N N . ALA A 1 934 ? -11.790 15.458 -22.627 1.00 91.94 934 ALA A N 1
ATOM 7421 C CA . ALA A 1 934 ? -10.898 16.606 -22.796 1.00 91.94 934 ALA A CA 1
ATOM 7422 C C . ALA A 1 934 ? -9.568 16.209 -23.470 1.00 91.94 934 ALA A C 1
ATOM 7424 O O . ALA A 1 934 ? -9.157 16.843 -24.441 1.00 91.94 934 ALA A O 1
ATOM 7425 N N . LEU A 1 935 ? -8.941 15.111 -23.028 1.00 88.38 935 LEU A N 1
ATOM 7426 C CA . LEU A 1 935 ? -7.736 14.546 -23.652 1.00 88.38 935 LEU A CA 1
ATOM 7427 C C . LEU A 1 935 ? -7.959 14.124 -25.113 1.00 88.38 935 LEU A C 1
ATOM 7429 O O . LEU A 1 935 ? -7.072 14.285 -25.953 1.00 88.38 935 LEU A O 1
ATOM 7433 N N . GLU A 1 936 ? -9.132 13.588 -25.447 1.00 90.75 936 GLU A N 1
ATOM 7434 C CA . GLU A 1 936 ? -9.497 13.261 -26.827 1.00 90.75 936 GLU A CA 1
ATOM 7435 C C . GLU A 1 936 ? -9.707 14.514 -27.684 1.00 90.75 936 GLU A C 1
ATOM 7437 O O . GLU A 1 936 ? -9.242 14.544 -28.826 1.00 90.75 936 GLU A O 1
ATOM 7442 N N . ALA A 1 937 ? -10.315 15.570 -27.137 1.00 92.56 937 ALA A N 1
ATOM 7443 C CA . ALA A 1 937 ? -10.442 16.858 -27.815 1.00 92.56 937 ALA A CA 1
ATOM 7444 C C . ALA A 1 937 ? -9.069 17.510 -28.080 1.00 92.56 937 ALA A C 1
ATOM 7446 O O . ALA A 1 937 ? -8.815 17.960 -29.199 1.00 92.56 937 ALA A O 1
ATOM 7447 N N . GLU A 1 938 ? -8.145 17.490 -27.112 1.00 89.19 938 GLU A N 1
ATOM 7448 C CA . GLU A 1 938 ? -6.765 17.965 -27.310 1.00 89.19 938 GLU A CA 1
ATOM 7449 C C . GLU A 1 938 ? -6.016 17.150 -28.374 1.00 89.19 938 GLU A C 1
ATOM 7451 O O . GLU A 1 938 ? -5.344 17.719 -29.237 1.00 89.19 938 GLU A O 1
ATOM 7456 N N . ARG A 1 939 ? -6.167 15.817 -28.376 1.00 91.94 939 ARG A N 1
ATOM 7457 C CA . ARG A 1 939 ? -5.591 14.941 -29.413 1.00 91.94 939 ARG A CA 1
ATOM 7458 C C . ARG A 1 939 ? -6.149 15.258 -30.802 1.00 91.94 939 ARG A C 1
ATOM 7460 O O . ARG A 1 939 ? -5.382 15.299 -31.765 1.00 91.94 939 ARG A O 1
ATOM 7467 N N . GLN A 1 940 ? -7.452 15.511 -30.922 1.00 93.19 940 GLN A N 1
ATOM 7468 C CA . GLN A 1 940 ? -8.078 15.911 -32.187 1.00 93.19 940 GLN A CA 1
ATOM 7469 C C . GLN A 1 940 ? -7.578 17.286 -32.657 1.00 93.19 940 GLN A C 1
ATOM 7471 O O . GLN A 1 940 ? -7.215 17.428 -33.827 1.00 93.19 940 GLN A O 1
ATOM 7476 N N . ALA A 1 941 ? -7.461 18.264 -31.753 1.00 92.19 941 ALA A N 1
ATOM 7477 C CA . ALA A 1 941 ? -6.901 19.582 -32.054 1.00 92.19 941 ALA A CA 1
ATOM 7478 C C . ALA A 1 941 ? -5.429 19.498 -32.505 1.00 92.19 941 ALA A C 1
ATOM 7480 O O . ALA A 1 941 ? -5.064 20.083 -33.524 1.00 92.19 941 ALA A O 1
ATOM 7481 N N . LEU A 1 942 ? -4.596 18.699 -31.826 1.00 91.69 942 LEU A N 1
ATOM 7482 C CA . LEU A 1 942 ? -3.209 18.438 -32.231 1.00 91.69 942 LEU A CA 1
ATOM 7483 C C . LEU A 1 942 ? -3.121 17.806 -33.626 1.00 91.69 942 LEU A C 1
ATOM 7485 O O . LEU A 1 942 ? -2.320 18.252 -34.450 1.00 91.69 942 LEU A O 1
ATOM 7489 N N . LEU A 1 943 ? -3.958 16.808 -33.925 1.00 93.88 943 LEU A N 1
ATOM 7490 C CA . LEU A 1 943 ? -4.025 16.190 -35.254 1.00 93.88 943 LEU A CA 1
ATOM 7491 C C . LEU A 1 943 ? -4.477 17.185 -36.333 1.00 93.88 943 LEU A C 1
ATOM 7493 O O . LEU A 1 943 ? -3.977 17.129 -37.459 1.00 93.88 943 LEU A O 1
ATOM 7497 N N . GLN A 1 944 ? -5.379 18.115 -36.011 1.00 90.75 944 GLN A N 1
ATOM 7498 C CA . GLN A 1 944 ? -5.766 19.185 -36.928 1.00 90.75 944 GLN A CA 1
ATOM 7499 C C . GLN A 1 944 ? -4.612 20.174 -37.159 1.00 90.75 944 GLN A C 1
ATOM 7501 O O . GLN A 1 944 ? -4.244 20.404 -38.311 1.00 90.75 944 GLN A O 1
ATOM 7506 N N . CYS A 1 945 ? -3.954 20.667 -36.106 1.00 89.31 945 CYS A N 1
ATOM 7507 C CA . CYS A 1 945 ? -2.783 21.540 -36.234 1.00 89.31 945 CYS A CA 1
ATOM 7508 C C . CYS A 1 945 ? -1.617 20.871 -36.987 1.00 89.31 945 CYS A C 1
ATOM 7510 O O . CYS A 1 945 ? -0.875 21.549 -37.701 1.00 89.31 945 CYS A O 1
ATOM 7512 N N . GLN A 1 946 ? -1.450 19.547 -36.886 1.00 85.00 946 GLN A N 1
ATOM 7513 C CA . GLN A 1 946 ? -0.482 18.798 -37.696 1.00 85.00 946 GLN A CA 1
ATOM 7514 C C . GLN A 1 946 ? -0.861 18.787 -39.185 1.00 85.00 946 GLN A C 1
ATOM 7516 O O . GLN A 1 946 ? 0.000 19.054 -40.025 1.00 85.00 946 GLN A O 1
ATOM 7521 N N . ARG A 1 947 ? -2.136 18.546 -39.527 1.00 90.94 947 ARG A N 1
ATOM 7522 C CA . ARG A 1 947 ? -2.630 18.621 -40.917 1.00 90.94 947 ARG A CA 1
ATOM 7523 C C . ARG A 1 947 ? -2.475 20.028 -41.492 1.00 90.94 947 ARG A C 1
ATOM 7525 O O . ARG A 1 947 ? -1.998 20.178 -42.611 1.00 90.94 947 ARG A O 1
ATOM 7532 N N . GLU A 1 948 ? -2.809 21.058 -40.721 1.00 88.06 948 GLU A N 1
ATOM 7533 C CA . GLU A 1 948 ? -2.643 22.459 -41.125 1.00 88.06 948 GLU A CA 1
ATOM 7534 C C . GLU A 1 948 ? -1.163 22.807 -41.356 1.00 88.06 948 GLU A C 1
ATOM 7536 O O . GLU A 1 948 ? -0.830 23.421 -42.369 1.00 88.06 948 GLU A O 1
ATOM 7541 N N . ASN A 1 949 ? -0.243 22.330 -40.507 1.00 83.25 949 ASN A N 1
ATOM 7542 C CA . ASN A 1 949 ? 1.197 22.480 -40.743 1.00 83.25 949 ASN A CA 1
ATOM 7543 C C . ASN A 1 949 ? 1.681 21.732 -41.998 1.00 83.25 949 ASN A C 1
ATOM 7545 O O . ASN A 1 949 ? 2.466 22.292 -42.762 1.00 83.25 949 ASN A O 1
ATOM 7549 N N . GLN A 1 950 ? 1.197 20.515 -42.264 1.00 87.81 950 GLN A N 1
ATOM 7550 C CA . GLN A 1 950 ? 1.502 19.789 -43.507 1.00 87.81 950 GLN A CA 1
ATOM 7551 C C . GLN A 1 950 ? 1.007 20.561 -44.740 1.00 87.81 950 GLN A C 1
ATOM 7553 O O . GLN A 1 950 ? 1.762 20.758 -45.692 1.00 87.81 950 GLN A O 1
ATOM 7558 N N . VAL A 1 951 ? -0.221 21.088 -44.699 1.00 89.19 951 VAL A N 1
ATOM 7559 C CA . VAL A 1 951 ? -0.781 21.942 -45.759 1.00 89.19 951 VAL A CA 1
ATOM 7560 C C . VAL A 1 951 ? 0.050 23.218 -45.941 1.00 89.19 951 VAL A C 1
ATOM 7562 O O . VAL A 1 951 ? 0.321 23.601 -47.079 1.00 89.19 951 VAL A O 1
ATOM 7565 N N . LEU A 1 952 ? 0.520 23.853 -44.862 1.00 84.00 952 LEU A N 1
ATOM 7566 C CA . LEU A 1 952 ? 1.402 25.026 -44.926 1.00 84.00 952 LEU A CA 1
ATOM 7567 C C . LEU A 1 952 ? 2.795 24.702 -45.492 1.00 84.00 952 LEU A C 1
ATOM 7569 O O . LEU A 1 952 ? 3.359 25.530 -46.209 1.00 84.00 952 LEU A O 1
ATOM 7573 N N . ILE A 1 953 ? 3.350 23.518 -45.217 1.00 84.62 953 ILE A N 1
ATOM 7574 C CA . ILE A 1 953 ? 4.607 23.041 -45.821 1.00 84.62 953 ILE A CA 1
ATOM 7575 C C . ILE A 1 953 ? 4.426 22.855 -47.333 1.00 84.62 953 ILE A C 1
ATOM 7577 O O . ILE A 1 953 ? 5.218 23.397 -48.106 1.00 84.62 953 ILE A O 1
ATOM 7581 N N . ILE A 1 954 ? 3.342 22.199 -47.758 1.00 85.94 954 ILE A N 1
ATOM 7582 C CA . ILE A 1 954 ? 3.001 22.014 -49.177 1.00 85.94 954 ILE A CA 1
ATOM 7583 C C . ILE A 1 954 ? 2.799 23.373 -49.872 1.00 85.94 954 ILE A C 1
ATOM 7585 O O . ILE A 1 954 ? 3.330 23.594 -50.957 1.00 85.94 954 ILE A O 1
ATOM 7589 N N . HIS A 1 955 ? 2.117 24.334 -49.236 1.00 82.94 955 HIS A N 1
ATOM 7590 C CA . HIS A 1 955 ? 1.950 25.688 -49.786 1.00 82.94 955 HIS A CA 1
ATOM 7591 C C . HIS A 1 955 ? 3.267 26.477 -49.870 1.00 82.94 955 HIS A C 1
ATOM 7593 O O . HIS A 1 955 ? 3.446 27.262 -50.805 1.00 82.94 955 HIS A O 1
ATOM 7599 N N . LYS A 1 956 ? 4.208 26.281 -48.934 1.00 76.44 956 LYS A N 1
ATOM 7600 C CA . LYS A 1 956 ? 5.561 26.859 -49.026 1.00 76.44 956 LYS A CA 1
ATOM 7601 C C . LYS A 1 956 ? 6.333 26.257 -50.201 1.00 76.44 956 LYS A C 1
ATOM 7603 O O . LYS A 1 956 ? 6.867 27.011 -51.007 1.00 76.44 956 LYS A O 1
ATOM 7608 N N . GLN A 1 957 ? 6.339 24.930 -50.340 1.00 75.50 957 GLN A N 1
ATOM 7609 C CA . GLN A 1 957 ? 6.975 24.231 -51.465 1.00 75.50 957 GLN A CA 1
ATOM 7610 C C . GLN A 1 957 ? 6.383 24.682 -52.811 1.00 75.50 957 GLN A C 1
ATOM 7612 O O . GLN A 1 957 ? 7.123 25.098 -53.699 1.00 75.50 957 GLN A O 1
ATOM 7617 N N . ALA A 1 958 ? 5.052 24.735 -52.926 1.00 75.62 958 ALA A N 1
ATOM 7618 C CA . ALA A 1 958 ? 4.366 25.240 -54.114 1.00 75.62 958 ALA A CA 1
ATOM 7619 C C . ALA A 1 958 ? 4.740 26.699 -54.443 1.00 75.62 958 ALA A C 1
ATOM 7621 O O . ALA A 1 958 ? 4.981 27.012 -55.606 1.00 75.62 958 ALA A O 1
ATOM 7622 N N . ARG A 1 959 ? 4.868 27.585 -53.440 1.00 67.75 959 ARG A N 1
ATOM 7623 C CA . ARG A 1 959 ? 5.358 28.961 -53.654 1.00 67.75 959 ARG A CA 1
ATOM 7624 C C . ARG A 1 959 ? 6.806 29.008 -54.142 1.00 67.75 959 ARG A C 1
ATOM 7626 O O . ARG A 1 959 ? 7.084 29.770 -55.062 1.00 67.75 959 ARG A O 1
ATOM 7633 N N . HIS A 1 960 ? 7.700 28.182 -53.597 1.00 62.16 960 HIS A N 1
ATOM 7634 C CA . HIS A 1 960 ? 9.086 28.075 -54.075 1.00 62.16 960 HIS A CA 1
ATOM 7635 C C . HIS A 1 960 ? 9.202 27.509 -55.504 1.00 62.16 960 HIS A C 1
ATOM 7637 O O . HIS A 1 960 ? 10.238 27.676 -56.140 1.00 62.16 960 HIS A O 1
ATOM 7643 N N . HIS A 1 961 ? 8.148 26.879 -56.032 1.00 62.59 961 HIS A N 1
ATOM 7644 C CA . HIS A 1 961 ? 8.051 26.455 -57.435 1.00 62.59 961 HIS A CA 1
ATOM 7645 C C . HIS A 1 961 ? 7.246 27.429 -58.321 1.00 62.59 961 HIS A C 1
ATOM 7647 O O . HIS A 1 961 ? 7.162 27.225 -59.529 1.00 62.59 961 HIS A O 1
ATOM 7653 N N . GLN A 1 962 ? 6.666 28.491 -57.746 1.00 56.06 962 GLN A N 1
ATOM 7654 C CA . GLN A 1 962 ? 5.908 29.533 -58.458 1.00 56.06 962 GLN A CA 1
ATOM 7655 C C . GLN A 1 962 ? 6.624 30.891 -58.518 1.00 56.06 962 GLN A C 1
ATOM 7657 O O . GLN A 1 962 ? 6.112 31.817 -59.143 1.00 56.06 962 GLN A O 1
ATOM 7662 N N . THR A 1 963 ? 7.804 31.029 -57.910 1.00 48.59 963 THR A N 1
ATOM 7663 C CA . THR A 1 963 ? 8.721 32.150 -58.155 1.00 48.59 963 THR A CA 1
ATOM 7664 C C . THR A 1 963 ? 9.597 31.848 -59.378 1.00 48.59 963 THR A C 1
ATOM 7666 O O . THR A 1 963 ? 10.514 31.034 -59.245 1.00 48.59 963 THR A O 1
ATOM 7669 N N . PRO A 1 964 ? 9.350 32.454 -60.558 1.00 51.28 964 PRO A N 1
ATOM 7670 C CA . PRO A 1 964 ? 10.284 32.370 -61.675 1.00 51.28 964 PRO A CA 1
ATOM 7671 C C . PRO A 1 964 ? 11.556 33.180 -61.383 1.00 51.28 964 PRO A C 1
ATOM 7673 O O . PRO A 1 964 ? 11.539 34.101 -60.562 1.00 51.28 964 PRO A O 1
ATOM 7676 N N . ILE A 1 965 ? 12.633 32.817 -62.081 1.00 43.69 965 ILE A N 1
ATOM 7677 C CA . ILE A 1 965 ? 13.894 33.573 -62.177 1.00 43.69 965 ILE A CA 1
ATOM 7678 C C . ILE A 1 965 ? 13.766 34.589 -63.318 1.00 43.69 965 ILE A C 1
ATOM 7680 O O . ILE A 1 965 ? 13.215 34.188 -64.370 1.00 43.69 965 ILE A O 1
#

Sequence (965 aa):
MFLCVCPQLEQTQRELSRLQQVNISLQQQLQQERERTRENHLLQFSSAQSCAWQRLQKLNQDLRFELEAQRRSQEEAREAELQRRAEFIALQARALSAGEAAALARSELQQERQSARKQREEGEHEHRQELECLRQRLQEVSAQMRAKEEAQAEKEVRLQKHLGLLQESQDRERRSLGANLAQAERRTQDLQEQLQKAEQQAETLLQGEGEQLERRCQELQNQLAEADGEVVQLQRRLQTEETDYYNLEHSYESVSEELQRALGQAQEREVAASDAREDYKRLLDRKERELSEALVKMAALGSSLEETELKLNGGQTNGSSVPAISHYGPGSCSVDPAYQYIVTAGDDPDRFMSVIQVLETKLYVTEEKLRDITQRLEEPQGQWCSSAATDPHVLSQLTQSRAATQRLSLFLHNQAKQSRRFALETEGRTRVEQMSKGTYAPMSCPEGEEAGMETLGRALELEASTLEKMASAMQSQDTLFCQNEALLGGDEGDSAHMYADVLLKRMALGMDCREPVGGDTESEESAIGRVCARAELAYISLTLQHRYQGEPIQEELHSDNPTREQLSGQARGLADVSPPELAPYEEQVQLKLAVQLRKRAKVLHQLCQEIPSSSGSKGESSAAKGRRWLDDPDSVGTLDLTLYWPEVLVQSQVTYVACRLQLDHEQELQQCKGAFDSLGALCQEQEAMLSRDRRTFSHALSRLQEDSQALKEKLEQVEQGRAAAESETRRKVGEQVQKLEEEFQGKMQELQKIHEEEMIRLHSHHAQSAYKLNLDGACKLDMVSIETMKKRIHVLETQVNTMKDEAGRRNLEGDECEIHTLQVSCERGFTAMEEVHQKLVGDLQRQHQREVATLLQERDCLLEEETAATVAAIEAIRNAHREELERSQSGGSSDITDLPSQYEVELRSLHRELEVLSGQYSQKCLECAQQNQALEAERQALLQCQRENQVLIIHKQARHHQTPI

Foldseek 3Di:
DDDDDPDVVVVVVVVVVVVVVVVVVVVVVVVVVVVVVVVPPPDDDDPPPPVVVVVVVVVVVVVVVVVVVVVVVVVVVVVVVVVVVVVVVVVVVVVVVVVVVVVVVVVVVVVVVVVVVVVVVVVVVVVVVVVVVVVVVVVVVVVVVVVVVVVVVVVVVVVVVVVVVVVVVVVVVVVVVVVVVVVVVVVVVVVVVVVVVVVVVVVVVVVVVVVVVVVVVVVVVVVVVVVVVVVVVVVVVVVVVVVVVVVVVVVVVVVVVVVVVVVVVVVVVVVVVVVVVVVVVVVVVVVVVVVVVVVVVVVVVVVVPVPDDDDDDDDDDDDDDDDDDDDDDDDDDDDDDDDDDYDDDDDDCVVVVVVVVVVVVVVVVVVVVVVVVVVVVCVVVVPPCPPPPPDVVVVVVVVVVVVVLVVVVVVLVVVLVVLVVLLVVLLVVLVVVVVVVDPDDDPPDPDDPLVVLVLLLLQLLLLLVLLLLLLVLLVPPDDDDPDPCVLVPDPDLVVLLVVLVVLVVCLVVVPPPPPPPDDDDDDVSVVSVVLNNSLVSVLSSSVSCVVNPPDDDDDDDDDDDPVPVVVVVVVVVVVPPDDPPCPVPVSVLSNQLSVQSNVVSVVSVVVSVVRDNPDPDPDDDPVVVSVVCVVDVVPDDPVSCVVSVVVSSSVSSSSSSSSSSVSVSVVSVVVVVVVVVVVVVVVVVVVVVVVVVVVVVVVVVVVVVVVVVVVVVVVVVVVVVVVVVVVVVVVVVVVVVVVVVVVVVVVVVVVVVVVVVVVVVVVVVVVVVVVVVVPDDDDDDDPVVVVVVVVVVVVVVVVVVVVVVVVVCVVCVPPVVVVVVVVVVVVVVVVVVVVVVVVVVVVVVVVVVVVVVVVVVVVVVVVVVVVVVVVVVVVVVVVVVVVVVVVVVVDDDPVVPVVVVVVVVVVVVVVVVVVVVVVVVVVVVVVVVVVVVVVVVVVVVVVVVVVVVVVVVVVVVVVVVVDDD

pLDDT: mean 70.38, std 20.78, range [23.73, 96.19]

Radius of gyration: 91.72 Å; Cα contacts (8 Å, |Δi|>4): 127; chains: 1; bounding box: 212×81×317 Å

Mean predicted aligned error: 25.26 Å

InterPro domains:
  IPR052223 Actin Cytoskeleton Regulatory [PTHR17271] (684-961)

Solvent-accessible surface area (backbone atoms only — not comparable to full-atom values): 54993 Å² total; per-residue (Å²): 133,90,84,88,85,78,61,65,57,59,52,50,50,52,51,49,51,51,49,49,55,52,48,53,52,51,50,52,54,56,48,53,54,56,48,62,57,57,73,71,73,80,80,84,86,63,88,74,61,64,69,59,54,57,54,56,52,48,53,58,48,52,53,47,53,50,51,52,51,52,49,48,53,52,48,53,53,49,50,54,49,51,49,53,51,50,51,50,52,53,50,50,52,51,50,48,54,50,50,50,53,53,46,51,54,50,50,52,54,49,49,53,55,47,50,61,42,48,58,46,57,48,49,54,46,51,54,48,52,52,54,50,52,52,49,50,54,51,49,52,50,54,48,55,48,49,55,49,52,52,54,46,50,52,48,51,54,51,48,52,50,51,52,49,55,50,50,53,46,53,52,48,50,52,50,51,52,50,51,52,46,57,50,49,54,47,52,53,48,58,46,50,56,48,47,53,53,50,51,53,49,50,50,56,49,53,49,54,51,46,54,51,49,50,54,49,51,52,52,51,52,49,53,49,55,50,49,54,51,48,51,55,50,50,52,51,51,48,53,49,50,53,51,51,49,53,52,47,51,53,50,49,50,54,51,50,50,50,50,51,54,49,50,50,55,49,49,54,50,50,49,53,49,48,53,49,50,47,50,51,44,58,46,45,57,47,50,50,48,53,48,47,50,48,48,51,55,51,44,56,60,38,66,76,67,61,90,75,73,85,83,83,87,87,86,89,90,89,88,86,85,87,91,84,89,89,91,88,88,92,86,87,91,82,85,87,86,88,90,82,91,88,82,91,88,82,90,71,66,67,60,55,55,52,50,49,53,58,47,51,56,50,48,50,56,50,49,53,50,50,51,53,51,50,52,64,66,49,60,76,52,72,80,66,50,88,84,76,66,88,55,68,62,63,58,48,51,54,51,51,51,53,50,50,56,51,48,53,51,55,46,56,54,47,50,56,53,46,55,56,48,49,56,56,49,47,63,48,44,55,56,51,54,55,70,70,66,59,90,62,77,83,85,77,75,80,79,63,75,67,53,57,52,53,52,52,28,56,46,32,46,50,32,18,51,49,31,44,50,46,30,43,56,66,69,65,82,78,72,89,75,94,71,63,70,77,76,73,77,64,100,45,81,68,58,52,54,52,51,27,52,50,50,51,48,51,54,69,70,48,72,74,67,75,70,81,92,67,93,71,83,78,56,68,67,60,56,44,51,52,48,52,52,52,20,52,54,50,40,54,31,52,52,49,49,60,74,72,64,77,74,82,92,72,96,74,84,87,79,96,64,77,77,60,58,60,57,51,52,58,57,53,73,68,71,70,82,70,73,98,65,56,81,75,44,56,60,55,49,44,54,51,39,28,53,50,34,47,49,51,20,51,51,32,48,50,55,35,70,70,54,86,75,90,70,94,66,97,71,84,60,68,85,59,55,75,65,51,66,79,81,46,76,85,80,53,73,76,65,65,57,70,72,46,51,65,59,38,56,50,56,41,26,53,51,48,32,50,49,46,55,52,50,56,50,56,45,53,57,48,53,54,47,52,52,49,54,52,53,51,48,53,50,51,51,51,54,50,48,56,55,48,50,57,47,55,52,50,54,50,51,51,49,55,50,51,53,53,47,58,49,49,54,52,49,51,52,51,50,52,50,49,52,52,51,52,50,54,52,52,48,52,50,49,58,51,50,51,52,51,50,52,50,49,50,50,53,48,52,50,50,50,50,52,48,51,52,50,51,51,50,50,53,52,48,53,49,54,49,59,58,61,76,72,74,77,78,94,75,93,73,64,76,74,57,51,60,56,47,51,54,50,48,52,52,48,50,52,52,50,46,50,53,49,58,52,50,50,48,63,62,43,71,47,56,53,49,53,51,50,51,50,48,55,52,49,52,54,49,50,53,55,51,49,52,50,50,54,48,51,51,51,48,52,51,54,46,51,55,47,53,52,51,49,54,51,48,54,53,48,52,51,51,52,51,53,50,50,52,54,51,51,52,53,51,51,54,55,47,53,56,46,54,50,53,56,52,55,73,71,56,92,57,87,74,65,68,56,57,59,54,52,50,51,52,51,52,58,45,54,48,50,52,50,51,53,51,51,49,53,50,54,49,49,52,50,52,51,50,52,52,50,52,50,54,51,52,52,51,52,51,52,53,48,55,50,51,52,49,52,53,51,51,53,53,50,54,51,48,70,72,66,62,81,134

Nearest PDB structures (foldseek):
  8to0-assembly1_GX  TM=1.754E-01  e=1.338E+00  Mus musculus
  8to0-assembly1_AK  TM=1.859E-01  e=1.847E+00  Mus musculus
  8i7o-assembly1_D3  TM=1.126E-01  e=7.419E-01  Mus musculus
  8snb-assembly1_8K  TM=2.051E-01  e=6.690E+00  Strongylocentrotus purpuratus

Secondary structure (DSSP, 8-state):
------SHHHHHHHHHHHHHHHHHHHHHHHHHHHHHHHHT--S---TTSHHHHHHHHHHHHHHHHHHHHHHHHHHHHHHHHHHHHHHHHHHHHHHHHHHHHHHHHHHHHHHHHHHHHHHHHHHHHHHHHHHHHHHHHHHHHHHHHHHHHHHHHHHHHHHHHHHHHHHHHHHHHHHHHHHHHHHHHHHHHHHHHHHHHHHHHHHHHHHHHHHHHHHHHHHHHHHHHHHHHHHHHHHHHHHHHHHHHHHHHHHHHHHHHHHHHHHHHHHHHHHHHHHHHHHHHHHHHHHHHHHHHHHHHHHHHHTTT-SS----------------------------------------HHHHHHHHHHHHHHHHHHHHHHHHHHHHHHTTTTTTSTTT---HHHHHHHHHHHHHHHHHHHHHHHHHHHHHHHHHHHHHHHHHHHHHS--S-----SS-HHHHHHHHHHHHHHHHHHHHHHHHHTTS--SSSTTSGGGG----HHHHHHHHHHHHHHHHGGG-----SSS----HHHHHHHHHHHHHHHHHHHHHHHHT-------------THHHHHHHHHHTTS----S--HHHHHHHHHHHHHHHHHHHHHHHHHHHHS--------S-HHHHTTGGGS-GGGS-HHHHHHHHHHHHHHHHHHHHHHHHHHHHHHHHHHHHHHHHHHHHHHHHHHHHHHHHHHHHHHHHHHHHHHHHHHHHHHHHHHHHHHHHHHHHHHHHHHHHHHHHHHHHHHHHHHHHHHHHHHHHHHHHHHHHHHHTTSS------HHHHHHHHHHHHHHHHHHHHHHHHHHHHHHTTHHHHHHHHHHHHHHHHHHHHHHHHHHHHHHHHHHHHHHHHHHHHHHHHHHHHHHHHHHHHHHHHHHHHHHHHHHTTS--GGGGHHHHHHHHHHHHHHHHHHHHHHHHHHHHHHHHHHHHHHHHHHHHHHHHHHHHHHHHHHHHHHHTT---